Protein 7F1N (pdb70)

Radius of gyration: 32.26 Å; Cα contacts (8 Å, |Δi|>4): 2317; chains: 2; bounding box: 79×70×98 Å

Secondary structure (DSSP, 8-state):
-PPPTT-EEEEE--HHHHS---TT-TT----BHHHHHHH-HHHHHHTSS-S--GGGS--HHHHHHHHHHHHHHTT--EEEEE--HHHH-SS--TTS--EEEE-TTS-EEEEE--HHHHHHHHHHS-HHHHHHHHHHHHHHHHTT-EEEEEEESS--BTTTB-HHHHHHHTTSSS-BGGGSTHHHHHHHHHHHHHHHHHTTT--EEEEEESHHHHHHHHHT-GGG--TT----HHHHHHHHHHHHHHHHHHHHHHHHH----SSTTSSSSSEEEEEEE---EEESSSSHHHHHHHHHHIIIIIIHHHHHHTT-EE-TTSSSS--EE-GGGTT--SEEEEE----EEE-EEE--EEE---TTSTTSS-TTSB-TTS-BB-TTS-B--THHHHHHHHHHHTT---EEEEE-----TT-SSHHHHHHHHHHHHHHHHHHH--EEEEEES-SB---BGGGBTTS---SEEEETTTTEEEE-HHHHHHHHHHHHTS--HHHHHHS---/---TT-EEEEE--HHHHS---SS-TT----BHHHHHHT-HHHHHTTSS-S--GGGS--HHHHHHHHHHHHHHTT--EEEEE--HHHH-SS--TTS--EEEE-TTS-EEEEE--HHHHHHHHHHS-HHHHHHHHHHHHHHHHTT-EEEEEEESS--BTTTB-HHHHHHHTTSSS-BGGGSTHHHHHHHHHHHHHHHHHTTT--EEEEEESHHHHHHHHHT-GGG--TT----HHHHHHHHHHHHHHHHHHHHHHHHH----SSTTSSSS-EEEEEEE---EEESSSSHHHHHHHHHHIIIIIIHHHHHHTEEEE-TTSSS---EEEEEEET--SEEEEE----EEEEEE---EEEEPTTSTT-S-TTSB-TTS-BB-TTSPBP-THHHHHHHHHHHTT---EEEEE-----TT-SSHHHHHHHHHHHHHHHHHHH--EEEEEES-SB----GGGGGGS---SEEEETTTTEEEE-HHHHHHHHHHHHTS--HHHHHHS-----

Foldseek 3Di:
DFFDPQFFEAAEEECQWAAAADPVLPPDQCFKLLQCLLPDPVCCVVLLFVNFHSNLWLNCLPCVLVLLVLGVVLQGQAYEYEQALCQFAVDDPLPLDWDWDADPVGFTLETHCDPVSLVVSVVRTDPVSLVSVVVSLVSNVVSRHAYEYEHEELIDGQVQFNQQVCLVVVHPDTSHHLLDLVNLNRLLSSLLNSLLSCLLRHAHYAHYAAQLCNLCCAACNLSNSGGSSHDDLLSSLSSLSNSLSSLLRSLVSSVVNRQHCNDPPRPGSHQYAHEAEQAQEAQPDPDPQSVLQSVQVNCQRPNQSLCCQAVQWHDSNSRPPDTDHDPSRHRSHAAYAYEYEFHWYFGWDVPVTHTDTDALGAQHADDQDARPVRAGAANSRGGLDLLVLVVRVVSVCVSPHAYEHREYWGQHQQCLQGLVSVLSNVQNVRVVCVPVVRYRYHHYHRQWQTQPRSHGRNGTTHCWYADSVVSDTHGDPSSNSSSVCSVVSHRDVVSCVVRDRD/DFDPQFFEAAEDECQWAAAQPVVNPRDQCFKLLQCLLVPVVCCVVLLFVNDHSNLWLRCLPVVLVLLVLGVVLQGQAYEYEQALCQFAVDDLPVLDWDWDADPVGFTLETHCDPSSLVSSVVRTDVVSLVSVVVSLVSNVVSNYAYEYEHEELIDGQVQFNLQQCLVVVNPDTSHHLLDLVNLNRLLSSLLNSLQSCLLRHAHYAHYAAQLCNLCCAACNLSNSGGSSHHDVLSSLSSLSSVLSSLLNSLVSSVVNRQHCNDPPDPGSHQYAYEHEFAAEAFPDPDPLSVLQSVLVNQLRPNQSCCCQAVVWHDSNSRPPDTDHDVSRHHSHAAYAYEYEFHWYWGADPCRHTHTDAQAAQHADDQDARPVGAGAANSRGGLDLLVLLVRVVSVPVRPHAYEHREYFGQHPPPQCGLVSVLSNVQSVVVCCVVVVRYRYHHYPRQEQTQPRSHGSNRTGHCWYADSVVSDTHGDPSSNQSSCCSVVVHRPVVSCVVRPGDSD

B-factor: mean 25.97, std 8.49, range [9.15, 79.55]

InterPro domains:
  IPR001360 Glycoside hydrolase family 1 [PF00232] (2-91)
  IPR001360 Glycoside hydrolase family 1 [PF00232] (126-496)
  IPR001360 Glycoside hydrolase family 1 [PR00131] (332-346)
  IPR001360 Glycoside hydrolase family 1 [PR00131] (410-418)
  IPR001360 Glycoside hydrolase family 1 [PR00131] (422-433)
  IPR001360 Glycoside hydrolase family 1 [PR00131] (443-460)
  IPR001360 Glycoside hydrolase family 1 [PR00131] (467-479)
  IPR001360 Glycoside hydrolase family 1 [PTHR10353] (3-497)
  IPR017853 Glycoside hydrolase superfamily [SSF51445] (1-501)
  IPR018120 Glycoside hydrolase family 1, active site [PS00572] (410-418)
  IPR033132 Glycosyl hydrolases family 1, N-terminal conserved site [PS00653] (7-21)
  IPR053427 Beta-galactosidase [NF041004] (2-503)

Organism: Thermofilum sp. (strain ex4484_79) (NCBI:txid2012527)

Nearest PDB structures (foldseek):
  7f1n-assembly1_B  TM=1.002E+00  e=0.000E+00  Thermofilum sp. ex4484_79
  7f1n-assembly1_A  TM=1.001E+00  e=1.827E-98  Thermofilum sp. ex4484_79
  5i3d-assembly1_A-2  TM=9.558E-01  e=1.094E-57  Saccharolobus solfataricus P2
  5i3d-assembly1_C-2  TM=9.658E-01  e=4.796E-57  Saccharolobus solfataricus P2
  1uwr-assembly1_B-2  TM=9.643E-01  e=1.600E-56  Saccharolobus solfataricus

Solvent-accessible surface area: 37309 Å² total; per-residue (Å²): 166,84,6,72,99,145,5,19,3,0,0,0,1,2,2,5,3,3,3,6,3,13,124,134,28,176,11,69,9,60,53,0,3,4,25,77,2,0,60,21,121,41,3,69,45,128,38,45,4,41,28,31,41,2,27,95,2,0,9,6,24,68,56,12,147,71,3,0,103,27,0,37,64,6,25,8,51,0,2,0,3,3,1,5,4,2,21,0,0,47,145,62,1,89,123,8,168,27,38,77,68,101,21,126,119,25,20,3,13,130,6,67,1,76,110,135,3,9,103,33,0,34,153,69,11,58,111,142,5,18,50,61,1,62,82,0,0,67,10,0,55,121,87,55,3,29,2,0,0,0,0,3,5,10,5,4,0,46,38,8,6,23,0,23,23,0,48,84,62,147,17,80,49,27,58,60,0,3,30,57,98,54,2,0,40,4,0,0,5,1,0,0,2,0,1,122,21,0,4,76,11,0,2,18,0,0,0,1,1,18,1,0,29,17,0,37,7,0,6,59,68,47,119,67,1,22,10,0,20,22,129,52,96,73,6,18,53,47,0,0,15,3,1,0,4,0,0,1,4,0,18,51,10,0,73,117,32,3,85,75,131,28,38,143,87,7,72,30,12,4,34,0,0,1,0,0,19,2,11,9,26,99,32,108,45,144,142,156,46,10,69,93,0,8,102,39,43,33,43,34,19,0,57,3,1,0,29,0,0,8,96,0,63,2,7,115,25,4,58,49,184,81,144,64,87,6,106,115,0,97,82,40,1,22,2,1,0,0,1,0,30,0,9,24,4,0,66,3,74,175,132,105,6,76,31,69,58,18,146,14,40,0,56,58,16,23,50,36,9,124,7,95,76,28,26,5,1,2,49,52,2,45,2,2,44,14,88,0,0,19,47,0,0,75,33,0,35,108,6,65,39,46,0,5,0,0,8,0,2,4,0,4,42,57,16,39,15,0,7,28,3,0,4,17,0,0,89,28,0,18,97,18,11,94,151,53,65,34,4,108,0,0,0,0,8,0,1,2,3,4,2,22,15,6,50,0,6,92,14,38,4,0,0,0,44,1,56,19,133,95,36,108,43,120,46,20,90,0,1,102,1,1,65,67,0,6,60,109,33,44,9,34,105,122,7,46,128,127,27,84,84,68,126,6,70,151,132,4,16,3,0,0,0,2,2,3,4,4,4,4,6,3,21,112,139,22,99,8,52,9,36,56,0,3,3,4,65,4,0,19,13,60,33,3,55,163,169,60,50,4,41,27,53,32,3,17,105,3,1,5,8,24,69,60,8,119,72,3,0,98,25,0,33,67,5,29,10,45,0,2,0,3,4,2,4,3,2,26,0,1,47,123,21,2,56,30,7,148,33,40,72,68,97,23,134,74,24,11,4,10,124,9,63,1,74,100,128,1,7,112,47,0,39,151,70,9,58,102,146,7,18,52,56,2,66,56,1,0,72,7,0,91,127,72,54,3,44,9,0,0,0,0,4,5,12,5,5,0,45,42,7,5,10,0,12,23,0,47,87,42,142,21,142,74,26,56,62,0,3,30,53,89,55,1,0,35,3,0,0,7,1,0,0,2,0,0,119,19,0,2,72,22,1,6,20,0,0,0,2,2,17,1,0,28,19,0,41,5,0,6,69,72,49,130,65,1,16,11,0,20,12,141,51,89,72,7,10,70,48,0,0,21,2,0,0,1,0,0,1,2,0,18,51,10,0,61,93,30,2,149,75,121,20,33,126,89,8,66,30,19,2,38,0,0,0,0,1,19,2,10,11,26,100,36,117,38,147,166,82,81,2,69,126,0,8,98,35,41,34,41,33,15,0,57,2,1,0,28,1,0,16,104,0,23,2,7,115,20,3,58,52,203,73,178,67,108,8,106,120,1,92,81,42,0,22,1,0,0,0,1,1,28,1,6,25,3,0,64,6,87,206,115,60,80,37,43,57,24,156,15,36,0,60,66,14,94,90,44,12,68,7,124,74,24,26,0,0,1,48,47,1,41,2,2,54,14,93,0,0,21,60,0,0,72,33,0,38,114,12,68,38,43,0,6,0,0,9,0,2,2,0,6,33,131,13,109,18,0,4,28,4,0,3,8,0,0,93,9,0,26,103,20,8,93,152,44,142,33,4,107,0,0,0,0,7,0,0,2,9,5,2,22,14,8,51,0,20,110,21,82,4,0,0,0,46,12,44,56,150,85,25,70,47,102,81,24,93,0,2,79,3,0,63,51,0,5,70,100,33,40,17,18,114,117,4,56,123,114,34,83,82,37,165,142

Sequence (1004 aa):
MPFPEKFFWGASSSGFQFEMGDPEGKSIDPNTDWFKWVHDETNIRRGVVSGDLPEHGINYWDLFRSDHELAASIGMNAYRIGIEWSRIFPKPTLDVRVGIELDPEGYITRVEVDDKAIEELDLLANKEAVSRYREIILDLRDRGLKVFVCLNHFTLPLWIHDPIACRDTKLKRGPKGWVDKTTILEFAKYSAYMAWSLGNIVDYWVTFNEPMVVTEAGYFQPEVGFPPGLRNISAFKTACLNIANAHVVAYDLIKKYDKVRADDDSPSAAYVGIVHNIVPIKPYSERKLDLKAADLMNYIHNKWILEFIVRGKIDRSLVGREKYLIDKFKDKLDWLGVNYYTRIVLKGKWVPVIPDIVKGYGFNCTPGGRSLDGMPVSDFGWEVYPQGLSDALDIASEYGKPLIVTENGIADSEDNIRPYFLVSHLKVLEEYVEKKKNVYGYLHWALTDNYEWAQGFKMRFGLTDVDLETKERKPRESSEVFKIIASEKTVPEELVEKYPKPPFPEKFFWGASSSGFQFEMGDPEGKSIDPNTDWFKWVHDETNIRRGVVSGDLPEHGINYWDLFRSDHELAASIGMNAYRIGIEWSRIFPKPTLDVRVGIELDPEGYITRVEVDDKAIEELDLLANKEAVSRYREIILDLRDRGLKVFVCLNHFTLPLWIHDPIACRDTKLKRGPKGWVDKTTILEFAKYSAYMAWSLGNIVDYWVTFNEPMVVTEAGYFQPEVGFPPGLRNISAFKTACLNIANAHVVAYDLIKKYDKVRADDDSPSAAYVGIVHNIVPIKPYSERKLDLKAADLMNYIHNKWILEFIVRGKIDRSLVGREKYLIDKFKDKLDWLGVNYYTRIVLKGKWVVIPDIVKGYGFNCTPGGRSLDGMPVSDFGWEVYPQGLSDALDIASEYGKPLIVTENGIADSEDNIRPYFLVSHLKVLEEYVEKKKNVYGYLHWALTDNYEWAQGFKMRFGLTDVDLETKERKPRESSEVFKIIASEKTVPEELVEKYPKPIF

Structure (mmCIF, N/CA/C/O backbone):
data_7F1N
#
_entry.id   7F1N
#
_cell.length_a   76.720
_cell.length_b   62.210
_cell.length_c   112.450
_cell.angle_alpha   90.000
_cell.angle_beta   98.508
_cell.angle_gamma   90.000
#
_symmetry.space_group_name_H-M   'P 1 21 1'
#
loop_
_entity.id
_entity.type
_entity.pdbx_description
1 polymer Beta-galactosidase
2 non-polymer 'MAGNESIUM ION'
3 water water
#
loop_
_atom_site.group_PDB
_atom_site.id
_atom_site.type_symbol
_atom_site.label_atom_id
_atom_site.label_alt_id
_atom_site.label_comp_id
_atom_site.label_asym_id
_atom_site.label_entity_id
_atom_site.label_seq_id
_atom_site.pdbx_PDB_ins_code
_atom_site.Cartn_x
_atom_site.Cartn_y
_atom_site.Cartn_z
_atom_site.occupancy
_atom_site.B_iso_or_equiv
_atom_site.auth_seq_id
_atom_site.auth_comp_id
_atom_site.auth_asym_id
_atom_site.auth_atom_id
_atom_site.pdbx_PDB_model_num
ATOM 1 N N . MET A 1 1 ? 68.37201 3.29144 25.59771 1.000 43.26602 1 MET A N 1
ATOM 2 C CA . MET A 1 1 ? 69.59282 2.99740 26.34090 1.000 39.99816 1 MET A CA 1
ATOM 3 C C . MET A 1 1 ? 70.27231 1.66680 26.00327 1.000 33.60688 1 MET A C 1
ATOM 4 O O . MET A 1 1 ? 71.49130 1.64379 25.86142 1.000 37.43448 1 MET A O 1
ATOM 9 N N . PRO A 1 2 ? 69.52747 0.56843 25.85929 1.000 28.79425 2 PRO A N 1
ATOM 10 C CA . PRO A 1 2 ? 70.17419 -0.65490 25.37771 1.000 30.47623 2 PRO A CA 1
ATOM 11 C C . PRO A 1 2 ? 70.65649 -0.43415 23.95508 1.000 28.78547 2 PRO A C 1
ATOM 12 O O . PRO A 1 2 ? 70.13395 0.41683 23.23164 1.000 25.67004 2 PRO A O 1
ATOM 16 N N . PHE A 1 3 ? 71.68467 -1.17487 23.56880 1.000 24.63493 3 PHE A N 1
ATOM 17 C CA . PHE A 1 3 ? 72.15515 -1.06822 22.20099 1.000 24.24367 3 PHE A CA 1
ATOM 18 C C . PHE A 1 3 ? 71.02125 -1.44101 21.24875 1.000 25.95355 3 PHE A C 1
ATOM 19 O O . PHE A 1 3 ? 70.22262 -2.33547 21.55801 1.000 27.60929 3 PHE A O 1
ATOM 27 N N . PRO A 1 4 ? 70.90304 -0.76729 20.10383 1.000 27.65258 4 PRO A N 1
ATOM 28 C CA . PRO A 1 4 ? 69.83053 -1.10166 19.15916 1.000 24.07335 4 PRO A CA 1
ATOM 29 C C . PRO A 1 4 ? 69.87972 -2.56711 18.75498 1.000 25.11764 4 PRO A C 1
ATOM 30 O O . PRO A 1 4 ? 70.93114 -3.20953 18.79266 1.000 25.17609 4 PRO A O 1
ATOM 34 N N . GLU A 1 5 ? 68.71517 -3.09288 18.36575 1.000 20.32835 5 GLU A N 1
ATOM 35 C CA . GLU A 1 5 ? 68.59654 -4.52273 18.09294 1.000 23.14967 5 GLU A CA 1
ATOM 36 C C . GLU A 1 5 ? 69.56268 -4.97074 17.00193 1.000 24.60364 5 GLU A C 1
ATOM 37 O O . GLU A 1 5 ? 70.12013 -6.07274 17.07205 1.000 22.96511 5 GLU A O 1
ATOM 39 N N . LYS A 1 6 ? 69.78535 -4.12792 15.99712 1.000 24.62106 6 LYS A N 1
ATOM 40 C CA . LYS A 1 6 ? 70.62506 -4.46734 14.85569 1.000 30.65477 6 LYS A CA 1
ATOM 41 C C . LYS A 1 6 ? 72.10259 -4.15740 15.07483 1.000 24.44416 6 LYS A C 1
ATOM 42 O O . LYS A 1 6 ? 72.88928 -4.27327 14.12932 1.000 25.55678 6 LYS A O 1
ATOM 48 N N . PHE A 1 7 ? 72.49410 -3.76516 16.28490 1.000 21.17175 7 PHE A N 1
ATOM 49 C CA . PHE A 1 7 ? 73.88000 -3.39481 16.54846 1.000 24.04736 7 PHE A CA 1
ATOM 50 C C . PHE A 1 7 ? 74.80212 -4.58890 16.32725 1.000 23.88754 7 PHE A C 1
ATOM 51 O O . PHE A 1 7 ? 74.52221 -5.69947 16.78792 1.000 24.22313 7 PHE A O 1
ATOM 59 N N . PHE A 1 8 ? 75.90100 -4.35971 15.61047 1.000 19.71322 8 PHE A N 1
ATOM 60 C CA . PHE A 1 8 ? 76.82080 -5.43711 15.26566 1.000 23.13622 8 PHE A CA 1
ATOM 61 C C . PHE A 1 8 ? 77.70235 -5.79460 16.45647 1.000 20.03490 8 PHE A C 1
ATOM 62 O O . PHE A 1 8 ? 78.34178 -4.92218 17.05350 1.000 18.68839 8 PHE A O 1
ATOM 70 N N . TRP A 1 9 ? 77.73028 -7.08077 16.79942 1.000 20.83832 9 TRP A N 1
ATOM 71 C CA . TRP A 1 9 ? 78.62836 -7.62311 17.81222 1.000 18.22650 9 TRP A CA 1
ATOM 72 C C . TRP A 1 9 ? 79.46843 -8.71049 17.16407 1.000 18.25569 9 TRP A C 1
ATOM 73 O O . TRP A 1 9 ? 78.92217 -9.68747 16.64237 1.000 19.88086 9 TRP A O 1
ATOM 84 N N . GLY A 1 10 ? 80.78146 -8.55199 17.20018 1.000 19.66628 10 GLY A N 1
ATOM 85 C CA . GLY A 1 10 ? 81.63263 -9.54379 16.58669 1.000 22.27570 10 GLY A CA 1
ATOM 86 C C . GLY A 1 10 ? 83.08915 -9.34453 16.92150 1.000 16.46828 10 GLY A C 1
ATOM 87 O O . GLY A 1 10 ? 83.43644 -8.74324 17.93887 1.000 16.49921 10 GLY A O 1
ATOM 88 N N . ALA A 1 11 ? 83.93870 -9.87220 16.04447 1.000 19.34147 11 ALA A N 1
ATOM 89 C CA . ALA A 1 11 ? 85.38036 -9.79908 16.20997 1.000 17.58038 11 ALA A CA 1
ATOM 90 C C . ALA A 1 11 ? 86.02138 -9.56497 14.85106 1.000 19.38537 11 ALA A C 1
ATOM 91 O O . ALA A 1 11 ? 85.38561 -9.71295 13.80411 1.000 15.70468 11 ALA A O 1
ATOM 93 N N . SER A 1 12 ? 87.29696 -9.19168 14.87683 1.000 20.51708 12 SER A N 1
ATOM 94 C CA . SER A 1 12 ? 88.07266 -8.96694 13.66810 1.000 17.99024 12 SER A CA 1
ATOM 95 C C . SER A 1 12 ? 89.25863 -9.91936 13.62978 1.000 16.86530 12 SER A C 1
ATOM 96 O O . SER A 1 12 ? 89.74243 -10.37920 14.66862 1.000 18.11894 12 SER A O 1
ATOM 99 N N . SER A 1 13 ? 89.72037 -10.20763 12.41632 1.000 18.80577 13 SER A N 1
ATOM 100 C CA . SER A 1 13 ? 90.88426 -11.05293 12.20690 1.000 18.25877 13 SER A CA 1
ATOM 101 C C . SER A 1 13 ? 91.56526 -10.62426 10.91591 1.000 20.58289 13 SER A C 1
ATOM 102 O O . SER A 1 13 ? 91.03566 -9.81923 10.14597 1.000 19.66371 13 SER A O 1
ATOM 105 N N . SER A 1 14 ? 92.75815 -11.16914 10.69135 1.000 18.60253 14 SER A N 1
ATOM 106 C CA . SER A 1 14 ? 93.49704 -10.94215 9.45956 1.000 23.53443 14 SER A CA 1
ATOM 107 C C . SER A 1 14 ? 94.06524 -12.26649 8.97920 1.000 20.76534 14 SER A C 1
ATOM 108 O O . SER A 1 14 ? 94.18758 -13.22722 9.74366 1.000 22.72832 14 SER A O 1
ATOM 111 N N . GLY A 1 15 ? 94.41677 -12.30381 7.69786 1.000 20.54509 15 GLY A N 1
ATOM 112 C CA . GLY A 1 15 ? 94.98398 -13.49960 7.11125 1.000 18.80136 15 GLY A CA 1
ATOM 113 C C . GLY A 1 15 ? 96.29052 -13.92919 7.74529 1.000 20.90595 15 GLY A C 1
ATOM 114 O O . GLY A 1 15 ? 96.41251 -15.06020 8.22446 1.000 21.89680 15 GLY A O 1
ATOM 115 N N . PHE A 1 16 ? 97.26996 -13.02203 7.77555 1.000 19.15857 16 PHE A N 1
ATOM 116 C CA . PHE A 1 16 ? 98.62344 -13.39462 8.17751 1.000 18.83900 16 PHE A CA 1
ATOM 117 C C . PHE A 1 16 ? 98.70022 -13.80382 9.64303 1.000 20.00841 16 PHE A C 1
ATOM 118 O O . PHE A 1 16 ? 99.51239 -14.66495 10.00107 1.000 19.80125 16 PHE A O 1
ATOM 126 N N . GLN A 1 17 ? 97.87080 -13.21263 10.50074 1.000 20.78823 17 GLN A N 1
ATOM 127 C CA . GLN A 1 17 ? 97.95452 -13.47965 11.92964 1.000 16.56766 17 GLN A CA 1
ATOM 128 C C . GLN A 1 17 ? 97.16992 -14.71121 12.36250 1.000 20.56978 17 GLN A C 1
ATOM 129 O O . GLN A 1 17 ? 97.35584 -15.17044 13.49428 1.000 21.95930 17 GLN A O 1
ATOM 135 N N . PHE A 1 18 ? 96.31087 -15.25337 11.50516 1.000 21.26234 18 PHE A N 1
ATOM 136 C CA . PHE A 1 18 ? 95.38562 -16.31646 11.88541 1.000 23.23660 18 PHE A CA 1
ATOM 137 C C . PHE A 1 18 ? 95.52217 -17.58223 11.05530 1.000 21.80297 18 PHE A C 1
ATOM 138 O O . PHE A 1 18 ? 95.39201 -18.68404 11.59647 1.000 18.41297 18 PHE A O 1
ATOM 146 N N . GLU A 1 19 ? 95.78575 -17.45612 9.75347 1.000 17.96414 19 GLU A N 1
ATOM 147 C CA . GLU A 1 19 ? 95.51746 -18.55495 8.82905 1.000 21.67479 19 GLU A CA 1
ATOM 148 C C . GLU A 1 19 ? 96.49232 -19.71243 9.01217 1.000 19.61062 19 GLU A C 1
ATOM 149 O O . GLU A 1 19 ? 96.07820 -20.87398 9.09468 1.000 18.70823 19 GLU A O 1
ATOM 155 N N . MET A 1 20 ? 97.78721 -19.42310 9.06767 1.000 20.42557 20 MET A N 1
ATOM 156 C CA . MET A 1 20 ? 98.77670 -20.48611 8.98986 1.000 22.46053 20 MET A CA 1
ATOM 157 C C . MET A 1 20 ? 98.87665 -21.25414 10.30606 1.000 24.19381 20 MET A C 1
ATOM 158 O O . MET A 1 20 ? 98.47176 -20.78074 11.37042 1.000 26.18814 20 MET A O 1
ATOM 163 N N . GLY A 1 21 ? 99.42078 -22.46320 10.21983 1.000 23.79674 21 GLY A N 1
ATOM 164 C CA . GLY A 1 21 ? 99.68133 -23.23776 11.41657 1.000 30.68614 21 GLY A CA 1
ATOM 165 C C . GLY A 1 21 ? 99.32138 -24.70565 11.28271 1.000 32.25156 21 GLY A C 1
ATOM 166 O O . GLY A 1 21 ? 99.34488 -25.44112 12.27060 1.000 33.78448 21 GLY A O 1
ATOM 167 N N . ASP A 1 22 ? 99.00023 -25.15697 10.07202 1.000 28.51586 22 ASP A N 1
ATOM 168 C CA . ASP A 1 22 ? 98.49752 -26.51862 9.92682 1.000 34.47031 22 ASP A CA 1
ATOM 169 C C . ASP A 1 22 ? 99.63435 -27.51909 10.17501 1.000 39.95038 22 ASP A C 1
ATOM 170 O O . ASP A 1 22 ? 100.80764 -27.20359 9.97644 1.000 37.09677 22 ASP A O 1
ATOM 175 N N . PRO A 1 23 ? 99.29558 -28.72041 10.64160 1.000 41.41306 23 PRO A N 1
ATOM 176 C CA . PRO A 1 23 ? 100.34441 -29.62395 11.09956 1.000 45.94204 23 PRO A CA 1
ATOM 177 C C . PRO A 1 23 ? 101.21591 -30.12645 9.97521 1.000 43.56436 23 PRO A C 1
ATOM 178 O O . PRO A 1 23 ? 102.44574 -30.24093 10.11967 1.000 38.37203 23 PRO A O 1
ATOM 182 N N . GLU A 1 24 ? 100.61057 -30.36548 8.80906 1.000 48.55258 24 GLU A N 1
ATOM 183 C CA . GLU A 1 24 ? 101.24987 -30.92274 7.63200 1.000 52.10481 24 GLU A CA 1
ATOM 184 C C . GLU A 1 24 ? 101.95264 -29.85702 6.80609 1.000 49.60847 24 GLU A C 1
ATOM 185 O O . GLU A 1 24 ? 102.71356 -30.19742 5.88433 1.000 51.53583 24 GLU A O 1
ATOM 191 N N . GLY A 1 25 ? 101.73445 -28.58495 7.12399 1.000 44.13001 25 GLY A N 1
ATOM 192 C CA . GLY A 1 25 ? 102.42506 -27.48146 6.49992 1.000 39.48488 25 GLY A CA 1
ATOM 193 C C . GLY A 1 25 ? 101.92991 -27.10231 5.12609 1.000 35.25016 25 GLY A C 1
ATOM 194 O O . GLY A 1 25 ? 102.57218 -26.28037 4.46586 1.000 33.85268 25 GLY A O 1
ATOM 195 N N . LYS A 1 26 ? 100.80337 -27.65795 4.67595 1.000 32.62089 26 LYS A N 1
ATOM 196 C CA . LYS A 1 26 ? 100.38015 -27.45190 3.29617 1.000 34.50866 26 LYS A CA 1
ATOM 197 C C . LYS A 1 26 ? 99.82735 -26.05307 3.04645 1.000 36.45670 26 LYS A C 1
ATOM 198 O O . LYS A 1 26 ? 99.77338 -25.62372 1.88976 1.000 32.46109 26 LYS A O 1
ATOM 204 N N . SER A 1 27 ? 99.42897 -25.33024 4.09170 1.000 31.03840 27 SER A N 1
ATOM 205 C CA . SER A 1 27 ? 98.77627 -24.03671 3.93849 1.000 34.14986 27 SER A CA 1
ATOM 206 C C . SER A 1 27 ? 99.73346 -22.85961 4.08289 1.000 31.65707 27 SER A C 1
ATOM 207 O O . SER A 1 27 ? 99.27954 -21.71156 4.12875 1.000 33.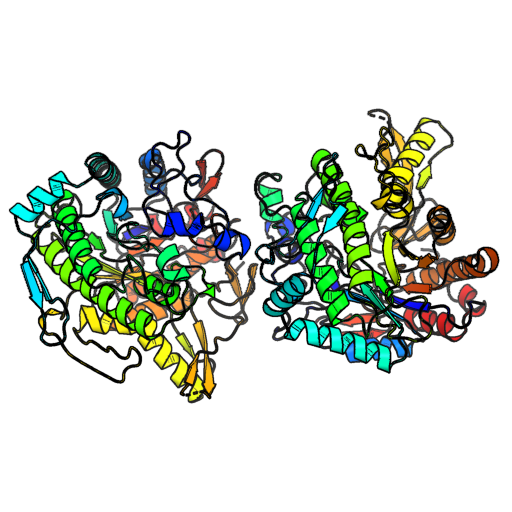85952 27 SER A O 1
ATOM 210 N N . ILE A 1 28 ? 101.04179 -23.11329 4.15505 1.000 28.22161 28 ILE A N 1
ATOM 211 C CA . ILE A 1 28 ? 101.99974 -22.03271 4.36067 1.000 31.01770 28 ILE A CA 1
ATOM 212 C C . ILE A 1 28 ? 101.97784 -21.09271 3.16515 1.000 27.65007 28 ILE A C 1
ATOM 213 O O . ILE A 1 28 ? 101.99860 -21.53043 2.00769 1.000 22.98828 28 ILE A O 1
ATOM 218 N N . ASP A 1 29 ? 101.92198 -19.78742 3.44141 1.000 27.08597 29 ASP A N 1
ATOM 219 C CA . ASP A 1 29 ? 102.04540 -18.75335 2.41702 1.000 26.20692 29 ASP A CA 1
ATOM 220 C C . ASP A 1 29 ? 103.38498 -18.05157 2.59582 1.000 26.40970 29 ASP A C 1
ATOM 221 O O . ASP A 1 29 ? 103.48899 -17.08263 3.36294 1.000 23.67669 29 ASP A O 1
ATOM 226 N N . PRO A 1 30 ? 104.43916 -18.49227 1.90599 1.000 27.95088 30 PRO A N 1
ATOM 227 C CA . PRO A 1 30 ? 105.75281 -17.86194 2.06373 1.000 27.73069 30 PRO A CA 1
ATOM 228 C C . PRO A 1 30 ? 105.95108 -16.60692 1.23036 1.000 21.62702 30 PRO A C 1
ATOM 229 O O . PRO A 1 30 ? 107.04191 -16.02699 1.27614 1.000 24.75727 30 PRO A O 1
ATOM 233 N N . ASN A 1 31 ? 104.93928 -16.16402 0.48603 1.000 23.85252 31 ASN A N 1
ATOM 234 C CA . ASN A 1 31 ? 105.10165 -15.12048 -0.52522 1.000 23.97863 31 ASN A CA 1
ATOM 235 C C . ASN A 1 31 ? 104.59415 -13.75907 -0.06343 1.000 20.41454 31 ASN A C 1
ATOM 236 O O . ASN A 1 31 ? 103.96544 -13.03809 -0.84314 1.000 22.00171 31 ASN A O 1
ATOM 241 N N . THR A 1 32 ? 104.84513 -13.36775 1.18200 1.000 21.30447 32 THR A N 1
ATOM 242 C CA . THR A 1 32 ? 104.54015 -12.01863 1.63343 1.000 19.86481 32 THR A CA 1
ATOM 243 C C . THR A 1 32 ? 105.81027 -11.33401 2.11116 1.000 23.61534 32 THR A C 1
ATOM 244 O O . THR A 1 32 ? 106.80097 -11.98254 2.45982 1.000 22.78494 32 THR A O 1
ATOM 248 N N . ASP A 1 33 ? 105.76722 -10.00108 2.12340 1.000 20.28690 33 ASP A N 1
ATOM 249 C CA . ASP A 1 33 ? 106.87215 -9.24908 2.70232 1.000 22.15747 33 ASP A CA 1
ATOM 250 C C . ASP A 1 33 ? 107.01075 -9.54832 4.19053 1.000 20.54189 33 ASP A C 1
ATOM 251 O O . ASP A 1 33 ? 108.12805 -9.65456 4.70797 1.000 19.26363 33 ASP A O 1
ATOM 256 N N . TRP A 1 34 ? 105.88565 -9.72423 4.88845 1.000 19.18526 34 TRP A N 1
ATOM 257 C CA . TRP A 1 34 ? 105.94400 -9.99964 6.32057 1.000 21.60563 34 TRP A CA 1
ATOM 258 C C . TRP A 1 34 ? 106.48303 -11.39484 6.61440 1.000 22.07385 34 TRP A C 1
ATOM 259 O O . TRP A 1 34 ? 107.17303 -11.58607 7.62236 1.000 23.52635 34 TRP A O 1
ATOM 270 N N . PHE A 1 35 ? 106.18281 -12.37701 5.76109 1.000 16.05597 35 PHE A N 1
ATOM 271 C CA . PHE A 1 35 ? 106.73801 -13.71383 5.95362 1.000 21.84121 35 PHE A CA 1
ATOM 272 C C . PHE A 1 35 ? 108.25883 -13.68394 5.87592 1.000 22.06180 35 PHE A C 1
ATOM 273 O O . PHE A 1 35 ? 108.95002 -14.21926 6.75053 1.000 18.90869 35 PHE A O 1
ATOM 281 N N . LYS A 1 36 ? 108.79806 -13.05878 4.82719 1.000 18.64682 36 LYS A N 1
ATOM 282 C CA . LYS A 1 36 ? 110.24450 -12.91424 4.71544 1.000 22.53712 36 LYS A CA 1
ATOM 283 C C . LYS A 1 36 ? 110.80044 -12.02094 5.81630 1.000 21.66657 36 LYS A C 1
ATOM 284 O O . LYS A 1 36 ? 111.94426 -12.20331 6.24854 1.000 20.78746 36 LYS A O 1
ATOM 290 N N . TRP A 1 37 ? 110.00148 -11.06182 6.28861 1.000 22.71564 37 TRP A N 1
ATOM 291 C CA . TRP A 1 37 ? 110.46806 -10.12634 7.30664 1.000 19.18851 37 TRP A CA 1
ATOM 292 C C . TRP A 1 37 ? 110.72070 -10.82835 8.63593 1.000 18.45714 37 TRP A C 1
ATOM 293 O O . TRP A 1 37 ? 111.74567 -10.58796 9.28550 1.000 18.73226 37 TRP A O 1
ATOM 304 N N . VAL A 1 38 ? 109.80285 -11.70604 9.05462 1.000 18.32759 38 VAL A N 1
ATOM 305 C CA . VAL A 1 38 ? 109.93121 -12.36895 10.35233 1.000 22.14367 38 VAL A CA 1
ATOM 306 C C . VAL A 1 38 ? 110.85323 -13.57504 10.31594 1.000 21.88845 38 VAL A C 1
ATOM 307 O O . VAL A 1 38 ? 111.21577 -14.09502 11.37862 1.000 22.89232 38 VAL A O 1
ATOM 311 N N . HIS A 1 39 ? 111.23424 -14.04294 9.12944 1.000 23.72689 39 HIS A N 1
ATOM 312 C CA . HIS A 1 39 ? 112.23359 -15.09371 9.00267 1.000 23.97783 39 HIS A CA 1
ATOM 313 C C . HIS A 1 39 ? 113.63782 -14.54953 8.79885 1.000 23.80430 39 HIS A C 1
ATOM 314 O O . HIS A 1 39 ? 114.59130 -15.33535 8.77427 1.000 26.91031 39 HIS A O 1
ATOM 321 N N . ASP A 1 40 ? 113.78735 -13.23531 8.65592 1.000 20.35957 40 ASP A N 1
ATOM 322 C CA . ASP A 1 40 ? 115.09903 -12.65873 8.40336 1.000 22.58601 40 ASP A CA 1
ATOM 323 C C . ASP A 1 40 ? 116.02158 -12.88724 9.59435 1.000 26.30461 40 ASP A C 1
ATOM 324 O O . ASP A 1 40 ? 115.68197 -12.55836 10.73493 1.000 26.32138 40 ASP A O 1
ATOM 329 N N . GLU A 1 41 ? 117.18835 -13.47141 9.31241 1.000 25.93548 41 GLU A N 1
ATOM 330 C CA . GLU A 1 41 ? 118.19159 -13.74099 10.33803 1.000 27.41355 41 GLU A CA 1
ATOM 331 C C . GLU A 1 41 ? 118.52840 -12.48900 11.13403 1.000 25.51280 41 GLU A C 1
ATOM 332 O O . GLU A 1 41 ? 118.50143 -12.49398 12.37081 1.000 20.12298 41 GLU A O 1
ATOM 338 N N . THR A 1 42 ? 118.87014 -11.40724 10.43134 1.000 18.89384 42 THR A N 1
ATOM 339 C CA . THR A 1 42 ? 119.29392 -10.18470 11.10307 1.000 25.47120 42 THR A CA 1
ATOM 340 C C . THR A 1 42 ? 118.19022 -9.64090 12.00160 1.000 25.09055 42 THR A C 1
ATOM 341 O O . THR A 1 42 ? 118.43705 -9.30388 13.16294 1.000 24.45535 42 THR A O 1
ATOM 345 N N . ASN A 1 43 ? 116.95750 -9.57105 11.48738 1.000 25.47492 43 ASN A N 1
ATOM 346 C CA . ASN A 1 43 ? 115.83775 -9.11660 12.30938 1.000 18.22011 43 ASN A CA 1
ATOM 347 C C . ASN A 1 43 ? 115.71375 -9.94177 13.58478 1.000 20.33792 43 ASN A C 1
ATOM 348 O O . ASN A 1 43 ? 115.45342 -9.39647 14.66385 1.000 17.39930 43 ASN A O 1
ATOM 353 N N . ILE A 1 44 ? 115.90970 -11.25689 13.48289 1.000 20.31596 44 ILE A N 1
ATOM 354 C CA . ILE A 1 44 ? 115.74154 -12.12717 14.64333 1.000 25.24913 44 ILE A CA 1
ATOM 355 C C . ILE A 1 44 ? 116.83714 -11.86973 15.67292 1.000 25.78234 44 ILE A C 1
ATOM 356 O O . ILE A 1 44 ? 116.56551 -11.75009 16.87356 1.000 21.46443 44 ILE A O 1
ATOM 361 N N . ARG A 1 45 ? 118.09019 -11.77370 15.22115 1.000 21.67328 45 ARG A N 1
ATOM 362 C CA . ARG A 1 45 ? 119.18795 -11.53723 16.15489 1.000 24.52343 45 ARG A CA 1
ATOM 363 C C . ARG A 1 45 ? 119.06529 -10.17214 16.82466 1.000 25.67439 45 ARG A C 1
ATOM 364 O O . ARG A 1 45 ? 119.29977 -10.04554 18.03193 1.000 23.24615 45 ARG A O 1
ATOM 372 N N . ARG A 1 46 ? 118.68851 -9.14428 16.05802 1.000 21.24885 46 ARG A N 1
ATOM 373 C CA . ARG A 1 46 ? 118.55965 -7.78418 16.57115 1.000 24.80385 46 ARG A CA 1
ATOM 374 C C . ARG A 1 46 ? 117.39345 -7.60861 17.52993 1.000 22.55418 46 ARG A C 1
ATOM 375 O O . ARG A 1 46 ? 117.33868 -6.59148 18.22898 1.000 25.37928 46 ARG A O 1
ATOM 383 N N . GLY A 1 47 ? 116.46225 -8.55453 17.57569 1.000 19.18238 47 GLY A N 1
ATOM 384 C CA . GLY A 1 47 ? 115.23691 -8.30646 18.30058 1.000 22.11586 47 GLY A CA 1
ATOM 385 C C . GLY A 1 47 ? 114.27072 -7.40529 17.57002 1.000 23.35979 47 GLY A C 1
ATOM 386 O O . GLY A 1 47 ? 113.35950 -6.85661 18.19280 1.000 18.52347 47 GLY A O 1
ATOM 387 N N . VAL A 1 48 ? 114.45993 -7.21566 16.26118 1.000 19.76303 48 VAL A N 1
ATOM 388 C CA . VAL A 1 48 ? 113.48051 -6.47896 15.46934 1.000 20.91212 48 VAL A CA 1
ATOM 389 C C . VAL A 1 48 ? 112.16771 -7.24743 15.41663 1.000 19.31769 48 VAL A C 1
ATOM 390 O O . VAL A 1 48 ? 111.08158 -6.66263 15.50867 1.000 22.46378 48 VAL A O 1
ATOM 394 N N . VAL A 1 49 ? 112.24862 -8.56830 15.27681 1.000 19.58489 49 VAL A N 1
ATOM 395 C CA . VAL A 1 49 ? 111.09367 -9.45151 15.31259 1.000 18.71213 49 VAL A CA 1
ATOM 396 C C . VAL A 1 49 ? 111.32391 -10.48487 16.40980 1.000 17.97918 49 VAL A C 1
ATOM 397 O O . VAL A 1 49 ? 112.44122 -10.67071 16.89735 1.000 22.81997 49 VAL A O 1
ATOM 401 N N . SER A 1 50 ? 110.24455 -11.16647 16.79484 1.000 17.34246 50 SER A N 1
ATOM 402 C CA . SER A 1 50 ? 110.27150 -12.01794 17.97938 1.000 21.57405 50 SER A CA 1
ATOM 403 C C . SER A 1 50 ? 110.99107 -13.34363 17.76534 1.000 22.44136 50 SER A C 1
ATOM 404 O O . SER A 1 50 ? 111.37075 -13.98957 18.74867 1.000 18.47791 50 SER A O 1
ATOM 407 N N . GLY A 1 51 ? 111.18406 -13.76941 16.51935 1.000 22.33731 51 GLY A N 1
ATOM 408 C CA . GLY A 1 51 ? 111.65792 -15.10290 16.23522 1.000 20.29236 51 GLY A CA 1
ATOM 409 C C . GLY A 1 51 ? 110.56292 -16.14031 16.10569 1.000 22.89836 51 GLY A C 1
ATOM 410 O O . GLY A 1 51 ? 110.81009 -17.21706 15.54945 1.000 25.48907 51 GLY A O 1
ATOM 411 N N . ASP A 1 52 ? 109.36430 -15.85065 16.60983 1.000 19.50265 52 ASP A N 1
ATOM 412 C CA . ASP A 1 52 ? 108.21991 -16.71404 16.36120 1.000 21.34721 52 ASP A CA 1
ATOM 413 C C . ASP A 1 52 ? 107.88059 -16.70852 14.87677 1.000 23.02973 52 ASP A C 1
ATOM 414 O O . ASP A 1 52 ? 108.10337 -15.72244 14.17021 1.000 21.65632 52 ASP A O 1
ATOM 419 N N . LEU A 1 53 ? 107.33370 -17.82386 14.40240 1.000 23.64541 53 LEU A N 1
ATOM 420 C CA . LEU A 1 53 ? 107.04246 -17.92802 12.98644 1.000 28.90000 53 LEU A CA 1
ATOM 421 C C . LEU A 1 53 ? 105.55185 -18.14243 12.75578 1.000 25.08755 53 LEU A C 1
ATOM 422 O O . LEU A 1 53 ? 104.91964 -18.92729 13.47124 1.000 22.43234 53 LEU A O 1
ATOM 427 N N . PRO A 1 54 ? 104.96675 -17.46644 11.76304 1.000 26.90479 54 PRO A N 1
ATOM 428 C CA . PRO A 1 54 ? 103.51278 -17.57685 11.56008 1.000 26.12098 54 PRO A CA 1
ATOM 429 C C . PRO A 1 54 ? 103.05651 -18.97051 11.17328 1.000 26.37674 54 PRO A C 1
ATOM 430 O O . PRO A 1 54 ? 101.90072 -19.32583 11.43662 1.000 27.31340 54 PRO A O 1
ATOM 434 N N . GLU A 1 55 ? 103.92806 -19.77521 10.55897 1.000 22.39604 55 GLU A N 1
ATOM 435 C CA . GLU A 1 55 ? 103.55754 -21.12688 10.15444 1.000 25.25900 55 GLU A CA 1
ATOM 436 C C . GLU A 1 55 ? 103.28083 -22.04591 11.33663 1.000 26.70826 55 GLU A C 1
ATOM 437 O O . GLU A 1 55 ? 102.79897 -23.16408 11.12786 1.000 27.77042 55 GLU A O 1
ATOM 443 N N . HIS A 1 56 ? 103.58073 -21.61497 12.56103 1.000 22.91040 56 HIS A N 1
ATOM 444 C CA . HIS A 1 56 ? 103.21776 -22.35146 13.76299 1.000 30.87778 56 HIS A CA 1
ATOM 445 C C . HIS A 1 56 ? 101.98580 -21.76287 14.44287 1.000 25.25325 56 HIS A C 1
ATOM 446 O O . HIS A 1 56 ? 101.79261 -21.96120 15.64663 1.000 25.67745 56 HIS A O 1
ATOM 453 N N . GLY A 1 57 ? 101.14612 -21.05434 13.69052 1.000 22.93769 57 GLY A N 1
ATOM 454 C CA . GLY A 1 57 ? 100.03237 -20.31754 14.24940 1.000 23.97791 57 GLY A CA 1
ATOM 455 C C . GLY A 1 57 ? 98.81895 -21.17504 14.54819 1.000 25.41891 57 GLY A C 1
ATOM 456 O O . GLY A 1 57 ? 98.88227 -22.40515 14.61030 1.000 26.95430 57 GLY A O 1
ATOM 457 N N . ILE A 1 58 ? 97.67863 -20.49448 14.71308 1.000 23.99360 58 ILE A N 1
ATOM 458 C CA . ILE A 1 58 ? 96.47815 -21.12273 15.26389 1.000 23.18150 58 ILE A CA 1
ATOM 459 C C . ILE A 1 58 ? 95.64339 -21.85789 14.22883 1.000 24.56852 58 ILE A C 1
ATOM 460 O O . ILE A 1 58 ? 94.59576 -22.41424 14.58514 1.000 24.47832 58 ILE A O 1
ATOM 465 N N . ASN A 1 59 ? 96.05763 -21.86083 12.95966 1.000 25.00793 59 ASN A N 1
ATOM 466 C CA . ASN A 1 59 ? 95.45746 -22.71267 11.92744 1.000 21.76889 59 ASN A CA 1
ATOM 467 C C . ASN A 1 59 ? 93.99518 -22.34853 11.65673 1.000 23.24149 59 ASN A C 1
ATOM 468 O O . ASN A 1 59 ? 93.13416 -23.21934 11.52273 1.000 22.39032 59 ASN A O 1
ATOM 473 N N . TYR A 1 60 ? 93.70962 -21.04738 11.55742 1.000 21.70960 60 TYR A N 1
ATOM 474 C CA . TYR A 1 60 ? 92.37000 -20.61006 11.17198 1.000 22.61028 60 TYR A CA 1
ATOM 475 C C . TYR A 1 60 ? 92.00961 -21.04331 9.75458 1.000 23.79404 60 TYR A C 1
ATOM 476 O O . TYR A 1 60 ? 90.82127 -21.17604 9.44161 1.000 18.52800 60 TYR A O 1
ATOM 485 N N . TRP A 1 61 ? 93.01146 -21.27934 8.90059 1.000 22.07815 61 TRP A N 1
ATOM 486 C CA . TRP A 1 61 ? 92.75773 -21.65555 7.51202 1.000 21.68064 61 TRP A CA 1
ATOM 487 C C . TRP A 1 61 ? 91.93398 -22.93642 7.41890 1.000 23.85093 61 TRP A C 1
ATOM 488 O O . TRP A 1 61 ? 91.06324 -23.06096 6.54947 1.000 27.27574 61 TRP A O 1
ATOM 499 N N . ASP A 1 62 ? 92.18717 -23.89781 8.31017 1.000 24.55375 62 ASP A N 1
ATOM 500 C CA . ASP A 1 62 ? 91.45259 -25.15539 8.31884 1.000 26.44818 62 ASP A CA 1
ATOM 501 C C . ASP A 1 62 ? 90.47025 -25.29006 9.47310 1.000 23.72655 62 ASP A C 1
ATOM 502 O O . ASP A 1 62 ? 89.52811 -26.08046 9.36684 1.000 23.27603 62 ASP A O 1
ATOM 507 N N . LEU A 1 63 ? 90.66271 -24.54966 10.56470 1.000 22.38685 63 LEU A N 1
ATOM 508 C CA . LEU A 1 63 ? 89.81735 -24.65399 11.74669 1.000 26.49362 63 LEU A CA 1
ATOM 509 C C . LEU A 1 63 ? 88.74414 -23.57278 11.80125 1.000 26.74040 63 LEU A C 1
ATOM 510 O O . LEU A 1 63 ? 88.16315 -23.34415 12.86761 1.000 26.45807 63 LEU A O 1
ATOM 515 N N . PHE A 1 64 ? 88.46245 -22.91008 10.67545 1.000 24.14041 64 PHE A N 1
ATOM 516 C CA . PHE A 1 64 ? 87.57769 -21.74855 10.70792 1.000 23.39902 64 PHE A CA 1
ATOM 517 C C . PHE A 1 64 ? 86.16242 -22.11346 11.14128 1.000 28.15868 64 PHE A C 1
ATOM 518 O O . PHE A 1 64 ? 85.49635 -21.30952 11.80324 1.000 29.80969 64 PHE A O 1
ATOM 526 N N . ARG A 1 65 ? 85.68710 -23.31364 10.79640 1.000 23.35862 65 ARG A N 1
ATOM 527 C CA . ARG A 1 65 ? 84.32937 -23.69188 11.18024 1.000 28.06258 65 ARG A CA 1
ATOM 528 C C . ARG A 1 65 ? 84.17522 -23.77776 12.69468 1.000 25.42428 65 ARG A C 1
ATOM 529 O O . ARG A 1 65 ? 83.10578 -23.45770 13.22711 1.000 26.65967 65 ARG A O 1
ATOM 537 N N . SER A 1 66 ? 85.22999 -24.18325 13.40665 1.000 28.53493 66 SER A N 1
ATOM 538 C CA . SER A 1 66 ? 85.14590 -24.26073 14.86284 1.000 26.94487 66 SER A CA 1
ATOM 539 C C . SER A 1 66 ? 85.17606 -22.87529 15.49583 1.000 23.08139 66 SER A C 1
ATOM 540 O O . SER A 1 66 ? 84.43348 -22.60674 16.44713 1.000 21.82403 66 SER A O 1
ATOM 543 N N . ASP A 1 67 ? 86.03352 -21.98509 14.98950 1.000 26.17970 67 ASP A N 1
ATOM 544 C CA . ASP A 1 67 ? 86.08952 -20.62953 15.52838 1.000 23.48513 67 ASP A CA 1
ATOM 545 C C . ASP A 1 67 ? 84.79133 -19.87499 15.26766 1.000 21.66563 67 ASP A C 1
ATOM 546 O O . ASP A 1 67 ? 84.34747 -19.08470 16.10890 1.000 19.22824 67 ASP A O 1
ATOM 551 N N . HIS A 1 68 ? 84.16756 -20.10461 14.10878 1.000 21.54305 68 HIS A N 1
ATOM 552 C CA . HIS A 1 68 ? 82.91170 -19.42713 13.79953 1.000 22.02533 68 HIS A CA 1
ATOM 553 C C . HIS A 1 68 ? 81.79594 -19.88766 14.72740 1.000 22.62142 68 HIS A C 1
ATOM 554 O O . HIS A 1 68 ? 80.97405 -19.07606 15.16962 1.000 20.85286 68 HIS A O 1
ATOM 561 N N . GLU A 1 69 ? 81.74793 -21.18653 15.03190 1.000 25.82152 69 GLU A N 1
ATOM 562 C CA . GLU A 1 69 ? 80.74932 -21.67835 15.97478 1.000 26.75671 69 GLU A CA 1
ATOM 563 C C . GLU A 1 69 ? 81.01184 -21.13938 17.37439 1.000 25.26778 69 GLU A C 1
ATOM 564 O O . GLU A 1 69 ? 80.07065 -20.82998 18.11367 1.000 24.59133 69 GLU A O 1
ATOM 570 N N . LEU A 1 70 ? 82.28621 -21.02871 17.75495 1.000 20.32471 70 LEU A N 1
ATOM 571 C CA . LEU A 1 70 ? 82.63552 -20.37673 19.01187 1.000 18.39441 70 LEU A CA 1
ATOM 572 C C . LEU A 1 70 ? 82.12596 -18.94014 19.03995 1.000 21.79778 70 LEU A C 1
ATOM 573 O O . LEU A 1 70 ? 81.54036 -18.49406 20.03377 1.000 17.92144 70 LEU A O 1
ATOM 578 N N . ALA A 1 71 ? 82.32910 -18.20422 17.94323 1.000 19.28480 71 ALA A N 1
ATOM 579 C CA . ALA A 1 71 ? 81.88377 -16.81492 17.88733 1.000 20.34044 71 ALA A CA 1
ATOM 580 C C . ALA A 1 71 ? 80.36897 -16.71217 18.01143 1.000 17.33685 71 ALA A C 1
ATOM 581 O O . ALA A 1 71 ? 79.85445 -15.84029 18.72179 1.000 15.71078 71 ALA A O 1
ATOM 583 N N . ALA A 1 72 ? 79.63661 -17.59626 17.33061 1.000 17.89276 72 ALA A N 1
ATOM 584 C CA . ALA A 1 72 ? 78.18048 -17.57398 17.42764 1.000 21.76066 72 ALA A CA 1
ATOM 585 C C . ALA A 1 72 ? 77.71285 -17.93291 18.83260 1.000 19.45509 72 ALA A C 1
ATOM 586 O O . ALA A 1 72 ? 76.76911 -17.32588 19.35236 1.000 23.46804 72 ALA A O 1
ATOM 588 N N . SER A 1 73 ? 78.37180 -18.90481 19.46869 1.000 23.11960 73 SER A N 1
ATOM 589 C CA . SER A 1 73 ? 77.95923 -19.35140 20.79535 1.000 21.65059 73 SER A CA 1
ATOM 590 C C . SER A 1 73 ? 78.05521 -18.24928 21.84130 1.000 23.53721 73 SER A C 1
ATOM 591 O O . SER A 1 73 ? 77.38366 -18.33566 22.87389 1.000 25.16585 73 SER A O 1
ATOM 594 N N . ILE A 1 74 ? 78.87850 -17.23001 21.61350 1.000 22.12907 74 ILE A N 1
ATOM 595 C CA . ILE A 1 74 ? 78.98213 -16.10719 22.53391 1.000 20.68944 74 ILE A CA 1
ATOM 596 C C . ILE A 1 74 ? 78.24367 -14.87608 22.00252 1.000 17.64029 74 ILE A C 1
ATOM 597 O O . ILE A 1 74 ? 78.55172 -13.75160 22.39542 1.000 21.62616 74 ILE A O 1
ATOM 602 N N . GLY A 1 75 ? 77.26867 -15.07371 21.11863 1.000 19.54709 75 GLY A N 1
ATOM 603 C CA . GLY A 1 75 ? 76.36715 -14.00319 20.74303 1.000 23.57755 75 GLY A CA 1
ATOM 604 C C . GLY A 1 75 ? 76.87362 -13.04259 19.69440 1.000 24.01126 75 GLY A C 1
ATOM 605 O O . GLY A 1 75 ? 76.36009 -11.92369 19.60203 1.000 26.26049 75 GLY A O 1
ATOM 606 N N . MET A 1 76 ? 77.85857 -13.43659 18.89413 1.000 24.48624 76 MET A N 1
ATOM 607 C CA . MET A 1 76 ? 78.34367 -12.57153 17.82904 1.000 25.41772 76 MET A CA 1
ATOM 608 C C . MET A 1 76 ? 77.46004 -12.69779 16.59461 1.000 27.66862 76 MET A C 1
ATOM 609 O O . MET A 1 76 ? 77.06950 -13.80125 16.20205 1.000 24.80120 76 MET A O 1
ATOM 614 N N . ASN A 1 77 ? 77.14047 -11.55372 15.98570 1.000 20.55119 77 ASN A N 1
ATOM 615 C CA . ASN A 1 77 ? 76.36811 -11.51986 14.74963 1.000 22.94970 77 ASN A CA 1
ATOM 616 C C . ASN A 1 77 ? 77.13013 -10.86821 13.60129 1.000 25.41693 77 ASN A C 1
ATOM 617 O O . ASN A 1 77 ? 76.51690 -10.50602 12.58983 1.000 20.38845 77 ASN A O 1
ATOM 622 N N . ALA A 1 78 ? 78.44281 -10.69455 13.73684 1.000 18.01522 78 ALA A N 1
ATOM 623 C CA . ALA A 1 78 ? 79.24891 -10.04988 12.71173 1.000 21.63183 78 ALA A CA 1
ATOM 624 C C . ALA A 1 78 ? 80.68026 -10.54167 12.84512 1.000 22.80897 78 ALA A C 1
ATOM 625 O O . ALA A 1 78 ? 81.07752 -11.06842 13.88702 1.000 19.31164 78 ALA A O 1
ATOM 627 N N . TYR A 1 79 ? 81.45568 -10.36504 11.77672 1.000 19.14616 79 TYR A N 1
ATOM 628 C CA . TYR A 1 79 ? 82.83536 -10.82949 11.79058 1.000 19.35857 79 TYR A CA 1
ATOM 629 C C . TYR A 1 79 ? 83.58270 -10.22929 10.61105 1.000 25.20845 79 TYR A C 1
ATOM 630 O O . TYR A 1 79 ? 83.05643 -10.18849 9.49549 1.000 17.74378 79 TYR A O 1
ATOM 639 N N . ARG A 1 80 ? 84.80826 -9.77564 10.86246 1.000 19.30654 80 ARG A N 1
ATOM 640 C CA . ARG A 1 80 ? 85.68680 -9.26790 9.81831 1.000 17.79388 80 ARG A CA 1
ATOM 641 C C . ARG A 1 80 ? 86.85554 -10.21995 9.61282 1.000 21.59277 80 ARG A C 1
ATOM 642 O O . ARG A 1 80 ? 87.53851 -10.59046 10.57419 1.000 18.99800 80 ARG A O 1
ATOM 650 N N . ILE A 1 81 ? 87.08537 -10.60421 8.35882 1.000 18.89040 81 ILE A N 1
ATOM 651 C CA . ILE A 1 81 ? 88.25946 -11.37232 7.97577 1.000 17.59991 81 ILE A CA 1
ATOM 652 C C . ILE A 1 81 ? 89.03802 -10.56765 6.94529 1.000 20.26253 81 ILE A C 1
ATOM 653 O O . ILE A 1 81 ? 88.51554 -9.64922 6.30846 1.000 19.29269 81 ILE A O 1
ATOM 658 N N . GLY A 1 82 ? 90.30424 -10.92646 6.78441 1.000 19.22750 82 GLY A N 1
ATOM 659 C CA . GLY A 1 82 ? 91.16399 -10.33365 5.77269 1.000 21.95471 82 GLY A CA 1
ATOM 660 C C . GLY A 1 82 ? 91.46202 -11.34815 4.68322 1.000 21.27969 82 GLY A C 1
ATOM 661 O O . GLY A 1 82 ? 91.61082 -12.54121 4.96016 1.000 21.36504 82 GLY A O 1
ATOM 662 N N . ILE A 1 83 ? 91.52661 -10.86776 3.44447 1.000 21.61410 83 ILE A N 1
ATOM 663 C CA . ILE A 1 83 ? 91.96053 -11.66660 2.30419 1.000 17.05152 83 ILE A CA 1
ATOM 664 C C . ILE A 1 83 ? 93.43330 -11.37387 2.06523 1.000 21.56368 83 ILE A C 1
ATOM 665 O O . ILE A 1 83 ? 93.83253 -10.20554 1.97611 1.000 20.55168 83 ILE A O 1
ATOM 670 N N . GLU A 1 84 ? 94.24512 -12.42324 1.96554 1.000 19.21522 84 GLU A N 1
ATOM 671 C CA . GLU A 1 84 ? 95.66142 -12.24785 1.66097 1.000 16.70208 84 GLU A CA 1
ATOM 672 C C . GLU A 1 84 ? 95.82577 -12.10698 0.15189 1.000 19.28801 84 GLU A C 1
ATOM 673 O O . GLU A 1 84 ? 95.63272 -13.06969 -0.59886 1.000 20.47807 84 GLU A O 1
ATOM 679 N N . TRP A 1 85 ? 96.15263 -10.88779 -0.28377 1.000 18.26864 85 TRP A N 1
ATOM 680 C CA . TRP A 1 85 ? 96.48223 -10.61855 -1.68049 1.000 16.26589 85 TRP A CA 1
ATOM 681 C C . TRP A 1 85 ? 97.46062 -11.65127 -2.22836 1.000 19.30317 85 TRP A C 1
ATOM 682 O O . TRP A 1 85 ? 97.29725 -12.14879 -3.34891 1.000 17.70971 85 TRP A O 1
ATOM 693 N N . SER A 1 86 ? 98.46500 -12.01218 -1.42890 1.000 18.13905 86 SER A N 1
ATOM 694 C CA . SER A 1 86 ? 99.48376 -12.95994 -1.86776 1.000 15.95485 86 SER A CA 1
ATOM 695 C C . SER A 1 86 ? 98.91488 -14.35412 -2.09642 1.000 20.12750 86 SER A C 1
ATOM 696 O O . SER A 1 86 ? 99.49206 -15.13900 -2.85644 1.000 19.80487 86 SER A O 1
ATOM 699 N N . ARG A 1 87 ? 97.80591 -14.69336 -1.43748 1.000 18.01381 87 ARG A N 1
ATOM 700 C CA . ARG A 1 87 ? 97.19777 -15.99851 -1.67235 1.000 19.40778 87 ARG A CA 1
ATOM 701 C C . ARG A 1 87 ? 96.42837 -16.02485 -2.98516 1.000 21.79054 87 ARG A C 1
ATOM 702 O O . ARG A 1 87 ? 96.48053 -17.01962 -3.71760 1.000 16.31408 87 ARG A O 1
ATOM 710 N N . ILE A 1 88 ? 95.70238 -14.94670 -3.29030 1.000 18.52122 88 ILE A N 1
ATOM 711 C CA . ILE A 1 88 ? 94.92084 -14.90020 -4.52139 1.000 17.66517 88 ILE A CA 1
ATOM 712 C C . ILE A 1 88 ? 95.84255 -14.87856 -5.73266 1.000 23.59104 88 ILE A C 1
ATOM 713 O O . ILE A 1 88 ? 95.63657 -15.61524 -6.70359 1.000 24.17401 88 ILE A O 1
ATOM 718 N N . PHE A 1 89 ? 96.88024 -14.04087 -5.68980 1.000 19.97443 89 PHE A N 1
ATOM 719 C CA . PHE A 1 89 ? 97.81932 -13.88037 -6.79571 1.000 20.55192 89 PHE A CA 1
ATOM 720 C C . PHE A 1 89 ? 99.23538 -14.14036 -6.29277 1.000 21.06508 89 PHE A C 1
ATOM 721 O O . PHE A 1 89 ? 99.98057 -13.19755 -5.98410 1.000 24.47862 89 PHE A O 1
ATOM 729 N N . PRO A 1 90 ? 99.64179 -15.40849 -6.19684 1.000 24.05244 90 PRO A N 1
ATOM 730 C CA . PRO A 1 90 ? 101.03207 -15.70543 -5.81582 1.000 22.87669 90 PRO A CA 1
ATOM 731 C C . PRO A 1 90 ? 102.05559 -15.20694 -6.82150 1.000 25.08675 90 PRO A C 1
ATOM 732 O O . PRO A 1 90 ? 103.22700 -15.03981 -6.45991 1.000 22.44617 90 PRO A O 1
ATOM 736 N N . LYS A 1 91 ? 101.65807 -14.96715 -8.06791 1.000 24.41696 91 LYS A N 1
ATOM 737 C CA . LYS A 1 91 ? 102.58048 -14.50095 -9.08619 1.000 27.60008 91 LYS A CA 1
ATOM 738 C C . LYS A 1 91 ? 102.09622 -13.18139 -9.67711 1.000 25.06376 91 LYS A C 1
ATOM 739 O O . LYS A 1 91 ? 100.89178 -12.90839 -9.68830 1.000 22.48751 91 LYS A O 1
ATOM 745 N N . PRO A 1 92 ? 103.01374 -12.34193 -10.16105 1.000 23.76213 92 PRO A N 1
ATOM 746 C CA . PRO A 1 92 ? 102.64815 -10.96512 -10.52186 1.000 22.30440 92 PRO A CA 1
ATOM 747 C C . PRO A 1 92 ? 101.53362 -10.87638 -11.55565 1.000 25.42877 92 PRO A C 1
ATOM 748 O O . PRO A 1 92 ? 101.44954 -11.67692 -12.48955 1.000 24.41829 92 PRO A O 1
ATOM 752 N N . THR A 1 93 ? 100.66908 -9.87819 -11.36441 1.000 26.04839 93 THR A N 1
ATOM 753 C CA . THR A 1 93 ? 99.63738 -9.49792 -12.31890 1.000 19.25720 93 THR A CA 1
ATOM 754 C C . THR A 1 93 ? 100.06977 -8.32186 -13.18549 1.000 20.41722 93 THR A C 1
ATOM 755 O O . THR A 1 93 ? 99.22404 -7.66146 -13.79920 1.000 20.34330 93 THR A O 1
ATOM 759 N N . LEU A 1 94 ? 101.37391 -8.04838 -13.24326 1.000 21.96557 94 LEU A N 1
ATOM 760 C CA . LEU A 1 94 ? 101.86850 -6.85727 -13.92052 1.000 23.80832 94 LEU A CA 1
ATOM 761 C C . LEU A 1 94 ? 101.61568 -6.88735 -15.42131 1.000 28.22191 94 LEU A C 1
ATOM 762 O O . LEU A 1 94 ? 101.64547 -5.83026 -16.06105 1.000 28.19015 94 LEU A O 1
ATOM 767 N N . ASP A 1 95 ? 101.34299 -8.06044 -15.99426 1.000 26.79276 95 ASP A N 1
ATOM 768 C CA . ASP A 1 95 ? 101.18926 -8.18149 -17.43863 1.000 26.26616 95 ASP A CA 1
ATOM 769 C C . ASP A 1 95 ? 99.75399 -8.02485 -17.92614 1.000 28.31150 95 ASP A C 1
ATOM 770 O O . ASP A 1 95 ? 99.54867 -7.91626 -19.13977 1.000 26.36005 95 ASP A O 1
ATOM 775 N N . VAL A 1 96 ? 98.75640 -8.00827 -17.04490 1.000 25.15658 96 VAL A N 1
ATOM 776 C CA . VAL A 1 96 ? 97.42701 -7.60728 -17.49332 1.000 24.70189 96 VAL A CA 1
ATOM 777 C C . VAL A 1 96 ? 97.48357 -6.11348 -17.78955 1.000 24.82065 96 VAL A C 1
ATOM 778 O O . VAL A 1 96 ? 97.66221 -5.30122 -16.87924 1.000 24.14784 96 VAL A O 1
ATOM 782 N N . ARG A 1 97 ? 97.34787 -5.74785 -19.05778 1.000 23.36709 97 ARG A N 1
ATOM 783 C CA . ARG A 1 97 ? 97.32475 -4.33723 -19.39754 1.000 27.51890 97 ARG A CA 1
ATOM 784 C C . ARG A 1 97 ? 95.96282 -3.74653 -19.07569 1.000 26.56618 97 ARG A C 1
ATOM 785 O O . ARG A 1 97 ? 94.92599 -4.40925 -19.17998 1.000 23.09298 97 ARG A O 1
ATOM 793 N N . VAL A 1 98 ? 95.98149 -2.48919 -18.65784 1.000 28.72328 98 VAL A N 1
ATOM 794 C CA . VAL A 1 98 ? 94.81684 -1.85127 -18.06369 1.000 28.39400 98 VAL A CA 1
ATOM 795 C C . VAL A 1 98 ? 94.89968 -0.36438 -18.38249 1.000 23.47776 98 VAL A C 1
ATOM 796 O O . VAL A 1 98 ? 95.97543 0.23700 -18.30212 1.000 20.99809 98 VAL A O 1
ATOM 800 N N . GLY A 1 99 ? 93.78506 0.21233 -18.82165 1.000 23.87050 99 GLY A N 1
ATOM 801 C CA . GLY A 1 99 ? 93.76217 1.63511 -19.09340 1.000 27.51104 99 GLY A CA 1
ATOM 802 C C . GLY A 1 99 ? 93.81636 2.43990 -17.81051 1.000 22.83697 99 GLY A C 1
ATOM 803 O O . GLY A 1 99 ? 93.28612 2.04010 -16.77499 1.000 22.81699 99 GLY A O 1
ATOM 804 N N . ILE A 1 100 ? 94.49995 3.58440 -17.86638 1.000 21.80405 100 ILE A N 1
ATOM 805 C CA . ILE A 1 100 ? 94.64848 4.43400 -16.69155 1.000 23.16957 100 ILE A CA 1
ATOM 806 C C . ILE A 1 100 ? 94.40601 5.88939 -17.07116 1.000 30.32380 100 ILE A C 1
ATOM 807 O O . ILE A 1 100 ? 94.54019 6.29172 -18.22995 1.000 24.84995 100 ILE A O 1
ATOM 812 N N . GLU A 1 101 ? 94.03842 6.67664 -16.06171 1.000 22.63947 101 GLU A N 1
ATOM 813 C CA . GLU A 1 101 ? 93.82356 8.10991 -16.18586 1.000 21.95958 101 GLU A CA 1
ATOM 814 C C . GLU A 1 101 ? 94.58578 8.81374 -15.07302 1.000 22.42602 101 GLU A C 1
ATOM 815 O O . GLU A 1 101 ? 94.55352 8.37665 -13.91819 1.000 19.95011 101 GLU A O 1
ATOM 821 N N . LEU A 1 102 ? 95.27087 9.90118 -15.41870 1.000 18.02189 102 LEU A N 1
ATOM 822 C CA . LEU A 1 102 ? 96.14798 10.60052 -14.48859 1.000 23.91389 102 LEU A CA 1
ATOM 823 C C . LEU A 1 102 ? 95.68994 12.03954 -14.29673 1.000 21.80340 102 LEU A C 1
ATOM 824 O O . LEU A 1 102 ? 95.41394 12.74575 -15.27198 1.000 19.86924 102 LEU A O 1
ATOM 829 N N . ASP A 1 103 ? 95.60905 12.45769 -13.03490 1.000 24.43196 103 ASP A N 1
ATOM 830 C CA . ASP A 1 103 ? 95.43879 13.85829 -12.67958 1.000 25.51585 103 ASP A CA 1
ATOM 831 C C . ASP A 1 103 ? 96.67396 14.65118 -13.12020 1.000 22.16464 103 ASP A C 1
ATOM 832 O O . ASP A 1 103 ? 97.75540 14.07799 -13.27340 1.000 20.62815 103 ASP A O 1
ATOM 837 N N . PRO A 1 104 ? 96.53340 15.96672 -13.36657 1.000 23.51512 104 PRO A N 1
ATOM 838 C CA . PRO A 1 104 ? 97.71622 16.76612 -13.74223 1.000 28.14882 104 PRO A CA 1
ATOM 839 C C . PRO A 1 104 ? 98.91934 16.56982 -12.83480 1.000 29.17495 104 PRO A C 1
ATOM 840 O O . PRO A 1 104 ? 100.05730 16.54605 -13.32062 1.000 25.07315 104 PRO A O 1
ATOM 844 N N . GLU A 1 105 ? 98.70259 16.41224 -11.53269 1.000 23.64891 105 GLU A N 1
ATOM 845 C CA . GLU A 1 105 ? 99.80211 16.33818 -10.58200 1.000 26.51991 105 GLU A CA 1
ATOM 846 C C . GLU A 1 105 ? 100.37300 14.93566 -10.42150 1.000 29.40654 105 GLU A C 1
ATOM 847 O O . GLU A 1 105 ? 101.35230 14.76454 -9.68881 1.000 28.35451 105 GLU A O 1
ATOM 853 N N . GLY A 1 106 ? 99.80043 13.93503 -11.08580 1.000 26.76430 106 GLY A N 1
ATOM 854 C CA . GLY A 1 106 ? 100.37456 12.60444 -11.11985 1.000 22.20174 106 GLY A CA 1
ATOM 855 C C . GLY A 1 106 ? 99.56686 11.53855 -10.41691 1.000 27.25392 106 GLY A C 1
ATOM 856 O O . GLY A 1 106 ? 99.92225 10.35669 -10.51452 1.000 22.71250 106 GLY A O 1
ATOM 857 N N . TYR A 1 107 ? 98.50157 11.90548 -9.71249 1.000 18.13376 107 TYR A N 1
ATOM 858 C CA . TYR A 1 107 ? 97.68022 10.91144 -9.04191 1.000 24.22273 107 TYR A CA 1
ATOM 859 C C . TYR A 1 107 ? 96.88271 10.10639 -10.05939 1.000 22.68128 107 TYR A C 1
ATOM 860 O O . TYR A 1 107 ? 96.50490 10.60416 -11.12292 1.000 24.84634 107 TYR A O 1
ATOM 869 N N . ILE A 1 108 ? 96.64375 8.84159 -9.72973 1.000 23.17654 108 ILE A N 1
ATOM 870 C CA . ILE A 1 108 ? 95.85469 7.95196 -10.57370 1.000 22.75082 108 ILE A CA 1
ATOM 871 C C . ILE A 1 108 ? 94.39453 8.11375 -10.17047 1.000 23.56453 108 ILE A C 1
ATOM 872 O O . ILE A 1 108 ? 93.98865 7.68256 -9.08866 1.000 23.55655 108 ILE A O 1
ATOM 877 N N . THR A 1 109 ? 93.60639 8.74746 -11.03212 1.000 19.88021 109 THR A N 1
ATOM 878 C CA . THR A 1 109 ? 92.18826 8.93848 -10.77055 1.000 21.79025 109 THR A CA 1
ATOM 879 C C . THR A 1 109 ? 91.33402 7.81542 -11.33516 1.000 20.99282 109 THR A C 1
ATOM 880 O O . THR A 1 109 ? 90.12506 7.79102 -11.08317 1.000 23.61864 109 THR A O 1
ATOM 884 N N . ARG A 1 110 ? 91.93121 6.88631 -12.08096 1.000 20.83010 110 ARG A N 1
ATOM 885 C CA . ARG A 1 110 ? 91.16111 5.83745 -12.72858 1.000 24.50880 110 ARG A CA 1
ATOM 886 C C . ARG A 1 110 ? 92.03970 4.67828 -13.18711 1.000 24.98973 110 ARG A C 1
ATOM 887 O O . ARG A 1 110 ? 93.06815 4.87963 -13.84107 1.000 22.66640 110 ARG A O 1
ATOM 895 N N . VAL A 1 111 ? 91.63597 3.45984 -12.84486 1.000 21.52509 111 VAL A N 1
ATOM 896 C CA . VAL A 1 111 ? 92.25727 2.24125 -13.34849 1.000 25.12697 111 VAL A CA 1
ATOM 897 C C . VAL A 1 111 ? 91.16451 1.47723 -14.08397 1.000 26.16410 111 VAL A C 1
ATOM 898 O O . VAL A 1 111 ? 90.20512 1.00276 -13.46202 1.000 28.07369 111 VAL A O 1
ATOM 902 N N . GLU A 1 112 ? 91.29758 1.37110 -15.40867 1.000 21.60876 112 GLU A N 1
ATOM 903 C CA . GLU A 1 112 ? 90.23111 0.84850 -16.26766 1.000 26.59466 112 GLU A CA 1
ATOM 904 C C . GLU A 1 112 ? 90.34305 -0.66972 -16.36428 1.000 27.16870 112 GLU A C 1
ATOM 905 O O . GLU A 1 112 ? 90.91633 -1.22409 -17.30360 1.000 30.38532 112 GLU A O 1
ATOM 911 N N . VAL A 1 113 ? 89.76174 -1.35215 -15.38272 1.000 27.45030 113 VAL A N 1
ATOM 912 C CA . VAL A 1 113 ? 89.69447 -2.81042 -15.38680 1.000 30.86764 113 VAL A CA 1
ATOM 913 C C . VAL A 1 113 ? 88.39400 -3.21325 -16.07476 1.000 29.53108 113 VAL A C 1
ATOM 914 O O . VAL A 1 113 ? 87.30307 -2.94443 -15.56521 1.000 27.89445 113 VAL A O 1
ATOM 918 N N . ASP A 1 114 ? 88.50737 -3.85593 -17.23574 1.000 27.15826 114 ASP A N 1
ATOM 919 C CA . ASP A 1 114 ? 87.35829 -4.24039 -18.04010 1.000 29.35430 114 ASP A CA 1
ATOM 920 C C . ASP A 1 114 ? 87.18302 -5.75952 -1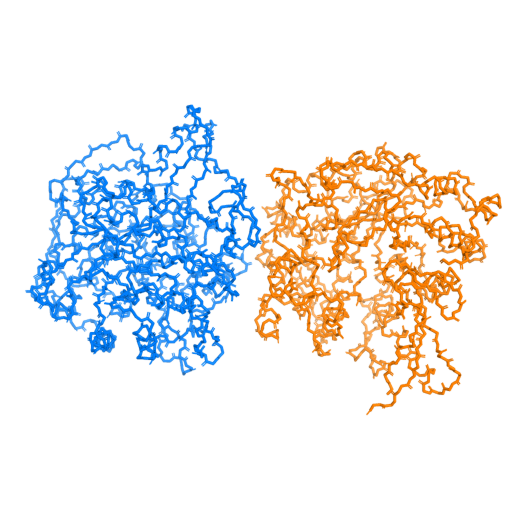8.02910 1.000 29.17896 114 ASP A C 1
ATOM 921 O O . ASP A 1 114 ? 87.84571 -6.47841 -17.27151 1.000 31.23132 114 ASP A O 1
ATOM 926 N N . ASP A 1 115 ? 86.27653 -6.24496 -18.88412 1.000 32.13045 115 ASP A N 1
ATOM 927 C CA . ASP A 1 115 ? 85.99439 -7.67690 -18.95450 1.000 34.06970 115 ASP A CA 1
ATOM 928 C C . ASP A 1 115 ? 87.25035 -8.47529 -19.27976 1.000 33.17923 115 ASP A C 1
ATOM 929 O O . ASP A 1 115 ? 87.54789 -9.47958 -18.62231 1.000 33.13272 115 ASP A O 1
ATOM 934 N N . LYS A 1 116 ? 88.00008 -8.04509 -20.29901 1.000 33.33070 116 LYS A N 1
ATOM 935 C CA . LYS A 1 116 ? 89.17632 -8.80339 -20.71536 1.000 34.25517 116 LYS A CA 1
ATOM 936 C C . LYS A 1 116 ? 90.24325 -8.81264 -19.62773 1.000 30.95971 116 LYS A C 1
ATOM 937 O O . LYS A 1 116 ? 90.95713 -9.80829 -19.45999 1.000 27.66231 116 LYS A O 1
ATOM 943 N N . ALA A 1 117 ? 90.36996 -7.71405 -18.88003 1.000 30.85761 117 ALA A N 1
ATOM 944 C CA . ALA A 1 117 ? 91.29352 -7.70293 -17.75096 1.000 26.36207 117 ALA A CA 1
ATOM 945 C C . ALA A 1 117 ? 90.84571 -8.68084 -16.67147 1.000 24.97080 117 ALA A C 1
ATOM 946 O O . ALA A 1 117 ? 91.67189 -9.38734 -16.08148 1.000 22.87201 117 ALA A O 1
ATOM 948 N N . ILE A 1 118 ? 89.53796 -8.74200 -16.40540 1.000 21.68397 118 ILE A N 1
ATOM 949 C CA . ILE A 1 118 ? 89.01888 -9.70849 -15.43974 1.000 25.55877 118 ILE A CA 1
ATOM 950 C C . ILE A 1 118 ? 89.32533 -11.13062 -15.89349 1.000 25.75874 118 ILE A C 1
ATOM 951 O O . ILE A 1 118 ? 89.74223 -11.97745 -15.09258 1.000 23.01757 118 ILE A O 1
ATOM 956 N N . GLU A 1 119 ? 89.13289 -11.41081 -17.18654 1.000 26.38639 119 GLU A N 1
ATOM 957 C CA . GLU A 1 119 ? 89.41228 -12.74185 -17.72026 1.000 27.98404 119 GLU A CA 1
ATOM 958 C C . GLU A 1 119 ? 90.86621 -13.13399 -17.49205 1.000 26.97404 119 GLU A C 1
ATOM 959 O O . GLU A 1 119 ? 91.15842 -14.24769 -17.04169 1.000 30.26557 119 GLU A O 1
ATOM 965 N N . GLU A 1 120 ? 91.79506 -12.22818 -17.80501 1.000 23.57022 120 GLU A N 1
ATOM 966 C CA . GLU A 1 120 ? 93.20995 -12.52650 -17.61280 1.000 29.30238 120 GLU A CA 1
ATOM 967 C C . GLU A 1 120 ? 93.53707 -12.71654 -16.13775 1.000 26.20113 120 GLU A C 1
ATOM 968 O O . GLU A 1 120 ? 94.34093 -13.58445 -15.77874 1.000 25.30598 120 GLU A O 1
ATOM 970 N N . LEU A 1 121 ? 92.92241 -11.91298 -15.26741 1.000 25.52290 121 LEU A N 1
ATOM 971 C CA . LEU A 1 121 ? 93.14393 -12.06512 -13.83282 1.000 26.90734 121 LEU A CA 1
ATOM 972 C C . LEU A 1 121 ? 92.56885 -13.37869 -13.31975 1.000 27.73539 121 LEU A C 1
ATOM 973 O O . LEU A 1 121 ? 93.15375 -14.01445 -12.43438 1.000 25.76440 121 LEU A O 1
ATOM 978 N N . ASP A 1 122 ? 91.42437 -13.80244 -13.86325 1.000 25.17930 122 ASP A N 1
ATOM 979 C CA . ASP A 1 122 ? 90.86258 -15.09066 -13.47319 1.000 27.71350 122 ASP A CA 1
ATOM 980 C C . ASP A 1 122 ? 91.80338 -16.23268 -13.83008 1.000 30.76066 122 ASP A C 1
ATOM 981 O O . ASP A 1 122 ? 91.80812 -17.27039 -13.15710 1.000 29.16430 122 ASP A O 1
ATOM 986 N N . LEU A 1 123 ? 92.61606 -16.05402 -14.87100 1.000 23.41875 123 LEU A N 1
ATOM 987 C CA . LEU A 1 123 ? 93.58201 -17.07078 -15.26050 1.000 33.91033 123 LEU A CA 1
ATOM 988 C C . LEU A 1 123 ? 94.84746 -17.03795 -14.41416 1.000 27.19311 123 LEU A C 1
ATOM 989 O O . LEU A 1 123 ? 95.59502 -18.02110 -14.40609 1.000 26.58464 123 LEU A O 1
ATOM 994 N N . LEU A 1 124 ? 95.10333 -15.93971 -13.70168 1.000 25.45072 124 LEU A N 1
ATOM 995 C CA . LEU A 1 124 ? 96.27716 -15.84037 -12.84390 1.000 27.85943 124 LEU A CA 1
ATOM 996 C C . LEU A 1 124 ? 95.98381 -16.14151 -11.38059 1.000 28.52773 124 LEU A C 1
ATOM 997 O O . LEU A 1 124 ? 96.91052 -16.48382 -10.63811 1.000 28.05466 124 LEU A O 1
ATOM 1002 N N . ALA A 1 125 ? 94.72865 -16.03751 -10.95610 1.000 27.94769 125 ALA A N 1
ATOM 1003 C CA . ALA A 1 125 ? 94.39915 -16.17596 -9.54586 1.000 26.85667 125 ALA A CA 1
ATOM 1004 C C . ALA A 1 125 ? 94.46433 -17.63237 -9.10027 1.000 30.20884 125 ALA A C 1
ATOM 1005 O O . ALA A 1 125 ? 94.25988 -18.56016 -9.88752 1.000 29.42369 125 ALA A O 1
ATOM 1007 N N . ASN A 1 126 ? 94.75430 -17.82378 -7.81566 1.000 25.81353 126 ASN A N 1
ATOM 1008 C CA . ASN A 1 126 ? 94.74263 -19.15083 -7.20627 1.000 28.51618 126 ASN A CA 1
ATOM 1009 C C . ASN A 1 126 ? 93.29297 -19.51136 -6.90885 1.000 27.51013 126 ASN A C 1
ATOM 1010 O O . ASN A 1 126 ? 92.72369 -19.06849 -5.90805 1.000 24.53773 126 ASN A O 1
ATOM 1015 N N . LYS A 1 127 ? 92.69130 -20.31716 -7.79157 1.000 27.82269 127 LYS A N 1
ATOM 1016 C CA . LYS A 1 127 ? 91.30831 -20.74686 -7.60057 1.000 32.61354 127 LYS A CA 1
ATOM 1017 C C . LYS A 1 127 ? 91.11446 -21.45001 -6.26524 1.000 28.18288 127 LYS A C 1
ATOM 1018 O O . LYS A 1 127 ? 90.03810 -21.35472 -5.66354 1.000 29.07044 127 LYS A O 1
ATOM 1024 N N . GLU A 1 128 ? 92.13756 -22.16437 -5.79395 1.000 29.58156 128 GLU A N 1
ATOM 1025 C CA . GLU A 1 128 ? 92.04442 -22.85655 -4.51330 1.000 30.26053 128 GLU A CA 1
ATOM 1026 C C . GLU A 1 128 ? 91.85744 -21.86852 -3.37022 1.000 29.42298 128 GLU A C 1
ATOM 1027 O O . GLU A 1 128 ? 90.99759 -22.05845 -2.50207 1.000 22.01804 128 GLU A O 1
ATOM 1033 N N . ALA A 1 129 ? 92.66169 -20.80293 -3.35450 1.000 23.78598 129 ALA A N 1
ATOM 1034 C CA . ALA A 1 129 ? 92.55627 -19.81095 -2.29047 1.000 25.12780 129 ALA A CA 1
ATOM 1035 C C . ALA A 1 129 ? 91.22658 -19.07082 -2.35260 1.000 23.89008 129 ALA A C 1
ATOM 1036 O O . ALA A 1 129 ? 90.62917 -18.77048 -1.31256 1.000 23.61359 129 ALA A O 1
ATOM 1038 N N . VAL A 1 130 ? 90.74516 -18.77414 -3.56184 1.000 22.58133 130 VAL A N 1
ATOM 1039 C CA . VAL A 1 130 ? 89.46885 -18.07684 -3.70582 1.000 23.14368 130 VAL A CA 1
ATOM 1040 C C . VAL A 1 130 ? 88.33425 -18.92612 -3.14555 1.000 24.79005 130 VAL A C 1
ATOM 1041 O O . VAL A 1 130 ? 87.49126 -18.44305 -2.37941 1.000 26.07141 130 VAL A O 1
ATOM 1045 N N . SER A 1 131 ? 88.30298 -20.21044 -3.51025 1.000 20.70064 131 SER A N 1
ATOM 1046 C CA . SER A 1 131 ? 87.22106 -21.07626 -3.05314 1.000 26.01615 131 SER A CA 1
ATOM 1047 C C . SER A 1 131 ? 87.26317 -21.29297 -1.54430 1.000 23.96321 131 SER A C 1
ATOM 1048 O O . SER A 1 131 ? 86.20877 -21.43530 -0.91532 1.000 29.86574 131 SER A O 1
ATOM 1051 N N . ARG A 1 132 ? 88.45624 -21.31507 -0.94231 1.000 22.26618 132 ARG A N 1
ATOM 1052 C CA . ARG A 1 132 ? 88.52834 -21.43646 0.51148 1.000 26.74303 132 ARG A CA 1
ATOM 1053 C C . ARG A 1 132 ? 87.98007 -20.19030 1.19739 1.000 22.77364 132 ARG A C 1
ATOM 1054 O O . ARG A 1 132 ? 87.22091 -20.29703 2.16756 1.000 28.12512 132 ARG A O 1
ATOM 1062 N N . TYR A 1 133 ? 88.35242 -19.00041 0.71242 1.000 22.32161 133 TYR A N 1
ATOM 1063 C CA . TYR A 1 133 ? 87.78119 -17.77322 1.26232 1.000 22.40185 133 TYR A CA 1
ATOM 1064 C C . TYR A 1 133 ? 86.26916 -17.74207 1.07554 1.000 23.11347 133 TYR A C 1
ATOM 1065 O O . TYR A 1 133 ? 85.53867 -17.24790 1.94283 1.000 22.44513 133 TYR A O 1
ATOM 1074 N N . ARG A 1 134 ? 85.77946 -18.27081 -0.04866 1.000 19.35304 134 ARG A N 1
ATOM 1075 C CA . ARG A 1 134 ? 84.33707 -18.38412 -0.23824 1.000 23.20134 134 ARG A CA 1
ATOM 1076 C C . ARG A 1 134 ? 83.72197 -19.34778 0.77080 1.000 24.13730 134 ARG A C 1
ATOM 1077 O O . ARG A 1 134 ? 82.66061 -19.06461 1.33784 1.000 23.40889 134 ARG A O 1
ATOM 1085 N N . GLU A 1 135 ? 84.37669 -20.48710 1.01521 1.000 27.26079 135 GLU A N 1
ATOM 1086 C CA . GLU A 1 135 ? 83.88522 -21.41844 2.02750 1.000 29.47431 135 GLU A CA 1
ATOM 1087 C C . GLU A 1 135 ? 83.93209 -20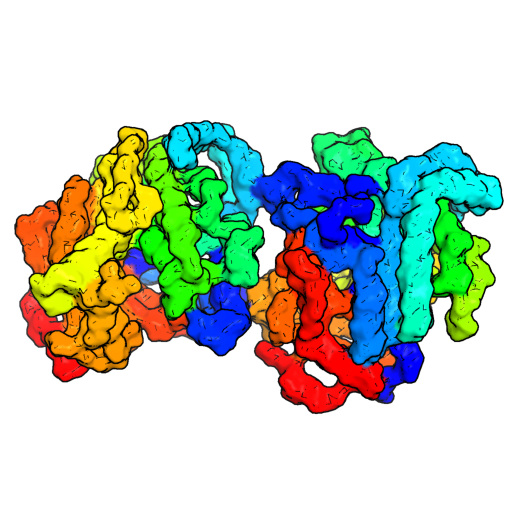.79609 3.41717 1.000 26.93407 135 GLU A C 1
ATOM 1088 O O . GLU A 1 135 ? 83.03490 -21.02258 4.23819 1.000 18.41589 135 GLU A O 1
ATOM 1094 N N . ILE A 1 136 ? 84.97365 -20.01233 3.70218 1.000 24.10346 136 ILE A N 1
ATOM 1095 C CA . ILE A 1 136 ? 85.03464 -19.29280 4.97224 1.000 21.79820 136 ILE A CA 1
ATOM 1096 C C . ILE A 1 136 ? 83.84742 -18.34539 5.09319 1.000 25.16386 136 ILE A C 1
ATOM 1097 O O . ILE A 1 136 ? 83.05322 -18.43258 6.03630 1.000 23.36657 136 ILE A O 1
ATOM 1102 N N . ILE A 1 137 ? 83.69384 -17.44991 4.11306 1.000 24.07776 137 ILE A N 1
ATOM 1103 C CA . ILE A 1 137 ? 82.62772 -16.44994 4.15151 1.000 22.05061 137 ILE A CA 1
ATOM 1104 C C . ILE A 1 137 ? 81.25967 -17.11427 4.25252 1.000 24.35564 137 ILE A C 1
ATOM 1105 O O . ILE A 1 137 ? 80.40654 -16.69086 5.04245 1.000 24.43849 137 ILE A O 1
ATOM 1110 N N . LEU A 1 138 ? 81.02856 -18.16690 3.46252 1.000 20.87106 138 LEU A N 1
ATOM 1111 C CA . LEU A 1 138 ? 79.73105 -18.83605 3.48937 1.000 23.25511 138 LEU A CA 1
ATOM 1112 C C . LEU A 1 138 ? 79.44507 -19.46635 4.84660 1.000 24.26872 138 LEU A C 1
ATOM 1113 O O . LEU A 1 138 ? 78.28385 -19.52901 5.26621 1.000 24.67828 138 LEU A O 1
ATOM 1118 N N . ASP A 1 139 ? 80.48131 -19.93199 5.54929 1.000 23.59111 139 ASP A N 1
ATOM 1119 C CA . ASP A 1 139 ? 80.26703 -20.50826 6.87331 1.000 26.93961 139 ASP A CA 1
ATOM 1120 C C . ASP A 1 139 ? 79.84243 -19.44252 7.87747 1.000 25.32597 139 ASP A C 1
ATOM 1121 O O . ASP A 1 139 ? 79.00923 -19.70782 8.75152 1.000 24.73787 139 ASP A O 1
ATOM 1126 N N . LEU A 1 140 ? 80.41420 -18.23702 7.77713 1.000 22.50571 140 LEU A N 1
ATOM 1127 C CA . LEU A 1 140 ? 79.92767 -17.11081 8.57307 1.000 25.36271 140 LEU A CA 1
ATOM 1128 C C . LEU A 1 140 ? 78.44298 -16.87643 8.33333 1.000 25.13460 140 LEU A C 1
ATOM 1129 O O . LEU A 1 140 ? 77.64795 -16.81731 9.27952 1.000 24.40155 140 LEU A O 1
ATOM 1134 N N . ARG A 1 141 ? 78.05374 -16.73876 7.06328 1.000 24.32578 141 ARG A N 1
ATOM 1135 C CA . ARG A 1 141 ? 76.66956 -16.42071 6.73125 1.000 25.93860 141 ARG A CA 1
ATOM 1136 C C . ARG A 1 141 ? 75.72353 -17.53215 7.16818 1.000 29.14528 141 ARG A C 1
ATOM 1137 O O . ARG A 1 141 ? 74.60989 -17.26154 7.63406 1.000 27.67554 141 ARG A O 1
ATOM 1145 N N . ASP A 1 142 ? 76.15052 -18.79089 7.02331 1.000 26.51626 142 ASP A N 1
ATOM 1146 C CA . ASP A 1 142 ? 75.32324 -19.91191 7.45877 1.000 27.06321 142 ASP A CA 1
ATOM 1147 C C . ASP A 1 142 ? 75.01512 -19.83834 8.94708 1.000 27.14100 142 ASP A C 1
ATOM 1148 O O . ASP A 1 142 ? 73.94462 -20.27715 9.38266 1.000 31.06513 142 ASP A O 1
ATOM 1153 N N . ARG A 1 143 ? 75.93172 -19.29271 9.73945 1.000 28.69278 143 ARG A N 1
ATOM 1154 C CA . ARG A 1 143 ? 75.74134 -19.17693 11.17666 1.000 27.14042 143 ARG A CA 1
ATOM 1155 C C . ARG A 1 143 ? 75.14578 -17.83573 11.58177 1.000 26.08147 143 ARG A C 1
ATOM 1156 O O . ARG A 1 143 ? 75.06959 -17.54038 12.77873 1.000 28.60200 143 ARG A O 1
ATOM 1164 N N . GLY A 1 144 ? 74.72217 -17.02388 10.61605 1.000 24.17532 144 GLY A N 1
ATOM 1165 C CA . GLY A 1 144 ? 74.04771 -15.78002 10.92780 1.000 31.58939 144 GLY A CA 1
ATOM 1166 C C . GLY A 1 144 ? 74.95106 -14.63765 11.32739 1.000 30.97148 144 GLY A C 1
ATOM 1167 O O . GLY A 1 144 ? 74.52561 -13.75981 12.08533 1.000 26.88898 144 GLY A O 1
ATOM 1168 N N . LEU A 1 145 ? 76.18887 -14.61864 10.84228 1.000 26.88689 145 LEU A N 1
ATOM 1169 C CA . LEU A 1 145 ? 77.12551 -13.53941 11.12070 1.000 23.29141 145 LEU A CA 1
ATOM 1170 C C . LEU A 1 145 ? 77.33092 -12.71204 9.85998 1.000 22.36097 145 LEU A C 1
ATOM 1171 O O . LEU A 1 145 ? 77.66684 -13.25524 8.80218 1.000 19.35739 145 LEU A O 1
ATOM 1176 N N . LYS A 1 146 ? 77.12078 -11.40382 9.97601 1.000 22.23082 146 LYS A N 1
ATOM 1177 C CA . LYS A 1 146 ? 77.34513 -10.50328 8.85429 1.000 24.61973 146 LYS A CA 1
ATOM 1178 C C . LYS A 1 146 ? 78.83878 -10.37169 8.58304 1.000 21.74966 146 LYS A C 1
ATOM 1179 O O . LYS A 1 146 ? 79.63085 -10.14883 9.50346 1.000 20.21740 146 LYS A O 1
ATOM 1185 N N . VAL A 1 147 ? 79.22332 -10.50164 7.31642 1.000 16.06400 147 VAL A N 1
ATOM 1186 C CA . VAL A 1 147 ? 80.62410 -10.61717 6.92796 1.000 20.71340 147 VAL A CA 1
ATOM 1187 C C . VAL A 1 147 ? 81.15808 -9.25391 6.50853 1.000 22.36320 147 VAL A C 1
ATOM 1188 O O . VAL A 1 147 ? 80.54294 -8.55610 5.69195 1.000 23.52786 147 VAL A O 1
ATOM 1192 N N . PHE A 1 148 ? 82.29936 -8.87607 7.07818 1.000 16.84436 148 PHE A N 1
ATOM 1193 C CA . PHE A 1 148 ? 83.09388 -7.73687 6.63918 1.000 16.32750 148 PHE A CA 1
ATOM 1194 C C . PHE A 1 148 ? 84.38144 -8.28132 6.03910 1.000 15.53352 148 PHE A C 1
ATOM 1195 O O . PHE A 1 148 ? 85.05712 -9.10263 6.66683 1.000 15.36603 148 PHE A O 1
ATOM 1203 N N . VAL A 1 149 ? 84.72188 -7.83764 4.83334 1.000 16.89163 149 VAL A N 1
ATOM 1204 C CA . VAL A 1 149 ? 85.89073 -8.34849 4.12619 1.000 17.54202 149 VAL A CA 1
ATOM 1205 C C . VAL A 1 149 ? 86.88091 -7.21168 3.92467 1.000 18.99051 149 VAL A C 1
ATOM 1206 O O . VAL A 1 149 ? 86.56733 -6.21225 3.26489 1.000 16.83237 149 VAL A O 1
ATOM 1210 N N . CYS A 1 150 ? 88.07378 -7.37282 4.48930 1.000 13.54155 150 CYS A N 1
ATOM 1211 C CA . CYS A 1 150 ? 89.16929 -6.42652 4.33975 1.000 16.76698 150 CYS A CA 1
ATOM 1212 C C . CYS A 1 150 ? 90.11846 -6.93711 3.26316 1.000 16.73441 150 CYS A C 1
ATOM 1213 O O . CYS A 1 150 ? 90.55180 -8.09328 3.30955 1.000 18.78650 150 CYS A O 1
ATOM 1216 N N . LEU A 1 151 ? 90.43452 -6.07803 2.29193 1.000 20.05360 151 LEU A N 1
ATOM 1217 C CA . LEU A 1 151 ? 91.23251 -6.51924 1.15279 1.000 16.56123 151 LEU A CA 1
ATOM 1218 C C . LEU A 1 151 ? 92.72462 -6.54500 1.45714 1.000 18.18729 151 LEU A C 1
ATOM 1219 O O . LEU A 1 151 ? 93.45055 -7.36751 0.88779 1.000 17.67903 151 LEU A O 1
ATOM 1224 N N . ASN A 1 152 ? 93.20507 -5.66824 2.33536 1.000 17.62498 152 ASN A N 1
ATOM 1225 C CA . ASN A 1 152 ? 94.62494 -5.62928 2.65891 1.000 18.64200 152 ASN A CA 1
ATOM 1226 C C . ASN A 1 152 ? 94.81015 -5.31321 4.13280 1.000 20.17576 152 ASN A C 1
ATOM 1227 O O . ASN A 1 152 ? 94.25599 -4.33129 4.63687 1.000 17.29777 152 ASN A O 1
ATOM 1232 N N . HIS A 1 153 ? 95.60420 -6.14424 4.81337 1.000 16.45756 153 HIS A N 1
ATOM 1233 C CA . HIS A 1 153 ? 95.89109 -5.99811 6.24065 1.000 17.57873 153 HIS A CA 1
ATOM 1234 C C . HIS A 1 153 ? 97.40608 -6.12376 6.42108 1.000 19.32419 153 HIS A C 1
ATOM 1235 O O . HIS A 1 153 ? 97.90723 -7.17863 6.81855 1.000 21.97172 153 HIS A O 1
ATOM 1242 N N . PHE A 1 154 ? 98.11609 -5.03607 6.10135 1.000 17.27787 154 PHE A N 1
ATOM 1243 C CA . PHE A 1 154 ? 99.56512 -4.87655 6.23497 1.000 16.62177 154 PHE A CA 1
ATOM 1244 C C . PHE A 1 154 ? 100.34386 -5.63895 5.16501 1.000 19.68726 154 PHE A C 1
ATOM 1245 O O . PHE A 1 154 ? 101.07559 -5.02637 4.38066 1.000 21.16291 154 PHE A O 1
ATOM 1253 N N . THR A 1 155 ? 100.20167 -6.96160 5.11721 1.000 19.19870 155 THR A N 1
ATOM 1254 C CA . THR A 1 155 ? 101.07509 -7.77171 4.27581 1.000 20.34227 155 THR A CA 1
ATOM 1255 C C . THR A 1 155 ? 100.83345 -7.50811 2.79190 1.000 22.45171 155 THR A C 1
ATOM 1256 O O . THR A 1 155 ? 99.72182 -7.18710 2.36172 1.000 19.12967 155 THR A O 1
ATOM 1260 N N . LEU A 1 156 ? 101.89974 -7.65586 2.01065 1.000 18.89096 156 LEU A N 1
ATOM 1261 C CA . LEU A 1 156 ? 101.91212 -7.47167 0.56915 1.000 16.51747 156 LEU A CA 1
ATOM 1262 C C . LEU A 1 156 ? 102.60045 -8.65551 -0.09283 1.000 17.72979 156 LEU A C 1
ATOM 1263 O O . LEU A 1 156 ? 103.50281 -9.25918 0.49611 1.000 18.18528 156 LEU A O 1
ATOM 1268 N N . PRO A 1 157 ? 102.19506 -9.01336 -1.31265 1.000 19.66552 157 PRO A N 1
ATOM 1269 C CA . PRO A 1 157 ? 102.92329 -10.05208 -2.05081 1.000 17.98652 157 PRO A CA 1
ATOM 1270 C C . PRO A 1 157 ? 104.39228 -9.68750 -2.20193 1.000 21.02089 157 PRO A C 1
ATOM 1271 O O . PRO A 1 157 ? 104.75317 -8.51579 -2.33485 1.000 19.95299 157 PRO A O 1
ATOM 1275 N N . LEU A 1 158 ? 105.24837 -10.71336 -2.16646 1.000 22.21774 158 LEU A N 1
ATOM 1276 C CA . LEU A 1 158 ? 106.68472 -10.47094 -2.26624 1.000 19.21178 158 LEU A CA 1
ATOM 1277 C C . LEU A 1 158 ? 107.05977 -9.84027 -3.60168 1.000 18.40315 158 LEU A C 1
ATOM 1278 O O . LEU A 1 158 ? 108.02810 -9.07528 -3.67231 1.000 19.78792 158 LEU A O 1
ATOM 1283 N N . TRP A 1 159 ? 106.30803 -10.13467 -4.66563 1.000 18.87055 159 TRP A N 1
ATOM 1284 C CA . TRP A 1 159 ? 106.55260 -9.46508 -5.93647 1.000 20.76117 159 TRP A CA 1
ATOM 1285 C C . TRP A 1 159 ? 106.04308 -8.03066 -5.94782 1.000 21.16277 159 TRP A C 1
ATOM 1286 O O . TRP A 1 159 ? 106.31402 -7.30014 -6.90791 1.000 22.24403 159 TRP A O 1
ATOM 1297 N N . ILE A 1 160 ? 105.32395 -7.61291 -4.91229 1.000 19.31365 160 ILE A N 1
ATOM 1298 C CA . ILE A 1 160 ? 104.93541 -6.22304 -4.72979 1.000 20.32555 160 ILE A CA 1
ATOM 1299 C C . ILE A 1 160 ? 105.90818 -5.48974 -3.81756 1.000 21.06909 160 ILE A C 1
ATOM 1300 O O . ILE A 1 160 ? 106.20015 -4.31208 -4.02615 1.000 19.10529 160 ILE A O 1
ATOM 1305 N N . HIS A 1 161 ? 106.43805 -6.18635 -2.81070 1.000 17.19649 161 HIS A N 1
ATOM 1306 C CA . HIS A 1 161 ? 107.31656 -5.55735 -1.82952 1.000 20.04868 161 HIS A CA 1
ATOM 1307 C C . HIS A 1 161 ? 108.29729 -6.60402 -1.31923 1.000 20.61091 161 HIS A C 1
ATOM 1308 O O . HIS A 1 161 ? 107.88106 -7.57045 -0.67480 1.000 21.06109 161 HIS A O 1
ATOM 1315 N N . ASP A 1 162 ? 109.58988 -6.42248 -1.60726 1.000 24.67032 162 ASP A N 1
ATOM 1316 C CA . ASP A 1 162 ? 110.61316 -7.21413 -0.94268 1.000 24.48670 162 ASP A CA 1
ATOM 1317 C C . ASP A 1 162 ? 111.24823 -6.33087 0.11775 1.000 25.11478 162 ASP A C 1
ATOM 1318 O O . ASP A 1 162 ? 112.10465 -5.49396 -0.20986 1.000 24.54089 162 ASP A O 1
ATOM 1323 N N . PRO A 1 163 ? 110.89655 -6.49512 1.39332 1.000 21.17121 163 PRO A N 1
ATOM 1324 C CA . PRO A 1 163 ? 111.37322 -5.54334 2.40467 1.000 25.53542 163 PRO A CA 1
ATOM 1325 C C . PRO A 1 163 ? 112.84543 -5.69951 2.72987 1.000 24.59603 163 PRO A C 1
ATOM 1326 O O . PRO A 1 163 ? 113.48228 -4.72100 3.13860 1.000 20.76984 163 PRO A O 1
ATOM 1330 N N . ILE A 1 164 ? 113.40228 -6.90110 2.57205 1.000 25.53681 164 ILE A N 1
ATOM 1331 C CA . ILE A 1 164 ? 114.82393 -7.09865 2.83135 1.000 24.47909 164 ILE A CA 1
ATOM 1332 C C . ILE A 1 164 ? 115.65878 -6.36234 1.79350 1.000 23.11419 164 ILE A C 1
ATOM 1333 O O . ILE A 1 164 ? 116.68346 -5.75166 2.12016 1.000 26.36579 164 ILE A O 1
ATOM 1338 N N . ALA A 1 165 ? 115.23169 -6.39956 0.52910 1.000 23.13732 165 ALA A N 1
ATOM 1339 C CA . ALA A 1 165 ? 115.91933 -5.63196 -0.50265 1.000 24.76386 165 ALA A CA 1
ATOM 1340 C C . ALA A 1 165 ? 115.78790 -4.13516 -0.25375 1.000 24.69919 165 ALA A C 1
ATOM 1341 O O . ALA A 1 165 ? 116.76369 -3.38917 -0.39658 1.000 22.97262 165 ALA A O 1
ATOM 1343 N N . CYS A 1 166 ? 114.59077 -3.67925 0.12577 1.000 22.71902 166 CYS A N 1
ATOM 1344 C CA . CYS A 1 166 ? 114.38913 -2.25780 0.38798 1.000 25.18566 166 CYS A CA 1
ATOM 1345 C C . CYS A 1 166 ? 115.22243 -1.78929 1.57304 1.000 25.62808 166 CYS A C 1
ATOM 1346 O O . CYS A 1 166 ? 115.83247 -0.71545 1.52528 1.000 23.18675 166 CYS A O 1
ATOM 1349 N N . ARG A 1 167 ? 115.25935 -2.58233 2.64562 1.000 20.81425 167 ARG A N 1
ATOM 1350 C CA . ARG A 1 167 ? 116.04058 -2.21310 3.82220 1.000 26.65552 167 ARG A CA 1
ATOM 1351 C C . ARG A 1 167 ? 117.52950 -2.15262 3.50136 1.000 25.68069 167 ARG A C 1
ATOM 1352 O O . ARG A 1 167 ? 118.20067 -1.15686 3.79685 1.000 32.27448 167 ARG A O 1
ATOM 1360 N N . ASP A 1 168 ? 118.06099 -3.21232 2.88453 1.000 25.02039 168 ASP A N 1
ATOM 1361 C CA . ASP A 1 168 ? 119.50631 -3.33748 2.71452 1.000 29.96515 168 ASP A CA 1
ATOM 1362 C C . ASP A 1 168 ? 120.08187 -2.26365 1.79903 1.000 32.09935 168 ASP A C 1
ATOM 1363 O O . ASP A 1 168 ? 121.22752 -1.83962 1.99165 1.000 30.93225 168 ASP A O 1
ATOM 1368 N N . THR A 1 169 ? 119.32003 -1.81620 0.80269 1.000 27.26008 169 THR A N 1
ATOM 1369 C CA . THR A 1 169 ? 119.79972 -0.83252 -0.15937 1.000 28.99154 169 THR A CA 1
ATOM 1370 C C . THR A 1 169 ? 119.15507 0.53414 0.03116 1.000 29.88782 169 THR A C 1
ATOM 1371 O O . THR A 1 169 ? 119.38279 1.43538 -0.78507 1.000 29.51918 169 THR A O 1
ATOM 1375 N N . LYS A 1 170 ? 118.36912 0.71000 1.09191 1.000 29.61155 170 LYS A N 1
ATOM 1376 C CA . LYS A 1 170 ? 117.60115 1.92954 1.33253 1.000 28.52781 170 LYS A CA 1
ATOM 1377 C C . LYS A 1 170 ? 116.83263 2.35012 0.07720 1.000 33.86898 170 LYS A C 1
ATOM 1378 O O . LYS A 1 170 ? 116.98794 3.45421 -0.44733 1.000 30.04858 170 LYS A O 1
ATOM 1384 N N . LEU A 1 171 ? 116.01088 1.41694 -0.40626 1.000 28.90279 171 LEU A N 1
ATOM 1385 C CA . LEU A 1 171 ? 115.01624 1.64538 -1.45095 1.000 32.22134 171 LEU A CA 1
ATOM 1386 C C . LEU A 1 171 ? 115.61793 1.90780 -2.82667 1.000 29.76082 171 LEU A C 1
ATOM 1387 O O . LEU A 1 171 ? 114.93357 2.44128 -3.70638 1.000 35.21465 171 LEU A O 1
ATOM 1392 N N . LYS A 1 172 ? 116.88014 1.54449 -3.05206 1.000 33.16326 172 LYS A N 1
ATOM 1393 C CA . LYS A 1 172 ? 117.41097 1.60677 -4.40951 1.000 30.84144 172 LYS A CA 1
ATOM 1394 C C . LYS A 1 172 ? 116.87835 0.45829 -5.25850 1.000 33.15442 172 LYS A C 1
ATOM 1395 O O . LYS A 1 172 ? 116.51580 0.65851 -6.42351 1.000 31.46595 172 LYS A O 1
ATOM 1397 N N . ARG A 1 173 ? 116.81738 -0.74239 -4.68841 1.000 27.76498 173 ARG A N 1
ATOM 1398 C CA . ARG A 1 173 ? 116.25886 -1.91415 -5.34308 1.000 25.57885 173 ARG A CA 1
ATOM 1399 C C . ARG A 1 173 ? 114.97991 -2.34257 -4.63462 1.000 36.08984 173 ARG A C 1
ATOM 1400 O O . ARG A 1 173 ? 114.83689 -2.17664 -3.41941 1.000 33.33062 173 ARG A O 1
ATOM 1402 N N . GLY A 1 174 ? 114.04992 -2.89563 -5.40700 1.000 33.07404 174 GLY A N 1
ATOM 1403 C CA . GLY A 1 174 ? 112.75915 -3.29330 -4.87683 1.000 28.28370 174 GLY A CA 1
ATOM 1404 C C . GLY A 1 174 ? 112.44414 -4.77262 -5.01022 1.000 29.25836 174 GLY A C 1
ATOM 1405 O O . GLY A 1 174 ? 113.34549 -5.60422 -4.90925 1.000 33.73550 174 GLY A O 1
ATOM 1406 N N . PRO A 1 175 ? 111.16122 -5.12029 -5.22917 1.000 28.67194 175 PRO A N 1
ATOM 1407 C CA . PRO A 1 175 ? 109.96840 -4.26366 -5.33050 1.000 22.54881 175 PRO A CA 1
ATOM 1408 C C . PRO A 1 175 ? 109.71294 -3.43692 -4.06654 1.000 19.32324 175 PRO A C 1
ATOM 1409 O O . PRO A 1 175 ? 109.93198 -3.92477 -2.95828 1.000 19.60346 175 PRO A O 1
ATOM 1413 N N . LYS A 1 176 ? 109.25847 -2.19723 -4.24034 1.000 20.31474 176 LYS A N 1
ATOM 1414 C CA . LYS A 1 176 ? 109.30459 -1.19526 -3.18438 1.000 23.23776 176 LYS A CA 1
ATOM 1415 C C . LYS A 1 176 ? 107.97340 -0.99968 -2.46808 1.000 22.20883 176 LYS A C 1
ATOM 1416 O O . LYS A 1 176 ? 107.85019 -0.06997 -1.66431 1.000 20.14280 176 LYS A O 1
ATOM 1422 N N . GLY A 1 177 ? 106.98380 -1.84638 -2.73022 1.000 20.48160 177 GLY A N 1
ATOM 1423 C CA . GLY A 1 177 ? 105.73019 -1.74376 -1.99737 1.000 19.91931 177 GLY A CA 1
ATOM 1424 C C . GLY A 1 177 ? 105.00533 -0.44675 -2.30378 1.000 22.93452 177 GLY A C 1
ATOM 1425 O O . GLY A 1 177 ? 104.87331 -0.04209 -3.46457 1.000 16.77063 177 GLY A O 1
ATOM 1426 N N . TRP A 1 178 ? 104.54015 0.22749 -1.24984 1.000 17.70370 178 TRP A N 1
ATOM 1427 C CA . TRP A 1 178 ? 103.72212 1.42280 -1.41163 1.000 17.86248 178 TRP A CA 1
ATOM 1428 C C . TRP A 1 178 ? 104.52013 2.64748 -1.83724 1.000 18.26057 178 TRP A C 1
ATOM 1429 O O . TRP A 1 178 ? 103.91729 3.67726 -2.15637 1.000 18.36195 178 TRP A O 1
ATOM 1440 N N . VAL A 1 179 ? 105.85140 2.56111 -1.86177 1.000 19.82209 179 VAL A N 1
ATOM 1441 C CA . VAL A 1 179 ? 106.66121 3.63106 -2.42881 1.000 20.72824 179 VAL A CA 1
ATOM 1442 C C . VAL A 1 179 ? 106.49706 3.70417 -3.94486 1.000 23.47540 179 VAL A C 1
ATOM 1443 O O . VAL A 1 179 ? 106.71455 4.76505 -4.54384 1.000 22.46310 179 VAL A O 1
ATOM 1447 N N . ASP A 1 180 ? 106.07480 2.61206 -4.57624 1.000 18.90178 180 ASP A N 1
ATOM 1448 C CA . ASP A 1 180 ? 105.98193 2.51326 -6.02756 1.000 22.00967 180 ASP A CA 1
ATOM 1449 C C . ASP A 1 180 ? 104.52556 2.63110 -6.46496 1.000 23.10638 180 ASP A C 1
ATOM 1450 O O . ASP A 1 180 ? 103.66390 1.89741 -5.96829 1.000 20.66768 180 ASP A O 1
ATOM 1455 N N . LYS A 1 181 ? 104.25644 3.54799 -7.40166 1.000 19.16262 181 LYS A N 1
ATOM 1456 C CA . LYS A 1 181 ? 102.89489 3.73449 -7.89678 1.000 20.83738 181 LYS A CA 1
ATOM 1457 C C . LYS A 1 181 ? 102.35258 2.49295 -8.58891 1.000 21.92986 181 LYS A C 1
ATOM 1458 O O . LYS A 1 181 ? 101.13113 2.34665 -8.70484 1.000 18.42970 181 LYS A O 1
ATOM 1464 N N . THR A 1 182 ? 103.23069 1.60775 -9.06736 1.000 21.18553 182 THR A N 1
ATOM 1465 C CA . THR A 1 182 ? 102.77502 0.36455 -9.68133 1.000 20.09528 182 THR A CA 1
ATOM 1466 C C . THR A 1 182 ? 101.89103 -0.42869 -8.72731 1.000 22.34694 182 THR A C 1
ATOM 1467 O O . THR A 1 182 ? 100.93862 -1.09227 -9.15506 1.000 22.26195 182 THR A O 1
ATOM 1471 N N . THR A 1 183 ? 102.18941 -0.36540 -7.42706 1.000 21.90481 183 THR A N 1
ATOM 1472 C CA . THR A 1 183 ? 101.38771 -1.08205 -6.44151 1.000 20.25819 183 THR A CA 1
ATOM 1473 C C . THR A 1 183 ? 99.93545 -0.62317 -6.46208 1.000 19.39273 183 THR A C 1
ATOM 1474 O O . THR A 1 183 ? 99.02773 -1.42664 -6.21731 1.000 19.92157 183 THR A O 1
ATOM 1478 N N . ILE A 1 184 ? 99.69621 0.65534 -6.76407 1.000 17.64001 184 ILE A N 1
ATOM 1479 C CA . ILE A 1 184 ? 98.32747 1.14803 -6.89791 1.000 16.11499 184 ILE A CA 1
ATOM 1480 C C . ILE A 1 184 ? 97.60659 0.40039 -8.01211 1.000 19.69446 184 ILE A C 1
ATOM 1481 O O . ILE A 1 184 ? 96.46895 -0.05524 -7.84528 1.000 17.44619 184 ILE A O 1
ATOM 1486 N N . LEU A 1 185 ? 98.27003 0.25072 -9.16181 1.000 20.28118 185 LEU A N 1
ATOM 1487 C CA . LEU A 1 185 ? 97.64894 -0.40346 -10.31066 1.000 22.74206 185 LEU A CA 1
ATOM 1488 C C . LEU A 1 185 ? 97.31286 -1.85969 -10.00730 1.000 21.10346 185 LEU A C 1
ATOM 1489 O O . LEU A 1 185 ? 96.21664 -2.33482 -10.32670 1.000 20.37871 185 LEU A O 1
ATOM 1494 N N . GLU A 1 186 ? 98.24959 -2.58915 -9.39419 1.000 19.90832 186 GLU A N 1
ATOM 1495 C CA . GLU A 1 186 ? 98.00971 -4.00056 -9.10365 1.000 21.93555 186 GLU A CA 1
ATOM 1496 C C . GLU A 1 186 ? 96.95872 -4.17287 -8.01433 1.000 17.70470 186 GLU A C 1
ATOM 1497 O O . GLU A 1 186 ? 96.10310 -5.06222 -8.10580 1.000 20.86904 186 GLU A O 1
ATOM 1503 N N . PHE A 1 187 ? 97.00778 -3.33873 -6.97153 1.000 17.84878 187 PHE A N 1
ATOM 1504 C CA . PHE A 1 187 ? 95.97576 -3.40467 -5.94541 1.000 17.59448 187 PHE A CA 1
ATOM 1505 C C . PHE A 1 187 ? 94.60570 -3.10985 -6.53245 1.000 15.37078 187 PHE A C 1
ATOM 1506 O O . PHE A 1 187 ? 93.60283 -3.67944 -6.08655 1.000 15.73860 187 PHE A O 1
ATOM 1514 N N . ALA A 1 188 ? 94.54549 -2.23658 -7.53936 1.000 19.47950 188 ALA A N 1
ATOM 1515 C CA . ALA A 1 188 ? 93.27880 -1.96047 -8.20525 1.000 19.18932 188 ALA A CA 1
ATOM 1516 C C . ALA A 1 188 ? 92.76736 -3.18842 -8.94975 1.000 16.13971 188 ALA A C 1
ATOM 1517 O O . ALA A 1 188 ? 91.57364 -3.50619 -8.88612 1.000 17.58004 188 ALA A O 1
ATOM 1519 N N . LYS A 1 189 ? 93.65263 -3.88503 -9.66701 1.000 18.79246 189 LYS A N 1
ATOM 1520 C CA . LYS A 1 189 ? 93.26308 -5.12928 -10.32400 1.000 22.51461 189 LYS A CA 1
ATOM 1521 C C . LYS A 1 189 ? 92.79370 -6.15415 -9.30101 1.000 19.55931 189 LYS A C 1
ATOM 1522 O O . LYS A 1 189 ? 91.75296 -6.79829 -9.47677 1.000 19.12747 189 LYS A O 1
ATOM 1528 N N . TYR A 1 190 ? 93.56276 -6.31595 -8.22197 1.000 15.91614 190 TYR A N 1
ATOM 1529 C CA . TYR A 1 190 ? 93.21077 -7.26502 -7.17144 1.000 19.32730 190 TYR A CA 1
ATOM 1530 C C . TYR A 1 190 ? 91.86233 -6.92804 -6.54858 1.000 19.87590 190 TYR A C 1
ATOM 1531 O O . TYR A 1 190 ? 91.03947 -7.82083 -6.31400 1.000 20.66612 190 TYR A O 1
ATOM 1540 N N . SER A 1 191 ? 91.60909 -5.64169 -6.29486 1.000 17.31155 191 SER A N 1
ATOM 1541 C CA . SER A 1 191 ? 90.33650 -5.23801 -5.70522 1.000 18.43390 191 SER A CA 1
ATOM 1542 C C . SER A 1 191 ? 89.17370 -5.50625 -6.65240 1.000 20.87816 191 SER A C 1
ATOM 1543 O O . SER A 1 191 ? 88.12159 -5.99957 -6.22818 1.000 18.03097 191 SER A O 1
ATOM 1546 N N . ALA A 1 192 ? 89.34042 -5.17938 -7.93690 1.000 23.44010 192 ALA A N 1
ATOM 1547 C CA . ALA A 1 192 ? 88.28056 -5.43416 -8.90644 1.000 17.98226 192 ALA A CA 1
ATOM 1548 C C . ALA A 1 192 ? 87.98282 -6.92363 -9.01724 1.000 18.53400 192 ALA A C 1
ATOM 1549 O O . ALA A 1 192 ? 86.81555 -7.32985 -9.06332 1.000 17.67829 192 ALA A O 1
ATOM 1551 N N . TYR A 1 193 ? 89.02661 -7.75474 -9.04730 1.000 19.81485 193 TYR A N 1
ATOM 1552 C CA . TYR A 1 193 ? 88.81657 -9.19090 -9.19012 1.000 21.94126 193 TYR A CA 1
ATOM 1553 C C . TYR A 1 193 ? 88.11085 -9.77727 -7.97303 1.000 18.18076 193 TYR A C 1
ATOM 1554 O O . TYR A 1 193 ? 87.27581 -10.67785 -8.11111 1.000 21.36319 193 TYR A O 1
ATOM 1563 N N . MET A 1 194 ? 88.43011 -9.28537 -6.77293 1.000 21.78536 194 MET A N 1
ATOM 1564 C CA . MET A 1 194 ? 87.77727 -9.80864 -5.57634 1.000 19.04884 194 MET A CA 1
ATOM 1565 C C . MET A 1 194 ? 86.31341 -9.38944 -5.51515 1.000 20.96733 194 MET A C 1
ATOM 1566 O O . MET A 1 194 ? 85.45162 -10.18634 -5.12466 1.000 20.54687 194 MET A O 1
ATOM 1571 N N . ALA A 1 195 ? 86.01105 -8.14403 -5.89291 1.000 17.76400 195 ALA A N 1
ATOM 1572 C CA . ALA A 1 195 ? 84.62016 -7.70131 -5.91259 1.000 19.85945 195 ALA A CA 1
ATOM 1573 C C . ALA A 1 195 ? 83.81372 -8.48577 -6.93883 1.000 20.98071 195 ALA A C 1
ATOM 1574 O O . ALA A 1 195 ? 82.64211 -8.80699 -6.70804 1.000 24.91675 195 ALA A O 1
ATOM 1576 N N . TRP A 1 196 ? 84.42891 -8.80486 -8.07935 1.000 21.50329 196 TRP A N 1
ATOM 1577 C CA . TRP A 1 196 ? 83.77908 -9.65974 -9.06644 1.000 22.25151 196 TRP A CA 1
ATOM 1578 C C . TRP A 1 196 ? 83.59451 -11.07538 -8.53248 1.000 22.68836 196 TRP A C 1
ATOM 1579 O O . TRP A 1 196 ? 82.57680 -11.72097 -8.80743 1.000 22.42075 196 TRP A O 1
ATOM 1590 N N . SER A 1 197 ? 84.56058 -11.56596 -7.75278 1.000 21.09318 197 SER A N 1
ATOM 1591 C CA . SER A 1 197 ? 84.51383 -12.94012 -7.26522 1.000 25.00894 197 SER A CA 1
ATOM 1592 C C . SER A 1 197 ? 83.52394 -13.11412 -6.11886 1.000 22.96391 197 SER A C 1
ATOM 1593 O O . SER A 1 197 ? 82.75748 -14.08404 -6.10221 1.000 26.14237 197 SER A O 1
ATOM 1596 N N . LEU A 1 198 ? 83.52961 -12.19608 -5.15142 1.000 21.29642 198 LEU A N 1
ATOM 1597 C CA . LEU A 1 198 ? 82.81951 -12.38144 -3.89301 1.000 24.77004 198 LEU A CA 1
ATOM 1598 C C . LEU A 1 198 ? 81.64006 -11.43822 -3.70588 1.000 21.31962 198 LEU A C 1
ATOM 1599 O O . LEU A 1 198 ? 80.98013 -11.50176 -2.66252 1.000 20.70327 198 LEU A O 1
ATOM 1604 N N . GLY A 1 199 ? 81.35787 -10.56841 -4.67831 1.000 20.18497 199 GLY A N 1
ATOM 1605 C CA . GLY A 1 199 ? 80.31733 -9.56400 -4.52206 1.000 17.08049 199 GLY A CA 1
ATOM 1606 C C . GLY A 1 199 ? 78.94639 -10.11694 -4.18611 1.000 23.73669 199 GLY A C 1
ATOM 1607 O O . GLY A 1 199 ? 78.13774 -9.41235 -3.57105 1.000 22.34062 199 GLY A O 1
ATOM 1608 N N . ASN A 1 200 ? 78.66468 -11.36315 -4.56956 1.000 23.51441 200 ASN A N 1
ATOM 1609 C CA . ASN A 1 200 ? 77.36699 -11.96777 -4.29919 1.000 24.81251 200 ASN A CA 1
ATOM 1610 C C . ASN A 1 200 ? 77.23589 -12.49716 -2.87624 1.000 27.11902 200 ASN A C 1
ATOM 1611 O O . ASN A 1 200 ? 76.12926 -12.87284 -2.47247 1.000 26.99133 200 ASN A O 1
ATOM 1616 N N . ILE A 1 201 ? 78.32888 -12.54369 -2.11176 1.000 22.78811 201 ILE A N 1
ATOM 1617 C CA . ILE A 1 201 ? 78.29263 -12.99707 -0.72764 1.000 24.37438 201 ILE A CA 1
ATOM 1618 C C . ILE A 1 201 ? 78.89252 -11.98573 0.23524 1.000 25.79066 201 ILE A C 1
ATOM 1619 O O . ILE A 1 201 ? 78.99520 -12.27177 1.42970 1.000 22.93430 201 ILE A O 1
ATOM 1624 N N . VAL A 1 202 ? 79.29069 -10.80829 -0.24390 1.000 19.64114 202 VAL A N 1
ATOM 1625 C CA . VAL A 1 202 ? 79.89620 -9.76990 0.58320 1.000 18.43454 202 VAL A CA 1
ATOM 1626 C C . VAL A 1 202 ? 79.28621 -8.42972 0.19912 1.000 18.98929 202 VAL A C 1
ATOM 1627 O O . VAL A 1 202 ? 79.26581 -8.06898 -0.98246 1.000 19.67946 202 VAL A O 1
ATOM 1631 N N . ASP A 1 203 ? 78.78983 -7.69197 1.19252 1.000 18.83863 203 ASP A N 1
ATOM 1632 C CA . ASP A 1 203 ? 78.31633 -6.32899 0.98437 1.000 19.69596 203 ASP A CA 1
ATOM 1633 C C . ASP A 1 203 ? 79.14922 -5.27963 1.70182 1.000 20.03631 203 ASP A C 1
ATOM 1634 O O . ASP A 1 203 ? 79.26144 -4.15649 1.20753 1.000 21.86919 203 ASP A O 1
ATOM 1639 N N . TYR A 1 204 ? 79.73720 -5.61549 2.84595 1.000 17.90051 204 TYR A N 1
ATOM 1640 C CA . TYR A 1 204 ? 80.54988 -4.68443 3.62120 1.000 20.84414 204 TYR A CA 1
ATOM 1641 C C . TYR A 1 204 ? 82.01935 -4.93100 3.29596 1.000 22.30971 204 TYR A C 1
ATOM 1642 O O . TYR A 1 204 ? 82.58565 -5.95570 3.69180 1.000 21.64385 204 TYR A O 1
ATOM 1651 N N . TRP A 1 205 ? 82.63462 -3.98947 2.58396 1.000 18.62575 205 TRP A N 1
ATOM 1652 C CA . TRP A 1 205 ? 84.02692 -4.09020 2.17325 1.000 20.98688 205 TRP A CA 1
ATOM 1653 C C . TRP A 1 205 ? 84.89656 -3.11754 2.96117 1.000 15.75008 205 TRP A C 1
ATOM 1654 O O . TRP A 1 205 ? 84.45052 -2.04015 3.36672 1.000 15.67382 205 TRP A O 1
ATOM 1665 N N . VAL A 1 206 ? 86.14925 -3.51521 3.16710 1.000 15.04782 206 VAL A N 1
ATOM 1666 C CA . VAL A 1 206 ? 87.19497 -2.65083 3.69991 1.000 15.11916 206 VAL A CA 1
ATOM 1667 C C . VAL A 1 206 ? 88.38065 -2.72909 2.75157 1.000 15.08537 206 VAL A C 1
ATOM 1668 O O . VAL A 1 206 ? 88.84372 -3.82703 2.42447 1.000 15.86883 206 VAL A O 1
ATOM 1672 N N . THR A 1 207 ? 88.86614 -1.57241 2.30072 1.000 16.32178 207 THR A N 1
ATOM 1673 C CA . THR A 1 207 ? 90.03587 -1.56645 1.42859 1.000 13.30235 207 THR A CA 1
ATOM 1674 C C . THR A 1 207 ? 91.30166 -1.87284 2.21771 1.000 17.44426 207 THR A C 1
ATOM 1675 O O . THR A 1 207 ? 92.01886 -2.83516 1.92043 1.000 17.65310 207 THR A O 1
ATOM 1679 N N . PHE A 1 208 ? 91.58631 -1.06712 3.23710 1.000 17.05970 208 PHE A N 1
ATOM 1680 C CA . PHE A 1 208 ? 92.81506 -1.18202 4.00378 1.000 16.53703 208 PHE A CA 1
ATOM 1681 C C . PHE A 1 208 ? 92.51093 -1.22586 5.49235 1.000 16.95445 208 PHE A C 1
ATOM 1682 O O . PHE A 1 208 ? 91.56795 -0.59102 5.97274 1.000 19.30329 208 PHE A O 1
ATOM 1690 N N . ASN A 1 209 ? 93.32611 -1.98462 6.21677 1.000 15.74196 209 ASN A N 1
ATOM 1691 C CA . ASN A 1 209 ? 93.34154 -1.95361 7.67178 1.000 17.80161 209 ASN A CA 1
ATOM 1692 C C . ASN A 1 209 ? 94.52268 -1.10474 8.11633 1.000 17.24451 209 ASN A C 1
ATOM 1693 O O . ASN A 1 209 ? 95.67264 -1.42223 7.79275 1.000 16.39475 209 ASN A O 1
ATOM 1698 N N . GLU A 1 210 ? 94.23285 -0.03573 8.85214 1.000 16.86297 210 GLU A N 1
ATOM 1699 C CA . GLU A 1 210 ? 95.24713 0.84820 9.41458 1.000 18.55116 210 GLU A CA 1
ATOM 1700 C C . GLU A 1 210 ? 96.31317 1.23132 8.38768 1.000 16.70767 210 GLU A C 1
ATOM 1701 O O . GLU A 1 210 ? 97.49650 0.91614 8.56072 1.000 15.29419 210 GLU A O 1
ATOM 1707 N N . PRO A 1 211 ? 95.93083 1.90690 7.29711 1.000 16.75463 211 PRO A N 1
ATOM 1708 C CA . PRO A 1 211 ? 96.92597 2.26920 6.27911 1.000 16.46387 211 PRO A CA 1
ATOM 1709 C C . PRO A 1 211 ? 97.99381 3.20557 6.80093 1.000 20.03899 211 PRO A C 1
ATOM 1710 O O . PRO A 1 211 ? 99.13353 3.16819 6.31903 1.000 17.60785 211 PRO A O 1
ATOM 1714 N N . MET A 1 212 ? 97.65737 4.04801 7.77886 1.000 14.90916 212 MET A N 1
ATOM 1715 C CA . MET A 1 212 ? 98.64747 4.94941 8.34804 1.000 22.43266 212 MET A CA 1
ATOM 1716 C C . MET A 1 212 ? 99.63707 4.21671 9.24360 1.000 21.48136 212 MET A C 1
ATOM 1717 O O . MET A 1 212 ? 100.73116 4.73133 9.48272 1.000 23.66338 212 MET A O 1
ATOM 1722 N N . VAL A 1 213 ? 99.28841 3.02568 9.73361 1.000 21.59713 213 VAL A N 1
ATOM 1723 C CA . VAL A 1 213 ? 100.26324 2.22663 10.46858 1.000 18.25193 213 VAL A CA 1
ATOM 1724 C C . VAL A 1 213 ? 101.30111 1.64788 9.51594 1.000 18.00073 213 VAL A C 1
ATOM 1725 O O . VAL A 1 213 ? 102.50210 1.65669 9.80932 1.000 19.73681 213 VAL A O 1
ATOM 1729 N N . VAL A 1 214 ? 100.85859 1.14761 8.35675 1.000 17.05976 214 VAL A N 1
ATOM 1730 C CA . VAL A 1 214 ? 101.78446 0.59215 7.36959 1.000 17.59907 214 VAL A CA 1
ATOM 1731 C C . VAL A 1 214 ? 102.85689 1.60940 7.00380 1.000 17.31626 214 VAL A C 1
ATOM 1732 O O . VAL A 1 214 ? 104.04079 1.27249 6.88275 1.000 22.93054 214 VAL A O 1
ATOM 1736 N N . THR A 1 215 ? 102.46343 2.87244 6.83716 1.000 15.92066 215 THR A N 1
ATOM 1737 C CA . THR A 1 215 ? 103.39641 3.88032 6.34494 1.000 20.62091 215 THR A CA 1
ATOM 1738 C C . THR A 1 215 ? 104.26724 4.44171 7.46462 1.000 19.62593 215 THR A C 1
ATOM 1739 O O . THR A 1 215 ? 105.48440 4.57561 7.30017 1.000 18.84602 215 THR A O 1
ATOM 1743 N N . GLU A 1 216 ? 103.66276 4.78699 8.60649 1.000 20.14628 216 GLU A N 1
ATOM 1744 C CA . GLU A 1 216 ? 104.44464 5.27549 9.74146 1.000 21.97697 216 GLU A CA 1
ATOM 1745 C C . GLU A 1 216 ? 105.43361 4.21825 10.21645 1.000 19.75099 216 GLU A C 1
ATOM 1746 O O . GLU A 1 216 ? 106.63367 4.48333 10.35365 1.000 21.94148 216 GLU A O 1
ATOM 1752 N N . ALA A 1 217 ? 104.93720 3.00899 10.48047 1.000 18.13855 217 ALA A N 1
ATOM 1753 C CA . ALA A 1 217 ? 105.79710 1.93975 10.97309 1.000 19.48062 217 ALA A CA 1
ATOM 1754 C C . ALA A 1 217 ? 106.81638 1.50658 9.92862 1.000 19.98199 217 ALA A C 1
ATOM 1755 O O . ALA A 1 217 ? 107.93823 1.12234 10.27871 1.000 23.19747 217 ALA A O 1
ATOM 1757 N N . GLY A 1 218 ? 106.45713 1.57050 8.64710 1.000 18.84246 218 GLY A N 1
ATOM 1758 C CA . GLY A 1 218 ? 107.37068 1.12010 7.61520 1.000 21.47152 218 GLY A CA 1
ATOM 1759 C C . GLY A 1 218 ? 108.48764 2.09177 7.30723 1.000 22.46798 218 GLY A C 1
ATOM 1760 O O . GLY A 1 218 ? 109.58505 1.67069 6.92979 1.000 22.96763 218 GLY A O 1
ATOM 1761 N N . TYR A 1 219 ? 108.24551 3.39403 7.47458 1.000 21.84602 219 TYR A N 1
ATOM 1762 C CA . TYR A 1 219 ? 109.15874 4.39318 6.94216 1.000 24.80063 219 TYR A CA 1
ATOM 1763 C C . TYR A 1 219 ? 109.54357 5.50492 7.90860 1.000 25.88565 219 TYR A C 1
ATOM 1764 O O . TYR A 1 219 ? 110.31328 6.38906 7.51833 1.000 26.47591 219 TYR A O 1
ATOM 1773 N N . PHE A 1 220 ? 109.05550 5.49151 9.14964 1.000 26.20248 220 PHE A N 1
ATOM 1774 C CA . PHE A 1 220 ? 109.41149 6.55266 10.08122 1.000 33.48707 220 PHE A CA 1
ATOM 1775 C C . PHE A 1 220 ? 109.55743 6.09986 11.52893 1.000 27.95133 220 PHE A C 1
ATOM 1776 O O . PHE A 1 220 ? 109.94837 6.91727 12.36727 1.000 34.89186 220 PHE A O 1
ATOM 1784 N N . GLN A 1 221 ? 109.27132 4.84052 11.85502 1.000 28.50471 221 GLN A N 1
ATOM 1785 C CA . GLN A 1 221 ? 109.38789 4.33691 13.22600 1.000 27.69749 221 GLN A CA 1
ATOM 1786 C C . GLN A 1 221 ? 109.98991 2.94043 13.20643 1.000 24.61509 221 GLN A C 1
ATOM 1787 O O . GLN A 1 221 ? 109.28455 1.93836 13.37171 1.000 27.12297 221 GLN A O 1
ATOM 1793 N N . PRO A 1 222 ? 111.30752 2.83368 13.01731 1.000 27.32335 222 PRO A N 1
ATOM 1794 C CA . PRO A 1 222 ? 111.93202 1.50025 12.97513 1.000 28.49337 222 PRO A CA 1
ATOM 1795 C C . PRO A 1 222 ? 111.83950 0.73814 14.28594 1.000 31.73156 222 PRO A C 1
ATOM 1796 O O . PRO A 1 222 ? 111.96737 -0.49290 14.27534 1.000 30.16107 222 PRO A O 1
ATOM 1800 N N . GLU A 1 223 ? 111.61614 1.42457 15.41060 1.000 27.04288 223 GLU A N 1
ATOM 1801 C CA . GLU A 1 223 ? 111.56146 0.74203 16.69982 1.000 31.10279 223 GLU A CA 1
ATOM 1802 C C . GLU A 1 223 ? 110.40553 -0.24636 16.76946 1.000 26.82612 223 GLU A C 1
ATOM 1803 O O . GLU A 1 223 ? 110.48999 -1.24777 17.48888 1.000 35.86712 223 GLU A O 1
ATOM 1809 N N . VAL A 1 224 ? 109.32057 0.01093 16.03332 1.000 28.81531 224 VAL A N 1
ATOM 1810 C CA . VAL A 1 224 ? 108.13461 -0.83864 16.12984 1.000 29.22199 224 VAL A CA 1
ATOM 1811 C C . VAL A 1 224 ? 108.28534 -2.16189 15.39666 1.000 28.24255 224 VAL A C 1
ATOM 1812 O O . VAL A 1 224 ? 107.45312 -3.05774 15.58593 1.000 23.61074 224 VAL A O 1
ATOM 1816 N N . GLY A 1 225 ? 109.31085 -2.31140 14.56072 1.000 25.15425 225 GLY A N 1
ATOM 1817 C CA . GLY A 1 225 ? 109.62041 -3.60461 13.98133 1.000 21.90295 225 GLY A CA 1
ATOM 1818 C C . GLY A 1 225 ? 108.83363 -3.98801 12.74783 1.000 25.69355 225 GLY A C 1
ATOM 1819 O O . GLY A 1 225 ? 108.62981 -5.18142 12.50220 1.000 20.74528 225 GLY A O 1
ATOM 1820 N N . PHE A 1 226 ? 108.38855 -3.00432 11.94728 1.000 20.27576 226 PHE A N 1
ATOM 1821 C CA . PHE A 1 226 ? 107.64448 -3.23507 10.71808 1.000 18.00181 226 PHE A CA 1
ATOM 1822 C C . PHE A 1 226 ? 108.54763 -3.08344 9.49798 1.000 20.49273 226 PHE A C 1
ATOM 1823 O O . PHE A 1 226 ? 109.52783 -2.33468 9.53290 1.000 20.13276 226 PHE A O 1
ATOM 1831 N N . PRO A 1 227 ? 108.24233 -3.78246 8.39174 1.000 21.44317 227 PRO A N 1
ATOM 1832 C CA . PRO A 1 227 ? 109.00635 -3.67331 7.14380 1.000 19.79652 227 PRO A CA 1
ATOM 1833 C C . PRO A 1 227 ? 108.68255 -2.39907 6.36803 1.000 22.98048 227 PRO A C 1
ATOM 1834 O O . PRO A 1 227 ? 107.53556 -1.95620 6.40282 1.000 22.96542 227 PRO A O 1
ATOM 1838 N N . PRO A 1 228 ? 109.67395 -1.81772 5.66965 1.000 19.66216 228 PRO A N 1
ATOM 1839 C CA . PRO A 1 228 ? 111.06757 -2.26493 5.59086 1.000 21.90465 228 PRO A CA 1
ATOM 1840 C C . PRO A 1 228 ? 111.93802 -1.70871 6.71542 1.000 25.76846 228 PRO A C 1
ATOM 1841 O O . PRO A 1 228 ? 113.16172 -1.83652 6.66539 1.000 20.92318 228 PRO A O 1
ATOM 1845 N N . GLY A 1 229 ? 111.30716 -1.08768 7.70703 1.000 23.09161 229 GLY A N 1
ATOM 1846 C CA . GLY A 1 229 ? 112.03098 -0.62241 8.88182 1.000 24.53478 229 GLY A CA 1
ATOM 1847 C C . GLY A 1 229 ? 113.03493 0.47574 8.61291 1.000 23.45531 229 GLY A C 1
ATOM 1848 O O . GLY A 1 229 ? 114.14607 0.44356 9.15691 1.000 26.39967 229 GLY A O 1
ATOM 1849 N N . LEU A 1 230 ? 112.66917 1.45217 7.79221 1.000 19.63624 230 LEU A N 1
ATOM 1850 C CA . LEU A 1 230 ? 113.54015 2.56674 7.45225 1.000 23.84362 230 LEU A CA 1
ATOM 1851 C C . LEU A 1 230 ? 113.03938 3.84471 8.11151 1.000 22.27049 230 LEU A C 1
ATOM 1852 O O . LEU A 1 230 ? 111.93675 3.90127 8.66087 1.000 26.52606 230 LEU A O 1
ATOM 1857 N N . ARG A 1 231 ? 113.87773 4.87933 8.06110 1.000 21.66729 231 ARG A N 1
ATOM 1858 C CA . ARG A 1 231 ? 113.48382 6.23750 8.43844 1.000 28.18026 231 ARG A CA 1
ATOM 1859 C C . ARG A 1 231 ? 113.84855 7.14519 7.26771 1.000 29.74196 231 ARG A C 1
ATOM 1860 O O . ARG A 1 231 ? 114.95746 7.68319 7.20477 1.000 28.30196 231 ARG A O 1
ATOM 1868 N N . ASN A 1 232 ? 112.90409 7.30341 6.34176 1.000 29.75154 232 ASN A N 1
ATOM 1869 C CA . ASN A 1 232 ? 113.07351 8.11700 5.14144 1.000 26.91025 232 ASN A CA 1
ATOM 1870 C C . ASN A 1 232 ? 111.82408 8.97558 4.99762 1.000 27.21495 232 ASN A C 1
ATOM 1871 O O . ASN A 1 232 ? 110.74077 8.45607 4.70859 1.000 28.59877 232 ASN A O 1
ATOM 1876 N N . ILE A 1 233 ? 111.98449 10.28875 5.17596 1.000 24.13831 233 ILE A N 1
ATOM 1877 C CA . ILE A 1 233 ? 110.83721 11.19050 5.22805 1.000 25.81732 233 ILE A CA 1
ATOM 1878 C C . ILE A 1 233 ? 110.11689 11.23302 3.88566 1.000 27.89468 233 ILE A C 1
ATOM 1879 O O . ILE A 1 233 ? 108.88212 11.17551 3.82839 1.000 23.84750 233 ILE A O 1
ATOM 1884 N N . SER A 1 234 ? 110.86771 11.33257 2.78567 1.000 24.17887 234 SER A N 1
ATOM 1885 C CA . SER A 1 234 ? 110.23106 11.41035 1.47488 1.000 28.18214 234 SER A CA 1
ATOM 1886 C C . SER A 1 234 ? 109.56115 10.09575 1.09689 1.000 23.96983 234 SER A C 1
ATOM 1887 O O . SER A 1 234 ? 108.54680 10.10031 0.39085 1.000 20.77234 234 SER A O 1
ATOM 1890 N N . ALA A 1 235 ? 110.10583 8.96671 1.55502 1.000 22.34206 235 ALA A N 1
ATOM 1891 C CA . ALA A 1 235 ? 109.44907 7.68709 1.31680 1.000 23.57580 235 ALA A CA 1
ATOM 1892 C C . ALA A 1 235 ? 108.17818 7.55093 2.14299 1.000 25.74999 235 ALA A C 1
ATOM 1893 O O . ALA A 1 235 ? 107.21724 6.91246 1.69811 1.000 18.69093 235 ALA A O 1
ATOM 1895 N N . PHE A 1 236 ? 108.15497 8.13782 3.34262 1.000 22.93993 236 PHE A N 1
ATOM 1896 C CA . PHE A 1 236 ? 106.94956 8.09999 4.16380 1.000 22.24782 236 PHE A CA 1
ATOM 1897 C C . PHE A 1 236 ? 105.81546 8.86798 3.50015 1.000 19.96456 236 PHE A C 1
ATOM 1898 O O . PHE A 1 236 ? 104.68196 8.38104 3.41899 1.000 20.04470 236 PHE A O 1
ATOM 1906 N N . LYS A 1 237 ? 106.10721 10.07580 3.01534 1.000 19.05874 237 LYS A N 1
ATOM 1907 C CA . LYS A 1 237 ? 105.07815 10.88971 2.37887 1.000 18.49318 237 LYS A CA 1
ATOM 1908 C C . LYS A 1 237 ? 104.60690 10.26177 1.07317 1.000 18.86901 237 LYS A C 1
ATOM 1909 O O . LYS A 1 237 ? 103.41484 10.31307 0.74916 1.000 17.46727 237 LYS A O 1
ATOM 1915 N N . THR A 1 238 ? 105.52601 9.65472 0.31847 1.000 16.40741 238 THR A N 1
ATOM 1916 C CA . THR A 1 238 ? 105.15065 9.00214 -0.93192 1.000 16.86681 238 THR A CA 1
ATOM 1917 C C . THR A 1 238 ? 104.23303 7.80949 -0.68367 1.000 18.71962 238 THR A C 1
ATOM 1918 O O . THR A 1 238 ? 103.22693 7.63877 -1.38179 1.000 19.53531 238 THR A O 1
ATOM 1922 N N . ALA A 1 239 ? 104.55938 6.97761 0.31007 1.000 18.83046 239 ALA A N 1
ATOM 1923 C CA . ALA A 1 239 ? 103.72934 5.81360 0.60578 1.000 18.58367 239 ALA A CA 1
ATOM 1924 C C . ALA A 1 239 ? 102.34356 6.22557 1.08940 1.000 15.16141 239 ALA A C 1
ATOM 1925 O O . ALA A 1 239 ? 101.34099 5.60121 0.72177 1.000 16.50771 239 ALA A O 1
ATOM 1927 N N . CYS A 1 240 ? 102.26759 7.27140 1.91775 1.000 16.04936 240 CYS A N 1
ATOM 1928 C CA . CYS A 1 240 ? 100.97210 7.78196 2.36136 1.000 16.08895 240 CYS A CA 1
ATOM 1929 C C . CYS A 1 240 ? 100.10925 8.19687 1.17689 1.000 16.37732 240 CYS A C 1
ATOM 1930 O O . CYS A 1 240 ? 98.93807 7.81202 1.08098 1.000 15.46941 240 CYS A O 1
ATOM 1933 N N . LEU A 1 241 ? 100.67229 8.99610 0.26762 1.000 15.96431 241 LEU A N 1
ATOM 1934 C CA . LEU A 1 241 ? 99.92597 9.41467 -0.91433 1.000 17.05341 241 LEU A CA 1
ATOM 1935 C C . LEU A 1 241 ? 99.50227 8.21580 -1.75224 1.000 14.64266 241 LEU A C 1
ATOM 1936 O O . LEU A 1 241 ? 98.36342 8.15488 -2.22818 1.000 13.76944 241 LEU A O 1
ATOM 1941 N N . ASN A 1 242 ? 100.40297 7.24398 -1.92827 1.000 15.05402 242 ASN A N 1
ATOM 1942 C CA . ASN A 1 242 ? 100.11224 6.10041 -2.78805 1.000 14.63684 242 ASN A CA 1
ATOM 1943 C C . ASN A 1 242 ? 99.03820 5.20065 -2.18856 1.000 16.99837 242 ASN A C 1
ATOM 1944 O O . ASN A 1 242 ? 98.13356 4.75089 -2.90134 1.000 15.40645 242 ASN A O 1
ATOM 1949 N N . ILE A 1 243 ? 99.11946 4.91446 -0.88683 1.000 16.63084 243 ILE A N 1
ATOM 1950 C CA . ILE A 1 243 ? 98.13118 4.01550 -0.30086 1.000 16.15020 243 ILE A CA 1
ATOM 1951 C C . ILE A 1 243 ? 96.77206 4.70092 -0.21909 1.000 14.40264 243 ILE A C 1
ATOM 1952 O O . ILE A 1 243 ? 95.73209 4.05320 -0.39118 1.000 16.22631 243 ILE A O 1
ATOM 1957 N N . ALA A 1 244 ? 96.75162 6.01688 0.00902 1.000 16.70926 244 ALA A N 1
ATOM 1958 C CA . ALA A 1 244 ? 95.49611 6.75741 -0.05067 1.000 17.02941 244 ALA A CA 1
ATOM 1959 C C . ALA A 1 244 ? 94.94953 6.78509 -1.46990 1.000 18.75209 244 ALA A C 1
ATOM 1960 O O . ALA A 1 244 ? 93.74258 6.61613 -1.68178 1.000 14.62799 244 ALA A O 1
ATOM 1962 N N . ASN A 1 245 ? 95.82840 7.01686 -2.44947 1.000 14.10368 245 ASN A N 1
ATOM 1963 C CA . ASN A 1 245 ? 95.44141 6.93007 -3.85322 1.000 16.69553 245 ASN A CA 1
ATOM 1964 C C . ASN A 1 245 ? 94.85741 5.56038 -4.17086 1.000 19.15928 245 ASN A C 1
ATOM 1965 O O . ASN A 1 245 ? 93.84945 5.45455 -4.88128 1.000 14.55082 245 ASN A O 1
ATOM 1970 N N . ALA A 1 246 ? 95.47749 4.50015 -3.64479 1.000 17.95518 246 ALA A N 1
ATOM 1971 C CA . ALA A 1 246 ? 95.01751 3.14628 -3.93335 1.000 15.40255 246 ALA A CA 1
ATOM 1972 C C . ALA A 1 246 ? 93.60960 2.91160 -3.40326 1.000 18.91315 246 ALA A C 1
ATOM 1973 O O . ALA A 1 246 ? 92.79653 2.24956 -4.05960 1.000 17.81427 246 ALA A O 1
ATOM 1975 N N . HIS A 1 247 ? 93.30105 3.44177 -2.21551 1.000 14.95776 247 HIS A N 1
ATOM 1976 C CA . HIS A 1 247 ? 91.95510 3.28002 -1.67426 1.000 17.09743 247 HIS A CA 1
ATOM 1977 C C . HIS A 1 247 ? 90.90601 3.85274 -2.61718 1.000 16.45725 247 HIS A C 1
ATOM 1978 O O . HIS A 1 247 ? 89.86651 3.22674 -2.85404 1.000 13.47392 247 HIS A O 1
ATOM 1985 N N . VAL A 1 248 ? 91.16107 5.04357 -3.16272 1.000 13.02107 248 VAL A N 1
ATOM 1986 C CA . VAL A 1 248 ? 90.16184 5.71468 -3.99023 1.000 15.85087 248 VAL A CA 1
ATOM 1987 C C . VAL A 1 248 ? 89.84464 4.88314 -5.22763 1.000 20.28013 248 VAL A C 1
ATOM 1988 O O . VAL A 1 248 ? 88.67517 4.63961 -5.54937 1.000 19.11847 248 VAL A O 1
ATOM 1992 N N . VAL A 1 249 ? 90.88155 4.42680 -5.93594 1.000 15.89208 249 VAL A N 1
ATOM 1993 C CA . VAL A 1 249 ? 90.65088 3.69174 -7.17608 1.000 17.27845 249 VAL A CA 1
ATOM 1994 C C . VAL A 1 249 ? 90.04730 2.32151 -6.89365 1.000 20.79092 249 VAL A C 1
ATOM 1995 O O . VAL A 1 249 ? 89.25607 1.80913 -7.69488 1.000 20.73454 249 VAL A O 1
ATOM 1999 N N . ALA A 1 250 ? 90.39585 1.70574 -5.76121 1.000 21.62208 250 ALA A N 1
ATOM 2000 C CA . ALA A 1 250 ? 89.76490 0.44258 -5.39989 1.000 17.06249 250 ALA A CA 1
ATOM 2001 C C . ALA A 1 250 ? 88.31379 0.64971 -4.99254 1.000 20.34258 250 ALA A C 1
ATOM 2002 O O . ALA A 1 250 ? 87.46507 -0.20289 -5.27557 1.000 22.74315 250 ALA A O 1
ATOM 2004 N N . TYR A 1 251 ? 88.01428 1.77344 -4.33596 1.000 18.21711 251 TYR A N 1
ATOM 2005 C CA . TYR A 1 251 ? 86.63480 2.10565 -3.99417 1.000 20.22621 251 TYR A CA 1
ATOM 2006 C C . TYR A 1 251 ? 85.74638 2.09335 -5.23265 1.000 22.72600 251 TYR A C 1
ATOM 2007 O O . TYR A 1 251 ? 84.67736 1.47431 -5.23972 1.000 19.77276 251 TYR A O 1
ATOM 2016 N N . ASP A 1 252 ? 86.18542 2.76527 -6.29948 1.000 21.23146 252 ASP A N 1
ATOM 2017 C CA . ASP A 1 252 ? 85.38150 2.83025 -7.51613 1.000 20.90841 252 ASP A CA 1
ATOM 2018 C C . ASP A 1 252 ? 85.31430 1.47666 -8.21405 1.000 18.58343 252 ASP A C 1
ATOM 2019 O O . ASP A 1 252 ? 84.27445 1.11366 -8.77626 1.000 19.47183 252 ASP A O 1
ATOM 2024 N N . LEU A 1 253 ? 86.40923 0.71398 -8.18783 1.000 16.81970 253 LEU A N 1
ATOM 2025 C CA . LEU A 1 253 ? 86.41140 -0.58584 -8.85116 1.000 19.28722 253 LEU A CA 1
ATOM 2026 C C . LEU A 1 253 ? 85.54739 -1.59519 -8.10462 1.000 19.08880 253 LEU A C 1
ATOM 2027 O O . LEU A 1 253 ? 84.89846 -2.44263 -8.72919 1.000 19.87700 253 LEU A O 1
ATOM 2032 N N . ILE A 1 254 ? 85.52616 -1.52561 -6.77096 1.000 20.88009 254 ILE A N 1
ATOM 2033 C CA . ILE A 1 254 ? 84.63062 -2.38799 -6.00344 1.000 17.42140 254 ILE A CA 1
ATOM 2034 C C . ILE A 1 254 ? 83.17910 -2.04100 -6.30698 1.000 20.85294 254 ILE A C 1
ATOM 2035 O O . ILE A 1 254 ? 82.33261 -2.92849 -6.47068 1.000 19.61844 254 ILE A O 1
ATOM 2040 N N . LYS A 1 255 ? 82.87091 -0.74371 -6.39728 1.000 23.13537 255 LYS A N 1
ATOM 2041 C CA . LYS A 1 255 ? 81.51594 -0.32200 -6.73727 1.000 25.27979 255 LYS A CA 1
ATOM 2042 C C . LYS A 1 255 ? 81.11244 -0.79230 -8.12816 1.000 20.20726 255 LYS A C 1
ATOM 2043 O O . LYS A 1 255 ? 79.92391 -1.01253 -8.38846 1.000 24.28028 255 LYS A O 1
ATOM 2049 N N . LYS A 1 256 ? 82.08019 -0.95059 -9.03254 1.000 21.65035 256 LYS A N 1
ATOM 2050 C CA . LYS A 1 256 ? 81.75885 -1.35858 -10.39485 1.000 24.38283 256 LYS A CA 1
ATOM 2051 C C . LYS A 1 256 ? 81.49253 -2.85563 -10.49322 1.000 23.92186 256 LYS A C 1
ATOM 2052 O O . LYS A 1 256 ? 80.58365 -3.27985 -11.21613 1.000 22.64395 256 LYS A O 1
ATOM 2058 N N . TYR A 1 257 ? 82.26485 -3.66954 -9.77830 1.000 19.37795 257 TYR A N 1
ATOM 2059 C CA . TYR A 1 257 ? 82.20951 -5.11540 -9.94074 1.000 21.26791 257 TYR A CA 1
ATOM 2060 C C . TYR A 1 257 ? 81.46795 -5.82834 -8.81848 1.000 23.13856 257 TYR A C 1
ATOM 2061 O O . TYR A 1 257 ? 81.33622 -7.05497 -8.86748 1.000 25.51042 257 TYR A O 1
ATOM 2070 N N . ASP A 1 258 ? 80.97698 -5.10063 -7.81859 1.000 21.22283 258 ASP A N 1
ATOM 2071 C CA . ASP A 1 258 ? 80.07074 -5.65190 -6.81316 1.000 26.05809 258 ASP A CA 1
ATOM 2072 C C . ASP A 1 258 ? 78.75139 -4.90064 -6.95025 1.000 22.54818 258 ASP A C 1
ATOM 2073 O O . ASP A 1 258 ? 78.58024 -3.82093 -6.37663 1.000 20.34520 258 ASP A O 1
ATOM 2078 N N . LYS A 1 259 ? 77.82180 -5.47472 -7.71221 1.000 25.57179 259 LYS A N 1
ATOM 2079 C CA . LYS A 1 259 ? 76.49023 -4.91077 -7.88164 1.000 29.74040 259 LYS A CA 1
ATOM 2080 C C . LYS A 1 259 ? 75.40453 -5.80175 -7.29127 1.000 27.26171 259 LYS A C 1
ATOM 2081 O O . LYS A 1 259 ? 74.21862 -5.57695 -7.55384 1.000 26.70075 259 LYS A O 1
ATOM 2083 N N . VAL A 1 260 ? 75.77819 -6.79670 -6.49080 1.000 29.17889 260 VAL A N 1
ATOM 2084 C CA . VAL A 1 260 ? 74.83949 -7.74968 -5.91071 1.000 25.26156 260 VAL A CA 1
ATOM 2085 C C . VAL A 1 260 ? 74.70181 -7.46250 -4.42270 1.000 21.56479 260 VAL A C 1
ATOM 2086 O O . VAL A 1 260 ? 75.70398 -7.39644 -3.70028 1.000 19.79302 260 VAL A O 1
ATOM 2090 N N . ARG A 1 261 ? 73.46195 -7.29519 -3.96699 1.000 22.09119 261 ARG A N 1
ATOM 2091 C CA . ARG A 1 261 ? 73.16791 -7.18104 -2.54194 1.000 25.42587 261 ARG A CA 1
ATOM 2092 C C . ARG A 1 261 ? 73.09794 -8.58114 -1.94636 1.000 25.14025 261 ARG A C 1
ATOM 2093 O O . ARG A 1 261 ? 72.12015 -9.30495 -2.15972 1.000 29.05095 261 ARG A O 1
ATOM 2101 N N . ALA A 1 262 ? 74.13468 -8.96955 -1.20233 1.000 25.97033 262 ALA A N 1
ATOM 2102 C CA . ALA A 1 262 ? 74.12847 -10.28431 -0.56963 1.000 28.38125 262 ALA A CA 1
ATOM 2103 C C . ALA A 1 262 ? 73.07674 -10.36028 0.52974 1.000 32.16056 262 ALA A C 1
ATOM 2104 O O . ALA A 1 262 ? 72.43326 -11.40039 0.71241 1.000 27.31983 262 ALA A O 1
ATOM 2106 N N . ASP A 1 263 ? 72.88826 -9.27169 1.26958 1.000 29.13126 263 ASP A N 1
ATOM 2107 C CA . ASP A 1 263 ? 71.86345 -9.18113 2.29878 1.000 32.58044 263 ASP A CA 1
ATOM 2108 C C . ASP A 1 263 ? 70.89928 -8.06593 1.92648 1.000 35.22311 263 ASP A C 1
ATOM 2109 O O . ASP A 1 263 ? 71.32888 -6.95428 1.60054 1.000 29.28983 263 ASP A O 1
ATOM 2114 N N . ASP A 1 264 ? 69.59917 -8.36589 1.97753 1.000 33.81871 264 ASP A N 1
ATOM 2115 C CA . ASP A 1 264 ? 68.59366 -7.37916 1.59733 1.000 41.29132 264 ASP A CA 1
ATOM 2116 C C . ASP A 1 264 ? 68.68589 -6.11820 2.44845 1.000 41.21056 264 ASP A C 1
ATOM 2117 O O . ASP A 1 264 ? 68.36623 -5.02411 1.97030 1.000 41.56889 264 ASP A O 1
ATOM 2122 N N . ASP A 1 265 ? 69.13448 -6.24510 3.69942 1.000 38.20209 265 ASP A N 1
ATOM 2123 C CA . ASP A 1 265 ? 69.21410 -5.09926 4.59641 1.000 40.30284 265 ASP A CA 1
ATOM 2124 C C . ASP A 1 265 ? 70.38349 -4.17336 4.28396 1.000 37.70808 265 ASP A C 1
ATOM 2125 O O . ASP A 1 265 ? 70.40695 -3.04409 4.78635 1.000 37.87355 265 ASP A O 1
ATOM 2130 N N . SER A 1 266 ? 71.34596 -4.62312 3.48331 1.000 31.41178 266 SER A N 1
ATOM 2131 C CA . SER A 1 266 ? 72.56716 -3.85641 3.28289 1.000 30.69905 266 SER A CA 1
ATOM 2132 C C . SER A 1 266 ? 72.24772 -2.48908 2.68502 1.000 31.89341 266 SER A C 1
ATOM 2133 O O . SER A 1 266 ? 71.37675 -2.37865 1.81337 1.000 26.62023 266 SER A O 1
ATOM 2136 N N . PRO A 1 267 ? 72.92250 -1.42847 3.13485 1.000 32.56858 267 PRO A N 1
ATOM 2137 C CA . PRO A 1 267 ? 72.63038 -0.09400 2.58783 1.000 28.91198 267 PRO A CA 1
ATOM 2138 C C . PRO A 1 267 ? 72.91805 0.01980 1.10195 1.000 26.88471 267 PRO A C 1
ATOM 2139 O O . PRO A 1 267 ? 72.28997 0.84037 0.42212 1.000 25.65354 267 PRO A O 1
ATOM 2143 N N . SER A 1 268 ? 73.84260 -0.77904 0.57556 1.000 24.82409 268 SER A N 1
ATOM 2144 C CA . SER A 1 268 ? 74.04204 -0.87871 -0.86384 1.000 26.50297 268 SER A CA 1
ATOM 2145 C C . SER A 1 268 ? 74.78469 -2.17503 -1.15367 1.000 25.88108 268 SER A C 1
ATOM 2146 O O . SER A 1 268 ? 75.26148 -2.85949 -0.24506 1.000 20.18971 268 SER A O 1
ATOM 2149 N N . ALA A 1 269 ? 74.86940 -2.50682 -2.44373 1.000 22.12909 269 ALA A N 1
ATOM 2150 C CA . ALA A 1 269 ? 75.50253 -3.75688 -2.84926 1.000 20.25935 269 ALA A CA 1
ATOM 2151 C C . ALA A 1 269 ? 76.99335 -3.76382 -2.53800 1.000 24.76146 269 ALA A C 1
ATOM 2152 O O . ALA A 1 269 ? 77.55672 -4.82158 -2.23270 1.000 20.54897 269 ALA A O 1
ATOM 2154 N N . ALA A 1 270 ? 77.64465 -2.60522 -2.61360 1.000 16.81439 270 ALA A N 1
ATOM 2155 C CA . ALA A 1 270 ? 79.06372 -2.46416 -2.29499 1.000 17.82531 270 ALA A CA 1
ATOM 2156 C C . ALA A 1 270 ? 79.19746 -1.29705 -1.32265 1.000 22.16821 270 ALA A C 1
ATOM 2157 O O . ALA A 1 270 ? 79.24716 -0.13536 -1.73702 1.000 22.48230 270 ALA A O 1
ATOM 2159 N N . TYR A 1 271 ? 79.24297 -1.61072 -0.03202 1.000 19.22582 271 TYR A N 1
ATOM 2160 C CA . TYR A 1 271 ? 79.33559 -0.61426 1.03135 1.000 19.23894 271 TYR A CA 1
ATOM 2161 C C . TYR A 1 271 ? 80.78838 -0.59415 1.49252 1.000 18.26868 271 TYR A C 1
ATOM 2162 O O . TYR A 1 271 ? 81.20239 -1.41550 2.31440 1.000 20.39505 271 TYR A O 1
ATOM 2171 N N . VAL A 1 272 ? 81.56196 0.34644 0.95883 1.000 15.04615 272 VAL A N 1
ATOM 2172 C CA . VAL A 1 272 ? 83.01834 0.30168 1.02364 1.000 15.53697 272 VAL A CA 1
ATOM 2173 C C . VAL A 1 272 ? 83.50640 1.26940 2.09086 1.000 16.65578 272 VAL A C 1
ATOM 2174 O O . VAL A 1 272 ? 83.23010 2.47411 2.02897 1.000 16.24966 272 VAL A O 1
ATOM 2178 N N . GLY A 1 273 ? 84.25463 0.74482 3.05351 1.000 15.45079 273 GLY A N 1
ATOM 2179 C CA . GLY A 1 273 ? 84.84529 1.57209 4.08095 1.000 17.93710 273 GLY A CA 1
ATOM 2180 C C . GLY A 1 273 ? 86.33794 1.36650 4.21870 1.000 19.71948 273 GLY A C 1
ATOM 2181 O O . GLY A 1 273 ? 86.97052 0.71227 3.38345 1.000 15.58284 273 GLY A O 1
ATOM 2182 N N . ILE A 1 274 ? 86.91048 1.93158 5.27433 1.000 21.32145 274 ILE A N 1
ATOM 2183 C CA . ILE A 1 274 ? 88.32527 1.77863 5.58302 1.000 20.34468 274 ILE A CA 1
ATOM 2184 C C . ILE A 1 274 ? 88.44810 1.63944 7.09305 1.000 19.17895 274 ILE A C 1
ATOM 2185 O O . ILE A 1 274 ? 87.68026 2.24724 7.84635 1.000 17.90790 274 ILE A O 1
ATOM 2190 N N . VAL A 1 275 ? 89.37982 0.80431 7.53721 1.000 17.90393 275 VAL A N 1
ATOM 2191 C CA . VAL A 1 275 ? 89.64651 0.62470 8.95862 1.000 16.15705 275 VAL A CA 1
ATOM 2192 C C . VAL A 1 275 ? 90.81446 1.52683 9.32837 1.000 20.09592 275 VAL A C 1
ATOM 2193 O O . VAL A 1 275 ? 91.90757 1.41093 8.76053 1.000 18.79402 275 VAL A O 1
ATOM 2197 N N . HIS A 1 276 ? 90.57969 2.42879 10.27666 1.000 19.09634 276 HIS A N 1
ATOM 2198 C CA . HIS A 1 276 ? 91.51695 3.48947 10.61463 1.000 19.81515 276 HIS A CA 1
ATOM 2199 C C . HIS A 1 276 ? 91.70040 3.51877 12.12420 1.000 19.11374 276 HIS A C 1
ATOM 2200 O O . HIS A 1 276 ? 90.71710 3.59426 12.86820 1.000 17.26544 276 HIS A O 1
ATOM 2207 N N . ASN A 1 277 ? 92.94826 3.44309 12.57964 1.000 17.41929 277 ASN A N 1
ATOM 2208 C CA . ASN A 1 277 ? 93.22756 3.44571 14.00905 1.000 22.20472 277 ASN A CA 1
ATOM 2209 C C . ASN A 1 277 ? 93.35484 4.89281 14.47379 1.000 23.71778 277 ASN A C 1
ATOM 2210 O O . ASN A 1 277 ? 94.23872 5.63151 14.02471 1.000 27.61864 277 ASN A O 1
ATOM 2215 N N . ILE A 1 278 ? 92.43291 5.30810 15.33212 1.000 21.19461 278 ILE A N 1
ATOM 2216 C CA . ILE A 1 278 ? 92.34179 6.68722 15.78668 1.000 24.32902 278 ILE A CA 1
ATOM 2217 C C . ILE A 1 278 ? 92.92475 6.76653 17.18600 1.000 21.55888 278 ILE A C 1
ATOM 2218 O O . ILE A 1 278 ? 92.55715 5.97999 18.06793 1.000 21.78064 278 ILE A O 1
ATOM 2223 N N . VAL A 1 279 ? 93.84891 7.69824 17.38408 1.000 17.94172 279 VAL A N 1
ATOM 2224 C CA . VAL A 1 279 ? 94.49440 7.86935 18.67966 1.000 17.28878 279 VAL A CA 1
ATOM 2225 C C . VAL A 1 279 ? 94.16982 9.25998 19.20856 1.000 22.77535 279 VAL A C 1
ATOM 2226 O O . VAL A 1 279 ? 94.66636 10.25987 18.66828 1.000 17.59794 279 VAL A O 1
ATOM 2230 N N . PRO A 1 280 ? 93.33703 9.37466 20.24131 1.000 20.13596 280 PRO A N 1
ATOM 2231 C CA . PRO A 1 280 ? 93.13207 10.68183 20.87919 1.000 20.00327 280 PRO A CA 1
ATOM 2232 C C . PRO A 1 280 ? 94.44978 11.19881 21.43049 1.000 17.50230 280 PRO A C 1
ATOM 2233 O O . PRO A 1 280 ? 95.12716 10.52105 22.20644 1.000 21.19720 280 PRO A O 1
ATOM 2237 N N . ILE A 1 281 ? 94.82628 12.39717 21.00313 1.000 18.20603 281 ILE A N 1
ATOM 2238 C CA . ILE A 1 281 ? 96.06494 13.02462 21.44055 1.000 21.71581 281 ILE A CA 1
ATOM 2239 C C . ILE A 1 281 ? 95.73254 14.03709 22.52357 1.000 22.93430 281 ILE A C 1
ATOM 2240 O O . ILE A 1 281 ? 94.89679 14.92746 22.32192 1.000 25.39248 281 ILE A O 1
ATOM 2245 N N . LYS A 1 282 ? 96.38085 13.89390 23.67286 1.000 19.84664 282 LYS A N 1
ATOM 2246 C CA . LYS A 1 282 ? 96.13173 14.73592 24.83533 1.000 25.27050 282 LYS A CA 1
ATOM 2247 C C . LYS A 1 282 ? 97.36992 15.57110 25.12002 1.000 20.94996 282 LYS A C 1
ATOM 2248 O O . LYS A 1 282 ? 98.41742 15.01001 25.47950 1.000 26.08651 282 LYS A O 1
ATOM 2254 N N . PRO A 1 283 ? 97.31861 16.89091 24.95394 1.000 17.44039 283 PRO A N 1
ATOM 2255 C CA . PRO A 1 283 ? 98.48303 17.71377 25.29647 1.000 24.45067 283 PRO A CA 1
ATOM 2256 C C . PRO A 1 283 ? 98.74708 17.67676 26.79303 1.000 27.14787 283 PRO A C 1
ATOM 2257 O O . PRO A 1 283 ? 97.82595 17.77167 27.60769 1.000 24.41813 283 PRO A O 1
ATOM 2261 N N . TYR A 1 284 ? 100.02477 17.52151 27.14864 1.000 23.11244 284 TYR A N 1
ATOM 2262 C CA . TYR A 1 284 ? 100.39168 17.40344 28.55643 1.000 25.68384 284 TYR A CA 1
ATOM 2263 C C . TYR A 1 284 ? 100.01898 18.65281 29.34462 1.000 30.16409 284 TYR A C 1
ATOM 2264 O O . TYR A 1 284 ? 99.68675 18.56146 30.53207 1.000 32.31088 284 TYR A O 1
ATOM 2273 N N . SER A 1 285 ? 100.07157 19.81947 28.70717 1.000 31.23694 285 SER A N 1
ATOM 2274 C CA . SER A 1 285 ? 99.64550 21.08024 29.30410 1.000 32.04402 285 SER A CA 1
ATOM 2275 C C . SER A 1 285 ? 99.01512 21.92050 28.20077 1.000 34.08907 285 SER A C 1
ATOM 2276 O O . SER A 1 285 ? 98.82908 21.45654 27.07131 1.000 33.32324 285 SER A O 1
ATOM 2279 N N . GLU A 1 286 ? 98.66748 23.16415 28.52728 1.000 38.06953 286 GLU A N 1
ATOM 2280 C CA . GLU A 1 286 ? 98.12360 24.10271 27.54765 1.000 39.44808 286 GLU A CA 1
ATOM 2281 C C . GLU A 1 286 ? 99.18171 25.05531 27.02207 1.000 39.00313 286 GLU A C 1
ATOM 2282 O O . GLU A 1 286 ? 98.84532 26.06002 26.38794 1.000 44.11741 286 GLU A O 1
ATOM 2288 N N . ARG A 1 287 ? 100.45001 24.76077 27.28041 1.000 34.16106 287 ARG A N 1
ATOM 2289 C CA . ARG A 1 287 ? 101.54701 25.48193 26.65930 1.000 40.86238 287 ARG A CA 1
ATOM 2290 C C . ARG A 1 287 ? 101.50838 25.30969 25.14438 1.000 38.54104 287 ARG A C 1
ATOM 2291 O O . ARG A 1 287 ? 101.13505 24.24623 24.62689 1.000 33.31215 287 ARG A O 1
ATOM 2299 N N . LYS A 1 288 ? 101.82702 26.39950 24.43689 1.000 36.90506 288 LYS A N 1
ATOM 2300 C CA . LYS A 1 288 ? 102.13588 26.44079 23.01043 1.000 41.29552 288 LYS A CA 1
ATOM 2301 C C . LYS A 1 288 ? 102.76610 25.15085 22.50013 1.000 34.61067 288 LYS A C 1
ATOM 2302 O O . LYS A 1 288 ? 102.15070 24.44440 21.69775 1.000 35.76235 288 LYS A O 1
ATOM 2308 N N . LEU A 1 289 ? 103.99363 24.85036 22.94761 1.000 34.42055 289 LEU A N 1
ATOM 2309 C CA . LEU A 1 289 ? 104.72558 23.69852 22.42591 1.000 37.14738 289 LEU A CA 1
ATOM 2310 C C . LEU A 1 289 ? 103.89853 22.42239 22.51411 1.000 35.98661 289 LEU A C 1
ATOM 2311 O O . LEU A 1 289 ? 103.79657 21.66361 21.54258 1.000 28.71711 289 LEU A O 1
ATOM 2316 N N . ASP A 1 290 ? 103.30032 22.17074 23.67899 1.000 33.81429 290 ASP A N 1
ATOM 2317 C CA . ASP A 1 290 ? 102.52388 20.94977 23.86136 1.000 31.67350 290 ASP A CA 1
ATOM 2318 C C . ASP A 1 290 ? 101.25775 20.96632 23.01284 1.000 30.20425 290 ASP A C 1
ATOM 2319 O O . ASP A 1 290 ? 100.89073 19.94574 22.41806 1.000 24.27411 290 ASP A O 1
ATOM 2324 N N . LEU A 1 291 ? 100.58229 22.11540 22.93397 1.000 26.52247 291 LEU A N 1
ATOM 2325 C CA . LEU A 1 291 ? 99.39690 22.21251 22.08710 1.000 32.62623 291 LEU A CA 1
ATOM 2326 C C . LEU A 1 291 ? 99.75613 22.06247 20.61265 1.000 27.78504 291 LEU A C 1
ATOM 2327 O O . LEU A 1 291 ? 99.01874 21.42637 19.85073 1.000 27.55243 291 LEU A O 1
ATOM 2332 N N . LYS A 1 292 ? 100.88931 22.63631 20.19569 1.000 26.39759 292 LYS A N 1
ATOM 2333 C CA . LYS A 1 292 ? 101.30434 22.55610 18.79733 1.000 31.06724 292 LYS A CA 1
ATOM 2334 C C . LYS A 1 292 ? 101.68357 21.13043 18.41213 1.000 31.76318 292 LYS A C 1
ATOM 2335 O O . LYS A 1 292 ? 101.37954 20.67990 17.30061 1.000 31.73822 292 LYS A O 1
ATOM 2341 N N . ALA A 1 293 ? 102.35695 20.40807 19.31210 1.000 28.17779 293 ALA A N 1
ATOM 2342 C CA . ALA A 1 293 ? 102.70961 19.01899 19.03074 1.000 27.58365 293 ALA A CA 1
ATOM 2343 C C . ALA A 1 293 ? 101.46908 18.13808 18.95143 1.000 24.85621 293 ALA A C 1
ATOM 2344 O O . ALA A 1 293 ? 101.37593 17.26518 18.08030 1.000 22.93964 293 ALA A O 1
ATOM 2346 N N . ALA A 1 294 ? 100.50904 18.34901 19.85496 1.000 21.26685 294 ALA A N 1
ATOM 2347 C CA . ALA A 1 294 ? 99.28368 17.55635 19.83968 1.000 26.28334 294 ALA A CA 1
ATOM 2348 C C . ALA A 1 294 ? 98.49768 17.78763 18.55561 1.000 25.10891 294 ALA A C 1
ATOM 2349 O O . ALA A 1 294 ? 98.04384 16.83536 17.91029 1.000 22.80427 294 ALA A O 1
ATOM 2351 N N . ASP A 1 295 ? 98.32560 19.05512 18.17251 1.000 26.98480 295 ASP A N 1
ATOM 2352 C CA . ASP A 1 295 ? 97.59174 19.37542 16.95301 1.000 25.71218 295 ASP A CA 1
ATOM 2353 C C . ASP A 1 295 ? 98.23374 18.72184 15.73636 1.000 27.12870 295 ASP A C 1
ATOM 2354 O O . ASP A 1 295 ? 97.53828 18.14550 14.89135 1.000 23.11605 295 ASP A O 1
ATOM 2359 N N . LEU A 1 296 ? 99.56338 18.78311 15.64240 1.000 22.74019 296 LEU A N 1
ATOM 2360 C CA . LEU A 1 296 ? 100.25197 18.22987 14.48150 1.000 26.03211 296 LEU A CA 1
ATOM 2361 C C . LEU A 1 296 ? 100.10745 16.71450 14.42234 1.000 21.56122 296 LEU A C 1
ATOM 2362 O O . LEU A 1 296 ? 99.78475 16.15371 13.36892 1.000 20.21627 296 LEU A O 1
ATOM 2367 N N . MET A 1 297 ? 100.34725 16.03106 15.54473 1.000 21.44882 297 MET A N 1
ATOM 2368 C CA . MET A 1 297 ? 100.24561 14.57432 15.54811 1.000 23.42539 297 MET A CA 1
ATOM 2369 C C . MET A 1 297 ? 98.81394 14.12412 15.29078 1.000 20.29552 297 MET A C 1
ATOM 2370 O O . MET A 1 297 ? 98.58473 13.11624 14.61111 1.000 20.24814 297 MET A O 1
ATOM 2375 N N . ASN A 1 298 ? 97.83532 14.86349 15.81828 1.000 19.22034 298 ASN A N 1
ATOM 2376 C CA . ASN A 1 298 ? 96.44091 14.55211 15.52235 1.000 18.49671 298 ASN A CA 1
ATOM 2377 C C . ASN A 1 298 ? 96.14703 14.72308 14.03882 1.000 20.45318 298 ASN A C 1
ATOM 2378 O O . ASN A 1 298 ? 95.40373 13.93094 13.44859 1.000 19.71255 298 ASN A O 1
ATOM 2383 N N . TYR A 1 299 ? 96.73002 15.74838 13.41656 1.000 18.64219 299 TYR A N 1
ATOM 2384 C CA . TYR A 1 299 ? 96.49265 15.98033 11.99697 1.000 20.34061 299 TYR A CA 1
ATOM 2385 C C . TYR A 1 299 ? 97.06705 14.85183 11.14949 1.000 18.61665 299 TYR A C 1
ATOM 2386 O O . TYR A 1 299 ? 96.39891 14.33926 10.24379 1.000 20.79177 299 TYR A O 1
ATOM 2395 N N . ILE A 1 300 ? 98.30776 14.45165 11.42969 1.000 16.63286 300 ILE A N 1
ATOM 2396 C CA . ILE A 1 300 ? 98.99703 13.50368 10.55973 1.000 19.23936 300 ILE A CA 1
ATOM 2397 C C . ILE A 1 300 ? 98.39059 12.11185 10.68890 1.000 19.84094 300 ILE A C 1
ATOM 2398 O O . ILE A 1 300 ? 98.08384 11.45654 9.68664 1.000 20.00576 300 ILE A O 1
ATOM 2403 N N . HIS A 1 301 ? 98.20809 11.63503 11.91999 1.000 19.21221 301 HIS A N 1
ATOM 2404 C CA . HIS A 1 301 ? 97.74800 10.26124 12.08235 1.000 17.74691 301 HIS A CA 1
ATOM 2405 C C . HIS A 1 301 ? 96.23376 10.14214 11.95970 1.000 14.72336 301 HIS A C 1
ATOM 2406 O O . HIS A 1 301 ? 95.73678 9.23122 11.28947 1.000 19.27336 301 HIS A O 1
ATOM 2413 N N . ASN A 1 302 ? 95.48311 11.03896 12.59555 1.000 16.20251 302 ASN A N 1
ATOM 2414 C CA . ASN A 1 302 ? 94.03502 10.87842 12.64329 1.000 19.77803 302 ASN A CA 1
ATOM 2415 C C . ASN A 1 302 ? 93.32536 11.48181 11.43715 1.000 19.00690 302 ASN A C 1
ATOM 2416 O O . ASN A 1 302 ? 92.42672 10.84911 10.87261 1.000 21.94154 302 ASN A O 1
ATOM 2421 N N . LYS A 1 303 ? 93.70747 12.68770 11.02249 1.000 19.06621 303 LYS A N 1
ATOM 2422 C CA . LYS A 1 303 ? 92.89810 13.45146 10.08127 1.000 24.13893 303 LYS A CA 1
ATOM 2423 C C . LYS A 1 303 ? 93.40029 13.41208 8.64518 1.000 18.90695 303 LYS A C 1
ATOM 2424 O O . LYS A 1 303 ? 92.59127 13.56339 7.72440 1.000 21.95841 303 LYS A O 1
ATOM 2430 N N . TRP A 1 304 ? 94.70285 13.21150 8.42679 1.000 19.20811 304 TRP A N 1
ATOM 2431 C CA . TRP A 1 304 ? 95.27082 13.40270 7.09348 1.000 19.40527 304 TRP A CA 1
ATOM 2432 C C . TRP A 1 304 ? 94.62438 12.47681 6.06693 1.000 19.94973 304 TRP A C 1
ATOM 2433 O O . TRP A 1 304 ? 94.20255 12.92280 4.99379 1.000 20.43150 304 TRP A O 1
ATOM 2444 N N . ILE A 1 305 ? 94.53351 11.18177 6.38091 1.000 18.22573 305 ILE A N 1
ATOM 2445 C CA . ILE A 1 305 ? 94.00191 10.22193 5.41705 1.000 19.86453 305 ILE A CA 1
ATOM 2446 C C . ILE A 1 305 ? 92.53223 10.49761 5.11774 1.000 16.86976 305 ILE A C 1
ATOM 2447 O O . ILE A 1 305 ? 92.07392 10.29319 3.98675 1.000 18.70546 305 ILE A O 1
ATOM 2452 N N . LEU A 1 306 ? 91.77342 10.97352 6.10701 1.000 17.96247 306 LEU A N 1
ATOM 2453 C CA . LEU A 1 306 ? 90.35280 11.21957 5.89706 1.000 19.83140 306 LEU A CA 1
ATOM 2454 C C . LEU A 1 306 ? 90.10526 12.48021 5.07723 1.000 19.82964 306 LEU A C 1
ATOM 2455 O O . LEU A 1 306 ? 89.15195 12.52328 4.29279 1.000 18.92248 306 LEU A O 1
ATOM 2460 N N . GLU A 1 307 ? 90.94122 13.50924 5.23889 1.000 22.73033 307 GLU A N 1
ATOM 2461 C CA . GLU A 1 307 ? 90.87530 14.65511 4.33747 1.000 23.80815 307 GLU A CA 1
ATOM 2462 C C . GLU A 1 307 ? 91.11771 14.22411 2.89588 1.000 20.45203 307 GLU A C 1
ATOM 2463 O O . GLU A 1 307 ? 90.51091 14.76556 1.96431 1.000 21.32298 307 GLU A O 1
ATOM 2469 N N . PHE A 1 308 ? 91.99720 13.24013 2.69953 1.000 18.02288 308 PHE A N 1
ATOM 2470 C CA . PHE A 1 308 ? 92.28348 12.71982 1.36613 1.000 20.85687 308 PHE A CA 1
ATOM 2471 C C . PHE A 1 308 ? 91.06147 12.02459 0.77420 1.000 22.48243 308 PHE A C 1
ATOM 2472 O O . PHE A 1 308 ? 90.56820 12.40772 -0.29243 1.000 18.98323 308 PHE A O 1
ATOM 2480 N N . ILE A 1 309 ? 90.55734 10.99380 1.45468 1.000 17.48949 309 ILE A N 1
ATOM 2481 C CA . ILE A 1 309 ? 89.56810 10.11167 0.84186 1.000 19.39243 309 ILE A CA 1
ATOM 2482 C C . ILE A 1 309 ? 88.12513 10.57903 1.01796 1.000 22.08438 309 ILE A C 1
ATOM 2483 O O . ILE A 1 309 ? 87.25811 10.17300 0.23122 1.000 19.60980 309 ILE A O 1
ATOM 2488 N N . VAL A 1 310 ? 87.83666 11.40683 2.01700 1.000 19.21636 310 VAL A N 1
ATOM 2489 C CA . VAL A 1 310 ? 86.48411 11.91967 2.23515 1.000 20.01358 310 VAL A CA 1
ATOM 2490 C C . VAL A 1 310 ? 86.30423 13.30094 1.61948 1.000 22.95954 310 VAL A C 1
ATOM 2491 O O . VAL A 1 310 ? 85.31594 13.55837 0.93227 1.000 18.99703 310 VAL A O 1
ATOM 2495 N N . ARG A 1 311 ? 87.25118 14.20642 1.85533 1.000 21.04953 311 ARG A N 1
ATOM 2496 C CA . ARG A 1 311 ? 87.15472 15.56039 1.32926 1.000 23.64378 311 ARG A CA 1
ATOM 2497 C C . ARG A 1 311 ? 87.83308 15.72877 -0.02398 1.000 25.09390 311 ARG A C 1
ATOM 2498 O O . ARG A 1 311 ? 87.60330 16.74348 -0.69087 1.000 23.91623 311 ARG A O 1
ATOM 2506 N N . GLY A 1 312 ? 88.65645 14.77187 -0.44616 1.000 21.19506 312 GLY A N 1
ATOM 2507 C CA . GLY A 1 312 ? 89.43643 14.95688 -1.65227 1.000 25.72567 312 GLY A CA 1
ATOM 2508 C C . GLY A 1 312 ? 90.55823 15.96158 -1.53063 1.000 23.80784 312 GLY A C 1
ATOM 2509 O O . GLY A 1 312 ? 91.08822 16.40325 -2.55484 1.000 22.54885 312 GLY A O 1
ATOM 2510 N N . LYS A 1 313 ? 90.93658 16.33644 -0.31063 1.000 20.97114 313 LYS A N 1
ATOM 2511 C CA . LYS A 1 313 ? 91.97054 17.33503 -0.07110 1.000 23.81337 313 LYS A CA 1
ATOM 2512 C C . LYS A 1 313 ? 93.29190 16.62847 0.20308 1.000 21.12766 313 LYS A C 1
ATOM 2513 O O . LYS A 1 313 ? 93.39750 15.84846 1.15570 1.000 20.14213 313 LYS A O 1
ATOM 2519 N N . ILE A 1 314 ? 94.29398 16.90605 -0.62718 1.000 21.61686 314 ILE A N 1
ATOM 2520 C CA . ILE A 1 314 ? 95.59078 16.24185 -0.56342 1.000 21.40741 314 ILE A CA 1
ATOM 2521 C C . ILE A 1 314 ? 96.61835 17.22518 -0.02256 1.000 25.06757 314 ILE A C 1
ATOM 2522 O O . ILE A 1 314 ? 96.71018 18.36454 -0.49671 1.000 24.34207 314 ILE A O 1
ATOM 2527 N N . ASP A 1 315 ? 97.39224 16.78059 0.96721 1.000 20.86481 315 ASP A N 1
ATOM 2528 C CA . ASP A 1 315 ? 98.45510 17.57479 1.58375 1.000 24.23775 315 ASP A CA 1
ATOM 2529 C C . ASP A 1 315 ? 99.74213 16.76363 1.47903 1.000 22.68919 315 ASP A C 1
ATOM 2530 O O . ASP A 1 315 ? 100.06139 15.96043 2.36043 1.000 23.86673 315 ASP A O 1
ATOM 2535 N N . ARG A 1 316 ? 100.48080 16.98627 0.39156 1.000 23.06946 316 ARG A N 1
ATOM 2536 C CA . ARG A 1 316 ? 101.69826 16.23015 0.12752 1.000 24.83747 316 ARG A CA 1
ATOM 2537 C C . ARG A 1 316 ? 102.79118 16.49532 1.15548 1.000 23.05935 316 ARG A C 1
ATOM 2538 O O . ARG A 1 316 ? 103.74096 15.71114 1.24960 1.000 24.36901 316 ARG A O 1
ATOM 2546 N N . SER A 1 317 ? 102.68600 17.58259 1.91982 1.000 27.05611 317 SER A N 1
ATOM 2547 C CA . SER A 1 317 ? 103.68470 17.88219 2.93689 1.000 30.11263 317 SER A CA 1
ATOM 2548 C C . SER A 1 317 ? 103.45465 17.10895 4.22634 1.000 25.16372 317 SER A C 1
ATOM 2549 O O . SER A 1 317 ? 104.36708 17.03495 5.05672 1.000 24.78714 317 SER A O 1
ATOM 2552 N N . LEU A 1 318 ? 102.25350 16.55783 4.41550 1.000 26.98258 318 LEU A N 1
ATOM 2553 C CA . LEU A 1 318 ? 101.88646 15.77732 5.59446 1.000 27.89003 318 LEU A CA 1
ATOM 2554 C C . LEU A 1 318 ? 101.88938 16.60271 6.87865 1.000 27.15652 318 LEU A C 1
ATOM 2555 O O . LEU A 1 318 ? 101.60507 16.06602 7.95260 1.000 29.01992 318 LEU A O 1
ATOM 2560 N N . VAL A 1 319 ? 102.18997 17.90064 6.79460 1.000 25.84850 319 VAL A N 1
ATOM 2561 C CA . VAL A 1 319 ? 102.22716 18.76103 7.96998 1.000 25.99836 319 VAL A CA 1
ATOM 2562 C C . VAL A 1 319 ? 101.28007 19.94923 7.84569 1.000 31.25438 319 VAL A C 1
ATOM 2563 O O . VAL A 1 319 ? 101.35725 20.88350 8.64394 1.000 35.01296 319 VAL A O 1
ATOM 2567 N N . GLY A 1 320 ? 100.38736 19.93573 6.85864 1.000 28.05870 320 GLY A N 1
ATOM 2568 C CA . GLY A 1 320 ? 99.37955 20.97085 6.75079 1.000 30.63702 320 GLY A CA 1
ATOM 2569 C C . GLY A 1 320 ? 99.81478 22.24492 6.06599 1.000 31.36658 320 GLY A C 1
ATOM 2570 O O . GLY A 1 320 ? 99.15490 23.27468 6.23088 1.000 41.84330 320 GLY A O 1
ATOM 2571 N N . ARG A 1 321 ? 100.90053 22.21563 5.29540 1.000 32.68129 321 ARG A N 1
ATOM 2572 C CA . ARG A 1 321 ? 101.37193 23.40739 4.60451 1.000 32.70363 321 ARG A CA 1
ATOM 2573 C C . ARG A 1 321 ? 100.87523 23.51171 3.16882 1.000 36.18400 321 ARG A C 1
ATOM 2574 O O . ARG A 1 321 ? 101.07273 24.55617 2.53856 1.000 33.01674 321 ARG A O 1
ATOM 2582 N N . GLU A 1 322 ? 100.23483 22.47276 2.63971 1.000 32.77673 322 GLU A N 1
ATOM 2583 C CA . GLU A 1 322 ? 99.76189 22.48153 1.26455 1.000 36.32404 322 GLU A CA 1
ATOM 2584 C C . GLU A 1 322 ? 98.36499 21.88359 1.20714 1.000 32.96083 322 GLU A C 1
ATOM 2585 O O . GLU A 1 322 ? 98.01731 21.00573 2.00109 1.000 31.10520 322 GLU A O 1
ATOM 2591 N N . LYS A 1 323 ? 97.56053 22.37742 0.26678 1.000 28.94796 323 LYS A N 1
ATOM 2592 C CA . LYS A 1 323 ? 96.25495 21.79195 -0.01551 1.000 33.62691 323 LYS A CA 1
ATOM 2593 C C . LYS A 1 323 ? 96.03365 21.77072 -1.51890 1.000 35.78300 323 LYS A C 1
ATOM 2594 O O . LYS A 1 323 ? 96.10709 22.81310 -2.17711 1.000 38.14104 323 LYS A O 1
ATOM 2600 N N . TYR A 1 324 ? 95.75322 20.58453 -2.05018 1.000 29.17107 324 TYR A N 1
ATOM 2601 C CA . TYR A 1 324 ? 95.42505 20.38574 -3.45394 1.000 25.36268 324 TYR A CA 1
ATOM 2602 C C . TYR A 1 324 ? 94.19493 19.49549 -3.51940 1.000 25.30775 324 TYR A C 1
ATOM 2603 O O . TYR A 1 324 ? 94.17999 18.41466 -2.92350 1.000 29.16143 324 TYR A O 1
ATOM 2612 N N . LEU A 1 325 ? 93.16009 19.95231 -4.21726 1.000 18.55233 325 LEU A N 1
ATOM 2613 C CA . LEU A 1 325 ? 91.88541 19.24702 -4.26080 1.000 25.47463 325 LEU A CA 1
ATOM 2614 C C . LEU A 1 325 ? 91.73838 18.50087 -5.58038 1.000 25.88132 325 LEU A C 1
ATOM 2615 O O . LEU A 1 325 ? 91.98451 19.06329 -6.65293 1.000 28.06047 325 LEU A O 1
ATOM 2620 N N . ILE A 1 326 ? 91.34645 17.23481 -5.49073 1.000 23.23502 326 ILE A N 1
ATOM 2621 C CA . ILE A 1 326 ? 90.93925 16.43769 -6.63974 1.000 25.85735 326 ILE A CA 1
ATOM 2622 C C . ILE A 1 326 ? 89.46137 16.11916 -6.45908 1.000 28.41656 326 ILE A C 1
ATOM 2623 O O . ILE A 1 326 ? 89.08644 15.36692 -5.54998 1.000 24.59812 326 ILE A O 1
ATOM 2628 N N . ASP A 1 327 ? 88.61686 16.70024 -7.31720 1.000 23.98190 327 ASP A N 1
ATOM 2629 C CA . ASP A 1 327 ? 87.17888 16.46981 -7.21098 1.000 28.46852 327 ASP A CA 1
ATOM 2630 C C . ASP A 1 327 ? 86.83090 14.99496 -7.35196 1.000 26.66244 327 ASP A C 1
ATOM 2631 O O . ASP A 1 327 ? 85.87092 14.52276 -6.73304 1.000 24.04824 327 ASP A O 1
ATOM 2636 N N . LYS A 1 328 ? 87.59568 14.25288 -8.15368 1.000 21.49525 328 LYS A N 1
ATOM 2637 C CA . LYS A 1 328 ? 87.34234 12.82947 -8.33370 1.000 24.14177 328 LYS A CA 1
ATOM 2638 C C . LYS A 1 328 ? 87.64667 12.00760 -7.08863 1.000 24.86433 328 LYS A C 1
ATOM 2639 O O . LYS A 1 328 ? 87.22949 10.84810 -7.02267 1.000 25.51885 328 LYS A O 1
ATOM 2645 N N . PHE A 1 329 ? 88.35910 12.56436 -6.11239 1.000 22.36540 329 PHE A N 1
ATOM 2646 C CA . PHE A 1 329 ? 88.64521 11.86189 -4.86802 1.000 25.50434 329 PHE A CA 1
ATOM 2647 C C . PHE A 1 329 ? 87.63886 12.17737 -3.76775 1.000 22.93464 329 PHE A C 1
ATOM 2648 O O . PHE A 1 329 ? 87.73118 11.60032 -2.67861 1.000 22.01248 329 PHE A O 1
ATOM 2656 N N . LYS A 1 330 ? 86.68409 13.06770 -4.02578 1.000 23.68321 330 LYS A N 1
ATOM 2657 C CA . LYS A 1 330 ? 85.75146 13.49619 -2.99258 1.000 26.77139 330 LYS A CA 1
ATOM 2658 C C . LYS A 1 330 ? 84.76366 12.38956 -2.64686 1.000 23.78146 330 LYS A C 1
ATOM 2659 O O . LYS A 1 330 ? 84.29440 11.65704 -3.52213 1.000 23.35685 330 LYS A O 1
ATOM 2665 N N . ASP A 1 331 ? 84.45688 12.27168 -1.35237 1.000 25.57957 331 ASP A N 1
ATOM 2666 C CA . ASP A 1 331 ? 83.36899 11.42006 -0.86661 1.000 21.69026 331 ASP A CA 1
ATOM 2667 C C . ASP A 1 331 ? 83.58788 9.95416 -1.24094 1.000 18.84238 331 ASP A C 1
ATOM 2668 O O . ASP A 1 331 ? 82.64490 9.22825 -1.56168 1.000 22.08370 331 ASP A O 1
ATOM 2673 N N . LYS A 1 332 ? 84.83996 9.51056 -1.19682 1.000 18.58899 332 LYS A N 1
ATOM 2674 C CA . LYS A 1 332 ? 85.18677 8.13751 -1.56803 1.000 20.81627 332 LYS A CA 1
ATOM 2675 C C . LYS A 1 332 ? 85.25853 7.24436 -0.33008 1.000 19.84845 332 LYS A C 1
ATOM 2676 O O . LYS A 1 332 ? 86.25719 6.57441 -0.06454 1.000 19.97313 332 LYS A O 1
ATOM 2682 N N . LEU A 1 333 ? 84.16198 7.23587 0.42790 1.000 23.61474 333 LEU A N 1
ATOM 2683 C CA . LEU A 1 333 ? 84.07385 6.43423 1.64255 1.000 18.51691 333 LEU A CA 1
ATOM 2684 C C . LEU A 1 333 ? 82.61181 6.32762 2.04937 1.000 18.49143 333 LEU A C 1
ATOM 2685 O O . LEU A 1 333 ? 81.91869 7.34476 2.12990 1.000 20.26275 333 LEU A O 1
ATOM 2690 N N . ASP A 1 334 ? 82.14665 5.10295 2.30194 1.000 15.88090 334 ASP A N 1
ATOM 2691 C CA . ASP A 1 334 ? 80.76306 4.88667 2.71309 1.000 15.69102 334 ASP A CA 1
ATOM 2692 C C . ASP A 1 334 ? 80.60968 4.82362 4.22843 1.000 16.82639 334 ASP A C 1
ATOM 2693 O O . ASP A 1 334 ? 79.62002 5.32470 4.77370 1.000 18.77094 334 ASP A O 1
ATOM 2698 N N . TRP A 1 335 ? 81.56798 4.20598 4.91398 1.000 15.97654 335 TRP A N 1
ATOM 2699 C CA . TRP A 1 335 ? 81.55302 4.09524 6.36398 1.000 17.38830 335 TRP A CA 1
ATOM 2700 C C . TRP A 1 335 ? 82.99370 4.03167 6.84578 1.000 17.04455 335 TRP A C 1
ATOM 2701 O O . TRP A 1 335 ? 83.91360 3.77299 6.06685 1.000 16.07064 335 TRP A O 1
ATOM 2712 N N . LEU A 1 336 ? 83.18626 4.26982 8.14021 1.000 16.93001 336 LEU A N 1
ATOM 2713 C CA . LEU A 1 336 ? 84.51703 4.33467 8.72850 1.000 16.92510 336 LEU A CA 1
ATOM 2714 C C . LEU A 1 336 ? 84.62778 3.33876 9.87429 1.000 19.31270 336 LEU A C 1
ATOM 2715 O O . LEU A 1 336 ? 83.78667 3.33099 10.77943 1.000 17.37847 336 LEU A O 1
ATOM 2720 N N . GLY A 1 337 ? 85.66235 2.50197 9.82891 1.000 14.59631 337 GLY A N 1
ATOM 2721 C CA . GLY A 1 337 ? 85.95330 1.57377 10.89711 1.000 15.66313 337 GLY A CA 1
ATOM 2722 C C . GLY A 1 337 ? 87.00323 2.14877 11.82492 1.000 16.40092 337 GLY A C 1
ATOM 2723 O O . GLY A 1 337 ? 88.11156 2.47758 11.39660 1.000 18.35129 337 GLY A O 1
ATOM 2724 N N . VAL A 1 338 ? 86.64811 2.27025 13.09896 1.000 13.26156 338 VAL A N 1
ATOM 2725 C CA . VAL A 1 338 ? 87.48906 2.92765 14.09181 1.000 16.23136 338 VAL A CA 1
ATOM 2726 C C . VAL A 1 338 ? 88.15477 1.85865 14.94761 1.000 17.43253 338 VAL A C 1
ATOM 2727 O O . VAL A 1 338 ? 87.48398 1.12958 15.68643 1.000 19.33509 338 VAL A O 1
ATOM 2731 N N . ASN A 1 339 ? 89.47725 1.76320 14.84635 1.000 15.34994 339 ASN A N 1
ATOM 2732 C CA . ASN A 1 339 ? 90.27409 0.99002 15.78734 1.000 16.21470 339 ASN A CA 1
ATOM 2733 C C . ASN A 1 339 ? 90.71069 1.90410 16.92243 1.000 18.79041 339 ASN A C 1
ATOM 2734 O O . ASN A 1 339 ? 91.28684 2.96975 16.68033 1.000 15.82705 339 ASN A O 1
ATOM 2739 N N . TYR A 1 340 ? 90.42269 1.49804 18.15530 1.000 17.93881 340 TYR A N 1
ATOM 2740 C CA . TYR A 1 340 ? 90.85736 2.24407 19.32614 1.000 16.03986 340 TYR A CA 1
ATOM 2741 C C . TYR A 1 340 ? 91.46322 1.29256 20.34238 1.000 20.65425 340 TYR A C 1
ATOM 2742 O O . TYR A 1 340 ? 90.83622 0.29682 20.71916 1.000 15.79285 340 TYR A O 1
ATOM 2751 N N . TYR A 1 341 ? 92.67437 1.60948 20.79102 1.000 15.52610 341 TYR A N 1
ATOM 2752 C CA . TYR A 1 341 ? 93.32329 0.86708 21.86276 1.000 22.29860 341 TYR A CA 1
ATOM 2753 C C . TYR A 1 341 ? 93.64112 1.74293 23.06287 1.000 16.87026 341 TYR A C 1
ATOM 2754 O O . TYR A 1 341 ? 93.30224 1.37369 24.19299 1.000 19.08980 341 TYR A O 1
ATOM 2763 N N . THR A 1 342 ? 94.26398 2.90170 22.85498 1.000 21.34480 342 THR A N 1
ATOM 2764 C CA . THR A 1 342 ? 94.52713 3.83215 23.94613 1.000 18.65917 342 THR A CA 1
ATOM 2765 C C . THR A 1 342 ? 94.88926 5.19358 23.36138 1.000 18.02499 342 THR A C 1
ATOM 2766 O O . THR A 1 342 ? 94.89930 5.39170 22.14327 1.000 19.37955 342 THR A O 1
ATOM 2770 N N . ARG A 1 343 ? 95.18225 6.13574 24.25356 1.000 17.87883 343 ARG A N 1
ATOM 2771 C CA . ARG A 1 343 ? 95.46973 7.51871 23.91241 1.000 17.78181 343 ARG A CA 1
ATOM 2772 C C . ARG A 1 343 ? 96.97679 7.75639 23.88258 1.000 18.66811 343 ARG A C 1
ATOM 2773 O O . ARG A 1 343 ? 97.78380 6.86027 24.13634 1.000 18.98791 343 ARG A O 1
ATOM 2781 N N . ILE A 1 344 ? 97.35791 8.99248 23.57559 1.000 18.85278 344 ILE A N 1
ATOM 2782 C CA . ILE A 1 344 ? 98.74029 9.43759 23.68114 1.000 20.13434 344 ILE A CA 1
ATOM 2783 C C . ILE A 1 344 ? 98.76176 10.76736 24.42127 1.000 20.68710 344 ILE A C 1
ATOM 2784 O O . ILE A 1 344 ? 97.99298 11.67787 24.09491 1.000 23.64489 344 ILE A O 1
ATOM 2789 N N . VAL A 1 345 ? 99.63313 10.87505 25.42180 1.000 19.51509 345 VAL A N 1
ATOM 2790 C CA . VAL A 1 345 ? 99.92024 12.13620 26.09459 1.000 18.60474 345 VAL A CA 1
ATOM 2791 C C . VAL A 1 345 ? 101.29204 12.60357 25.63440 1.000 21.19252 345 VAL A C 1
ATOM 2792 O O . VAL A 1 345 ? 102.27264 11.86026 25.72461 1.000 20.10360 345 VAL A O 1
ATOM 2796 N N . LEU A 1 346 ? 101.34852 13.83291 25.12999 1.000 20.99350 346 LEU A N 1
ATOM 2797 C CA . LEU A 1 346 ? 102.52575 14.35072 24.43338 1.000 26.68647 346 LEU A CA 1
ATOM 2798 C C . LEU A 1 346 ? 102.96937 15.65717 25.05336 1.000 23.21196 346 LEU A C 1
ATOM 2799 O O . LEU A 1 346 ? 102.15938 16.40191 25.62408 1.000 25.42893 346 LEU A O 1
ATOM 2804 N N . LYS A 1 347 ? 104.25719 15.94938 24.92045 1.000 27.81312 347 LYS A N 1
ATOM 2805 C CA . LYS A 1 347 ? 104.78476 17.29619 25.04631 1.000 31.51998 347 LYS A CA 1
ATOM 2806 C C . LYS A 1 347 ? 105.35202 17.76015 23.70891 1.000 31.14027 347 LYS A C 1
ATOM 2807 O O . LYS A 1 347 ? 105.67317 16.95299 22.83605 1.000 28.61689 347 LYS A O 1
ATOM 2813 N N . GLY A 1 348 ? 105.50156 19.07556 23.57079 1.000 32.25217 348 GLY A N 1
ATOM 2814 C CA . GLY A 1 348 ? 106.15231 19.66667 22.41541 1.000 36.28226 348 GLY A CA 1
ATOM 2815 C C . GLY A 1 348 ? 107.59290 20.02706 22.73522 1.000 38.78731 348 GLY A C 1
ATOM 2816 O O . GLY A 1 348 ? 107.89687 20.49298 23.83298 1.000 40.52432 348 GLY A O 1
ATOM 2817 N N . LYS A 1 349 ? 108.47808 19.80640 21.76213 1.000 35.80166 349 LYS A N 1
ATOM 2818 C CA . LYS A 1 349 ? 109.90832 20.02360 21.93623 1.000 43.35635 349 LYS A CA 1
ATOM 2819 C C . LYS A 1 349 ? 110.43347 21.01706 20.90912 1.000 50.27789 349 LYS A C 1
ATOM 2820 O O . LYS A 1 349 ? 110.06844 20.96474 19.73239 1.000 49.28414 349 LYS A O 1
ATOM 2826 N N . TRP A 1 350 ? 111.31824 21.89995 21.35797 1.000 54.25783 350 TRP A N 1
ATOM 2827 C CA . TRP A 1 350 ? 111.89930 22.92719 20.50216 1.000 55.01320 350 TRP A CA 1
ATOM 2828 C C . TRP A 1 350 ? 112.95949 22.31197 19.59479 1.000 51.56816 350 TRP A C 1
ATOM 2829 O O . TRP A 1 350 ? 113.96947 21.78861 20.07785 1.000 49.36509 350 TRP A O 1
ATOM 2840 N N . VAL A 1 351 ? 112.73438 22.37881 18.28505 1.000 50.25080 351 VAL A N 1
ATOM 2841 C CA . VAL A 1 351 ? 113.66644 21.81310 17.31252 1.000 56.79754 351 VAL A CA 1
ATOM 2842 C C . VAL A 1 351 ? 113.77917 22.70099 16.07557 1.000 57.47617 351 VAL A C 1
ATOM 2843 O O . VAL A 1 351 ? 113.21003 23.79105 16.02200 1.000 55.94893 351 VAL A O 1
ATOM 2847 N N . PRO A 1 359 ? 110.05224 22.19451 13.40346 1.000 46.61324 359 PRO A N 1
ATOM 2848 C CA . PRO A 1 359 ? 110.07014 23.26716 14.40716 1.000 55.97758 359 PRO A CA 1
ATOM 2849 C C . PRO A 1 359 ? 109.73556 22.76241 15.81550 1.000 55.74575 359 PRO A C 1
ATOM 2850 O O . PRO A 1 359 ? 110.57662 22.89516 16.70954 1.000 51.91315 359 PRO A O 1
ATOM 2854 N N . VAL A 1 360 ? 108.53811 22.20830 16.01812 1.000 57.26472 360 VAL A N 1
ATOM 2855 C CA . VAL A 1 360 ? 108.23569 21.44716 17.22458 1.000 51.06537 360 VAL A CA 1
ATOM 2856 C C . VAL A 1 360 ? 108.01197 20.00040 16.80959 1.000 47.71020 360 VAL A C 1
ATOM 2857 O O . VAL A 1 360 ? 107.59208 19.70743 15.68421 1.000 53.94167 360 VAL A O 1
ATOM 2861 N N . ILE A 1 361 ? 108.28611 19.09287 17.73845 1.000 49.57293 361 ILE A N 1
ATOM 2862 C CA . ILE A 1 361 ? 108.24027 17.66100 17.46387 1.000 47.45582 361 ILE A CA 1
ATOM 2863 C C . ILE A 1 361 ? 107.60945 16.97946 18.67318 1.000 44.19086 361 ILE A C 1
ATOM 2864 O O . ILE A 1 361 ? 107.83141 17.41930 19.81139 1.000 44.19281 361 ILE A O 1
ATOM 2869 N N . PRO A 1 362 ? 106.78178 15.95316 18.47993 1.000 46.61385 362 PRO A N 1
ATOM 2870 C CA . PRO A 1 362 ? 106.25812 15.20666 19.62896 1.000 38.48941 362 PRO A CA 1
ATOM 2871 C C . PRO A 1 362 ? 107.37225 14.65042 20.50317 1.000 38.08548 362 PRO A C 1
ATOM 2872 O O . PRO A 1 362 ? 108.39283 14.16173 20.01207 1.000 36.80330 362 PRO A O 1
ATOM 2876 N N . ASP A 1 363 ? 107.16291 14.73801 21.81708 1.000 39.50674 363 ASP A N 1
ATOM 2877 C CA . ASP A 1 363 ? 108.05278 14.14121 22.80594 1.000 37.16829 363 ASP A CA 1
ATOM 2878 C C . ASP A 1 363 ? 107.53964 12.79510 23.31290 1.000 43.42866 363 ASP A C 1
ATOM 2879 O O . ASP A 1 363 ? 108.30017 11.82400 23.33514 1.000 52.75281 363 ASP A O 1
ATOM 2884 N N . ILE A 1 364 ? 106.25810 12.72603 23.69494 1.000 31.93693 364 ILE A N 1
ATOM 2885 C CA . ILE A 1 364 ? 105.55445 11.54647 24.21255 1.000 32.70397 364 ILE A CA 1
ATOM 2886 C C . ILE A 1 364 ? 105.87262 11.35669 25.69190 1.000 30.55313 364 ILE A C 1
ATOM 2887 O O . ILE A 1 364 ? 107.00590 11.03129 26.06600 1.000 31.39248 364 ILE A O 1
ATOM 2892 N N . VAL A 1 365 ? 104.87132 11.57631 26.54408 1.000 25.02343 365 VAL A N 1
ATOM 2893 C CA . VAL A 1 365 ? 105.03388 11.47190 27.99105 1.000 27.98755 365 VAL A CA 1
ATOM 2894 C C . VAL A 1 365 ? 104.74458 10.04307 28.42592 1.000 25.37539 365 VAL A C 1
ATOM 2895 O O . VAL A 1 365 ? 103.73035 9.45423 28.03399 1.000 24.88725 365 VAL A O 1
ATOM 2899 N N . LYS A 1 366 ? 105.62082 9.49187 29.25384 1.000 25.48459 366 LYS A N 1
ATOM 2900 C CA . LYS A 1 366 ? 105.46596 8.12512 29.71838 1.000 24.56918 366 LYS A CA 1
ATOM 2901 C C . LYS A 1 366 ? 104.65084 8.07455 31.00442 1.000 25.61058 366 LYS A C 1
ATOM 2902 O O . LYS A 1 366 ? 104.57763 9.04405 31.76451 1.000 26.97522 366 LYS A O 1
ATOM 2908 N N . GLY A 1 367 ? 104.03207 6.92212 31.23386 1.000 28.85555 367 GLY A N 1
ATOM 2909 C CA . GLY A 1 367 ? 103.03812 6.77403 32.27115 1.000 26.01064 367 GLY A CA 1
ATOM 2910 C C . GLY A 1 367 ? 101.61697 6.92535 31.78492 1.000 24.45695 367 GLY A C 1
ATOM 2911 O O . GLY A 1 367 ? 100.69093 6.80992 32.59372 1.000 23.70142 367 GLY A O 1
ATOM 2912 N N . TYR A 1 368 ? 101.41764 7.18454 30.49193 1.000 24.51967 368 TYR A N 1
ATOM 2913 C CA . TYR A 1 368 ? 100.09320 7.30873 29.90302 1.000 22.26468 368 TYR A CA 1
ATOM 2914 C C . TYR A 1 368 ? 100.08758 6.62722 28.54194 1.000 22.80854 368 TYR A C 1
ATOM 2915 O O . TYR A 1 368 ? 101.12081 6.53643 27.87367 1.000 21.10700 368 TYR A O 1
ATOM 2924 N N . GLY A 1 369 ? 98.91635 6.14109 28.14369 1.000 19.60377 369 GLY A N 1
ATOM 2925 C CA . GLY A 1 369 ? 98.73277 5.70072 26.76688 1.000 20.57167 369 GLY A CA 1
ATOM 2926 C C . GLY A 1 369 ? 99.56483 4.48199 26.41852 1.000 20.36440 369 GLY A C 1
ATOM 2927 O O . GLY A 1 369 ? 99.59105 3.48825 27.15255 1.000 16.34945 369 GLY A O 1
ATOM 2928 N N . PHE A 1 370 ? 100.24969 4.55198 25.27454 1.000 16.81989 370 PHE A N 1
ATOM 2929 C CA . PHE A 1 370 ? 101.02716 3.43175 24.75445 1.000 18.90430 370 PHE A CA 1
ATOM 2930 C C . PHE A 1 370 ? 102.34861 3.22200 25.48277 1.000 20.03515 370 PHE A C 1
ATOM 2931 O O . PHE A 1 370 ? 103.04507 2.24499 25.18944 1.000 21.77044 370 PHE A O 1
ATOM 2939 N N . ASN A 1 371 ? 102.71663 4.09964 26.41357 1.000 18.26231 371 ASN A N 1
ATOM 2940 C CA . ASN A 1 371 ? 104.03868 4.01882 27.02110 1.000 23.14527 371 ASN A CA 1
ATOM 2941 C C . ASN A 1 371 ? 103.96542 3.89274 28.53798 1.000 20.97853 371 ASN A C 1
ATOM 2942 O O . ASN A 1 371 ? 104.46021 4.76071 29.26391 1.000 21.52878 371 ASN A O 1
ATOM 2947 N N . CYS A 1 372 ? 103.36625 2.80962 29.02227 1.000 23.77785 372 CYS A N 1
ATOM 2948 C CA . CYS A 1 372 ? 103.24357 2.53558 30.44579 1.000 25.10568 372 CYS A CA 1
ATOM 2949 C C . CYS A 1 372 ? 104.00217 1.26272 30.80201 1.000 25.82348 372 CYS A C 1
ATOM 2950 O O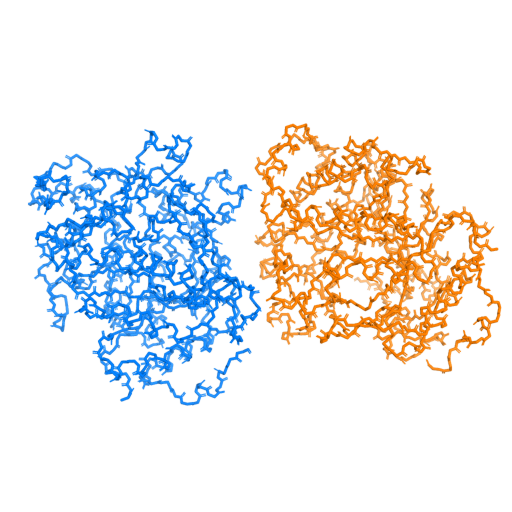 . CYS A 1 372 ? 104.49733 0.53795 29.93463 1.000 20.17999 372 CYS A O 1
ATOM 2953 N N . THR A 1 373 ? 104.08310 0.99796 32.09952 1.000 25.95171 373 THR A N 1
ATOM 2954 C CA . THR A 1 373 ? 104.75865 -0.19635 32.59750 1.000 21.82114 373 THR A CA 1
ATOM 2955 C C . THR A 1 373 ? 103.88000 -1.42106 32.38654 1.000 22.15152 373 THR A C 1
ATOM 2956 O O . THR A 1 373 ? 102.77709 -1.48054 32.94623 1.000 24.43856 373 THR A O 1
ATOM 2960 N N . PRO A 1 374 ? 104.31736 -2.41031 31.60729 1.000 20.38273 374 PRO A N 1
ATOM 2961 C CA . PRO A 1 374 ? 103.50091 -3.61552 31.41124 1.000 23.69616 374 PRO A CA 1
ATOM 2962 C C . PRO A 1 374 ? 103.18830 -4.28029 32.74307 1.000 24.04216 374 PRO A C 1
ATOM 2963 O O . PRO A 1 374 ? 104.07192 -4.48555 33.57753 1.000 25.39106 374 PRO A O 1
ATOM 2967 N N . GLY A 1 375 ? 101.91243 -4.59726 32.94572 1.000 25.95375 375 GLY A N 1
ATOM 2968 C CA . GLY A 1 375 ? 101.46762 -5.15786 34.20215 1.000 20.39028 375 GLY A CA 1
ATOM 2969 C C . GLY A 1 375 ? 101.41786 -4.18749 35.35985 1.000 28.59417 375 GLY A C 1
ATOM 2970 O O . GLY A 1 375 ? 101.04401 -4.59234 36.46671 1.000 27.11027 375 GLY A O 1
ATOM 2971 N N . GLY A 1 376 ? 101.77336 -2.92846 35.14820 1.000 26.37828 376 GLY A N 1
ATOM 2972 C CA . GLY A 1 376 ? 101.78987 -1.92315 36.18735 1.000 23.05412 376 GLY A CA 1
ATOM 2973 C C . GLY A 1 376 ? 100.55562 -1.04724 36.17292 1.000 25.27254 376 GLY A C 1
ATOM 2974 O O . GLY A 1 376 ? 99.47573 -1.45669 35.73084 1.000 22.67897 376 GLY A O 1
ATOM 2975 N N . ARG A 1 377 ? 100.71744 0.17677 36.66670 1.000 25.15917 377 ARG A N 1
ATOM 2976 C CA . ARG A 1 377 ? 99.63958 1.14750 36.77282 1.000 24.05475 377 ARG A CA 1
ATOM 2977 C C . ARG A 1 377 ? 100.05795 2.43123 36.07588 1.000 22.22020 377 ARG A C 1
ATOM 2978 O O . ARG A 1 377 ? 101.19338 2.88898 36.23455 1.000 24.66427 377 ARG A O 1
ATOM 2986 N N . SER A 1 378 ? 99.14493 3.00762 35.30067 1.000 19.79197 378 SER A N 1
ATOM 2987 C CA . SER A 1 378 ? 99.44004 4.28322 34.67326 1.000 22.29402 378 SER A CA 1
ATOM 2988 C C . SER A 1 378 ? 99.36386 5.40268 35.70742 1.000 25.00349 378 SER A C 1
ATOM 2989 O O . SER A 1 378 ? 98.83800 5.23581 36.81152 1.000 22.57108 378 SER A O 1
ATOM 2992 N N . LEU A 1 379 ? 99.90160 6.56399 35.33500 1.000 20.62653 379 LEU A N 1
ATOM 2993 C CA . LEU A 1 379 ? 99.86678 7.71983 36.22028 1.000 23.07495 379 LEU A CA 1
ATOM 2994 C C . LEU A 1 379 ? 98.46137 8.27202 36.41513 1.000 22.12638 379 LEU A C 1
ATOM 2995 O O . LEU A 1 379 ? 98.27445 9.15393 37.25952 1.000 23.53091 379 LEU A O 1
ATOM 3000 N N . ASP A 1 380 ? 97.47663 7.78273 35.66216 1.000 22.91355 380 ASP A N 1
ATOM 3001 C CA . ASP A 1 380 ? 96.07698 8.11078 35.89159 1.000 26.60374 380 ASP A CA 1
ATOM 3002 C C . ASP A 1 380 ? 95.34432 7.00688 36.64562 1.000 21.58833 380 ASP A C 1
ATOM 3003 O O . ASP A 1 380 ? 94.10964 7.00068 36.68213 1.000 25.61939 380 ASP A O 1
ATOM 3008 N N . GLY A 1 381 ? 96.08160 6.07895 37.25139 1.000 21.84974 381 GLY A N 1
ATOM 3009 C CA . GLY A 1 381 ? 95.47226 5.03403 38.04702 1.000 25.31545 381 GLY A CA 1
ATOM 3010 C C . GLY A 1 381 ? 94.80584 3.93457 37.25831 1.000 26.18535 381 GLY A C 1
ATOM 3011 O O . GLY A 1 381 ? 93.97660 3.20720 37.81229 1.000 25.60108 381 GLY A O 1
ATOM 3012 N N . MET A 1 382 ? 95.14546 3.78291 35.98676 1.000 20.13437 382 MET A N 1
ATOM 3013 C CA . MET A 1 382 ? 94.50520 2.78079 35.15464 1.000 20.59936 382 MET A CA 1
ATOM 3014 C C . MET A 1 382 ? 95.39171 1.54876 35.00971 1.000 21.69343 382 MET A C 1
ATOM 3015 O O . MET A 1 382 ? 96.62215 1.65097 35.05389 1.000 20.23029 382 MET A O 1
ATOM 3020 N N . PRO A 1 383 ? 94.79556 0.37056 34.84139 1.000 18.51195 383 PRO A N 1
ATOM 3021 C CA . PRO A 1 383 ? 95.59604 -0.82885 34.57857 1.000 20.59000 383 PRO A CA 1
ATOM 3022 C C . PRO A 1 383 ? 96.30976 -0.73297 33.23936 1.000 21.16384 383 PRO A C 1
ATOM 3023 O O . PRO A 1 383 ? 95.94013 0.04439 32.35635 1.000 17.72182 383 PRO A O 1
ATOM 3027 N N . VAL A 1 384 ? 97.35332 -1.54754 33.09905 1.000 22.26660 384 VAL A N 1
ATOM 3028 C CA . VAL A 1 384 ? 98.20619 -1.53936 31.91791 1.000 22.55057 384 VAL A CA 1
ATOM 3029 C C . VAL A 1 384 ? 98.31979 -2.95672 31.37166 1.000 22.22513 384 VAL A C 1
ATOM 3030 O O . VAL A 1 384 ? 98.52117 -3.91247 32.12946 1.000 24.80087 384 VAL A O 1
ATOM 3034 N N . SER A 1 385 ? 98.19989 -3.08628 30.05205 1.000 20.84856 385 SER A N 1
ATOM 3035 C CA . SER A 1 385 ? 98.21908 -4.38426 29.39179 1.000 20.13597 385 SER A CA 1
ATOM 3036 C C . SER A 1 385 ? 99.62180 -4.99294 29.42612 1.000 20.14317 385 SER A C 1
ATOM 3037 O O . SER A 1 385 ? 100.59032 -4.38227 29.88940 1.000 20.51678 385 SER A O 1
ATOM 3040 N N . ASP A 1 386 ? 99.72580 -6.22339 28.91080 1.000 22.85521 386 ASP A N 1
ATOM 3041 C CA . ASP A 1 386 ? 101.02894 -6.84815 28.70873 1.000 23.54377 386 ASP A CA 1
ATOM 3042 C C . ASP A 1 386 ? 101.85404 -6.11820 27.66017 1.000 23.80311 386 ASP A C 1
ATOM 3043 O O . ASP A 1 386 ? 103.07799 -6.28184 27.62348 1.000 23.55708 386 ASP A O 1
ATOM 3048 N N . PHE A 1 387 ? 101.20885 -5.33340 26.80049 1.000 22.41513 387 PHE A N 1
ATOM 3049 C CA . PHE A 1 387 ? 101.90177 -4.53125 25.80434 1.000 20.92057 387 PHE A CA 1
ATOM 3050 C C . PHE A 1 387 ? 102.43365 -3.22300 26.37432 1.000 22.36944 387 PHE A C 1
ATOM 3051 O O . PHE A 1 387 ? 103.15497 -2.50616 25.67279 1.000 18.96959 387 PHE A O 1
ATOM 3059 N N . GLY A 1 388 ? 102.10848 -2.90124 27.62403 1.000 18.88226 388 GLY A N 1
ATOM 3060 C CA . GLY A 1 388 ? 102.43754 -1.59909 28.16251 1.000 18.29449 388 GLY A CA 1
ATOM 3061 C C . GLY A 1 388 ? 101.44496 -0.51658 27.81182 1.000 22.80089 388 GLY A C 1
ATOM 3062 O O . GLY A 1 388 ? 101.79230 0.66750 27.86095 1.000 25.05984 388 GLY A O 1
ATOM 3063 N N . TRP A 1 389 ? 100.21213 -0.88483 27.47090 1.000 19.68079 389 TRP A N 1
ATOM 3064 C CA . TRP A 1 389 ? 99.20912 0.05793 26.99340 1.000 18.99790 389 TRP A CA 1
ATOM 3065 C C . TRP A 1 389 ? 98.20872 0.36164 28.10109 1.000 18.23110 389 TRP A C 1
ATOM 3066 O O . TRP A 1 389 ? 97.71826 -0.55250 28.77293 1.000 22.41902 389 TRP A O 1
ATOM 3077 N N . GLU A 1 390 ? 97.90246 1.64357 28.27719 1.000 18.29869 390 GLU A N 1
ATOM 3078 C CA . GLU A 1 390 ? 96.99007 2.06796 29.33021 1.000 19.57498 390 GLU A CA 1
ATOM 3079 C C . GLU A 1 390 ? 95.54850 1.74125 28.95772 1.000 20.54917 390 GLU A C 1
ATOM 3080 O O . GLU A 1 390 ? 95.11065 2.00415 27.83394 1.000 14.85697 390 GLU A O 1
ATOM 3086 N N . VAL A 1 391 ? 94.80896 1.16608 29.90203 1.000 19.21160 391 VAL A N 1
ATOM 3087 C CA . VAL A 1 391 ? 93.37426 0.96287 29.72930 1.000 20.95318 391 VAL A CA 1
ATOM 3088 C C . VAL A 1 391 ? 92.69130 2.30492 29.96990 1.000 18.79119 391 VAL A C 1
ATOM 3089 O O . VAL A 1 391 ? 92.59678 2.76791 31.10823 1.000 19.28709 391 VAL A O 1
ATOM 3093 N N . TYR A 1 392 ? 92.22230 2.93869 28.89795 1.000 14.56018 392 TYR A N 1
ATOM 3094 C CA . TYR A 1 392 ? 91.64149 4.27921 28.96337 1.000 17.31740 392 TYR A CA 1
ATOM 3095 C C . TYR A 1 392 ? 90.29826 4.25768 28.24631 1.000 20.33637 392 TYR A C 1
ATOM 3096 O O . TYR A 1 392 ? 90.19690 4.63092 27.06922 1.000 16.34444 392 TYR A O 1
ATOM 3105 N N . PRO A 1 393 ? 89.23667 3.83410 28.93783 1.000 20.77414 393 PRO A N 1
ATOM 3106 C CA . PRO A 1 393 ? 87.94670 3.63965 28.25546 1.000 17.78466 393 PRO A CA 1
ATOM 3107 C C . PRO A 1 393 ? 87.31673 4.93015 27.76600 1.000 20.99188 393 PRO A C 1
ATOM 3108 O O . PRO A 1 393 ? 86.58873 4.90662 26.76574 1.000 19.65833 393 PRO A O 1
ATOM 3112 N N . GLN A 1 394 ? 87.56372 6.05386 28.44260 1.000 18.67692 394 GLN A N 1
ATOM 3113 C CA . GLN A 1 394 ? 87.01064 7.32374 27.98468 1.000 27.28368 394 GLN A CA 1
ATOM 3114 C C . GLN A 1 394 ? 87.55333 7.70866 26.61474 1.000 27.10773 394 GLN A C 1
ATOM 3115 O O . GLN A 1 394 ? 86.83651 8.31778 25.81141 1.000 25.38045 394 GLN A O 1
ATOM 3121 N N . GLY A 1 395 ? 88.80577 7.35133 26.32370 1.000 24.24799 395 GLY A N 1
ATOM 3122 C CA . GLY A 1 395 ? 89.38520 7.65235 25.02683 1.000 20.98378 395 GLY A CA 1
ATOM 3123 C C . GLY A 1 395 ? 88.61124 7.07384 23.86263 1.000 22.78701 395 GLY A C 1
ATOM 3124 O O . GLY A 1 395 ? 88.72040 7.58464 22.74203 1.000 22.44099 395 GLY A O 1
ATOM 3125 N N . LEU A 1 396 ? 87.83273 6.01523 24.09962 1.000 18.04449 396 LEU A N 1
ATOM 3126 C CA . LEU A 1 396 ? 86.95242 5.49692 23.05849 1.000 20.18540 396 LEU A CA 1
ATOM 3127 C C . LEU A 1 396 ? 85.97948 6.57076 22.59046 1.000 20.75656 396 LEU A C 1
ATOM 3128 O O . LEU A 1 396 ? 85.76773 6.75281 21.38619 1.000 17.72501 396 LEU A O 1
ATOM 3133 N N . SER A 1 397 ? 85.38579 7.30320 23.53551 1.000 19.92789 397 SER A N 1
ATOM 3134 C CA . SER A 1 397 ? 84.49536 8.39988 23.17149 1.000 22.22922 397 SER A CA 1
ATOM 3135 C C . SER A 1 397 ? 85.25367 9.51675 22.46357 1.000 22.93370 397 SER A C 1
ATOM 3136 O O . SER A 1 397 ? 84.73950 10.11734 21.51212 1.000 19.54409 397 SER A O 1
ATOM 3139 N N . ASP A 1 398 ? 86.47467 9.81248 22.91665 1.000 20.72174 398 ASP A N 1
ATOM 3140 C CA . ASP A 1 398 ? 87.29284 10.81462 22.24067 1.000 23.14547 398 ASP A CA 1
ATOM 3141 C C . ASP A 1 398 ? 87.61708 10.38765 20.81419 1.000 23.19891 398 ASP A C 1
ATOM 3142 O O . ASP A 1 398 ? 87.57309 11.20517 19.88640 1.000 17.16201 398 ASP A O 1
ATOM 3147 N N . ALA A 1 399 ? 87.94106 9.10642 20.62080 1.000 20.44223 399 ALA A N 1
ATOM 3148 C CA . ALA A 1 399 ? 88.28988 8.61904 19.29020 1.000 20.59404 399 ALA A CA 1
ATOM 3149 C C . ALA A 1 399 ? 87.10406 8.70675 18.33912 1.000 20.63749 399 ALA A C 1
ATOM 3150 O O . ALA A 1 399 ? 87.26799 9.03405 17.15810 1.000 21.78189 399 ALA A O 1
ATOM 3152 N N . LEU A 1 400 ? 85.89995 8.41742 18.83457 1.000 17.31361 400 LEU A N 1
ATOM 3153 C CA . LEU A 1 400 ? 84.72149 8.47991 17.97854 1.000 19.89706 400 LEU A CA 1
ATOM 3154 C C . LEU A 1 400 ? 84.33404 9.91908 17.65752 1.000 22.11073 400 LEU A C 1
ATOM 3155 O O . LEU A 1 400 ? 83.80354 10.18660 16.57332 1.000 20.24589 400 LEU A O 1
ATOM 3160 N N . ASP A 1 401 ? 84.59251 10.85589 18.57534 1.000 19.68944 401 ASP A N 1
ATOM 3161 C CA . ASP A 1 401 ? 84.33846 12.26386 18.28194 1.000 19.83053 401 ASP A CA 1
ATOM 3162 C C . ASP A 1 401 ? 85.22881 12.75790 17.14811 1.000 21.56561 401 ASP A C 1
ATOM 3163 O O . ASP A 1 401 ? 84.76519 13.47110 16.25042 1.000 25.01620 401 ASP A O 1
ATOM 3168 N N . ILE A 1 402 ? 86.51353 12.39464 17.17665 1.000 20.76010 402 ILE A N 1
ATOM 3169 C CA . ILE A 1 402 ? 87.40894 12.73433 16.07366 1.000 22.62599 402 ILE A CA 1
ATOM 3170 C C . ILE A 1 402 ? 86.90961 12.11325 14.77648 1.000 23.10788 402 ILE A C 1
ATOM 3171 O O . ILE A 1 402 ? 86.87582 12.76888 13.72727 1.000 25.21703 402 ILE A O 1
ATOM 3176 N N . ALA A 1 403 ? 86.51170 10.83851 14.82825 1.000 17.79517 403 ALA A N 1
ATOM 3177 C CA . ALA A 1 403 ? 86.00202 10.16613 13.63862 1.000 21.48978 403 ALA A CA 1
ATOM 3178 C C . ALA A 1 403 ? 84.71252 10.79896 13.13516 1.000 23.49008 403 ALA A C 1
ATOM 3179 O O . ALA A 1 403 ? 84.47521 10.84186 11.92226 1.000 21.86330 403 ALA A O 1
ATOM 3181 N N . SER A 1 404 ? 83.86837 11.28982 14.04732 1.000 18.91163 404 SER A N 1
ATOM 3182 C CA . SER A 1 404 ? 82.55594 11.80246 13.66903 1.000 21.25219 404 SER A CA 1
ATOM 3183 C C . SER A 1 404 ? 82.63255 13.07043 12.82778 1.000 20.67495 404 SER A C 1
ATOM 3184 O O . SER A 1 404 ? 81.63877 13.42972 12.18788 1.000 21.71284 404 SER A O 1
ATOM 3187 N N . GLU A 1 405 ? 83.78020 13.75424 12.81041 1.000 22.52695 405 GLU A N 1
ATOM 3188 C CA . GLU A 1 405 ? 83.88597 14.99336 12.04589 1.000 21.78171 405 GLU A CA 1
ATOM 3189 C C . GLU A 1 405 ? 83.67404 14.76350 10.55562 1.000 24.63570 405 GLU A C 1
ATOM 3190 O O . GLU A 1 405 ? 83.25652 15.68175 9.84070 1.000 26.42632 405 GLU A O 1
ATOM 3196 N N . TYR A 1 406 ? 83.94530 13.55616 10.06915 1.000 22.66907 406 TYR A N 1
ATOM 3197 C CA . TYR A 1 406 ? 83.92108 13.28457 8.64030 1.000 21.94090 406 TYR A CA 1
ATOM 3198 C C . TYR A 1 406 ? 82.58441 12.73291 8.16000 1.000 21.55366 406 TYR A C 1
ATOM 3199 O O . TYR A 1 406 ? 82.45983 12.38021 6.98261 1.000 24.35623 406 TYR A O 1
ATOM 3208 N N . GLY A 1 407 ? 81.58423 12.67149 9.03721 1.000 27.02919 407 GLY A N 1
ATOM 3209 C CA . GLY A 1 407 ? 80.20594 12.48867 8.62577 1.000 25.44251 407 GLY A CA 1
ATOM 3210 C C . GLY A 1 407 ? 79.84314 11.13232 8.07195 1.000 26.86381 407 GLY A C 1
ATOM 3211 O O . GLY A 1 407 ? 78.78270 11.00070 7.45360 1.000 22.55821 407 GLY A O 1
ATOM 3212 N N . LYS A 1 408 ? 80.67727 10.12042 8.27021 1.000 21.30052 408 LYS A N 1
ATOM 3213 C CA . LYS A 1 408 ? 80.34128 8.79182 7.79277 1.000 18.02274 408 LYS A CA 1
ATOM 3214 C C . LYS A 1 408 ? 79.91697 7.90071 8.95517 1.000 21.44890 408 LYS A C 1
ATOM 3215 O O . LYS A 1 408 ? 80.38387 8.08538 10.08390 1.000 17.45556 408 LYS A O 1
ATOM 3221 N N . PRO A 1 409 ? 79.01896 6.94245 8.72027 1.000 17.89900 409 PRO A N 1
ATOM 3222 C CA . PRO A 1 409 ? 78.63664 6.02006 9.79530 1.000 18.59435 409 PRO A CA 1
ATOM 3223 C C . PRO A 1 409 ? 79.85328 5.27706 10.32301 1.000 23.51673 409 PRO A C 1
ATOM 3224 O O . PRO A 1 409 ? 80.75415 4.90494 9.56800 1.000 20.37901 409 PRO A O 1
ATOM 3228 N N . LEU A 1 410 ? 79.87765 5.07508 11.63450 1.000 19.29648 410 LEU A N 1
ATOM 3229 C CA . LEU A 1 410 ? 81.02071 4.48892 12.31048 1.000 19.18538 410 LEU A CA 1
ATOM 3230 C C . LEU A 1 410 ? 80.70839 3.07525 12.77527 1.000 20.46227 410 LEU A C 1
ATOM 3231 O O . LEU A 1 410 ? 79.56935 2.74723 13.11899 1.000 17.44792 410 LEU A O 1
ATOM 3236 N N . ILE A 1 411 ? 81.74245 2.24197 12.77147 1.000 15.48216 411 ILE A N 1
ATOM 3237 C CA . ILE A 1 411 ? 81.72913 0.94315 13.43095 1.000 15.61534 411 ILE A CA 1
ATOM 3238 C C . ILE A 1 411 ? 83.06058 0.80467 14.15191 1.000 18.31141 411 ILE A C 1
ATOM 3239 O O . ILE A 1 411 ? 84.11041 1.12486 13.58465 1.000 16.68675 411 ILE A O 1
ATOM 3244 N N . VAL A 1 412 ? 83.02186 0.37014 15.40776 1.000 13.28606 412 VAL A N 1
ATOM 3245 C CA . VAL A 1 412 ? 84.24694 0.05105 16.13370 1.000 14.87814 412 VAL A CA 1
ATOM 3246 C C . VAL A 1 412 ? 84.73629 -1.29807 15.61845 1.000 17.20573 412 VAL A C 1
ATOM 3247 O O . VAL A 1 412 ? 84.14361 -2.33791 15.91555 1.000 17.55598 412 VAL A O 1
ATOM 3251 N N . THR A 1 413 ? 85.81552 -1.28125 14.83350 1.000 14.96399 413 THR A N 1
ATOM 3252 C CA . THR A 1 413 ? 86.28378 -2.47888 14.14849 1.000 14.57771 413 THR A CA 1
ATOM 3253 C C . THR A 1 413 ? 87.41889 -3.19448 14.86949 1.000 17.27004 413 THR A C 1
ATOM 3254 O O . THR A 1 413 ? 87.66593 -4.36967 14.57866 1.000 18.80854 413 THR A O 1
ATOM 3258 N N . GLU A 1 414 ? 88.11297 -2.52771 15.78981 1.000 17.27050 414 GLU A N 1
ATOM 3259 C CA . GLU A 1 414 ? 89.06727 -3.20074 16.66044 1.000 19.40486 414 GLU A CA 1
ATOM 3260 C C . GLU A 1 414 ? 89.06007 -2.53031 18.02156 1.000 18.39572 414 GLU A C 1
ATOM 3261 O O . GLU A 1 414 ? 89.04846 -1.30047 18.12027 1.000 17.60257 414 GLU A O 1
ATOM 3267 N N . ASN A 1 415 ? 89.08113 -3.35783 19.06187 1.000 16.36964 415 ASN A N 1
ATOM 3268 C CA . ASN A 1 415 ? 89.15419 -2.90802 20.44334 1.000 15.95621 415 ASN A CA 1
ATOM 3269 C C . ASN A 1 415 ? 89.46770 -4.12091 21.30758 1.000 16.36050 415 ASN A C 1
ATOM 3270 O O . ASN A 1 415 ? 88.68535 -5.07559 21.35045 1.000 16.23857 415 ASN A O 1
ATOM 3275 N N . GLY A 1 416 ? 90.61940 -4.10997 21.96691 1.000 13.39193 416 GLY A N 1
ATOM 3276 C CA . GLY A 1 416 ? 91.05487 -5.27694 22.71038 1.000 14.38881 416 GLY A CA 1
ATOM 3277 C C . GLY A 1 416 ? 92.31102 -4.96416 23.48944 1.000 19.10708 416 GLY A C 1
ATOM 3278 O O . GLY A 1 416 ? 92.81736 -3.83855 23.47423 1.000 17.66604 416 GLY A O 1
ATOM 3279 N N . ILE A 1 417 ? 92.82097 -5.98889 24.16606 1.000 16.45427 417 ILE A N 1
ATOM 3280 C CA . ILE A 1 417 ? 93.90970 -5.80362 25.11698 1.000 13.95787 417 ILE A CA 1
ATOM 3281 C C . ILE A 1 417 ? 94.79941 -7.03854 25.10328 1.000 16.22478 417 ILE A C 1
ATOM 3282 O O . ILE A 1 417 ? 94.31780 -8.16939 24.98861 1.000 17.15865 417 ILE A O 1
ATOM 3287 N N . ALA A 1 418 ? 96.10777 -6.81313 25.20718 1.000 17.39133 418 ALA A N 1
ATOM 3288 C CA . ALA A 1 418 ? 97.06396 -7.89605 25.41082 1.000 20.21766 418 ALA A CA 1
ATOM 3289 C C . ALA A 1 418 ? 97.03644 -8.28716 26.88392 1.000 21.73768 418 ALA A C 1
ATOM 3290 O O . ALA A 1 418 ? 97.51107 -7.53607 27.74229 1.000 16.90917 418 ALA A O 1
ATOM 3292 N N . ASP A 1 419 ? 96.47482 -9.46043 27.17952 1.000 24.26171 419 ASP A N 1
ATOM 3293 C CA . ASP A 1 419 ? 96.30539 -9.90154 28.56735 1.000 23.47298 419 ASP A CA 1
ATOM 3294 C C . ASP A 1 419 ? 96.23041 -11.43285 28.53924 1.000 21.99281 419 ASP A C 1
ATOM 3295 O O . ASP A 1 419 ? 95.15359 -12.00481 28.37088 1.000 18.98442 419 ASP A O 1
ATOM 3300 N N . SER A 1 420 ? 97.38870 -12.07646 28.70882 1.000 20.17505 420 SER A N 1
ATOM 3301 C CA . SER A 1 420 ? 97.46549 -13.52521 28.55536 1.000 26.37492 420 SER A CA 1
ATOM 3302 C C . SER A 1 420 ? 96.77333 -14.27451 29.68532 1.000 21.97265 420 SER A C 1
ATOM 3303 O O . SER A 1 420 ? 96.46115 -15.45828 29.52287 1.000 23.02141 420 SER A O 1
ATOM 3306 N N . GLU A 1 421 ? 96.52739 -13.62405 30.82023 1.000 23.67876 421 GLU A N 1
ATOM 3307 C CA . GLU A 1 421 ? 95.88457 -14.27330 31.95290 1.000 29.01213 421 GLU A CA 1
ATOM 3308 C C . GLU A 1 421 ? 94.45787 -13.79864 32.18500 1.000 28.42837 421 GLU A C 1
ATOM 3309 O O . GLU A 1 421 ? 93.79112 -14.31319 33.08880 1.000 22.53227 421 GLU A O 1
ATOM 3315 N N . ASP A 1 422 ? 93.97833 -12.83280 31.39682 1.000 26.52379 422 ASP A N 1
ATOM 3316 C CA . ASP A 1 422 ? 92.56934 -12.44149 31.35429 1.000 25.04376 422 ASP A CA 1
ATOM 3317 C C . ASP A 1 422 ? 92.09660 -11.79307 32.65356 1.000 29.64952 422 ASP A C 1
ATOM 3318 O O . ASP A 1 422 ? 90.91164 -11.85492 32.98836 1.000 29.33662 422 ASP A O 1
ATOM 3323 N N . ASN A 1 423 ? 92.99269 -11.15581 33.39970 1.000 28.20228 423 ASN A N 1
ATOM 3324 C CA . ASN A 1 423 ? 92.58292 -10.50753 34.63807 1.000 33.45353 423 ASN A CA 1
ATOM 3325 C C . ASN A 1 423 ? 92.28021 -9.02377 34.46184 1.000 29.82289 423 ASN A C 1
ATOM 3326 O O . ASN A 1 423 ? 91.91612 -8.36392 35.43960 1.000 25.91831 423 ASN A O 1
ATOM 3331 N N . ILE A 1 424 ? 92.40257 -8.48773 33.24535 1.000 22.92014 424 ILE A N 1
ATOM 3332 C CA . ILE A 1 424 ? 92.06493 -7.09143 32.97898 1.000 25.16893 424 ILE A CA 1
ATOM 3333 C C . ILE A 1 424 ? 90.98983 -7.02071 31.90043 1.000 19.96171 424 ILE A C 1
ATOM 3334 O O . ILE A 1 424 ? 90.18792 -6.07975 31.86553 1.000 21.00335 424 ILE A O 1
ATOM 3339 N N . ARG A 1 425 ? 90.96277 -8.02068 31.02010 1.000 22.02981 425 ARG A N 1
ATOM 3340 C CA . ARG A 1 425 ? 90.04669 -7.98221 29.88267 1.000 19.19862 425 ARG A CA 1
ATOM 3341 C C . ARG A 1 425 ? 88.57166 -7.90613 30.27299 1.000 18.90118 425 ARG A C 1
ATOM 3342 O O . ARG A 1 425 ? 87.82499 -7.18635 29.58659 1.000 19.47290 425 ARG A O 1
ATOM 3350 N N . PRO A 1 426 ? 88.08054 -8.60011 31.31012 1.000 21.71343 426 PRO A N 1
ATOM 3351 C CA . PRO A 1 426 ? 86.67018 -8.39456 31.69685 1.000 23.00697 426 PRO A CA 1
ATOM 3352 C C . PRO A 1 426 ? 86.34302 -6.94964 32.03709 1.000 21.49281 426 PRO A C 1
ATOM 3353 O O . PRO A 1 426 ? 85.34122 -6.41176 31.54663 1.000 19.49605 426 PRO A O 1
ATOM 3357 N N . TYR A 1 427 ? 87.16188 -6.30168 32.86938 1.000 17.64775 427 TYR A N 1
ATOM 3358 C CA . TYR A 1 427 ? 86.95738 -4.88239 33.13938 1.000 18.42199 427 TYR A CA 1
ATOM 3359 C C . TYR A 1 427 ? 87.13150 -4.05278 31.87460 1.000 18.75182 427 TYR A C 1
ATOM 3360 O O . TYR A 1 427 ? 86.41984 -3.06221 31.67002 1.000 20.68498 427 TYR A O 1
ATOM 3369 N N . PHE A 1 428 ? 88.09224 -4.43218 31.02687 1.000 20.41274 428 PHE A N 1
ATOM 3370 C CA . PHE A 1 428 ? 88.28402 -3.75156 29.74930 1.000 19.39379 428 PHE A CA 1
ATOM 3371 C C . PHE A 1 428 ? 87.00472 -3.77487 28.92188 1.000 17.84687 428 PHE A C 1
ATOM 3372 O O . PHE A 1 428 ? 86.62074 -2.76107 28.32745 1.000 17.35322 428 PHE A O 1
ATOM 3380 N N . LEU A 1 429 ? 86.32697 -4.92439 28.88057 1.000 19.96703 429 LEU A N 1
ATOM 3381 C CA . LEU A 1 429 ? 85.06902 -5.02294 28.14717 1.000 21.44791 429 LEU A CA 1
ATOM 3382 C C . LEU A 1 429 ? 83.96754 -4.21180 28.81766 1.000 20.66528 429 LEU A C 1
ATOM 3383 O O . LEU A 1 429 ? 83.22121 -3.49310 28.14329 1.000 17.99430 429 LEU A O 1
ATOM 3388 N N . VAL A 1 430 ? 83.84704 -4.31825 30.14154 1.000 17.74470 430 VAL A N 1
ATOM 3389 C CA . VAL A 1 430 ? 82.76194 -3.64477 30.84905 1.000 19.67162 430 VAL A CA 1
ATOM 3390 C C . VAL A 1 430 ? 82.91850 -2.13237 30.75535 1.000 19.18428 430 VAL A C 1
ATOM 3391 O O . VAL A 1 430 ? 81.96354 -1.41137 30.44352 1.000 19.03297 430 VAL A O 1
ATOM 3395 N N . SER A 1 431 ? 84.12669 -1.62881 31.01130 1.000 16.79339 431 SER A N 1
ATOM 3396 C CA . SER A 1 431 ? 84.32981 -0.18425 31.01430 1.000 17.70897 431 SER A CA 1
ATOM 3397 C C . SER A 1 431 ? 84.18947 0.40320 29.61441 1.000 17.34949 431 SER A C 1
ATOM 3398 O O . SER A 1 431 ? 83.56102 1.45347 29.43778 1.000 16.92484 431 SER A O 1
ATOM 3401 N N . HIS A 1 432 ? 84.76159 -0.25705 28.60523 1.000 16.70719 432 HIS A N 1
ATOM 3402 C CA . HIS A 1 432 ? 84.69281 0.28445 27.25103 1.000 14.97761 432 HIS A CA 1
ATOM 3403 C C . HIS A 1 432 ? 83.27242 0.23261 26.69924 1.000 16.84058 432 HIS A C 1
ATOM 3404 O O . HIS A 1 432 ? 82.83065 1.16874 26.02217 1.000 20.50546 432 HIS A O 1
ATOM 3411 N N . LEU A 1 433 ? 82.53703 -0.84513 26.98156 1.000 17.45158 433 LEU A N 1
ATOM 3412 C CA . LEU A 1 433 ? 81.18431 -0.96398 26.44495 1.000 21.36414 433 LEU A CA 1
ATOM 3413 C C . LEU A 1 433 ? 80.20078 -0.05506 27.17457 1.000 20.55776 433 LEU A C 1
ATOM 3414 O O . LEU A 1 433 ? 79.18328 0.33972 26.59391 1.000 23.14544 433 LEU A O 1
ATOM 3419 N N . LYS A 1 434 ? 80.47453 0.28150 28.43839 1.000 18.42065 434 LYS A N 1
ATOM 3420 C CA . LYS A 1 434 ? 79.68706 1.31187 29.11177 1.000 25.51552 434 LYS A CA 1
ATOM 3421 C C . LYS A 1 434 ? 79.81441 2.64458 28.38766 1.000 21.46382 434 LYS A C 1
ATOM 3422 O O . LYS A 1 434 ? 78.81481 3.32651 28.13208 1.000 21.74963 434 LYS A O 1
ATOM 3428 N N . VAL A 1 435 ? 81.04854 3.03280 28.05553 1.000 22.13206 435 VAL A N 1
ATOM 3429 C CA . VAL A 1 435 ? 81.27585 4.25857 27.29555 1.000 17.70175 435 VAL A CA 1
ATOM 3430 C C . VAL A 1 435 ? 80.58732 4.17803 25.94121 1.000 17.62622 435 VAL A C 1
ATOM 3431 O O . VAL A 1 435 ? 79.97210 5.14738 25.47985 1.000 19.24447 435 VAL A O 1
ATOM 3435 N N . LEU A 1 436 ? 80.67427 3.01970 25.28520 1.000 20.20053 436 LEU A N 1
ATOM 3436 C CA . LEU A 1 436 ? 80.06295 2.87416 23.97021 1.000 16.72630 436 LEU A CA 1
ATOM 3437 C C . LEU A 1 436 ? 78.54386 2.95317 24.05371 1.000 20.35423 436 LEU A C 1
ATOM 3438 O O . LEU A 1 436 ? 77.90399 3.58000 23.20027 1.000 17.78640 436 LEU A O 1
ATOM 3443 N N . GLU A 1 437 ? 77.95089 2.33462 25.07949 1.000 19.78589 437 GLU A N 1
ATOM 3444 C CA . GLU A 1 437 ? 76.49512 2.32081 25.19574 1.000 22.42946 437 GLU A CA 1
ATOM 3445 C C . GLU A 1 437 ? 75.94186 3.73184 25.33255 1.000 23.79870 437 GLU A C 1
ATOM 3446 O O . GLU A 1 437 ? 74.95916 4.09304 24.67439 1.000 23.58135 437 GLU A O 1
ATOM 3452 N N . GLU A 1 438 ? 76.56294 4.54846 26.18446 1.000 23.77876 438 GLU A N 1
ATOM 3453 C CA . GLU A 1 438 ? 76.12762 5.93411 26.30200 1.000 29.96187 438 GLU A CA 1
ATOM 3454 C C . GLU A 1 438 ? 76.40712 6.70573 25.01935 1.000 26.95657 438 GLU A C 1
ATOM 3455 O O . GLU A 1 438 ? 75.61184 7.56436 24.62031 1.000 26.95725 438 GLU A O 1
ATOM 3461 N N . TYR A 1 439 ? 77.52775 6.40924 24.35536 1.000 22.88128 439 TYR A N 1
ATOM 3462 C CA . TYR A 1 439 ? 77.84728 7.10304 23.11258 1.000 22.86892 439 TYR A CA 1
ATOM 3463 C C . TYR A 1 439 ? 76.81719 6.79973 22.03105 1.000 24.88769 439 TYR A C 1
ATOM 3464 O O . TYR A 1 439 ? 76.40552 7.69864 21.28839 1.000 22.47973 439 TYR A O 1
ATOM 3473 N N . VAL A 1 440 ? 76.38834 5.53920 21.92558 1.000 25.34556 440 VAL A N 1
ATOM 3474 C CA . VAL A 1 440 ? 75.42477 5.17058 20.89041 1.000 22.62721 440 VAL A CA 1
ATOM 3475 C C . VAL A 1 440 ? 74.09311 5.87050 21.12604 1.000 26.80091 440 VAL A C 1
ATOM 3476 O O . VAL A 1 440 ? 73.44957 6.34974 20.18626 1.000 26.85428 440 VAL A O 1
ATOM 3480 N N . GLU A 1 441 ? 73.66265 5.95478 22.37993 1.000 24.10035 441 GLU A N 1
ATOM 3481 C CA . GLU A 1 441 ? 72.40945 6.64003 22.66375 1.000 27.83429 441 GLU A CA 1
ATOM 3482 C C . GLU A 1 441 ? 72.53110 8.14149 22.41944 1.000 29.88355 441 GLU A C 1
ATOM 3483 O O . GLU A 1 441 ? 71.57533 8.78159 21.96497 1.000 27.25564 441 GLU A O 1
ATOM 3489 N N . LYS A 1 442 ? 73.70271 8.71900 22.69252 1.000 26.80375 442 LYS A N 1
ATOM 3490 C CA . LYS A 1 442 ? 73.85392 10.16972 22.61236 1.000 28.45724 442 LYS A CA 1
ATOM 3491 C C . LYS A 1 442 ? 74.01358 10.64304 21.16915 1.000 30.19526 442 LYS A C 1
ATOM 3492 O O . LYS A 1 442 ? 73.24094 11.47912 20.68816 1.000 30.03812 442 LYS A O 1
ATOM 3498 N N . LYS A 1 443 ? 75.01485 10.11827 20.46390 1.000 26.79329 443 LYS A N 1
ATOM 3499 C CA . LYS A 1 443 ? 75.33654 10.57071 19.11569 1.000 28.14808 443 LYS A CA 1
ATOM 3500 C C . LYS A 1 443 ? 74.70499 9.72247 18.02105 1.000 25.06604 443 LYS A C 1
ATOM 3501 O O . LYS A 1 443 ? 74.46193 10.23612 16.92451 1.000 29.02581 443 LYS A O 1
ATOM 3503 N N . LYS A 1 444 ? 74.46219 8.43613 18.28371 1.000 21.13541 444 LYS A N 1
ATOM 3504 C CA . LYS A 1 444 ? 73.69839 7.55837 17.39265 1.000 22.48286 444 LYS A CA 1
ATOM 3505 C C . LYS A 1 444 ? 74.32531 7.42452 16.00547 1.000 27.42014 444 LYS A C 1
ATOM 3506 O O . LYS A 1 444 ? 73.61363 7.28923 15.00730 1.000 29.22650 444 LYS A O 1
ATOM 3508 N N . ASN A 1 445 ? 75.65616 7.43771 15.91850 1.000 18.87351 445 ASN A N 1
ATOM 3509 C CA . ASN A 1 445 ? 76.33746 7.26964 14.63887 1.000 22.24911 445 ASN A CA 1
ATOM 3510 C C . ASN A 1 445 ? 77.33514 6.11585 14.64356 1.000 22.33143 445 ASN A C 1
ATOM 3511 O O . ASN A 1 445 ? 78.14444 6.00805 13.71425 1.000 19.41804 445 ASN A O 1
ATOM 3516 N N . VAL A 1 446 ? 77.29974 5.25199 15.65558 1.000 16.60062 446 VAL A N 1
ATOM 3517 C CA . VAL A 1 446 ? 78.13694 4.05867 15.71883 1.000 18.47980 446 VAL A CA 1
ATOM 3518 C C . VAL A 1 446 ? 77.22174 2.84299 15.67043 1.000 19.05460 446 VAL A C 1
ATOM 3519 O O . VAL A 1 446 ? 76.22023 2.78583 16.39377 1.000 19.23319 446 VAL A O 1
ATOM 3523 N N . TYR A 1 447 ? 77.56661 1.87007 14.82608 1.000 15.22387 447 TYR A N 1
ATOM 3524 C CA . TYR A 1 447 ? 76.64157 0.79537 14.48724 1.000 21.29376 447 TYR A CA 1
ATOM 3525 C C . TYR A 1 447 ? 77.17417 -0.60054 14.78762 1.000 18.22934 447 TYR A C 1
ATOM 3526 O O . TYR A 1 447 ? 76.50294 -1.58640 14.45601 1.000 17.14109 447 TYR A O 1
ATOM 3535 N N . GLY A 1 448 ? 78.34062 -0.72308 15.40998 1.000 19.05154 448 GLY A N 1
ATOM 3536 C CA . GLY A 1 448 ? 78.87395 -2.04128 15.69868 1.000 19.69948 448 GLY A CA 1
ATOM 3537 C C . GLY A 1 448 ? 80.10376 -1.97570 16.57377 1.000 18.20029 448 GLY A C 1
ATOM 3538 O O . GLY A 1 448 ? 80.74028 -0.92535 16.71363 1.000 15.81324 448 GLY A O 1
ATOM 3539 N N . TYR A 1 449 ? 80.42860 -3.12556 17.16376 1.000 18.58528 449 TYR A N 1
ATOM 3540 C CA . TYR A 1 449 ? 81.61558 -3.28449 17.99523 1.000 14.69204 449 TYR A CA 1
ATOM 3541 C C . TYR A 1 449 ? 82.27592 -4.60552 17.63651 1.000 17.61542 449 TYR A C 1
ATOM 3542 O O . TYR A 1 449 ? 81.68301 -5.67107 17.83298 1.000 16.06629 449 TYR A O 1
ATOM 3551 N N . LEU A 1 450 ? 83.49404 -4.53638 17.10480 1.000 15.93871 450 LEU A N 1
ATOM 3552 C CA . LEU A 1 450 ? 84.27189 -5.71788 16.74402 1.000 16.29744 450 LEU A CA 1
ATOM 3553 C C . LEU A 1 450 ? 85.48596 -5.78684 17.66423 1.000 20.31242 450 LEU A C 1
ATOM 3554 O O . LEU A 1 450 ? 86.35890 -4.91343 17.61793 1.000 16.98796 450 LEU A O 1
ATOM 3559 N N . HIS A 1 451 ? 85.53524 -6.82191 18.49726 1.000 17.14962 451 HIS A N 1
ATOM 3560 C CA . HIS A 1 451 ? 86.61190 -6.98177 19.46112 1.000 17.11670 451 HIS A CA 1
ATOM 3561 C C . HIS A 1 451 ? 87.83993 -7.59901 18.80284 1.000 16.66338 451 HIS A C 1
ATOM 3562 O O . HIS A 1 451 ? 87.73594 -8.42200 17.88942 1.000 17.48139 451 HIS A O 1
ATOM 3569 N N . TRP A 1 452 ? 89.01361 -7.18812 19.26963 1.000 16.69824 452 TRP A N 1
ATOM 3570 C CA . TRP A 1 452 ? 90.24592 -7.84246 18.84867 1.000 15.79028 452 TRP A CA 1
ATOM 3571 C C . TRP A 1 452 ? 90.88809 -8.56850 20.02622 1.000 14.34354 452 TRP A C 1
ATOM 3572 O O . TRP A 1 452 ? 91.44764 -7.93113 20.91733 1.000 17.78431 452 TRP A O 1
ATOM 3583 N N . ALA A 1 453 ? 90.81371 -9.89740 20.03362 1.000 16.17091 453 ALA A N 1
ATOM 3584 C CA . ALA A 1 453 ? 90.15134 -10.66513 18.98407 1.000 14.58866 453 ALA A CA 1
ATOM 3585 C C . ALA A 1 453 ? 89.37619 -11.82591 19.59516 1.000 18.68903 453 ALA A C 1
ATOM 3586 O O . ALA A 1 453 ? 89.31038 -11.96219 20.81789 1.000 20.78222 453 ALA A O 1
ATOM 3588 N N . LEU A 1 454 ? 88.78614 -12.66383 18.73943 1.000 16.89529 454 LEU A N 1
ATOM 3589 C CA . LEU A 1 454 ? 88.12758 -13.86768 19.23438 1.000 18.53329 454 LEU A CA 1
ATOM 3590 C C . LEU A 1 454 ? 89.13198 -14.81594 19.87771 1.000 19.82532 454 LEU A C 1
ATOM 3591 O O . LEU A 1 454 ? 88.87152 -15.37441 20.94928 1.000 20.00221 454 LEU A O 1
ATOM 3596 N N . THR A 1 455 ? 90.28930 -14.99956 19.24549 1.000 18.84231 455 THR A N 1
ATOM 3597 C CA . THR A 1 455 ? 91.31267 -15.91935 19.71782 1.000 18.38796 455 THR A CA 1
ATOM 3598 C C . THR A 1 455 ? 92.66579 -15.22179 19.73109 1.000 24.63310 455 THR A C 1
ATOM 3599 O O . THR A 1 455 ? 92.85867 -14.18290 19.09345 1.000 19.71864 455 THR A O 1
ATOM 3603 N N . ASP A 1 456 ? 93.60282 -15.80397 20.47968 1.000 22.50128 456 ASP A N 1
ATOM 3604 C CA . ASP A 1 456 ? 94.99376 -15.38013 20.39540 1.000 22.77083 456 ASP A CA 1
ATOM 3605 C C . ASP A 1 456 ? 95.51133 -15.58721 18.97732 1.000 17.74143 456 ASP A C 1
ATOM 3606 O O . ASP A 1 456 ? 95.02460 -16.44488 18.23642 1.000 19.26069 456 ASP A O 1
ATOM 3611 N N . ASN A 1 457 ? 96.51292 -14.80027 18.59962 1.000 18.15097 457 ASN A N 1
ATOM 3612 C CA . ASN A 1 457 ? 97.03692 -14.86175 17.24015 1.000 21.57698 457 ASN A CA 1
ATOM 3613 C C . ASN A 1 457 ? 98.45718 -14.30257 17.22599 1.000 17.96410 457 ASN A C 1
ATOM 3614 O O . ASN A 1 457 ? 99.03152 -13.98191 18.27197 1.000 19.07428 457 ASN A O 1
ATOM 3619 N N . TYR A 1 458 ? 99.01965 -14.18685 16.02428 1.000 20.54831 458 TYR A N 1
ATOM 3620 C CA . TYR A 1 458 ? 100.41097 -13.78764 15.81072 1.000 20.37697 458 TYR A CA 1
ATOM 3621 C C . TYR A 1 458 ? 100.47435 -12.26532 15.76345 1.000 19.90367 458 TYR A C 1
ATOM 3622 O O . TYR A 1 458 ? 100.11233 -11.64919 14.75977 1.000 18.73093 458 TYR A O 1
ATOM 3631 N N . GLU A 1 459 ? 100.94755 -11.65108 16.84826 1.000 19.66489 459 GLU A N 1
ATOM 3632 C CA . GLU A 1 459 ? 100.94564 -10.19104 16.97071 1.000 19.40932 459 GLU A CA 1
ATOM 3633 C C . GLU A 1 459 ? 102.20780 -9.60778 16.32888 1.000 20.19051 459 GLU A C 1
ATOM 3634 O O . GLU A 1 459 ? 103.08913 -9.04800 16.98427 1.000 15.74610 459 GLU A O 1
ATOM 3640 N N . TRP A 1 460 ? 102.27460 -9.76396 15.00478 1.000 23.33270 460 TRP A N 1
ATOM 3641 C CA . TRP A 1 460 ? 103.26388 -9.10578 14.15458 1.000 19.53252 460 TRP A CA 1
ATOM 3642 C C . TRP A 1 460 ? 104.68676 -9.22287 14.69070 1.000 16.61636 460 TRP A C 1
ATOM 3643 O O . TRP A 1 460 ? 105.18819 -10.33368 14.88858 1.000 20.89100 460 TRP A O 1
ATOM 3654 N N . ALA A 1 461 ? 105.34604 -8.08480 14.92748 1.000 16.44507 461 ALA A N 1
ATOM 3655 C CA . ALA A 1 461 ? 106.73032 -8.11161 15.38844 1.000 19.90601 461 ALA A CA 1
ATOM 3656 C C . ALA A 1 461 ? 106.86555 -8.68947 16.79085 1.000 25.17368 461 ALA A C 1
ATOM 3657 O O . ALA A 1 461 ? 107.94509 -9.17341 17.14602 1.000 22.60251 461 ALA A O 1
ATOM 3659 N N . GLN A 1 462 ? 105.80167 -8.65162 17.59226 1.000 21.07187 462 GLN A N 1
ATOM 3660 C CA . GLN A 1 462 ? 105.83221 -9.24301 18.92240 1.000 22.76088 462 GLN A CA 1
ATOM 3661 C C . GLN A 1 462 ? 105.61040 -10.74821 18.90983 1.000 25.67848 462 GLN A C 1
ATOM 3662 O O . GLN A 1 462 ? 105.82628 -11.39589 19.93929 1.000 25.08785 462 GLN A O 1
ATOM 3668 N N . GLY A 1 463 ? 105.19036 -11.31828 17.78263 1.000 20.44395 463 GLY A N 1
ATOM 3669 C CA . GLY A 1 463 ? 104.95130 -12.74582 17.74701 1.000 20.75601 463 GLY A CA 1
ATOM 3670 C C . GLY A 1 463 ? 103.77892 -13.14465 18.62759 1.000 28.13594 463 GLY A C 1
ATOM 3671 O O . GLY A 1 463 ? 102.84336 -12.37273 18.86288 1.000 18.81283 463 GLY A O 1
ATOM 3672 N N . PHE A 1 464 ? 103.84685 -14.37229 19.14114 1.000 23.12370 464 PHE A N 1
ATOM 3673 C CA . PHE A 1 464 ? 102.74146 -14.94567 19.89520 1.000 22.63651 464 PHE A CA 1
ATOM 3674 C C . PHE A 1 464 ? 102.67508 -14.47066 21.34286 1.000 27.27062 464 PHE A C 1
ATOM 3675 O O . PHE A 1 464 ? 101.68418 -14.76360 22.02072 1.000 25.43457 464 PHE A O 1
ATOM 3683 N N . LYS A 1 465 ? 103.68385 -13.74685 21.83622 1.000 21.40585 465 LYS A N 1
ATOM 3684 C CA . LYS A 1 465 ? 103.72042 -13.41943 23.25850 1.000 24.15027 465 LYS A CA 1
ATOM 3685 C C . LYS A 1 465 ? 102.69282 -12.36930 23.66435 1.000 24.81748 465 LYS A C 1
ATOM 3686 O O . LYS A 1 465 ? 102.47293 -12.18431 24.86564 1.000 22.70862 465 LYS A O 1
ATOM 3692 N N . MET A 1 466 ? 102.06146 -11.68539 22.71423 1.000 22.72370 466 MET A N 1
ATOM 3693 C CA . MET A 1 466 ? 100.95816 -10.77829 23.00752 1.000 23.86885 466 MET A CA 1
ATOM 3694 C C . MET A 1 466 ? 99.64740 -11.49470 22.70239 1.000 21.43122 466 MET A C 1
ATOM 3695 O O . MET A 1 466 ? 99.37339 -11.82869 21.54429 1.000 21.44041 466 MET A O 1
ATOM 3700 N N . ARG A 1 467 ? 98.84312 -11.72536 23.74094 1.000 23.81199 467 ARG A N 1
ATOM 3701 C CA . ARG A 1 467 ? 97.62884 -12.53358 23.65730 1.000 24.78587 467 ARG A CA 1
ATOM 3702 C C . ARG A 1 467 ? 96.41031 -11.62103 23.75289 1.000 22.23733 467 ARG A C 1
ATOM 3703 O O . ARG A 1 467 ? 96.08859 -11.11816 24.83505 1.000 21.27521 467 ARG A O 1
ATOM 3711 N N . PHE A 1 468 ? 95.72329 -11.42728 22.62703 1.000 19.36002 468 PHE A N 1
ATOM 3712 C CA . PHE A 1 468 ? 94.57789 -10.52899 22.54237 1.000 19.53480 468 PHE A CA 1
ATOM 3713 C C . PHE A 1 468 ? 93.23670 -11.24915 22.58253 1.000 21.74967 468 PHE A C 1
ATOM 3714 O O . PHE A 1 468 ? 92.19411 -10.58924 22.52689 1.000 20.32096 468 PHE A O 1
ATOM 3722 N N . GLY A 1 469 ? 93.22999 -12.57469 22.68310 1.000 17.14557 469 GLY A N 1
ATOM 3723 C CA . GLY A 1 469 ? 92.01832 -13.32453 22.40731 1.000 18.25371 469 GLY A CA 1
ATOM 3724 C C . GLY A 1 469 ? 91.03477 -13.34251 23.56786 1.000 23.03542 469 GLY A C 1
ATOM 3725 O O . GLY A 1 469 ? 91.41264 -13.39058 24.73855 1.000 17.25219 469 GLY A O 1
ATOM 3726 N N . LEU A 1 470 ? 89.74550 -13.29194 23.21730 1.000 23.06745 470 LEU A N 1
ATOM 3727 C CA . LEU A 1 470 ? 88.70448 -13.74532 24.13035 1.000 16.90023 470 LEU A CA 1
ATOM 3728 C C . LEU A 1 470 ? 88.82450 -15.23704 24.39445 1.000 24.96628 470 LEU A C 1
ATOM 3729 O O . LEU A 1 470 ? 88.21947 -15.74548 25.34489 1.000 23.63048 470 LEU A O 1
ATOM 3734 N N . THR A 1 471 ? 89.58514 -15.94172 23.55955 1.000 20.55041 471 THR A N 1
ATOM 3735 C CA . THR A 1 471 ? 89.83694 -17.36746 23.68843 1.000 22.36659 471 THR A CA 1
ATOM 3736 C C . THR A 1 471 ? 91.33962 -17.59305 23.69895 1.000 26.36791 471 THR A C 1
ATOM 3737 O O . THR A 1 471 ? 92.05342 -17.07688 22.83221 1.000 20.59928 471 THR A O 1
ATOM 3741 N N . ASP A 1 472 ? 91.81765 -18.35171 24.67852 1.000 25.68201 472 ASP A N 1
ATOM 3742 C CA . ASP A 1 472 ? 93.20475 -18.78500 24.67644 1.000 26.76585 472 ASP A CA 1
ATOM 3743 C C . ASP A 1 472 ? 93.38110 -19.92158 23.67866 1.000 29.07711 472 ASP A C 1
ATOM 3744 O O . ASP A 1 472 ? 92.50024 -20.77232 23.52380 1.000 28.49638 472 ASP A O 1
ATOM 3749 N N . VAL A 1 473 ? 94.51526 -19.92194 22.98423 1.000 23.02015 473 VAL A N 1
ATOM 3750 C CA . VAL A 1 473 ? 94.84769 -20.96557 22.02097 1.000 24.84999 473 VAL A CA 1
ATOM 3751 C C . VAL A 1 473 ? 96.18975 -21.56302 22.41446 1.000 27.82552 473 VAL A C 1
ATOM 3752 O O . VAL A 1 473 ? 97.20153 -20.85183 22.46230 1.000 23.61472 473 VAL A O 1
ATOM 3756 N N . ASP A 1 474 ? 96.19892 -22.86318 22.69880 1.000 28.79075 474 ASP A N 1
ATOM 3757 C CA . ASP A 1 474 ? 97.44484 -23.58613 22.92917 1.000 32.68717 474 ASP A CA 1
ATOM 3758 C C . ASP A 1 474 ? 98.11663 -23.82440 21.58341 1.000 30.21240 474 ASP A C 1
ATOM 3759 O O . ASP A 1 474 ? 97.60471 -24.58086 20.75281 1.000 36.68570 474 ASP A O 1
ATOM 3764 N N . LEU A 1 475 ? 99.26616 -23.18089 21.36735 1.000 30.59301 475 LEU A N 1
ATOM 3765 C CA . LEU A 1 475 ? 99.93616 -23.25266 20.07333 1.000 33.11740 475 LEU A CA 1
ATOM 3766 C C . LEU A 1 475 ? 100.35020 -24.66964 19.69935 1.000 34.08130 475 LEU A C 1
ATOM 3767 O O . LEU A 1 475 ? 100.53243 -24.95445 18.51110 1.000 30.11137 475 LEU A O 1
ATOM 3772 N N . GLU A 1 476 ? 100.50377 -25.56288 20.67693 1.000 34.56634 476 GLU A N 1
ATOM 3773 C CA . GLU A 1 476 ? 100.93201 -26.92346 20.37163 1.000 37.40261 476 GLU A CA 1
ATOM 3774 C C . GLU A 1 476 ? 99.79119 -27.75178 19.78912 1.000 37.68743 476 GLU A C 1
ATOM 3775 O O . GLU A 1 476 ? 99.94255 -28.36959 18.72925 1.000 33.28297 476 GLU A O 1
ATOM 3781 N N . THR A 1 477 ? 98.64113 -27.77350 20.46438 1.000 35.77495 477 THR A N 1
ATOM 3782 C CA . THR A 1 477 ? 97.49518 -28.55958 20.02436 1.000 31.30013 477 THR A CA 1
ATOM 3783 C C . THR A 1 477 ? 96.49131 -27.76545 19.20333 1.000 28.94477 477 THR A C 1
ATOM 3784 O O . THR A 1 477 ? 95.55686 -28.36491 18.66053 1.000 34.03713 477 THR A O 1
ATOM 3788 N N . LYS A 1 478 ? 96.64947 -26.44380 19.11246 1.000 31.47967 478 LYS A N 1
ATOM 3789 C CA . LYS A 1 478 ? 95.67486 -25.54759 18.48826 1.000 27.63466 478 LYS A CA 1
ATOM 3790 C C . LYS A 1 478 ? 94.32484 -25.58416 19.20123 1.000 27.19063 478 LYS A C 1
ATOM 3791 O O . LYS A 1 478 ? 93.30733 -25.17382 18.63422 1.000 25.45529 478 LYS A O 1
ATOM 3797 N N . GLU A 1 479 ? 94.29943 -26.06362 20.44346 1.000 28.57362 479 GLU A N 1
ATOM 3798 C CA . GLU A 1 479 ? 93.05426 -26.14367 21.19482 1.000 28.66939 479 GLU A CA 1
ATOM 3799 C C . GLU A 1 479 ? 92.60247 -24.76025 21.64267 1.000 23.70360 479 GLU A C 1
ATOM 3800 O O . GLU A 1 479 ? 93.39947 -23.95373 22.13016 1.000 19.94080 479 GLU A O 1
ATOM 3806 N N . ARG A 1 480 ? 91.31106 -24.49250 21.48061 1.000 25.69211 480 ARG A N 1
ATOM 3807 C CA . ARG A 1 480 ? 90.71063 -23.25479 21.95416 1.000 28.30076 480 ARG A CA 1
ATOM 3808 C C . ARG A 1 480 ? 90.15136 -23.45944 23.35603 1.000 28.14535 480 ARG A C 1
ATOM 3809 O O . ARG A 1 480 ? 89.38772 -24.39949 23.59715 1.000 31.20628 480 ARG A O 1
ATOM 3817 N N . LYS A 1 481 ? 90.54090 -22.58202 24.27572 1.000 27.53705 481 LYS A N 1
ATOM 3818 C CA . LYS A 1 481 ? 90.00078 -22.56283 25.63299 1.000 30.62261 481 LYS A CA 1
ATOM 3819 C C . LYS A 1 481 ? 89.46764 -21.16068 25.88828 1.000 29.40974 481 LYS A C 1
ATOM 3820 O O . LYS A 1 481 ? 90.25747 -20.23014 26.12916 1.000 27.84711 481 LYS A O 1
ATOM 3826 N N . PRO A 1 482 ? 88.15206 -20.95909 25.81164 1.000 27.08420 482 PRO A N 1
ATOM 3827 C CA . PRO A 1 482 ? 87.60019 -19.62001 26.04846 1.000 26.48973 482 PRO A CA 1
ATOM 3828 C C . PRO A 1 482 ? 87.95960 -19.10333 27.43351 1.000 30.31532 482 PRO A C 1
ATOM 3829 O O . PRO A 1 482 ? 88.04196 -19.86200 28.40182 1.000 30.55258 482 PRO A O 1
ATOM 3833 N N . ARG A 1 483 ? 88.19215 -17.79875 27.51243 1.000 22.63828 483 ARG A N 1
ATOM 3834 C CA . ARG A 1 483 ? 88.47518 -17.14275 28.77592 1.000 24.51038 483 ARG A CA 1
ATOM 3835 C C . ARG A 1 483 ? 87.18174 -16.61373 29.39019 1.000 27.23300 483 ARG A C 1
ATOM 3836 O O . ARG A 1 483 ? 86.13218 -16.56084 28.74498 1.000 24.00137 483 ARG A O 1
ATOM 3844 N N . GLU A 1 484 ? 87.26744 -16.22741 30.66588 1.000 23.25490 484 GLU A N 1
ATOM 3845 C CA . GLU A 1 484 ? 86.10336 -15.67676 31.35448 1.000 23.43217 484 GLU A CA 1
ATOM 3846 C C . GLU A 1 484 ? 85.54901 -14.46239 30.61993 1.000 23.59289 484 GLU A C 1
ATOM 3847 O O . GLU A 1 484 ? 84.33022 -14.25611 30.57436 1.000 24.47884 484 GLU A O 1
ATOM 3853 N N . SER A 1 485 ? 86.43031 -13.65546 30.02446 1.000 22.67072 485 SER A N 1
ATOM 3854 C CA . SER A 1 485 ? 85.98674 -12.45512 29.32472 1.000 19.97219 485 SER A CA 1
ATOM 3855 C C . SER A 1 485 ? 85.07525 -12.78483 28.14823 1.000 19.14626 485 SER A C 1
ATOM 3856 O O . SER A 1 485 ? 84.23440 -11.96182 27.76967 1.000 22.61429 485 SER A O 1
ATOM 3859 N N . SER A 1 486 ? 85.22091 -13.97466 27.55737 1.000 21.80304 486 SER A N 1
ATOM 3860 C CA . SER A 1 486 ? 84.30603 -14.37695 26.49382 1.000 22.62310 486 SER A CA 1
ATOM 3861 C C . SER A 1 486 ? 82.87990 -14.50190 27.01106 1.000 20.85896 486 SER A C 1
ATOM 3862 O O . SER A 1 486 ? 81.92535 -14.21330 26.27984 1.000 18.96109 486 SER A O 1
ATOM 3865 N N . GLU A 1 487 ? 82.71597 -14.93035 28.26500 1.000 22.07156 487 GLU A N 1
ATOM 3866 C CA . GLU A 1 487 ? 81.39181 -14.94569 28.87628 1.000 22.56992 487 GLU A CA 1
ATOM 3867 C C . GLU A 1 487 ? 80.90091 -13.53083 29.15689 1.000 24.74819 487 GLU A C 1
ATOM 3868 O O . GLU A 1 487 ? 79.70832 -13.23985 29.00456 1.000 21.69060 487 GLU A O 1
ATOM 3874 N N . VAL A 1 488 ? 81.80474 -12.64107 29.57686 1.000 21.72300 488 VAL A N 1
ATOM 3875 C CA . VAL A 1 488 ? 81.44335 -11.23747 29.75983 1.000 20.13816 488 VAL A CA 1
ATOM 3876 C C . VAL A 1 488 ? 80.95239 -10.64241 28.44629 1.000 25.06979 488 VAL A C 1
ATOM 3877 O O . VAL A 1 488 ? 79.96205 -9.90119 28.41225 1.000 20.91783 488 VAL A O 1
ATOM 3881 N N . PHE A 1 489 ? 81.63645 -10.96037 27.34484 1.000 21.55072 489 PHE A N 1
ATOM 3882 C CA . PHE A 1 489 ? 81.17950 -10.52918 26.02779 1.000 18.20958 489 PHE A CA 1
ATOM 3883 C C . PHE A 1 489 ? 79.80512 -11.10830 25.71256 1.000 22.16961 489 PHE A C 1
ATOM 3884 O O . PHE A 1 489 ? 78.90476 -10.39188 25.25744 1.000 21.62958 489 PHE A O 1
ATOM 3892 N N . LYS A 1 490 ? 79.63307 -12.41360 25.94412 1.000 20.10470 490 LYS A N 1
ATOM 3893 C CA . LYS A 1 490 ? 78.36178 -13.07845 25.66905 1.000 23.24120 490 LYS A CA 1
ATOM 3894 C C . LYS A 1 490 ? 77.20543 -12.36781 26.36491 1.000 23.40047 490 LYS A C 1
ATOM 3895 O O . LYS A 1 490 ? 76.16722 -12.09867 25.75090 1.000 22.57162 490 LYS A O 1
ATOM 3901 N N . ILE A 1 491 ? 77.37758 -12.03460 27.64437 1.000 22.54758 491 ILE A N 1
ATOM 3902 C CA . ILE A 1 491 ? 76.29947 -11.39620 28.39637 1.000 22.62293 491 ILE A CA 1
ATOM 3903 C C . ILE A 1 491 ? 75.93654 -10.05315 27.77443 1.000 25.30924 491 ILE A C 1
ATOM 3904 O O . ILE A 1 491 ? 74.75682 -9.73593 27.57928 1.000 22.96865 491 ILE A O 1
ATOM 3909 N N . ILE A 1 492 ? 76.94684 -9.24735 27.44564 1.000 22.07090 492 ILE A N 1
ATOM 3910 C CA . ILE A 1 492 ? 76.68776 -7.90397 26.93730 1.000 21.36189 492 ILE A CA 1
ATOM 3911 C C . ILE A 1 492 ? 76.04997 -7.96894 25.55497 1.000 23.05220 492 ILE A C 1
ATOM 3912 O O . ILE A 1 492 ? 75.07492 -7.26315 25.26954 1.000 23.20583 492 ILE A O 1
ATOM 3917 N N . ALA A 1 493 ? 76.57995 -8.82756 24.68057 1.000 19.46446 493 ALA A N 1
ATOM 3918 C CA . ALA A 1 493 ? 76.04562 -8.92311 23.32652 1.000 24.35941 493 ALA A CA 1
ATOM 3919 C C . ALA A 1 493 ? 74.63728 -9.50602 23.32171 1.000 27.62353 493 ALA A C 1
ATOM 3920 O O . ALA A 1 493 ? 73.78382 -9.07132 22.53975 1.000 27.98078 493 ALA A O 1
ATOM 3922 N N . SER A 1 494 ? 74.37007 -10.48520 24.18793 1.000 27.03883 494 SER A N 1
ATOM 3923 C CA . SER A 1 494 ? 73.05504 -11.11779 24.18723 1.000 27.57361 494 SER A CA 1
ATOM 3924 C C . SER A 1 494 ? 71.99951 -10.22865 24.83493 1.000 25.32085 494 SER A C 1
ATOM 3925 O O . SER A 1 494 ? 70.87005 -10.14649 24.34068 1.000 28.34376 494 SER A O 1
ATOM 3928 N N . GLU A 1 495 ? 72.34054 -9.55416 25.93203 1.000 25.20116 495 GLU A N 1
ATOM 3929 C CA . GLU A 1 495 ? 71.38039 -8.70059 26.62148 1.000 25.75324 495 GLU A CA 1
ATOM 3930 C C . GLU A 1 495 ? 71.34890 -7.27391 26.08468 1.000 25.36978 495 GLU A C 1
ATOM 3931 O O . GLU A 1 495 ? 70.47845 -6.49734 26.49610 1.000 22.16767 495 GLU A O 1
ATOM 3937 N N . LYS A 1 496 ? 72.27508 -6.91224 25.19193 1.000 22.27706 496 LYS A N 1
ATOM 3938 C CA . LYS A 1 496 ? 72.27695 -5.61135 24.51747 1.000 24.50944 496 LYS A CA 1
ATOM 3939 C C . LYS A 1 496 ? 72.43357 -4.45287 25.49807 1.000 23.80053 496 LYS A C 1
ATOM 3940 O O . LYS A 1 496 ? 72.00195 -3.33043 25.22773 1.000 23.11202 496 LYS A O 1
ATOM 3946 N N . THR A 1 497 ? 73.05917 -4.71176 26.64037 1.000 28.37395 497 THR A N 1
ATOM 3947 C CA . THR A 1 497 ? 73.29149 -3.67650 27.63493 1.000 26.15698 497 THR A CA 1
ATOM 3948 C C . THR A 1 497 ? 74.42093 -4.14764 28.53399 1.000 23.83022 497 THR A C 1
ATOM 3949 O O . THR A 1 497 ? 74.74472 -5.33686 28.57623 1.000 24.97220 497 THR A O 1
ATOM 3953 N N . VAL A 1 498 ? 75.03458 -3.19903 29.23223 1.000 25.55880 498 VAL A N 1
ATOM 3954 C CA . VAL A 1 498 ? 76.03792 -3.53803 30.23629 1.000 24.90448 498 VAL A CA 1
ATOM 3955 C C . VAL A 1 498 ? 75.32807 -3.61082 31.58169 1.000 22.91130 498 VAL A C 1
ATOM 3956 O O . VAL A 1 498 ? 75.05141 -2.56702 32.19087 1.000 27.42828 498 VAL A O 1
ATOM 3960 N N . PRO A 1 499 ? 75.00367 -4.80465 32.07447 1.000 24.65601 499 PRO A N 1
ATOM 3961 C CA . PRO A 1 499 ? 74.27301 -4.89807 33.34249 1.000 23.42177 499 PRO A CA 1
ATOM 3962 C C . PRO A 1 499 ? 75.10933 -4.35232 34.48788 1.000 28.53772 499 PRO A C 1
ATOM 3963 O O . PRO A 1 499 ? 76.33082 -4.51949 34.52396 1.000 23.98201 499 PRO A O 1
ATOM 3967 N N . GLU A 1 500 ? 74.43686 -3.68206 35.42662 1.000 24.03926 500 GLU A N 1
ATOM 3968 C CA . GLU A 1 500 ? 75.13278 -3.17138 36.60040 1.000 29.43577 500 GLU A CA 1
ATOM 3969 C C . GLU A 1 500 ? 75.78908 -4.28986 37.39784 1.000 25.82820 500 GLU A C 1
ATOM 3970 O O . GLU A 1 500 ? 76.76301 -4.03462 38.11426 1.000 27.04767 500 GLU A O 1
ATOM 3976 N N . GLU A 1 501 ? 75.29059 -5.52388 37.27869 1.000 27.75691 501 GLU A N 1
ATOM 3977 C CA . GLU A 1 501 ? 75.97804 -6.65543 37.89236 1.000 30.33037 501 GLU A CA 1
ATOM 3978 C C . GLU A 1 501 ? 77.40569 -6.77046 37.37538 1.000 32.11914 501 GLU A C 1
ATOM 3979 O O . GLU A 1 501 ? 78.35102 -6.92427 38.15736 1.000 25.08073 501 GLU A O 1
ATOM 3985 N N . LEU A 1 502 ? 77.58120 -6.69885 36.05243 1.000 20.90593 502 LEU A N 1
ATOM 3986 C CA . LEU A 1 502 ? 78.92164 -6.79437 35.48320 1.000 27.97300 502 LEU A CA 1
ATOM 3987 C C . LEU A 1 502 ? 79.78498 -5.61762 35.91672 1.000 24.08904 502 LEU A C 1
ATOM 3988 O O . LEU A 1 502 ? 80.99465 -5.76945 36.12445 1.000 25.58655 502 LEU A O 1
ATOM 3993 N N . VAL A 1 503 ? 79.18024 -4.43653 36.06509 1.000 26.36585 503 VAL A N 1
ATOM 3994 C CA . VAL A 1 503 ? 79.93077 -3.27606 36.53424 1.000 27.35880 503 VAL A CA 1
ATOM 3995 C C . VAL A 1 503 ? 80.40268 -3.49206 37.96648 1.000 29.99290 503 VAL A C 1
ATOM 3996 O O . VAL A 1 503 ? 81.51545 -3.09665 38.33514 1.000 25.59091 503 VAL A O 1
ATOM 4000 N N . GLU A 1 504 ? 79.57210 -4.13397 38.79248 1.000 27.77154 504 GLU A N 1
ATOM 4001 C CA . GLU A 1 504 ? 79.96580 -4.40958 40.17027 1.000 28.85698 504 GLU A CA 1
ATOM 4002 C C . GLU A 1 504 ? 80.97676 -5.54761 40.24228 1.000 28.84666 504 GLU A C 1
ATOM 4003 O O . GLU A 1 504 ? 81.92477 -5.49128 41.03359 1.000 24.08209 504 GLU A O 1
ATOM 4009 N N . LYS A 1 505 ? 80.79643 -6.58743 39.42155 1.000 29.92100 505 LYS A N 1
ATOM 4010 C CA . LYS A 1 505 ? 81.64539 -7.76966 39.53649 1.000 25.43899 505 LYS A CA 1
ATOM 4011 C C . LYS A 1 505 ? 83.04831 -7.52498 38.99576 1.000 29.55456 505 LYS A C 1
ATOM 4012 O O . LYS A 1 505 ? 84.01570 -8.09954 39.50912 1.000 30.08119 505 LYS A O 1
ATOM 4018 N N . TYR A 1 506 ? 83.18887 -6.68291 37.97227 1.000 24.29554 506 TYR A N 1
ATOM 4019 C CA . TYR A 1 506 ? 84.47430 -6.44217 37.32057 1.000 28.92898 506 TYR A CA 1
ATOM 4020 C C . TYR A 1 506 ? 84.85461 -4.96863 37.42902 1.000 25.16350 506 TYR A C 1
ATOM 4021 O O . TYR A 1 506 ? 84.81744 -4.23146 36.43391 1.000 27.78054 506 TYR A O 1
ATOM 4030 N N . PRO A 1 507 ? 85.23874 -4.51010 38.61523 1.000 29.51576 507 PRO A N 1
ATOM 4031 C CA . PRO A 1 507 ? 85.77294 -3.15619 38.75468 1.000 27.93100 507 PRO A CA 1
ATOM 4032 C C . PRO A 1 507 ? 87.22698 -3.13314 38.29858 1.000 24.80635 507 PRO A C 1
ATOM 4033 O O . PRO A 1 507 ? 87.79173 -4.14650 37.88875 1.000 25.69313 507 PRO A O 1
ATOM 4037 N N . LYS A 1 508 ? 87.82728 -1.95151 38.38013 1.000 24.80044 508 LYS A N 1
ATOM 4038 C CA . LYS A 1 508 ? 89.22113 -1.76682 38.00224 1.000 31.30635 508 LYS A CA 1
ATOM 4039 C C . LYS A 1 508 ? 90.10706 -2.69549 38.82544 1.000 30.88080 508 LYS A C 1
ATOM 4040 O O . LYS A 1 508 ? 90.18107 -2.55323 40.05212 1.000 41.49479 508 LYS A O 1
ATOM 4046 N N . PRO A 1 509 ? 90.78408 -3.66888 38.19396 1.000 33.90002 509 PRO A N 1
ATOM 4047 C CA . PRO A 1 509 ? 91.60101 -4.64815 38.92026 1.000 30.05695 509 PRO A CA 1
ATOM 4048 C C . PRO A 1 509 ? 92.87423 -4.04248 39.50440 1.000 38.79111 509 PRO A C 1
ATOM 4049 O O . PRO A 1 509 ? 92.79025 -3.22222 40.41859 1.000 46.80160 509 PRO A O 1
ATOM 4053 N N . PRO B 1 2 ? 142.60784 -8.01275 67.10998 1.000 31.96100 2 PRO B N 1
ATOM 4054 C CA . PRO B 1 2 ? 141.79104 -7.07629 66.33302 1.000 35.53742 2 PRO B CA 1
ATOM 4055 C C . PRO B 1 2 ? 141.91269 -7.30208 64.82985 1.000 34.65418 2 PRO B C 1
ATOM 4056 O O . PRO B 1 2 ? 142.92530 -7.83124 64.36937 1.000 34.60353 2 PRO B O 1
ATOM 4060 N N . PHE B 1 3 ? 140.88536 -6.90641 64.08137 1.000 33.66333 3 PHE B N 1
ATOM 4061 C CA . PHE B 1 3 ? 140.91949 -7.03618 62.63471 1.000 27.49800 3 PHE B CA 1
ATOM 4062 C C . PHE B 1 3 ? 142.06209 -6.19876 62.05789 1.000 30.78633 3 PHE B C 1
ATOM 4063 O O . PHE B 1 3 ? 142.40450 -5.14419 62.60078 1.000 34.00427 3 PHE B O 1
ATOM 4071 N N . PRO B 1 4 ? 142.67266 -6.64841 60.96076 1.000 31.83505 4 PRO B N 1
ATOM 4072 C CA . PRO B 1 4 ? 143.77838 -5.89222 60.35754 1.000 28.06774 4 PRO B CA 1
ATOM 4073 C C . PRO B 1 4 ? 143.33907 -4.51022 59.89340 1.000 30.05789 4 PRO B C 1
ATOM 4074 O O . PRO B 1 4 ? 142.15220 -4.20134 59.76579 1.000 24.92021 4 PRO B O 1
ATOM 4078 N N . GLU B 1 5 ? 144.34187 -3.67149 59.61818 1.000 30.76264 5 GLU B N 1
ATOM 4079 C CA . GLU B 1 5 ? 144.09371 -2.25288 59.37131 1.000 35.86436 5 GLU B CA 1
ATOM 4080 C C . GLU B 1 5 ? 143.26641 -2.02834 58.10976 1.000 31.96728 5 GLU B C 1
ATOM 4081 O O . GLU B 1 5 ? 142.38416 -1.16243 58.08728 1.000 32.02502 5 GLU B O 1
ATOM 4087 N N . LYS B 1 6 ? 143.53878 -2.78166 57.04403 1.000 29.75498 6 LYS B N 1
ATOM 4088 C CA . LYS B 1 6 ? 142.79697 -2.62500 55.79939 1.000 34.53397 6 LYS B CA 1
ATOM 4089 C C . LYS B 1 6 ? 141.73202 -3.70433 55.62051 1.000 29.22899 6 LYS B C 1
ATOM 4090 O O . LYS B 1 6 ? 141.28962 -3.95813 54.49453 1.000 28.09911 6 LYS B O 1
ATOM 4096 N N . PHE B 1 7 ? 141.31213 -4.34368 56.71018 1.000 27.82227 7 PHE B N 1
ATOM 4097 C CA . PHE B 1 7 ? 140.14717 -5.21469 56.66023 1.000 26.00916 7 PHE B CA 1
ATOM 4098 C C . PHE B 1 7 ? 138.94955 -4.43423 56.13368 1.000 28.55462 7 PHE B C 1
ATOM 4099 O O . PHE B 1 7 ? 138.71294 -3.29017 56.52973 1.000 23.12322 7 PHE B O 1
ATOM 4107 N N . PHE B 1 8 ? 138.20955 -5.04632 55.21307 1.000 27.08940 8 PHE B N 1
ATOM 4108 C CA . PHE B 1 8 ? 137.08283 -4.37400 54.57752 1.000 25.03348 8 PHE B CA 1
ATOM 4109 C C . PHE B 1 8 ? 135.85726 -4.44923 55.48012 1.000 26.56444 8 PHE B C 1
ATOM 4110 O O . PHE B 1 8 ? 135.43013 -5.54156 55.86869 1.000 24.48411 8 PHE B O 1
ATOM 4118 N N . TRP B 1 9 ? 135.29680 -3.29109 55.81402 1.000 23.24830 9 TRP B N 1
ATOM 4119 C CA . TRP B 1 9 ? 134.00248 -3.19508 56.47324 1.000 22.80277 9 TRP B CA 1
ATOM 4120 C C . TRP B 1 9 ? 133.02884 -2.52774 55.51541 1.000 23.71581 9 TRP B C 1
ATOM 4121 O O . TRP B 1 9 ? 133.29940 -1.42981 55.01759 1.000 23.28520 9 TRP B O 1
ATOM 4132 N N . GLY B 1 10 ? 131.91271 -3.18666 55.24717 1.000 27.23964 10 GLY B N 1
ATOM 4133 C CA . GLY B 1 10 ? 131.00426 -2.65786 54.25878 1.000 27.77262 10 GLY B CA 1
ATOM 4134 C C . GLY B 1 10 ? 129.67804 -3.37444 54.21868 1.000 23.91295 10 GLY B C 1
ATOM 4135 O O . GLY B 1 10 ? 129.28579 -4.05837 55.16515 1.000 19.50205 10 GLY B O 1
ATOM 4136 N N . ALA B 1 11 ? 128.98747 -3.18433 53.09820 1.000 24.22135 11 ALA B N 1
ATOM 4137 C CA . ALA B 1 11 ? 127.70632 -3.81820 52.84508 1.000 21.40278 11 ALA B CA 1
ATOM 4138 C C . ALA B 1 11 ? 127.60536 -4.11778 51.35860 1.000 26.11444 11 ALA B C 1
ATOM 4139 O O . ALA B 1 11 ? 128.37257 -3.59434 50.54573 1.000 19.23877 11 ALA B O 1
ATOM 4141 N N . SER B 1 12 ? 126.64814 -4.97099 51.01209 1.000 21.06274 12 SER B N 1
ATOM 4142 C CA . SER B 1 12 ? 126.39533 -5.34132 49.63067 1.000 22.93946 12 SER B CA 1
ATOM 4143 C C . SER B 1 12 ? 124.99168 -4.90977 49.23077 1.000 21.62530 12 SER B C 1
ATOM 4144 O O . SER B 1 12 ? 124.13330 -4.64237 50.07654 1.000 21.69221 12 SER B O 1
ATOM 4147 N N . SER B 1 13 ? 124.77096 -4.83995 47.92244 1.000 17.46619 13 SER B N 1
ATOM 4148 C CA . SER B 1 13 ? 123.46828 -4.48333 47.38039 1.000 18.36517 13 SER B CA 1
ATOM 4149 C C . SER B 1 13 ? 123.37127 -5.04918 45.97215 1.000 21.34593 13 SER B C 1
ATOM 4150 O O . SER B 1 13 ? 124.35734 -5.51980 45.40111 1.000 19.16773 13 SER B O 1
ATOM 4153 N N . SER B 1 14 ? 122.16273 -5.00309 45.42106 1.000 16.69391 14 SER B N 1
ATOM 4154 C CA . SER B 1 14 ? 121.91535 -5.43063 44.05489 1.000 22.72622 14 SER B CA 1
ATOM 4155 C C . SER B 1 14 ? 121.07603 -4.37790 43.34953 1.000 21.22075 14 SER B C 1
ATOM 4156 O O . SER B 1 14 ? 120.35756 -3.59973 43.98164 1.000 21.90297 14 SER B O 1
ATOM 4159 N N . GLY B 1 15 ? 121.17716 -4.36320 42.02087 1.000 17.17793 15 GLY B N 1
ATOM 4160 C CA . GLY B 1 15 ? 120.42975 -3.38420 41.24953 1.000 12.12459 15 GLY B CA 1
ATOM 4161 C C . GLY B 1 15 ? 118.92922 -3.54437 41.39889 1.000 18.27231 15 GLY B C 1
ATOM 4162 O O . GLY B 1 15 ? 118.21261 -2.58060 41.67723 1.000 20.42505 15 GLY B O 1
ATOM 4163 N N . PHE B 1 16 ? 118.43405 -4.77208 41.23401 1.000 18.65704 16 PHE B N 1
ATOM 4164 C CA . PHE B 1 16 ? 116.98980 -4.98410 41.21572 1.000 18.22941 16 PHE B CA 1
ATOM 4165 C C . PHE B 1 16 ? 116.35244 -4.67208 42.56468 1.000 15.12711 16 PHE B C 1
ATOM 4166 O O . PHE B 1 16 ? 115.24318 -4.12795 42.62050 1.000 16.48192 16 PHE B O 1
ATOM 4174 N N . GLN B 1 17 ? 117.02938 -5.00812 43.66055 1.000 15.85328 17 GLN B N 1
ATOM 4175 C CA . GLN B 1 17 ? 116.43507 -4.84764 44.98225 1.000 18.47190 17 GLN B CA 1
ATOM 4176 C C . GLN B 1 17 ? 116.53635 -3.42701 45.52368 1.000 20.56741 17 GLN B C 1
ATOM 4177 O O . GLN B 1 17 ? 115.91105 -3.13217 46.54822 1.000 20.82268 17 GLN B O 1
ATOM 4183 N N . PHE B 1 18 ? 117.29237 -2.54387 44.86806 1.000 17.76886 18 PHE B N 1
ATOM 4184 C CA . PHE B 1 18 ? 117.62253 -1.24544 45.44875 1.000 20.86745 18 PHE B CA 1
ATOM 4185 C C . PHE B 1 18 ? 117.29472 -0.07193 44.52881 1.000 19.32249 18 PHE B C 1
ATOM 4186 O O . PHE B 1 18 ? 116.90769 1.00044 45.00376 1.000 18.64999 18 PHE B O 1
ATOM 4194 N N . GLU B 1 19 ? 117.44655 -0.25961 43.21480 1.000 19.16028 19 GLU B N 1
ATOM 4195 C CA . GLU B 1 19 ? 117.53228 0.88281 42.30556 1.000 18.15864 19 GLU B CA 1
ATOM 4196 C C . GLU B 1 19 ? 116.19867 1.61108 42.16723 1.000 20.77101 19 GLU B C 1
ATOM 4197 O O . GLU B 1 19 ? 116.14261 2.84205 42.26844 1.000 21.17423 19 GLU B O 1
ATOM 4203 N N . MET B 1 20 ? 115.11910 0.87732 41.91752 1.000 19.25635 20 MET B N 1
ATOM 4204 C CA . MET B 1 20 ? 113.86450 1.51825 41.55524 1.000 22.32507 20 MET B CA 1
ATOM 4205 C C . MET B 1 20 ? 113.16106 2.09830 42.78071 1.000 22.63959 20 MET B C 1
ATOM 4206 O O . MET B 1 20 ? 113.46902 1.76744 43.92968 1.000 19.43992 20 MET B O 1
ATOM 4211 N N . GLY B 1 21 ? 112.20168 2.98254 42.51347 1.000 22.57007 21 GLY B N 1
ATOM 4212 C CA . GLY B 1 21 ? 111.44230 3.63618 43.56146 1.000 25.79232 21 GLY B CA 1
ATOM 4213 C C . GLY B 1 21 ? 111.08908 5.07154 43.22640 1.000 28.48678 21 GLY B C 1
ATOM 4214 O O . GLY B 1 21 ? 110.27176 5.69171 43.91321 1.000 23.95274 21 GLY B O 1
ATOM 4215 N N . ASP B 1 22 ? 111.70180 5.59394 42.16556 1.000 23.62843 22 ASP B N 1
ATOM 4216 C CA . ASP B 1 22 ? 111.52007 6.98010 41.75523 1.000 29.93200 22 ASP B CA 1
ATOM 4217 C C . ASP B 1 22 ? 110.03072 7.31618 41.64717 1.000 30.39644 22 ASP B C 1
ATOM 4218 O O . ASP B 1 22 ? 109.27914 6.57707 40.99768 1.000 28.38281 22 ASP B O 1
ATOM 4223 N N . PRO B 1 23 ? 109.56675 8.39471 42.28469 1.000 36.27346 23 PRO B N 1
ATOM 4224 C CA . PRO B 1 23 ? 108.13035 8.71639 42.24149 1.000 34.58771 23 PRO B CA 1
ATOM 4225 C C . PRO B 1 23 ? 107.58656 9.05525 40.86277 1.000 39.09272 23 PRO B C 1
ATOM 4226 O O . PRO B 1 23 ? 106.36910 8.96223 40.66588 1.000 37.05526 23 PRO B O 1
ATOM 4230 N N . GLU B 1 24 ? 108.41325 9.45057 39.90178 1.000 41.19222 24 GLU B N 1
ATOM 4231 C CA . GLU B 1 24 ? 107.82811 9.88809 38.63603 1.000 42.91652 24 GLU B CA 1
ATOM 4232 C C . GLU B 1 24 ? 107.25925 8.75040 37.74964 1.000 44.88449 24 GLU B C 1
ATOM 4233 O O . GLU B 1 24 ? 106.13804 8.90300 37.26710 1.000 57.19046 24 GLU B O 1
ATOM 4239 N N . GLY B 1 25 ? 107.93888 7.61900 37.53393 1.000 37.18229 25 GLY B N 1
ATOM 4240 C CA . GLY B 1 25 ? 109.28303 7.31202 37.98413 1.000 34.31369 25 GLY B CA 1
ATOM 4241 C C . GLY B 1 25 ? 110.14363 6.95849 36.78944 1.000 39.00812 25 GLY B C 1
ATOM 4242 O O . GLY B 1 25 ? 109.92814 5.94523 36.12106 1.000 33.35784 25 GLY B O 1
ATOM 4243 N N . LYS B 1 26 ? 111.12778 7.81509 36.52026 1.000 27.71453 26 LYS B N 1
ATOM 4244 C CA . LYS B 1 26 ? 111.90675 7.72531 35.29354 1.000 31.67242 26 LYS B CA 1
ATOM 4245 C C . LYS B 1 26 ? 112.88825 6.56198 35.28309 1.000 32.40762 26 LYS B C 1
ATOM 4246 O O . LYS B 1 26 ? 113.41857 6.23817 34.21636 1.000 33.57788 26 LYS B O 1
ATOM 4248 N N . SER B 1 27 ? 113.13353 5.92299 36.42367 1.000 31.84400 27 SER B N 1
ATOM 4249 C CA . SER B 1 27 ? 114.17625 4.91123 36.53453 1.000 28.69345 27 SER B CA 1
ATOM 4250 C C . SER B 1 27 ? 113.66552 3.48763 36.35459 1.000 27.53779 27 SER B C 1
ATOM 4251 O O . SER B 1 27 ? 114.44652 2.54490 36.51845 1.000 25.42142 27 SER B O 1
ATOM 4254 N N . ILE B 1 28 ? 112.38734 3.30787 36.01929 1.000 26.30269 28 ILE B N 1
ATOM 4255 C CA . ILE B 1 28 ? 111.80697 1.97004 35.97280 1.000 30.69169 28 ILE B CA 1
ATOM 4256 C C . ILE B 1 28 ? 112.50695 1.14348 34.90447 1.000 24.96070 28 ILE B C 1
ATOM 4257 O O . ILE B 1 28 ? 112.58692 1.54595 33.73691 1.000 21.23275 28 ILE B O 1
ATOM 4262 N N . ASP B 1 29 ? 113.03184 -0.01648 35.30631 1.000 24.25840 29 ASP B N 1
ATOM 4263 C CA . ASP B 1 29 ? 113.56026 -1.00186 34.37433 1.000 21.01302 29 ASP B CA 1
ATOM 4264 C C . ASP B 1 29 ? 112.56193 -2.14483 34.28116 1.000 22.64570 29 ASP B C 1
ATOM 4265 O O . ASP B 1 29 ? 112.57775 -3.04715 35.13283 1.000 19.17963 29 ASP B O 1
ATOM 4270 N N . PRO B 1 30 ? 111.67838 -2.15946 33.28490 1.000 21.20317 30 PRO B N 1
ATOM 4271 C CA . PRO B 1 30 ? 110.71301 -3.25533 33.14603 1.000 22.61897 30 PRO B CA 1
ATOM 4272 C C . PRO B 1 30 ? 111.22394 -4.46170 32.37268 1.000 20.28232 30 PRO B C 1
ATOM 4273 O O . PRO B 1 30 ? 110.47460 -5.43359 32.22069 1.000 19.75453 30 PRO B O 1
ATOM 4277 N N . ASN B 1 31 ? 112.46872 -4.43498 31.90041 1.000 22.23436 31 ASN B N 1
ATOM 4278 C CA . ASN B 1 31 ? 112.97223 -5.40785 30.93207 1.000 19.90333 31 ASN B CA 1
ATOM 4279 C C . ASN B 1 31 ? 113.80341 -6.51179 31.57456 1.000 20.64383 31 ASN B C 1
ATOM 4280 O O . ASN B 1 31 ? 114.81798 -6.93104 31.00993 1.000 17.71303 31 ASN B O 1
ATOM 4285 N N . THR B 1 32 ? 113.40737 -7.01229 32.74166 1.000 15.71455 32 THR B N 1
ATOM 4286 C CA . THR B 1 32 ? 114.06518 -8.16248 33.34166 1.000 18.86217 32 THR B CA 1
ATOM 4287 C C . THR B 1 32 ? 113.07440 -9.30566 33.49282 1.000 20.90462 32 THR B C 1
ATOM 4288 O O . THR B 1 32 ? 111.85828 -9.10078 33.54626 1.000 17.98955 32 THR B O 1
ATOM 4292 N N . ASP B 1 33 ? 113.61597 -10.52340 33.56496 1.000 15.66305 33 ASP B N 1
ATOM 4293 C CA . ASP B 1 33 ? 112.77492 -11.67473 33.86516 1.000 15.28414 33 ASP B CA 1
ATOM 4294 C C . ASP B 1 33 ? 112.10599 -11.51622 35.22394 1.000 18.07922 33 ASP B C 1
ATOM 4295 O O . ASP B 1 33 ? 110.93213 -11.86641 35.39185 1.000 16.17503 33 ASP B O 1
ATOM 4300 N N . TRP B 1 34 ? 112.82871 -10.95710 36.19790 1.000 12.58998 34 TRP B N 1
ATOM 4301 C CA . TRP B 1 34 ? 112.27608 -10.80925 37.53975 1.000 17.27181 34 TRP B CA 1
ATOM 4302 C C . TRP B 1 34 ? 111.20231 -9.73113 37.60304 1.000 17.51378 34 TRP B C 1
ATOM 4303 O O . TRP B 1 34 ? 110.27886 -9.83223 38.41861 1.000 18.49476 34 TRP B O 1
ATOM 4314 N N . PHE B 1 35 ? 111.30369 -8.69267 36.77041 1.000 19.71583 35 PHE B N 1
ATOM 4315 C CA . PHE B 1 35 ? 110.25671 -7.67559 36.74358 1.000 16.48928 35 PHE B CA 1
ATOM 4316 C C . PHE B 1 35 ? 108.93432 -8.27886 36.29036 1.000 20.69397 35 PHE B C 1
ATOM 4317 O O . PHE B 1 35 ? 107.89900 -8.10738 36.94494 1.000 21.61126 35 PHE B O 1
ATOM 4325 N N . LYS B 1 36 ? 108.95568 -8.99792 35.16645 1.000 16.62607 36 LYS B N 1
ATOM 4326 C CA . LYS B 1 36 ? 107.75671 -9.67561 34.68880 1.000 22.12767 36 LYS B CA 1
ATOM 4327 C C . LYS B 1 36 ? 107.30888 -10.76156 35.65864 1.000 18.66137 36 LYS B C 1
ATOM 4328 O O . LYS B 1 36 ? 106.11125 -11.05096 35.75934 1.000 23.54733 36 LYS B O 1
ATOM 4334 N N . TRP B 1 37 ? 108.25413 -11.35659 36.38827 1.000 17.09552 37 TRP B N 1
ATOM 4335 C CA . TRP B 1 37 ? 107.93463 -12.44918 37.30120 1.000 17.89403 37 TRP B CA 1
ATOM 4336 C C . TRP B 1 37 ? 107.08207 -11.97129 38.47339 1.000 19.99201 37 TRP B C 1
ATOM 4337 O O . TRP B 1 37 ? 106.10432 -12.63124 38.84473 1.000 16.87392 37 TRP B O 1
ATOM 4348 N N . VAL B 1 38 ? 107.43170 -10.82696 39.06633 1.000 17.54545 38 VAL B N 1
ATOM 4349 C CA . VAL B 1 38 ? 106.70633 -10.33618 40.23297 1.000 18.65048 38 VAL B CA 1
ATOM 4350 C C . VAL B 1 38 ? 105.45778 -9.53883 39.86915 1.000 22.96471 38 VAL B C 1
ATOM 4351 O O . VAL B 1 38 ? 104.60328 -9.31584 40.73979 1.000 20.28571 38 VAL B O 1
ATOM 4355 N N . HIS B 1 39 ? 105.32616 -9.10162 38.61794 1.000 20.39139 39 HIS B N 1
ATOM 4356 C CA . HIS B 1 39 ? 104.10168 -8.47254 38.13831 1.000 22.41715 39 HIS B CA 1
ATOM 4357 C C . HIS B 1 39 ? 103.09094 -9.48086 37.61246 1.000 18.44275 39 HIS B C 1
ATOM 4358 O O . HIS B 1 39 ? 102.00293 -9.08209 37.18458 1.000 23.04186 39 HIS B O 1
ATOM 4365 N N . ASP B 1 40 ? 103.42285 -10.76780 37.63204 1.000 17.77233 40 ASP B N 1
ATOM 4366 C CA . ASP B 1 40 ? 102.55444 -11.79588 37.07530 1.000 21.97532 40 ASP B CA 1
ATOM 4367 C C . ASP B 1 40 ? 101.38375 -12.04792 38.01870 1.000 18.55479 40 ASP B C 1
ATOM 4368 O O . ASP B 1 40 ? 101.58415 -12.43535 39.17481 1.000 18.13921 40 ASP B O 1
ATOM 4373 N N . GLU B 1 41 ? 100.16176 -11.83718 37.52011 1.000 24.75778 41 GLU B N 1
ATOM 4374 C CA . GLU B 1 41 ? 98.98001 -11.95795 38.36872 1.000 27.39793 41 GLU B CA 1
ATOM 4375 C C . GLU B 1 41 ? 98.79539 -13.38019 38.88146 1.000 25.62790 41 GLU B C 1
ATOM 4376 O O . GLU B 1 41 ? 98.32582 -13.57497 40.00862 1.000 26.90010 41 GLU B O 1
ATOM 4382 N N . THR B 1 42 ? 99.15551 -14.38214 38.07547 1.000 20.53538 42 THR B N 1
ATOM 4383 C CA . THR B 1 42 ? 99.07964 -15.76712 38.53202 1.000 24.15087 42 THR B CA 1
ATOM 4384 C C . THR B 1 42 ? 100.01745 -16.00623 39.70982 1.000 24.24557 42 THR B C 1
ATOM 4385 O O . THR B 1 42 ? 99.62300 -16.59831 40.72172 1.000 27.59659 42 THR B O 1
ATOM 4389 N N . ASN B 1 43 ? 101.26818 -15.54853 39.59491 1.000 22.01398 43 ASN B N 1
ATOM 4390 C CA . ASN B 1 43 ? 102.20808 -15.66308 40.70781 1.000 20.35288 43 ASN B CA 1
ATOM 4391 C C . ASN B 1 43 ? 101.68005 -14.94597 41.94294 1.000 23.54046 43 ASN B C 1
ATOM 4392 O O . ASN B 1 43 ? 101.73448 -15.47879 43.05773 1.000 23.47524 43 ASN B O 1
ATOM 4397 N N . ILE B 1 44 ? 101.16957 -13.72619 41.75947 1.000 20.20993 44 ILE B N 1
ATOM 4398 C CA . ILE B 1 44 ? 100.63872 -12.95686 42.88042 1.000 18.71867 44 ILE B CA 1
ATOM 4399 C C . ILE B 1 44 ? 99.43919 -13.66671 43.49210 1.000 23.82799 44 ILE B C 1
ATOM 4400 O O . ILE B 1 44 ? 99.29906 -13.73950 44.71893 1.000 26.44601 44 ILE B O 1
ATOM 4405 N N . ARG B 1 45 ? 98.56111 -14.20990 42.64703 1.000 26.06958 45 ARG B N 1
ATOM 4406 C CA . ARG B 1 45 ? 97.34179 -14.83752 43.14385 1.000 31.90809 45 ARG B CA 1
ATOM 4407 C C . ARG B 1 45 ? 97.64922 -16.11076 43.92234 1.000 28.51387 45 ARG B C 1
ATOM 4408 O O . ARG B 1 45 ? 97.02912 -16.37600 44.95791 1.000 31.23421 45 ARG B O 1
ATOM 4416 N N . ARG B 1 46 ? 98.60609 -16.90329 43.44812 1.000 27.65814 46 ARG B N 1
ATOM 4417 C CA . ARG B 1 46 ? 98.93675 -18.17926 44.06563 1.000 27.77360 46 ARG B CA 1
ATOM 4418 C C . ARG B 1 46 ? 99.95378 -18.05841 45.19139 1.000 22.13981 46 ARG B C 1
ATOM 4419 O O . ARG B 1 46 ? 100.37460 -19.08361 45.73567 1.000 30.43246 46 ARG B O 1
ATOM 4427 N N . GLY B 1 47 ? 100.35460 -16.84442 45.55696 1.000 22.23444 47 GLY B N 1
ATOM 4428 C CA . GLY B 1 47 ? 101.33234 -16.66425 46.60916 1.000 23.47181 47 GLY B CA 1
ATOM 4429 C C . GLY B 1 47 ? 102.75496 -17.00534 46.23171 1.000 24.34666 47 GLY B C 1
ATOM 4430 O O . GLY B 1 47 ? 103.61087 -17.08437 47.12045 1.000 25.77582 47 GLY B O 1
ATOM 4431 N N . VAL B 1 48 ? 103.03422 -17.22369 44.94422 1.000 23.98667 48 VAL B N 1
ATOM 4432 C CA . VAL B 1 48 ? 104.40869 -17.45622 44.50919 1.000 22.23404 48 VAL B CA 1
ATOM 4433 C C . VAL B 1 48 ? 105.26960 -16.23487 44.80541 1.000 21.57585 48 VAL B C 1
ATOM 4434 O O . VAL B 1 48 ? 106.41096 -16.35578 45.26697 1.000 21.73873 48 VAL B O 1
ATOM 4438 N N . VAL B 1 49 ? 104.73538 -15.04134 44.55200 1.000 18.73905 49 VAL B N 1
ATOM 4439 C CA . VAL B 1 49 ? 105.41821 -13.79275 44.85359 1.000 16.65696 49 VAL B CA 1
ATOM 4440 C C . VAL B 1 49 ? 104.52063 -12.95597 45.75667 1.000 21.38576 49 VAL B C 1
ATOM 4441 O O . VAL B 1 49 ? 103.32011 -13.20639 45.89207 1.000 19.24472 49 VAL B O 1
ATOM 4445 N N . SER B 1 50 ? 105.12604 -11.93851 46.37288 1.000 21.28682 50 SER B N 1
ATOM 4446 C CA . SER B 1 50 ? 104.48075 -11.24423 47.48442 1.000 22.02925 50 SER B CA 1
ATOM 4447 C C . SER B 1 50 ? 103.33965 -10.34538 47.02968 1.000 24.67770 50 SER B C 1
ATOM 4448 O O . SER B 1 50 ? 102.39472 -10.11511 47.79203 1.000 23.52987 50 SER B O 1
ATOM 4451 N N . GLY B 1 51 ? 103.40531 -9.82744 45.80937 1.000 23.72115 51 GLY B N 1
ATOM 4452 C CA . GLY B 1 51 ? 102.50076 -8.80060 45.35874 1.000 20.21979 51 GLY B CA 1
ATOM 4453 C C . GLY B 1 51 ? 103.08322 -7.40421 45.40911 1.000 24.28352 51 GLY B C 1
ATOM 4454 O O . GLY B 1 51 ? 102.53752 -6.49611 44.77304 1.000 26.25579 51 GLY B O 1
ATOM 4455 N N . ASP B 1 52 ? 104.16909 -7.21121 46.15385 1.000 19.88322 52 ASP B N 1
ATOM 4456 C CA . ASP B 1 52 ? 104.86617 -5.93493 46.15287 1.000 19.60597 52 ASP B CA 1
ATOM 4457 C C . ASP B 1 52 ? 105.62807 -5.74874 44.84749 1.000 19.22114 52 ASP B C 1
ATOM 4458 O O . ASP B 1 52 ? 106.02622 -6.71327 44.18962 1.000 17.96418 52 ASP B O 1
ATOM 4463 N N . LEU B 1 53 ? 105.82651 -4.48692 44.47423 1.000 18.81040 53 LEU B N 1
ATOM 4464 C CA . LEU B 1 53 ? 106.41012 -4.16828 43.18837 1.000 24.02224 53 LEU B CA 1
ATOM 4465 C C . LEU B 1 53 ? 107.71209 -3.39728 43.36460 1.000 21.35409 53 LEU B C 1
ATOM 4466 O O . LEU B 1 53 ? 107.78841 -2.49046 44.20094 1.000 18.36092 53 LEU B O 1
ATOM 4471 N N . PRO B 1 54 ? 108.75383 -3.74162 42.60183 1.000 26.06466 54 PRO B N 1
ATOM 4472 C CA . PRO B 1 54 ? 110.04295 -3.05069 42.76290 1.000 21.63184 54 PRO B CA 1
ATOM 4473 C C . PRO B 1 54 ? 110.00613 -1.57611 42.39747 1.000 17.09716 54 PRO B C 1
ATOM 4474 O O . PRO B 1 54 ? 110.86203 -0.82476 42.87933 1.000 20.83181 54 PRO B O 1
ATOM 4478 N N . GLU B 1 55 ? 109.05133 -1.13085 41.57320 1.000 21.99430 55 GLU B N 1
ATOM 4479 C CA . GLU B 1 55 ? 108.97431 0.28870 41.23412 1.000 26.86720 55 GLU B CA 1
ATOM 4480 C C . GLU B 1 55 ? 108.63986 1.15685 42.43924 1.000 27.11888 55 GLU B C 1
ATOM 4481 O O . GLU B 1 55 ? 108.80848 2.37835 42.36905 1.000 25.58632 55 GLU B O 1
ATOM 4487 N N . HIS B 1 56 ? 108.15459 0.56156 43.52983 1.000 24.69809 56 HIS B N 1
ATOM 4488 C CA . HIS B 1 56 ? 107.83368 1.28542 44.75197 1.000 21.86439 56 HIS B CA 1
ATOM 4489 C C . HIS B 1 56 ? 108.94836 1.19069 45.78862 1.000 24.36141 56 HIS B C 1
ATOM 4490 O O . HIS B 1 56 ? 108.70836 1.44258 46.97445 1.000 25.55666 56 HIS B O 1
ATOM 4497 N N . GLY B 1 57 ? 110.15947 0.84027 45.36426 1.000 24.70956 57 GLY B N 1
ATOM 4498 C CA . GLY B 1 57 ? 111.25371 0.58046 46.27528 1.000 19.60390 57 GLY B CA 1
ATOM 4499 C C . GLY B 1 57 ? 111.94988 1.83317 46.76982 1.000 18.85135 57 GLY B C 1
ATOM 4500 O O . GLY B 1 57 ? 111.42786 2.94861 46.69717 1.000 17.31983 57 GLY B O 1
ATOM 4501 N N . ILE B 1 58 ? 113.17460 1.63206 47.26742 1.000 16.62488 58 ILE B N 1
ATOM 4502 C CA . ILE B 1 58 ? 113.88718 2.67055 48.01128 1.000 19.00011 58 ILE B CA 1
ATOM 4503 C C . ILE B 1 58 ? 114.60724 3.67765 47.12833 1.000 24.04849 58 ILE B C 1
ATOM 4504 O O . ILE B 1 58 ? 115.14310 4.66414 47.65128 1.000 23.90489 58 ILE B O 1
ATOM 4509 N N . ASN B 1 59 ? 114.65161 3.45321 45.81324 1.000 23.29793 59 ASN B N 1
ATOM 4510 C CA . ASN B 1 59 ? 115.17265 4.43038 44.85164 1.000 20.85981 59 ASN B CA 1
ATOM 4511 C C . ASN B 1 59 ? 116.64112 4.77065 45.12286 1.000 23.27686 59 ASN B C 1
ATOM 4512 O O . ASN B 1 59 ? 117.02564 5.93492 45.25036 1.000 23.65770 59 ASN B O 1
ATOM 4517 N N . TYR B 1 60 ? 117.47349 3.73067 45.20265 1.000 22.30711 60 TYR B N 1
ATOM 4518 C CA . TYR B 1 60 ? 118.91661 3.93344 45.28249 1.000 21.87708 60 TYR B CA 1
ATOM 4519 C C . TYR B 1 60 ? 119.47885 4.53541 43.99956 1.000 26.05292 60 TYR B C 1
ATOM 4520 O O . TYR B 1 60 ? 120.57071 5.11353 44.02433 1.000 25.52029 60 TYR B O 1
ATOM 4529 N N . TRP B 1 61 ? 118.74549 4.42713 42.88798 1.000 23.72972 61 TRP B N 1
ATOM 4530 C CA . TRP B 1 61 ? 119.20903 4.97785 41.61701 1.000 24.58039 61 TRP B CA 1
ATOM 4531 C C . TRP B 1 61 ? 119.38440 6.49046 41.69573 1.000 27.60626 61 TRP B C 1
ATOM 4532 O O . TRP B 1 61 ? 120.33581 7.04217 41.13028 1.000 28.66497 61 TRP B O 1
ATOM 4543 N N . ASP B 1 62 ? 118.48001 7.17876 42.39485 1.000 23.81358 62 ASP B N 1
ATOM 4544 C CA . ASP B 1 62 ? 118.56633 8.62599 42.54306 1.000 29.26697 62 ASP B CA 1
ATOM 4545 C C . ASP B 1 62 ? 119.13640 9.07309 43.88301 1.000 26.80487 62 ASP B C 1
ATOM 4546 O O . ASP B 1 62 ? 119.68281 10.17899 43.96295 1.000 27.47325 62 ASP B O 1
ATOM 4551 N N . LEU B 1 63 ? 119.03081 8.25012 44.92944 1.000 22.04490 63 LEU B N 1
ATOM 4552 C CA . LEU B 1 63 ? 119.41417 8.64046 46.28209 1.000 29.60823 63 LEU B CA 1
ATOM 4553 C C . LEU B 1 63 ? 120.72077 7.99752 46.73705 1.000 25.35743 63 LEU B C 1
ATOM 4554 O O . LEU B 1 63 ? 120.96824 7.90181 47.94374 1.000 26.20095 63 LEU B O 1
ATOM 4559 N N . PHE B 1 64 ? 121.56632 7.56183 45.80046 1.000 21.77736 64 PHE B N 1
ATOM 4560 C CA . PHE B 1 64 ? 122.75216 6.79908 46.17949 1.000 23.25734 64 PHE B CA 1
ATOM 4561 C C . PHE B 1 64 ? 123.75172 7.63539 46.97244 1.000 24.68990 64 PHE B C 1
ATOM 4562 O O . PHE B 1 64 ? 124.47872 7.08954 47.81006 1.000 24.61983 64 PHE B O 1
ATOM 4570 N N . ARG B 1 65 ? 123.80425 8.94920 46.73539 1.000 20.00663 65 ARG B N 1
ATOM 4571 C CA . ARG B 1 65 ? 124.79843 9.77655 47.41557 1.000 27.12548 65 ARG B CA 1
ATOM 4572 C C . ARG B 1 65 ? 124.55386 9.83089 48.92028 1.000 25.12122 65 ARG B C 1
ATOM 4573 O O . ARG B 1 65 ? 125.50346 9.75747 49.70893 1.000 23.75344 65 ARG B O 1
ATOM 4581 N N . SER B 1 66 ? 123.29338 9.96428 49.34278 1.000 20.51891 66 SER B N 1
ATOM 4582 C CA . SER B 1 66 ? 123.01545 9.99348 50.77574 1.000 28.10204 66 SER B CA 1
ATOM 4583 C C . SER B 1 66 ? 123.15113 8.61032 51.40257 1.000 25.44556 66 SER B C 1
ATOM 4584 O O . SER B 1 66 ? 123.44763 8.50049 52.59802 1.000 26.21484 66 SER B O 1
ATOM 4587 N N . ASP B 1 67 ? 122.94453 7.54711 50.62105 1.000 26.16337 67 ASP B N 1
ATOM 4588 C CA . ASP B 1 67 ? 123.16004 6.20372 51.14808 1.000 28.37874 67 ASP B CA 1
ATOM 4589 C C . ASP B 1 67 ? 124.64178 5.90317 51.32468 1.000 21.76936 67 ASP B C 1
ATOM 4590 O O . ASP B 1 67 ? 125.02098 5.19664 52.26583 1.000 22.20092 67 ASP B O 1
ATOM 4595 N N . HIS B 1 68 ? 125.48997 6.42535 50.43579 1.000 23.02061 68 HIS B N 1
ATOM 4596 C CA . HIS B 1 68 ? 126.92776 6.22027 50.57824 1.000 25.42551 68 HIS B CA 1
ATOM 4597 C C . HIS B 1 68 ? 127.48554 7.02674 51.74282 1.000 25.08897 68 HIS B C 1
ATOM 4598 O O . HIS B 1 68 ? 128.31339 6.52430 52.51216 1.000 28.22893 68 HIS B O 1
ATOM 4605 N N . GLU B 1 69 ? 127.05035 8.28206 51.88260 1.000 26.73270 69 GLU B N 1
ATOM 4606 C CA . GLU B 1 69 ? 127.42603 9.06893 53.05250 1.000 27.62671 69 GLU B CA 1
ATOM 4607 C C . GLU B 1 69 ? 126.98044 8.38099 54.33608 1.000 27.96808 69 GLU B C 1
ATOM 4608 O O . GLU B 1 69 ? 127.70398 8.39150 55.33892 1.000 28.82645 69 GLU B O 1
ATOM 4614 N N . LEU B 1 70 ? 125.79417 7.76744 54.31861 1.000 26.31575 70 LEU B N 1
ATOM 4615 C CA . LEU B 1 70 ? 125.34612 6.97547 55.46018 1.000 29.08174 70 LEU B CA 1
ATOM 4616 C C . LEU B 1 70 ? 126.30162 5.81979 55.73440 1.000 28.82158 70 LEU B C 1
ATOM 4617 O O . LEU B 1 70 ? 126.66794 5.56003 56.88715 1.000 22.77960 70 LEU B O 1
ATOM 4622 N N . ALA B 1 71 ? 126.71571 5.11325 54.67966 1.000 21.94123 71 ALA B N 1
ATOM 4623 C CA . ALA B 1 71 ? 127.62665 3.98474 54.84502 1.000 22.51498 71 ALA B CA 1
ATOM 4624 C C . ALA B 1 71 ? 128.95328 4.43221 55.44710 1.000 23.33785 71 ALA B C 1
ATOM 4625 O O . ALA B 1 71 ? 129.45244 3.82664 56.40233 1.000 24.28781 71 ALA B O 1
ATOM 4627 N N . ALA B 1 72 ? 129.54086 5.49772 54.89922 1.000 21.30264 72 ALA B N 1
ATOM 4628 C CA . ALA B 1 72 ? 130.77327 6.02904 55.46985 1.000 25.76541 72 ALA B CA 1
ATOM 4629 C C . ALA B 1 72 ? 130.55355 6.54724 56.88418 1.000 27.81188 72 ALA B C 1
ATOM 4630 O O . ALA B 1 72 ? 131.47072 6.50086 57.71206 1.000 27.96966 72 ALA B O 1
ATOM 4632 N N . SER B 1 73 ? 129.34373 7.02671 57.18269 1.000 23.93750 73 SER B N 1
ATOM 4633 C CA . SER B 1 73 ? 129.04287 7.54647 58.51183 1.000 30.30068 73 SER B CA 1
ATOM 4634 C C . SER B 1 73 ? 129.19157 6.49530 59.60402 1.000 29.86305 73 SER B C 1
ATOM 4635 O O . SER B 1 73 ? 129.40289 6.85609 60.76683 1.000 27.40504 73 SER B O 1
ATOM 4638 N N . ILE B 1 74 ? 129.08959 5.21010 59.26720 1.000 30.70105 74 ILE B N 1
ATOM 4639 C CA . ILE B 1 74 ? 129.14764 4.16345 60.28198 1.000 26.30929 74 ILE B CA 1
ATOM 4640 C C . ILE B 1 74 ? 130.40974 3.32886 60.10939 1.000 28.86133 74 ILE B C 1
ATOM 4641 O O . ILE B 1 74 ? 130.43883 2.14398 60.46135 1.000 31.09749 74 ILE B O 1
ATOM 4646 N N . GLY B 1 75 ? 131.46276 3.94067 59.57519 1.000 24.12928 75 GLY B N 1
ATOM 4647 C CA . GLY B 1 75 ? 132.75512 3.29222 59.52327 1.000 23.94934 75 GLY B CA 1
ATOM 4648 C C . GLY B 1 75 ? 132.97448 2.34449 58.36646 1.000 29.16717 75 GLY B C 1
ATOM 4649 O O . GLY B 1 75 ? 133.95547 1.59252 58.38607 1.000 22.57423 75 GLY B O 1
ATOM 4650 N N . MET B 1 76 ? 132.10651 2.35175 57.36083 1.000 25.83265 76 MET B N 1
ATOM 4651 C CA . MET B 1 76 ? 132.32097 1.50441 56.19884 1.000 28.62080 76 MET B CA 1
ATOM 4652 C C . MET B 1 76 ? 133.47355 2.03803 55.35770 1.000 26.81818 76 MET B C 1
ATOM 4653 O O . MET B 1 76 ? 133.67183 3.24957 55.24271 1.000 24.79628 76 MET B O 1
ATOM 4658 N N . ASN B 1 77 ? 134.24448 1.11716 54.77465 1.000 22.18789 77 ASN B N 1
ATOM 4659 C CA . ASN B 1 77 ? 135.29473 1.47392 53.82851 1.000 25.66456 77 ASN B CA 1
ATOM 4660 C C . ASN B 1 77 ? 135.20197 0.66261 52.54260 1.000 26.46246 77 ASN B C 1
ATOM 4661 O O . ASN B 1 77 ? 136.16073 0.64774 51.76211 1.000 23.09948 77 ASN B O 1
ATOM 4666 N N . ALA B 1 78 ? 134.08273 -0.01793 52.30941 1.000 27.71703 78 ALA B N 1
ATOM 4667 C CA . ALA B 1 78 ? 133.91265 -0.85416 51.13120 1.000 28.18851 78 ALA B CA 1
ATOM 4668 C C . ALA B 1 78 ? 132.42501 -0.99871 50.85366 1.000 28.38597 78 ALA B C 1
ATOM 4669 O O . ALA B 1 78 ? 131.60038 -0.90330 51.76578 1.000 27.40144 78 ALA B O 1
ATOM 4671 N N . TYR B 1 79 ? 132.09013 -1.22674 49.58577 1.000 24.22053 79 TYR B N 1
ATOM 4672 C CA . TYR B 1 79 ? 130.69148 -1.34922 49.19749 1.000 23.69189 79 TYR B CA 1
ATOM 4673 C C . TYR B 1 79 ? 130.60182 -2.13899 47.90212 1.000 26.00868 79 TYR B C 1
ATOM 4674 O O . TYR B 1 79 ? 131.33961 -1.85953 46.95155 1.000 22.91736 79 TYR B O 1
ATOM 4683 N N . ARG B 1 80 ? 129.70581 -3.12103 47.87068 1.000 16.75988 80 ARG B N 1
ATOM 4684 C CA . ARG B 1 80 ? 129.45294 -3.91095 46.67423 1.000 19.10660 80 ARG B CA 1
ATOM 4685 C C . ARG B 1 80 ? 128.13534 -3.47893 46.04848 1.000 19.27108 80 ARG B C 1
ATOM 4686 O O . ARG B 1 80 ? 127.10457 -3.43069 46.72833 1.000 21.95065 80 ARG B O 1
ATOM 4694 N N . ILE B 1 81 ? 128.17658 -3.15801 44.75778 1.000 18.44861 81 ILE B N 1
ATOM 4695 C CA . ILE B 1 81 ? 126.98160 -2.84176 43.99236 1.000 15.43272 81 ILE B CA 1
ATOM 4696 C C . ILE B 1 81 ? 126.84959 -3.85805 42.86835 1.000 20.94823 81 ILE B C 1
ATOM 4697 O O . ILE B 1 81 ? 127.80302 -4.55022 42.50081 1.000 18.02757 81 ILE B O 1
ATOM 4702 N N . GLY B 1 82 ? 125.64279 -3.93911 42.32040 1.000 17.84256 82 GLY B N 1
ATOM 4703 C CA . GLY B 1 82 ? 125.36534 -4.76676 41.16383 1.000 17.73289 82 GLY B CA 1
ATOM 4704 C C . GLY B 1 82 ? 125.05360 -3.89817 39.96112 1.000 22.70847 82 GLY B C 1
ATOM 4705 O O . GLY B 1 82 ? 124.47594 -2.81670 40.09367 1.000 20.90628 82 GLY B O 1
ATOM 4706 N N . ILE B 1 83 ? 125.46506 -4.36459 38.78584 1.000 17.75112 83 ILE B N 1
ATOM 4707 C CA . ILE B 1 83 ? 125.08415 -3.75722 37.51708 1.000 18.74082 83 ILE B CA 1
ATOM 4708 C C . ILE B 1 83 ? 123.94066 -4.57420 36.94076 1.000 17.29332 83 ILE B C 1
ATOM 4709 O O . ILE B 1 83 ? 124.00005 -5.81004 36.92648 1.000 16.36180 83 ILE B O 1
ATOM 4714 N N . GLU B 1 84 ? 122.89871 -3.89537 36.47237 1.000 15.25138 84 GLU B N 1
ATOM 4715 C CA . GLU B 1 84 ? 121.80087 -4.56030 35.78110 1.000 16.00584 84 GLU B CA 1
ATOM 4716 C C . GLU B 1 84 ? 122.16057 -4.67033 34.30254 1.000 18.92498 84 GLU B C 1
ATOM 4717 O O . GLU B 1 84 ? 122.20752 -3.66348 33.58723 1.000 18.29578 84 GLU B O 1
ATOM 4723 N N . TRP B 1 85 ? 122.44366 -5.89862 33.86272 1.000 17.66779 85 TRP B N 1
ATOM 4724 C CA . TRP B 1 85 ? 122.68580 -6.18255 32.45113 1.000 20.05405 85 TRP B CA 1
ATOM 4725 C C . TRP B 1 85 ? 121.58765 -5.59667 31.56875 1.000 19.81662 85 TRP B C 1
ATOM 4726 O O . TRP B 1 85 ? 121.86933 -4.99069 30.52796 1.000 17.81949 85 TRP B O 1
ATOM 4737 N N . SER B 1 86 ? 120.32791 -5.74820 31.98708 1.000 17.92578 86 SER B N 1
ATOM 4738 C CA . SER B 1 86 ? 119.20163 -5.24643 31.20498 1.000 20.31483 86 SER B CA 1
ATOM 4739 C C . SER B 1 86 ? 119.24394 -3.73245 31.03491 1.000 19.98628 86 SER B C 1
ATOM 4740 O O . SER B 1 86 ? 118.79200 -3.21281 30.00773 1.000 22.64311 86 SER B O 1
ATOM 4743 N N . ARG B 1 87 ? 119.75453 -3.00604 32.03168 1.000 16.69956 87 ARG B N 1
ATOM 4744 C CA . ARG B 1 87 ? 119.89678 -1.56097 31.88027 1.000 21.73140 87 ARG B CA 1
ATOM 4745 C C . ARG B 1 87 ? 120.95978 -1.21721 30.84581 1.000 19.05787 87 ARG B C 1
ATOM 4746 O O . ARG B 1 87 ? 120.78679 -0.28157 30.05561 1.000 15.83457 87 ARG B O 1
ATOM 4754 N N . ILE B 1 88 ? 122.06959 -1.95728 30.84038 1.000 17.54235 88 ILE B N 1
ATOM 4755 C CA . ILE B 1 88 ? 123.15629 -1.65184 29.91705 1.000 23.15080 88 ILE B CA 1
ATOM 4756 C C . ILE B 1 88 ? 122.76020 -1.99915 28.48998 1.000 18.24456 88 ILE B C 1
ATOM 4757 O O . ILE B 1 88 ? 122.99336 -1.21879 27.55823 1.000 18.72454 88 ILE B O 1
ATOM 4762 N N . PHE B 1 89 ? 122.15382 -3.16560 28.29076 1.000 14.84185 89 PHE B N 1
ATOM 4763 C CA . PHE B 1 89 ? 121.73058 -3.62290 26.96578 1.000 18.05477 89 PHE B CA 1
ATOM 4764 C C . PHE B 1 89 ? 120.25820 -4.00461 27.01989 1.000 19.94531 89 PHE B C 1
ATOM 4765 O O . PHE B 1 89 ? 119.90936 -5.18537 27.17950 1.000 17.65870 89 PHE B O 1
ATOM 4773 N N . PRO B 1 90 ? 119.35836 -3.02490 26.88419 1.000 22.45424 90 PRO B N 1
ATOM 4774 C CA . PRO B 1 90 ? 117.92419 -3.34445 26.87007 1.000 22.12442 90 PRO B CA 1
ATOM 4775 C C . PRO B 1 90 ? 117.47748 -4.06901 25.61573 1.000 21.48345 90 PRO B C 1
ATOM 4776 O O . PRO B 1 90 ? 116.39041 -4.67427 25.62090 1.000 22.12157 90 PRO B O 1
ATOM 4780 N N . LYS B 1 91 ? 118.26444 -4.04061 24.54505 1.000 17.28496 91 LYS B N 1
ATOM 4781 C CA . LYS B 1 91 ? 117.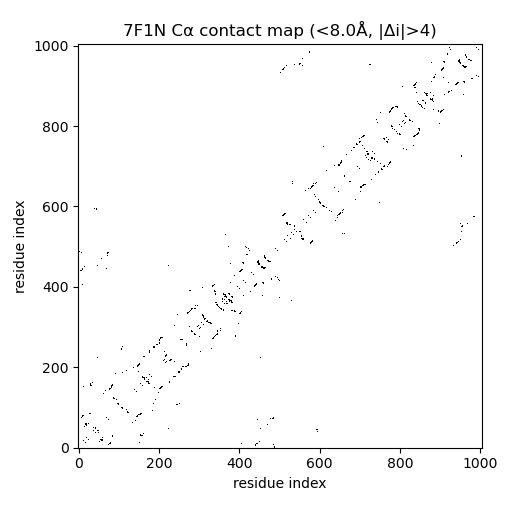95958 -4.73624 23.30969 1.000 20.91535 91 LYS B CA 1
ATOM 4782 C C . LYS B 1 91 ? 119.00014 -5.82143 23.05621 1.000 20.81434 91 LYS B C 1
ATOM 4783 O O . LYS B 1 91 ? 120.13036 -5.72244 23.54284 1.000 17.30425 91 LYS B O 1
ATOM 4789 N N . PRO B 1 92 ? 118.64466 -6.87443 22.31606 1.000 17.53437 92 PRO B N 1
ATOM 4790 C CA . PRO B 1 92 ? 119.57453 -7.99680 22.13260 1.000 22.73893 92 PRO B CA 1
ATOM 4791 C C . PRO B 1 92 ? 120.87864 -7.57587 21.46910 1.000 23.92768 92 PRO B C 1
ATOM 4792 O O . PRO B 1 92 ? 120.91915 -6.66843 20.63503 1.000 18.82746 92 PRO B O 1
ATOM 4796 N N . THR B 1 93 ? 121.95644 -8.26111 21.85531 1.000 20.20661 93 THR B N 1
ATOM 4797 C CA . THR B 1 93 ? 123.28473 -8.04454 21.29643 1.000 16.44810 93 THR B CA 1
ATOM 4798 C C . THR B 1 93 ? 123.72965 -9.20346 20.41012 1.000 19.20964 93 THR B C 1
ATOM 4799 O O . THR B 1 93 ? 124.92193 -9.33036 20.11335 1.000 17.27116 93 THR B O 1
ATOM 4803 N N . LEU B 1 94 ? 122.79010 -10.04892 19.97752 1.000 17.00844 94 LEU B N 1
ATOM 4804 C CA . LEU B 1 94 ? 123.14189 -11.25584 19.23726 1.000 24.73995 94 LEU B CA 1
ATOM 4805 C C . LEU B 1 94 ? 123.67745 -10.96268 17.84287 1.000 22.90813 94 LEU B C 1
ATOM 4806 O O . LEU B 1 94 ? 124.39100 -11.80192 17.28406 1.000 23.33949 94 LEU B O 1
ATOM 4811 N N . ASP B 1 95 ? 123.34970 -9.80872 17.26106 1.000 22.38243 95 ASP B N 1
ATOM 4812 C CA . ASP B 1 95 ? 123.86950 -9.49657 15.93625 1.000 26.90012 95 ASP B CA 1
ATOM 4813 C C . ASP B 1 95 ? 125.30118 -8.97894 15.97367 1.000 24.16038 95 ASP B C 1
ATOM 4814 O O . ASP B 1 95 ? 125.93469 -8.88062 14.91735 1.000 25.88568 95 ASP B O 1
ATOM 4819 N N . VAL B 1 96 ? 125.82396 -8.64333 17.15199 1.000 24.21337 96 VAL B N 1
ATOM 4820 C CA . VAL B 1 96 ? 127.24514 -8.35167 17.29194 1.000 22.67993 96 VAL B CA 1
ATOM 4821 C C . VAL B 1 96 ? 127.98743 -9.67517 17.17602 1.000 24.61084 96 VAL B C 1
ATOM 4822 O O . VAL B 1 96 ? 128.11251 -10.41907 18.15632 1.000 23.16785 96 VAL B O 1
ATOM 4826 N N . ARG B 1 97 ? 128.46294 -9.98434 15.97217 1.000 21.01276 97 ARG B N 1
ATOM 4827 C CA . ARG B 1 97 ? 129.03084 -11.29763 15.70351 1.000 25.21870 97 ARG B CA 1
ATOM 4828 C C . ARG B 1 97 ? 130.37479 -11.45688 16.40212 1.000 25.75642 97 ARG B C 1
ATOM 4829 O O . ARG B 1 97 ? 131.16764 -10.51466 16.49015 1.000 26.72130 97 ARG B O 1
ATOM 4837 N N . VAL B 1 98 ? 130.62988 -12.66568 16.89238 1.000 22.87116 98 VAL B N 1
ATOM 4838 C CA . VAL B 1 98 ? 131.79035 -12.95151 17.72588 1.000 22.12793 98 VAL B CA 1
ATOM 4839 C C . VAL B 1 98 ? 132.29386 -14.35190 17.40205 1.000 21.26102 98 VAL B C 1
ATOM 4840 O O . VAL B 1 98 ? 131.50187 -15.28861 17.25607 1.000 19.64789 98 VAL B O 1
ATOM 4844 N N . GLY B 1 99 ? 133.61123 -14.49261 17.27677 1.000 25.16426 99 GLY B N 1
ATOM 4845 C CA . GLY B 1 99 ? 134.19321 -15.81492 17.12778 1.000 22.53192 99 GLY B CA 1
ATOM 4846 C C . GLY B 1 99 ? 134.16011 -16.57734 18.44218 1.000 26.40457 99 GLY B C 1
ATOM 4847 O O . GLY B 1 99 ? 134.31739 -16.00647 19.52179 1.000 25.35495 99 GLY B O 1
ATOM 4848 N N . ILE B 1 100 ? 133.93355 -17.88934 18.34981 1.000 21.68109 100 ILE B N 1
ATOM 4849 C CA . ILE B 1 100 ? 133.85898 -18.74126 19.52937 1.000 24.14610 100 ILE B CA 1
ATOM 4850 C C . ILE B 1 100 ? 134.65951 -20.01305 19.28839 1.000 23.47309 100 ILE B C 1
ATOM 4851 O O . ILE B 1 100 ? 134.88753 -20.43142 18.15090 1.000 24.08737 100 ILE B O 1
ATOM 4856 N N . GLU B 1 101 ? 135.09167 -20.62225 20.38930 1.000 22.35122 101 GLU B N 1
ATOM 4857 C CA . GLU B 1 101 ? 135.78299 -21.90424 20.38217 1.000 27.22613 101 GLU B CA 1
ATOM 4858 C C . GLU B 1 101 ? 135.00706 -22.87341 21.26239 1.000 25.78328 101 GLU B C 1
ATOM 4859 O O . GLU B 1 101 ? 134.61687 -22.52208 22.38078 1.000 21.70284 101 GLU B O 1
ATOM 4865 N N . LEU B 1 102 ? 134.78280 -24.08512 20.75790 1.000 24.05469 102 LEU B N 1
ATOM 4866 C CA . LEU B 1 102 ? 133.94993 -25.07639 21.42799 1.000 26.22106 102 LEU B CA 1
ATOM 4867 C C . LEU B 1 102 ? 134.76298 -26.33383 21.71100 1.000 27.90333 102 LEU B C 1
ATOM 4868 O O . LEU B 1 102 ? 135.27436 -26.96971 20.78403 1.000 22.65426 102 LEU B O 1
ATOM 4873 N N . ASP B 1 103 ? 134.87308 -26.68360 22.98999 1.000 29.74669 103 ASP B N 1
ATOM 4874 C CA . ASP B 1 103 ? 135.42655 -27.96219 23.40141 1.000 27.61948 103 ASP B CA 1
ATOM 4875 C C . ASP B 1 103 ? 134.62890 -29.10528 22.76285 1.000 23.79354 103 ASP B C 1
ATOM 4876 O O . ASP B 1 103 ? 133.44298 -28.94625 22.46357 1.000 22.38931 103 ASP B O 1
ATOM 4881 N N . PRO B 1 104 ? 135.26333 -30.25956 22.51807 1.000 27.24873 104 PRO B N 1
ATOM 4882 C CA . PRO B 1 104 ? 134.50625 -31.41046 21.98995 1.000 25.75859 104 PRO B CA 1
ATOM 4883 C C . PRO B 1 104 ? 133.29872 -31.79555 22.83015 1.000 28.20690 104 PRO B C 1
ATOM 4884 O O . PRO B 1 104 ? 132.30585 -32.28980 22.27873 1.000 25.87136 104 PRO B O 1
ATOM 4888 N N . GLU B 1 105 ? 133.34338 -31.57999 24.14396 1.000 26.51769 105 GLU B N 1
ATOM 4889 C CA . GLU B 1 105 ? 132.19607 -31.83498 25.00678 1.000 23.94924 105 GLU B CA 1
ATOM 4890 C C . GLU B 1 105 ? 131.15162 -30.72352 24.93578 1.000 25.67549 105 GLU B C 1
ATOM 4891 O O . GLU B 1 105 ? 130.15663 -30.77507 25.66648 1.000 28.39903 105 GLU B O 1
ATOM 4897 N N . GLY B 1 106 ? 131.34736 -29.72395 24.07836 1.000 21.12236 106 GLY B N 1
ATOM 4898 C CA . GLY B 1 106 ? 130.36094 -28.68552 23.87888 1.000 20.96591 106 GLY B CA 1
ATOM 4899 C C . GLY B 1 106 ? 130.54452 -27.43880 24.71437 1.000 23.95732 106 GLY B C 1
ATOM 4900 O O . GLY B 1 106 ? 129.77343 -26.48494 24.54658 1.000 24.03445 106 GLY B O 1
ATOM 4901 N N . TYR B 1 107 ? 131.53240 -27.40748 25.60411 1.000 21.21779 107 TYR B N 1
ATOM 4902 C CA . TYR B 1 107 ? 131.74914 -26.23808 26.44235 1.000 22.31559 107 TYR B CA 1
ATOM 4903 C C . TYR B 1 107 ? 132.41912 -25.12768 25.64737 1.000 21.86815 107 TYR B C 1
ATOM 4904 O O . TYR B 1 107 ? 133.29838 -25.37617 24.81722 1.000 23.20321 107 TYR B O 1
ATOM 4913 N N . ILE B 1 108 ? 131.98688 -23.89714 25.90302 1.000 18.61595 108 ILE B N 1
ATOM 4914 C CA . ILE B 1 108 ? 132.52525 -22.72689 25.21926 1.000 19.18284 108 ILE B CA 1
ATOM 4915 C C . ILE B 1 108 ? 133.80132 -22.30856 25.94042 1.000 19.37903 108 ILE B C 1
ATOM 4916 O O . ILE B 1 108 ? 133.75649 -21.81559 27.06943 1.000 19.18440 108 ILE B O 1
ATOM 4921 N N . THR B 1 109 ? 134.94606 -22.51501 25.29125 1.000 19.84834 109 THR B N 1
ATOM 4922 C CA . THR B 1 109 ? 136.23182 -22.20328 25.89813 1.000 23.12804 109 THR B CA 1
ATOM 4923 C C . THR B 1 109 ? 136.76488 -20.83082 25.51164 1.000 22.79543 109 THR B C 1
ATOM 4924 O O . THR B 1 109 ? 137.65063 -20.31455 26.20141 1.000 27.14044 109 THR B O 1
ATOM 4928 N N . ARG B 1 110 ? 136.24884 -20.22674 24.44229 1.000 22.95182 110 ARG B N 1
ATOM 4929 C CA . ARG B 1 110 ? 136.67707 -18.89684 24.03163 1.000 24.86666 110 ARG B CA 1
ATOM 4930 C C . ARG B 1 110 ? 135.49903 -18.14170 23.43612 1.000 21.60183 110 ARG B C 1
ATOM 4931 O O . ARG B 1 110 ? 134.68017 -18.71736 22.71505 1.000 20.05098 110 ARG B O 1
ATOM 4939 N N . VAL B 1 111 ? 135.42110 -16.85257 23.75225 1.000 19.80835 111 VAL B N 1
ATOM 4940 C CA . VAL B 1 111 ? 134.47620 -15.92627 23.14017 1.000 23.46053 111 VAL B CA 1
ATOM 4941 C C . VAL B 1 111 ? 135.29865 -14.73889 22.66149 1.000 25.20138 111 VAL B C 1
ATOM 4942 O O . VAL B 1 111 ? 135.78613 -13.94773 23.47897 1.000 24.84484 111 VAL B O 1
ATOM 4946 N N . GLU B 1 112 ? 135.46350 -14.61641 21.34333 1.000 21.43103 112 GLU B N 1
ATOM 4947 C CA . GLU B 1 112 ? 136.41995 -13.67258 20.76209 1.000 25.59703 112 GLU B CA 1
ATOM 4948 C C . GLU B 1 112 ? 135.79220 -12.28385 20.66885 1.000 27.94883 112 GLU B C 1
ATOM 4949 O O . GLU B 1 112 ? 135.37450 -11.81705 19.60580 1.000 27.59532 112 GLU B O 1
ATOM 4955 N N . VAL B 1 113 ? 135.74418 -11.60477 21.81119 1.000 23.53254 113 VAL B N 1
ATOM 4956 C CA . VAL B 1 113 ? 135.33820 -10.20377 21.85563 1.000 24.79607 113 VAL B CA 1
ATOM 4957 C C . VAL B 1 113 ? 136.56899 -9.35697 21.54409 1.000 23.45495 113 VAL B C 1
ATOM 4958 O O . VAL B 1 113 ? 137.47456 -9.23416 22.37153 1.000 30.45783 113 VAL B O 1
ATOM 4962 N N . ASP B 1 114 ? 136.61135 -8.78222 20.34678 1.000 22.40691 114 ASP B N 1
ATOM 4963 C CA . ASP B 1 114 ? 137.73107 -7.96240 19.91269 1.000 25.44530 114 ASP B CA 1
ATOM 4964 C C . ASP B 1 114 ? 137.30214 -6.49711 19.84587 1.000 23.84288 114 ASP B C 1
ATOM 4965 O O . ASP B 1 114 ? 136.19265 -6.13420 20.25332 1.000 20.75480 114 ASP B O 1
ATOM 4970 N N . ASP B 1 115 ? 138.19541 -5.64919 19.32670 1.000 24.45468 115 ASP B N 1
ATOM 4971 C CA . ASP B 1 115 ? 137.93075 -4.21252 19.29916 1.000 21.58624 115 ASP B CA 1
ATOM 4972 C C . ASP B 1 115 ? 136.69140 -3.88621 18.47500 1.000 25.02750 115 ASP B C 1
ATOM 4973 O O . ASP B 1 115 ? 135.89284 -3.02349 18.85955 1.000 25.21591 115 ASP B O 1
ATOM 4978 N N . LYS B 1 116 ? 136.51605 -4.56055 17.33549 1.000 20.19608 116 LYS B N 1
ATOM 4979 C CA . LYS B 1 116 ? 135.31895 -4.34816 16.52798 1.000 25.45859 116 LYS B CA 1
ATOM 4980 C C . LYS B 1 116 ? 134.05820 -4.68913 17.31229 1.000 26.98331 116 LYS B C 1
ATOM 4981 O O . LYS B 1 116 ? 133.04825 -3.98132 17.21868 1.000 23.75209 116 LYS B O 1
ATOM 4987 N N . ALA B 1 117 ? 134.10066 -5.76658 18.09898 1.000 22.97810 117 ALA B N 1
ATOM 4988 C CA . ALA B 1 117 ? 132.93744 -6.14386 18.89393 1.000 21.92589 117 ALA B CA 1
ATOM 4989 C C . ALA B 1 117 ? 132.62512 -5.09185 19.95152 1.000 22.90742 117 ALA B C 1
ATOM 4990 O O . ALA B 1 117 ? 131.45320 -4.80357 20.21767 1.000 17.52432 117 ALA B O 1
ATOM 4992 N N . ILE B 1 118 ? 133.65859 -4.50314 20.55913 1.000 20.09581 118 ILE B N 1
ATOM 4993 C CA . ILE B 1 118 ? 133.43900 -3.46767 21.56542 1.000 17.68145 118 ILE B CA 1
ATOM 4994 C C . ILE B 1 118 ? 132.78246 -2.24243 20.94094 1.000 21.01715 118 ILE B C 1
ATOM 4995 O O . ILE B 1 118 ? 131.87323 -1.64225 21.52748 1.000 24.70188 118 ILE B O 1
ATOM 5000 N N . GLU B 1 119 ? 133.22715 -1.85358 19.74262 1.000 21.31880 119 GLU B N 1
ATOM 5001 C CA . GLU B 1 119 ? 132.64326 -0.69487 19.07399 1.000 24.65243 119 GLU B CA 1
ATOM 5002 C C . GLU B 1 119 ? 131.16285 -0.91184 18.78220 1.000 23.35801 119 GLU B C 1
ATOM 5003 O O . GLU B 1 119 ? 130.34075 -0.01537 19.00596 1.000 21.83037 119 GLU B O 1
ATOM 5009 N N . GLU B 1 120 ? 130.80291 -2.09977 18.28924 1.000 19.91345 120 GLU B N 1
ATOM 5010 C CA . GLU B 1 120 ? 129.39864 -2.39671 18.02038 1.000 23.91487 120 GLU B CA 1
ATOM 5011 C C . GLU B 1 120 ? 128.58904 -2.47014 19.30917 1.000 22.25927 120 GLU B C 1
ATOM 5012 O O . GLU B 1 120 ? 127.43239 -2.03352 19.34814 1.000 20.87963 120 GLU B O 1
ATOM 5018 N N . LEU B 1 121 ? 129.17315 -3.03191 20.37009 1.000 17.50591 121 LEU B N 1
ATOM 5019 C CA . LEU B 1 121 ? 128.48891 -3.05667 21.65865 1.000 23.26563 121 LEU B CA 1
ATOM 5020 C C . LEU B 1 121 ? 128.28321 -1.64737 22.19617 1.000 24.36891 121 LEU B C 1
ATOM 5021 O O . LEU B 1 121 ? 127.24901 -1.35147 22.80765 1.000 23.34874 121 LEU B O 1
ATOM 5026 N N . ASP B 1 122 ? 129.25609 -0.76035 21.97029 1.000 22.94759 122 ASP B N 1
ATOM 5027 C CA . ASP B 1 122 ? 129.11291 0.62024 22.41772 1.000 23.72777 122 ASP B CA 1
ATOM 5028 C C . ASP B 1 122 ? 127.98627 1.32909 21.67874 1.000 25.19573 122 ASP B C 1
ATOM 5029 O O . ASP B 1 122 ? 127.34232 2.22043 22.23912 1.000 24.73699 122 ASP B O 1
ATOM 5034 N N . LEU B 1 123 ? 127.72607 0.94618 20.42761 1.000 22.10587 123 LEU B N 1
ATOM 5035 C CA . LEU B 1 123 ? 126.59690 1.52448 19.70777 1.000 23.91676 123 LEU B CA 1
ATOM 5036 C C . LEU B 1 123 ? 125.26547 1.11330 20.32631 1.000 26.78866 123 LEU B C 1
ATOM 5037 O O . LEU B 1 123 ? 124.27706 1.84602 20.20721 1.000 27.44327 123 LEU B O 1
ATOM 5042 N N . LEU B 1 124 ? 125.21994 -0.04352 20.99061 1.000 20.64603 124 LEU B N 1
ATOM 5043 C CA . LEU B 1 124 ? 123.98648 -0.55128 21.57808 1.000 24.33043 124 LEU B CA 1
ATOM 5044 C C . LEU B 1 124 ? 123.81001 -0.17442 23.04224 1.000 23.71729 124 LEU B C 1
ATOM 5045 O O . LEU B 1 124 ? 122.67324 -0.16066 23.52788 1.000 28.83996 124 LEU B O 1
ATOM 5050 N N . ALA B 1 125 ? 124.89568 0.11843 23.75361 1.000 24.79023 125 ALA B N 1
ATOM 5051 C CA . ALA B 1 125 ? 124.81143 0.36013 25.18691 1.000 22.29776 125 ALA B CA 1
ATOM 5052 C C . ALA B 1 125 ? 123.99477 1.61104 25.48420 1.000 29.27133 125 ALA B C 1
ATOM 5053 O O . ALA B 1 125 ? 124.03769 2.59560 24.74122 1.000 21.53833 125 ALA B O 1
ATOM 5055 N N . ASN B 1 126 ? 123.23995 1.56279 26.57871 1.000 20.31077 126 ASN B N 1
ATOM 5056 C CA . ASN B 1 126 ? 122.48465 2.71908 27.05275 1.000 19.31439 126 ASN B CA 1
ATOM 5057 C C . ASN B 1 126 ? 123.45378 3.62222 27.80313 1.000 24.14012 126 ASN B C 1
ATOM 5058 O O . ASN B 1 126 ? 123.83901 3.33431 28.93835 1.000 24.90912 126 ASN B O 1
ATOM 5063 N N . LYS B 1 127 ? 123.85309 4.72411 27.16254 1.000 26.99110 127 LYS B N 1
ATOM 5064 C CA . LYS B 1 127 ? 124.87826 5.58856 27.73836 1.000 28.26945 127 LYS B CA 1
ATOM 5065 C C . LYS B 1 127 ? 124.40049 6.27207 29.00997 1.000 25.26035 127 LYS B C 1
ATOM 5066 O O . LYS B 1 127 ? 125.21536 6.57274 29.88940 1.000 24.15255 127 LYS B O 1
ATOM 5072 N N . GLU B 1 128 ? 123.09669 6.53311 29.12441 1.000 27.32690 128 GLU B N 1
ATOM 5073 C CA . GLU B 1 128 ? 122.57310 7.10581 30.35906 1.000 29.15356 128 GLU B CA 1
ATOM 5074 C C . GLU B 1 128 ? 122.77644 6.15411 31.53012 1.000 26.50405 128 GLU B C 1
ATOM 5075 O O . GLU B 1 128 ? 123.16086 6.57871 32.62583 1.000 24.34639 128 GLU B O 1
ATOM 5081 N N . ALA B 1 129 ? 122.53516 4.85936 31.31405 1.000 27.15940 129 ALA B N 1
ATOM 5082 C CA . ALA B 1 129 ? 122.74627 3.88097 32.37564 1.000 25.38069 129 ALA B CA 1
ATOM 5083 C C . ALA B 1 129 ? 124.22336 3.77150 32.73301 1.000 25.22051 129 ALA B C 1
ATOM 5084 O O . ALA B 1 129 ? 124.58648 3.77006 33.91556 1.000 21.35763 129 ALA B O 1
ATOM 5086 N N . VAL B 1 130 ? 125.08884 3.68250 31.71803 1.000 20.25987 130 VAL B N 1
ATOM 5087 C CA . VAL B 1 130 ? 126.52801 3.57336 31.95452 1.000 22.25239 130 VAL B CA 1
ATOM 5088 C C . VAL B 1 130 ? 127.02164 4.73760 32.80559 1.000 23.60661 130 VAL B C 1
ATOM 5089 O O . VAL B 1 130 ? 127.76122 4.54884 33.77931 1.000 22.00115 130 VAL B O 1
ATOM 5093 N N . SER B 1 131 ? 126.61296 5.96003 32.45662 1.000 26.10708 131 SER B N 1
ATOM 5094 C CA . SER B 1 131 ? 127.11355 7.12749 33.17444 1.000 26.01984 131 SER B CA 1
ATOM 5095 C C . SER B 1 131 ? 126.63479 7.13878 34.62123 1.000 20.38483 131 SER B C 1
ATOM 5096 O O . SER B 1 131 ? 127.39028 7.51799 35.52192 1.000 25.08544 131 SER B O 1
ATOM 5099 N N . ARG B 1 132 ? 125.39446 6.71035 34.87064 1.000 24.16038 132 ARG B N 1
ATOM 5100 C CA . ARG B 1 132 ? 124.88708 6.69376 36.24080 1.000 22.25373 132 ARG B CA 1
ATOM 5101 C C . ARG B 1 132 ? 125.67292 5.71675 37.10589 1.000 20.87071 132 ARG B C 1
ATOM 5102 O O . ARG B 1 132 ? 126.06163 6.04379 38.23317 1.000 17.94692 132 ARG B O 1
ATOM 511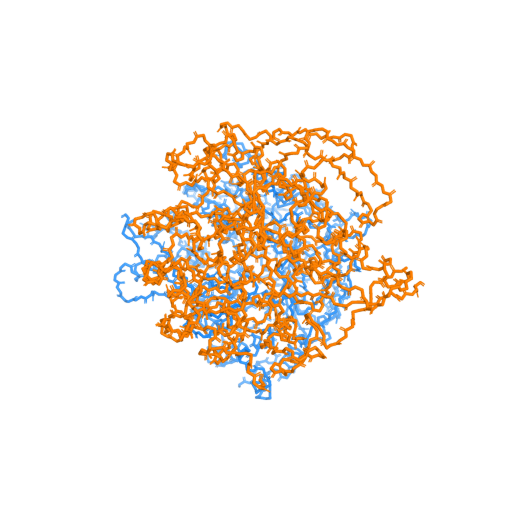0 N N . TYR B 1 133 ? 125.91241 4.50519 36.59727 1.000 20.76288 133 TYR B N 1
ATOM 5111 C CA . TYR B 1 133 ? 126.76587 3.57020 37.32324 1.000 23.18963 133 TYR B CA 1
ATOM 5112 C C . TYR B 1 133 ? 128.15377 4.15588 37.53559 1.000 24.71862 133 TYR B C 1
ATOM 5113 O O . TYR B 1 133 ? 128.74921 3.99066 38.60662 1.000 22.37560 133 TYR B O 1
ATOM 5122 N N . ARG B 1 134 ? 128.67823 4.85845 36.52928 1.000 19.11832 134 ARG B N 1
ATOM 5123 C CA . ARG B 1 134 ? 129.94895 5.55213 36.69901 1.000 21.92833 134 ARG B CA 1
ATOM 5124 C C . ARG B 1 134 ? 129.85671 6.60043 37.80362 1.000 20.72399 134 ARG B C 1
ATOM 5125 O O . ARG B 1 134 ? 130.77758 6.73376 38.61750 1.000 24.26077 134 ARG B O 1
ATOM 5133 N N . GLU B 1 135 ? 128.74221 7.33955 37.86149 1.000 22.05651 135 GLU B N 1
ATOM 5134 C CA . GLU B 1 135 ? 128.53442 8.28895 38.95429 1.000 26.53991 135 GLU B CA 1
ATOM 5135 C C . GLU B 1 135 ? 128.49118 7.58310 40.30205 1.000 24.82834 135 GLU B C 1
ATOM 5136 O O . GLU B 1 135 ? 129.07602 8.06044 41.28200 1.000 22.32214 135 GLU B O 1
ATOM 5142 N N . ILE B 1 136 ? 127.77266 6.46015 40.37632 1.000 23.01977 136 ILE B N 1
ATOM 5143 C CA . ILE B 1 136 ? 127.64034 5.73663 41.63732 1.000 21.73245 136 ILE B CA 1
ATOM 5144 C C . ILE B 1 136 ? 129.00071 5.24722 42.11526 1.000 23.48544 136 ILE B C 1
ATOM 5145 O O . ILE B 1 136 ? 129.31530 5.30829 43.31044 1.000 24.63851 136 ILE B O 1
ATOM 5150 N N . ILE B 1 137 ? 129.83576 4.77191 41.18837 1.000 22.86235 137 ILE B N 1
ATOM 5151 C CA . ILE B 1 137 ? 131.15832 4.28123 41.56182 1.000 19.02389 137 ILE B CA 1
ATOM 5152 C C . ILE B 1 137 ? 132.06605 5.43703 41.96750 1.000 20.96193 137 ILE B C 1
ATOM 5153 O O . ILE B 1 137 ? 132.79339 5.34843 42.96338 1.000 24.53925 137 ILE B O 1
ATOM 5158 N N . LEU B 1 138 ? 132.04038 6.53722 41.20775 1.000 22.73247 138 LEU B N 1
ATOM 5159 C CA . LEU B 1 138 ? 132.87094 7.69163 41.54505 1.000 25.25650 138 LEU B CA 1
ATOM 5160 C C . LEU B 1 138 ? 132.51567 8.25130 42.91671 1.000 26.54427 138 LEU B C 1
ATOM 5161 O O . LEU B 1 138 ? 133.40320 8.63633 43.68769 1.000 28.26806 138 LEU B O 1
ATOM 5166 N N . ASP B 1 139 ? 131.22105 8.30927 43.23816 1.000 24.51155 139 ASP B N 1
ATOM 5167 C CA . ASP B 1 139 ? 130.81079 8.82153 44.54073 1.000 19.53970 139 ASP B CA 1
ATOM 5168 C C . ASP B 1 139 ? 131.28831 7.92032 45.67120 1.000 25.41710 139 ASP B C 1
ATOM 5169 O O . ASP B 1 139 ? 131.57180 8.40662 46.77205 1.000 25.86940 139 ASP B O 1
ATOM 5174 N N . LEU B 1 140 ? 131.38151 6.61226 45.42052 1.000 26.54069 140 LEU B N 1
ATOM 5175 C CA . LEU B 1 140 ? 131.92935 5.70187 46.42035 1.000 27.37444 140 LEU B CA 1
ATOM 5176 C C . LEU B 1 140 ? 133.41071 5.96628 46.65406 1.000 26.53709 140 LEU B C 1
ATOM 5177 O O . LEU B 1 140 ? 133.87027 5.97970 47.80222 1.000 29.82466 140 LEU B O 1
ATOM 5182 N N . ARG B 1 141 ? 134.17512 6.17771 45.57908 1.000 30.60924 141 ARG B N 1
ATOM 5183 C CA . ARG B 1 141 ? 135.60280 6.43684 45.73582 1.000 33.48245 141 ARG B CA 1
ATOM 5184 C C . ARG B 1 141 ? 135.84277 7.74481 46.48028 1.000 25.61591 141 ARG B C 1
ATOM 5185 O O . ARG B 1 141 ? 136.76967 7.84337 47.29286 1.000 28.99971 141 ARG B O 1
ATOM 5193 N N . ASP B 1 142 ? 135.00228 8.75454 46.23216 1.000 29.96319 142 ASP B N 1
ATOM 5194 C CA . ASP B 1 142 ? 135.16166 10.04846 46.88908 1.000 33.52152 142 ASP B CA 1
ATOM 5195 C C . ASP B 1 142 ? 134.97504 9.96823 48.39858 1.000 29.68293 142 ASP B C 1
ATOM 5196 O O . ASP B 1 142 ? 135.40074 10.88310 49.11149 1.000 33.71833 142 ASP B O 1
ATOM 5201 N N . ARG B 1 143 ? 134.35128 8.90498 48.90449 1.000 34.60261 143 ARG B N 1
ATOM 5202 C CA . ARG B 1 143 ? 134.13387 8.74303 50.33568 1.000 36.51928 143 ARG B CA 1
ATOM 5203 C C . ARG B 1 143 ? 135.03071 7.67533 50.94692 1.000 32.28358 143 ARG B C 1
ATOM 5204 O O . ARG B 1 143 ? 134.78060 7.24077 52.07584 1.000 34.15962 143 ARG B O 1
ATOM 5212 N N . GLY B 1 144 ? 136.06864 7.24639 50.23524 1.000 31.07588 144 GLY B N 1
ATOM 5213 C CA . GLY B 1 144 ? 136.94916 6.21939 50.75881 1.000 33.75663 144 GLY B CA 1
ATOM 5214 C C . GLY B 1 144 ? 136.33287 4.84081 50.81545 1.000 30.25967 144 GLY B C 1
ATOM 5215 O O . GLY B 1 144 ? 136.72732 4.02648 51.65593 1.000 30.21556 144 GLY B O 1
ATOM 5216 N N . LEU B 1 145 ? 135.37044 4.55472 49.94267 1.000 27.38152 145 LEU B N 1
ATOM 5217 C CA . LEU B 1 145 ? 134.70677 3.25738 49.90189 1.000 31.05649 145 LEU B CA 1
ATOM 5218 C C . LEU B 1 145 ? 135.28072 2.45455 48.73985 1.000 26.59268 145 LEU B C 1
ATOM 5219 O O . LEU B 1 145 ? 135.07982 2.80794 47.57311 1.000 26.96341 145 LEU B O 1
ATOM 5224 N N . LYS B 1 146 ? 136.00507 1.38461 49.06275 1.000 25.66501 146 LYS B N 1
ATOM 5225 C CA . LYS B 1 146 ? 136.48474 0.46554 48.03916 1.000 26.65232 146 LYS B CA 1
ATOM 5226 C C . LYS B 1 146 ? 135.29777 -0.17864 47.33495 1.000 26.13449 146 LYS B C 1
ATOM 5227 O O . LYS B 1 146 ? 134.38084 -0.69104 47.98311 1.000 24.05669 146 LYS B O 1
ATOM 5233 N N . VAL B 1 147 ? 135.31206 -0.15221 46.00564 1.000 24.54684 147 VAL B N 1
ATOM 5234 C CA . VAL B 1 147 ? 134.16278 -0.55636 45.20422 1.000 23.78317 147 VAL B CA 1
ATOM 5235 C C . VAL B 1 147 ? 134.31262 -2.01428 44.79232 1.000 22.73555 147 VAL B C 1
ATOM 5236 O O . VAL B 1 147 ? 135.37451 -2.43078 44.31138 1.000 25.39693 147 VAL B O 1
ATOM 5240 N N . PHE B 1 148 ? 133.24901 -2.78815 44.99603 1.000 17.27616 148 PHE B N 1
ATOM 5241 C CA . PHE B 1 148 ? 133.09065 -4.12505 44.44089 1.000 18.47162 148 PHE B CA 1
ATOM 5242 C C . PHE B 1 148 ? 131.90520 -4.08184 43.48869 1.000 19.83354 148 PHE B C 1
ATOM 5243 O O . PHE B 1 148 ? 130.81396 -3.65325 43.87602 1.000 20.32033 148 PHE B O 1
ATOM 5251 N N . VAL B 1 149 ? 132.11140 -4.50789 42.24838 1.000 16.95756 149 VAL B N 1
ATOM 5252 C CA . VAL B 1 149 ? 131.06890 -4.45213 41.23062 1.000 20.38216 149 VAL B CA 1
ATOM 5253 C C . VAL B 1 149 ? 130.69162 -5.87414 40.84277 1.000 19.32420 149 VAL B C 1
ATOM 5254 O O . VAL B 1 149 ? 131.54455 -6.65745 40.40508 1.000 17.21891 149 VAL B O 1
ATOM 5258 N N . CYS B 1 150 ? 129.41336 -6.20140 41.00288 1.000 16.88241 150 CYS B N 1
ATOM 5259 C CA . CYS B 1 150 ? 128.86702 -7.49375 40.61522 1.000 18.08107 150 CYS B CA 1
ATOM 5260 C C . CYS B 1 150 ? 128.16524 -7.35725 39.26991 1.000 19.20067 150 CYS B C 1
ATOM 5261 O O . CYS B 1 150 ? 127.29442 -6.49602 39.10344 1.000 18.79730 150 CYS B O 1
ATOM 5264 N N . LEU B 1 151 ? 128.54320 -8.20809 38.31385 1.000 14.75119 151 LEU B N 1
ATOM 5265 C CA . LEU B 1 151 ? 128.01361 -8.07864 36.96046 1.000 14.56970 151 LEU B CA 1
ATOM 5266 C C . LEU B 1 151 ? 126.61458 -8.66827 36.81744 1.000 17.02804 151 LEU B C 1
ATOM 5267 O O . LEU B 1 151 ? 125.81931 -8.16400 36.01714 1.000 16.51194 151 LEU B O 1
ATOM 5272 N N . ASN B 1 152 ? 126.29034 -9.72204 37.56560 1.000 15.54021 152 ASN B N 1
ATOM 5273 C CA . ASN B 1 152 ? 124.97306 -10.33926 37.47452 1.000 15.30445 152 ASN B CA 1
ATOM 5274 C C . ASN B 1 152 ? 124.49917 -10.75938 38.85705 1.000 18.04463 152 ASN B C 1
ATOM 5275 O O . ASN B 1 152 ? 125.20558 -11.47817 39.57057 1.000 13.13679 152 ASN B O 1
ATOM 5280 N N . HIS B 1 153 ? 123.29454 -10.31544 39.22473 1.000 17.90667 153 HIS B N 1
ATOM 5281 C CA . HIS B 1 153 ? 122.69333 -10.60026 40.52965 1.000 19.00998 153 HIS B CA 1
ATOM 5282 C C . HIS B 1 153 ? 121.25674 -11.06476 40.27988 1.000 17.60592 153 HIS B C 1
ATOM 5283 O O . HIS B 1 153 ? 120.30889 -10.29236 40.44307 1.000 14.11130 153 HIS B O 1
ATOM 5290 N N . PHE B 1 154 ? 121.12290 -12.32578 39.85728 1.000 15.78618 154 PHE B N 1
ATOM 5291 C CA . PHE B 1 154 ? 119.85531 -13.01014 39.59843 1.000 18.49569 154 PHE B CA 1
ATOM 5292 C C . PHE B 1 154 ? 119.18845 -12.55396 38.30324 1.000 17.40608 154 PHE B C 1
ATOM 5293 O O . PHE B 1 154 ? 118.99847 -13.36218 37.38870 1.000 19.43664 154 PHE B O 1
ATOM 5301 N N . THR B 1 155 ? 118.82525 -11.27686 38.21011 1.000 18.56480 155 THR B N 1
ATOM 5302 C CA . THR B 1 155 ? 117.99159 -10.82087 37.10491 1.000 15.21647 155 THR B CA 1
ATOM 5303 C C . THR B 1 155 ? 118.72887 -10.90289 35.77133 1.000 19.05315 155 THR B C 1
ATOM 5304 O O . THR B 1 155 ? 119.95096 -10.74916 35.69349 1.000 16.48056 155 THR B O 1
ATOM 5308 N N . LEU B 1 156 ? 117.95825 -11.14552 34.71570 1.000 16.09837 156 LEU B N 1
ATOM 5309 C CA . LEU B 1 156 ? 118.41761 -11.25577 33.34268 1.000 16.31398 156 LEU B CA 1
ATOM 5310 C C . LEU B 1 156 ? 117.52688 -10.41369 32.44402 1.000 22.03817 156 LEU B C 1
ATOM 5311 O O . LEU B 1 156 ? 116.34404 -10.22255 32.74344 1.000 20.97551 156 LEU B O 1
ATOM 5316 N N . PRO B 1 157 ? 118.06659 -9.88950 31.34464 1.000 19.82722 157 PRO B N 1
ATOM 5317 C CA . PRO B 1 157 ? 117.21445 -9.19248 30.37441 1.000 20.48214 157 PRO B CA 1
ATOM 5318 C C . PRO B 1 157 ? 116.10295 -10.10422 29.87510 1.000 21.61536 157 PRO B C 1
ATOM 5319 O O . PRO B 1 157 ? 116.28803 -11.31487 29.72803 1.000 15.71751 157 PRO B O 1
ATOM 5323 N N . LEU B 1 158 ? 114.92961 -9.51037 29.63177 1.000 18.67499 158 LEU B N 1
ATOM 5324 C CA . LEU B 1 158 ? 113.80588 -10.29060 29.12215 1.000 20.77463 158 LEU B CA 1
ATOM 5325 C C . LEU B 1 158 ? 114.13558 -10.94242 27.78759 1.000 19.29745 158 LEU B C 1
ATOM 5326 O O . LEU B 1 158 ? 113.66620 -12.05177 27.51025 1.000 21.43688 158 LEU B O 1
ATOM 5331 N N . TRP B 1 159 ? 114.93747 -10.27920 26.94945 1.000 17.89477 159 TRP B N 1
ATOM 5332 C CA . TRP B 1 159 ? 115.36066 -10.91073 25.70604 1.000 21.90831 159 TRP B CA 1
ATOM 5333 C C . TRP B 1 159 ? 116.32061 -12.06841 25.94480 1.000 20.68013 159 TRP B C 1
ATOM 5334 O O . TRP B 1 159 ? 116.55957 -12.85394 25.02166 1.000 18.69640 159 TRP B O 1
ATOM 5345 N N . ILE B 1 160 ? 116.85915 -12.19602 27.15544 1.000 19.51726 160 ILE B N 1
ATOM 5346 C CA . ILE B 1 160 ? 117.64108 -13.36953 27.52357 1.000 15.36453 160 ILE B CA 1
ATOM 5347 C C . ILE B 1 160 ? 116.76643 -14.44857 28.16154 1.000 20.60916 160 ILE B C 1
ATOM 5348 O O . ILE B 1 160 ? 116.99810 -15.64262 27.94014 1.000 16.31546 160 ILE B O 1
ATOM 5353 N N . HIS B 1 161 ? 115.74549 -14.05777 28.92470 1.000 20.50797 161 HIS B N 1
ATOM 5354 C CA . HIS B 1 161 ? 114.92750 -15.02339 29.65467 1.000 19.67533 161 HIS B CA 1
ATOM 5355 C C . HIS B 1 161 ? 113.51803 -14.46886 29.81243 1.000 18.30960 161 HIS B C 1
ATOM 5356 O O . HIS B 1 161 ? 113.32140 -13.46729 30.50718 1.000 17.75066 161 HIS B O 1
ATOM 5363 N N . ASP B 1 162 ? 112.54064 -15.12068 29.17221 1.000 17.70461 162 ASP B N 1
ATOM 5364 C CA . ASP B 1 162 ? 111.13054 -14.86065 29.43051 1.000 20.29085 162 ASP B CA 1
ATOM 5365 C C . ASP B 1 162 ? 110.64082 -15.92617 30.40053 1.000 21.90717 162 ASP B C 1
ATOM 5366 O O . ASP B 1 162 ? 110.33261 -17.04989 29.97504 1.000 19.19611 162 ASP B O 1
ATOM 5371 N N . PRO B 1 163 ? 110.53985 -15.63171 31.69889 1.000 15.80289 163 PRO B N 1
ATOM 5372 C CA . PRO B 1 163 ? 110.21106 -16.68920 32.66644 1.000 21.25928 163 PRO B CA 1
ATOM 5373 C C . PRO B 1 163 ? 108.77479 -17.16954 32.58023 1.000 21.85943 163 PRO B C 1
ATOM 5374 O O . PRO B 1 163 ? 108.49511 -18.30397 32.98879 1.000 19.31840 163 PRO B O 1
ATOM 5378 N N . ILE B 1 164 ? 107.85708 -16.34877 32.06876 1.000 17.65281 164 ILE B N 1
ATOM 5379 C CA . ILE B 1 164 ? 106.47128 -16.78293 31.92790 1.000 20.48674 164 ILE B CA 1
ATOM 5380 C C . ILE B 1 164 ? 106.34547 -17.78388 30.78783 1.000 23.79353 164 ILE B C 1
ATOM 5381 O O . ILE B 1 164 ? 105.72137 -18.84165 30.93436 1.000 24.76483 164 ILE B O 1
ATOM 5386 N N . ALA B 1 165 ? 106.93695 -17.46303 29.63446 1.000 19.86283 165 ALA B N 1
ATOM 5387 C CA . ALA B 1 165 ? 106.94029 -18.39807 28.51454 1.000 24.54830 165 ALA B CA 1
ATOM 5388 C C . ALA B 1 165 ? 107.57430 -19.72295 28.91573 1.000 26.96730 165 ALA B C 1
ATOM 5389 O O . ALA B 1 165 ? 107.04555 -20.79735 28.60730 1.000 26.61641 165 ALA B O 1
ATOM 5391 N N . CYS B 1 166 ? 108.70555 -19.66392 29.62346 1.000 20.20485 166 CYS B N 1
ATOM 5392 C CA . CYS B 1 166 ? 109.35993 -20.88826 30.07109 1.000 26.34935 166 CYS B CA 1
ATOM 5393 C C . CYS B 1 166 ? 108.47242 -21.67368 31.02777 1.000 21.62168 166 CYS B C 1
ATOM 5394 O O . CYS B 1 166 ? 108.36686 -22.90015 30.92013 1.000 21.56170 166 CYS B O 1
ATOM 5397 N N . ARG B 1 167 ? 107.82107 -20.98538 31.96700 1.000 21.90213 167 ARG B N 1
ATOM 5398 C CA . ARG B 1 167 ? 106.95425 -21.67480 32.91741 1.000 25.50048 167 ARG B CA 1
ATOM 5399 C C . ARG B 1 167 ? 105.71767 -22.24198 32.22813 1.000 24.59213 167 ARG B C 1
ATOM 5400 O O . ARG B 1 167 ? 105.38751 -23.42142 32.39948 1.000 30.05942 167 ARG B O 1
ATOM 5408 N N . ASP B 1 168 ? 105.02257 -21.41503 31.44053 1.000 22.30219 168 ASP B N 1
ATOM 5409 C CA . ASP B 1 168 ? 103.79318 -21.86258 30.79076 1.000 29.09304 168 ASP B CA 1
ATOM 5410 C C . ASP B 1 168 ? 104.04750 -23.04791 29.86846 1.000 27.60930 168 ASP B C 1
ATOM 5411 O O . ASP B 1 168 ? 103.22272 -23.96493 29.78033 1.000 30.68507 168 ASP B O 1
ATOM 5416 N N . THR B 1 169 ? 105.18104 -23.04968 29.17469 1.000 29.44488 169 THR B N 1
ATOM 5417 C CA . THR B 1 169 ? 105.46766 -24.06146 28.17010 1.000 29.25786 169 THR B CA 1
ATOM 5418 C C . THR B 1 169 ? 106.45330 -25.11782 28.64624 1.000 30.19532 169 THR B C 1
ATOM 5419 O O . THR B 1 169 ? 106.81769 -25.99642 27.85942 1.000 27.17872 169 THR B O 1
ATOM 5423 N N . LYS B 1 170 ? 106.88705 -25.05943 29.90528 1.000 29.12746 170 LYS B N 1
ATOM 5424 C CA . LYS B 1 170 ? 107.87024 -25.99912 30.44732 1.000 28.24594 170 LYS B CA 1
ATOM 5425 C C . LYS B 1 170 ? 109.10621 -26.07453 29.55002 1.000 25.00459 170 LYS B C 1
ATOM 5426 O O . LYS B 1 170 ? 109.54525 -27.15161 29.14157 1.000 24.13232 170 LYS B O 1
ATOM 5432 N N . LEU B 1 171 ? 109.64657 -24.90006 29.21873 1.000 26.05832 171 LEU B N 1
ATOM 5433 C CA . LEU B 1 171 ? 110.89429 -24.70976 28.47985 1.000 24.69385 171 LEU B CA 1
ATOM 5434 C C . LEU B 1 171 ? 110.80201 -25.07368 27.00460 1.000 26.07721 171 LEU B C 1
ATOM 5435 O O . LEU B 1 171 ? 111.83991 -25.17976 26.33969 1.000 27.02674 171 LEU B O 1
ATOM 5440 N N . LYS B 1 172 ? 109.60062 -25.26816 26.46360 1.000 28.61707 172 LYS B N 1
ATOM 5441 C CA . LYS B 1 172 ? 109.49404 -25.49246 25.02740 1.000 27.91403 172 LYS B CA 1
ATOM 5442 C C . LYS B 1 172 ? 109.56000 -24.18396 24.25043 1.000 27.36972 172 LYS B C 1
ATOM 5443 O O . LYS B 1 172 ? 110.03398 -24.16985 23.10924 1.000 32.81728 172 LYS B O 1
ATOM 5449 N N . ARG B 1 173 ? 109.10629 -23.08444 24.84841 1.000 26.96050 173 ARG B N 1
ATOM 5450 C CA . ARG B 1 173 ? 109.27338 -21.74979 24.29178 1.000 27.22780 173 ARG B CA 1
ATOM 5451 C C . ARG B 1 173 ? 110.05541 -20.89001 25.27265 1.000 26.51108 173 ARG B C 1
ATOM 5452 O O . ARG B 1 173 ? 109.87854 -21.00308 26.48969 1.000 29.21272 173 ARG B O 1
ATOM 5460 N N . GLY B 1 174 ? 110.91709 -20.03191 24.73739 1.000 26.45213 174 GLY B N 1
ATOM 5461 C CA . GLY B 1 174 ? 111.76751 -19.19571 25.56142 1.000 18.07551 174 GLY B CA 1
ATOM 5462 C C . GLY B 1 174 ? 111.50251 -17.70638 25.44257 1.000 24.79094 174 GLY B C 1
ATOM 5463 O O . GLY B 1 174 ? 110.35016 -17.29477 25.31118 1.000 20.96334 174 GLY B O 1
ATOM 5464 N N . PRO B 1 175 ? 112.56738 -16.88289 25.49224 1.000 24.40414 175 PRO B N 1
ATOM 5465 C CA . PRO B 1 175 ? 113.97384 -17.26597 25.69512 1.000 18.63026 175 PRO B CA 1
ATOM 5466 C C . PRO B 1 175 ? 114.22571 -17.87402 27.07742 1.000 19.61461 175 PRO B C 1
ATOM 5467 O O . PRO B 1 175 ? 113.51430 -17.54674 28.02736 1.000 18.71609 175 PRO B O 1
ATOM 5471 N N . LYS B 1 176 ? 115.22770 -18.74877 27.17665 1.000 17.69086 176 LYS B N 1
ATOM 5472 C CA . LYS B 1 176 ? 115.30947 -19.72129 28.25963 1.000 17.93344 176 LYS B CA 1
ATOM 5473 C C . LYS B 1 176 ? 116.43894 -19.45552 29.24759 1.000 19.53973 176 LYS B C 1
ATOM 5474 O O . LYS B 1 176 ? 116.76477 -20.34255 30.04518 1.000 16.21125 176 LYS B O 1
ATOM 5480 N N . GLY B 1 177 ? 117.04075 -18.26981 29.22005 1.000 19.59054 177 GLY B N 1
ATOM 5481 C CA . GLY B 1 177 ? 118.02420 -17.92642 30.23791 1.000 17.76045 177 GLY B CA 1
ATOM 5482 C C . GLY B 1 177 ? 119.22168 -18.85719 30.21263 1.000 17.45520 177 GLY B C 1
ATOM 5483 O O . GLY B 1 177 ? 119.77579 -19.16848 29.15282 1.000 17.19178 177 GLY B O 1
ATOM 5484 N N . TRP B 1 178 ? 119.62099 -19.32739 31.39722 1.000 18.77766 178 TRP B N 1
ATOM 5485 C CA . TRP B 1 178 ? 120.81868 -20.15034 31.52389 1.000 20.32138 178 TRP B CA 1
ATOM 5486 C C . TRP B 1 178 ? 120.65043 -21.55280 30.95605 1.000 19.90956 178 TRP B C 1
ATOM 5487 O O . TRP B 1 178 ? 121.64343 -22.28141 30.85426 1.000 19.48712 178 TRP B O 1
ATOM 5498 N N . VAL B 1 179 ? 119.43181 -21.94689 30.58412 1.000 16.96880 179 VAL B N 1
ATOM 5499 C CA . VAL B 1 179 ? 119.24750 -23.20927 29.87685 1.000 19.71010 179 VAL B CA 1
ATOM 5500 C C . VAL B 1 179 ? 119.80753 -23.11520 28.45819 1.000 21.90622 179 VAL B C 1
ATOM 5501 O O . VAL B 1 179 ? 120.23017 -24.12482 27.87941 1.000 23.28527 179 VAL B O 1
ATOM 5505 N N . ASP B 1 180 ? 119.86333 -21.90938 27.89418 1.000 20.13628 180 ASP B N 1
ATOM 5506 C CA . ASP B 1 180 ? 120.33705 -21.68507 26.53280 1.000 19.41771 180 ASP B CA 1
ATOM 5507 C C . ASP B 1 180 ? 121.79631 -21.24447 26.55553 1.000 22.92027 180 ASP B C 1
ATOM 5508 O O . ASP B 1 180 ? 122.15026 -20.28717 27.25269 1.000 18.41947 180 ASP B O 1
ATOM 5513 N N . LYS B 1 181 ? 122.63327 -21.93033 25.76705 1.000 18.57877 181 LYS B N 1
ATOM 5514 C CA . LYS B 1 181 ? 124.06069 -21.61600 25.73723 1.000 21.86611 181 LYS B CA 1
ATOM 5515 C C . LYS B 1 181 ? 124.32853 -20.21779 25.19925 1.000 21.48741 181 LYS B C 1
ATOM 5516 O O . LYS B 1 181 ? 125.36841 -19.62768 25.51228 1.000 18.33617 181 LYS B O 1
ATOM 5522 N N . THR B 1 182 ? 123.42309 -19.67641 24.37903 1.000 18.68991 182 THR B N 1
ATOM 5523 C CA . THR B 1 182 ? 123.64244 -18.33857 23.83927 1.000 24.14098 182 THR B CA 1
ATOM 5524 C C . THR B 1 182 ? 123.71196 -17.28674 24.93627 1.000 20.49606 182 THR B C 1
ATOM 5525 O O . THR B 1 182 ? 124.30135 -16.22222 24.72057 1.000 18.92757 182 THR B O 1
ATOM 5529 N N . THR B 1 183 ? 123.12635 -17.56418 26.10543 1.000 20.74822 183 THR B N 1
ATOM 5530 C CA . THR B 1 183 ? 123.25494 -16.65666 27.24112 1.000 14.02001 183 THR B CA 1
ATOM 5531 C C . THR B 1 183 ? 124.71643 -16.46559 27.62693 1.000 17.77537 183 THR B C 1
ATOM 5532 O O . THR B 1 183 ? 125.12081 -15.37027 28.03324 1.000 18.05187 183 THR B O 1
ATOM 5536 N N . ILE B 1 184 ? 125.52312 -17.52358 27.50357 1.000 18.85746 184 ILE B N 1
ATOM 5537 C CA . ILE B 1 184 ? 126.95195 -17.42026 27.79318 1.000 16.98709 184 ILE B CA 1
ATOM 5538 C C . ILE B 1 184 ? 127.61255 -16.43144 26.84284 1.000 17.85972 184 ILE B C 1
ATOM 5539 O O . ILE B 1 184 ? 128.39596 -15.56902 27.25798 1.000 13.61686 184 ILE B O 1
ATOM 5544 N N . LEU B 1 185 ? 127.31372 -16.55516 25.54758 1.000 15.54098 185 LEU B N 1
ATOM 5545 C CA . LEU B 1 185 ? 127.88536 -15.65112 24.55482 1.000 18.65897 185 LEU B CA 1
ATOM 5546 C C . LEU B 1 185 ? 127.50940 -14.20637 24.85259 1.000 15.60206 185 LEU B C 1
ATOM 5547 O O . LEU B 1 185 ? 128.36967 -13.31885 24.87562 1.000 17.23756 185 LEU B O 1
ATOM 5552 N N . GLU B 1 186 ? 126.22134 -13.95376 25.09071 1.000 19.51564 186 GLU B N 1
ATOM 5553 C CA . GLU B 1 186 ? 125.77411 -12.58947 25.34528 1.000 16.15440 186 GLU B CA 1
ATOM 5554 C C . GLU B 1 186 ? 126.31453 -12.06698 26.66935 1.000 15.60130 186 GLU B C 1
ATOM 5555 O O . GLU B 1 186 ? 126.69408 -10.89492 26.76825 1.000 14.31038 186 GLU B O 1
ATOM 5561 N N . PHE B 1 187 ? 126.36425 -12.91643 27.69895 1.000 15.89181 187 PHE B N 1
ATOM 5562 C CA . PHE B 1 187 ? 126.95715 -12.47999 28.95858 1.000 16.75233 187 PHE B CA 1
ATOM 5563 C C . PHE B 1 187 ? 128.43370 -12.15965 28.78192 1.000 17.03745 187 PHE B C 1
ATOM 5564 O O . PHE B 1 187 ? 128.95237 -11.22183 29.39971 1.000 16.61439 187 PHE B O 1
ATOM 5572 N N . ALA B 1 188 ? 129.12549 -12.92905 27.93823 1.000 11.77170 188 ALA B N 1
ATOM 5573 C CA . ALA B 1 188 ? 130.53540 -12.66312 27.67706 1.000 16.82377 188 ALA B CA 1
ATOM 5574 C C . ALA B 1 188 ? 130.72995 -11.30256 27.01801 1.000 14.74862 188 ALA B C 1
ATOM 5575 O O . ALA B 1 188 ? 131.65165 -10.55925 27.37526 1.000 14.74736 188 ALA B O 1
ATOM 5577 N N . LYS B 1 189 ? 129.87747 -10.96249 26.04568 1.000 15.00837 189 LYS B N 1
ATOM 5578 C CA . LYS B 1 189 ? 129.95495 -9.64360 25.42180 1.000 16.95744 189 LYS B CA 1
ATOM 5579 C C . LYS B 1 189 ? 129.70947 -8.54096 26.44271 1.000 15.76247 189 LYS B C 1
ATOM 5580 O O . LYS B 1 189 ? 130.39760 -7.51287 26.43978 1.000 17.80409 189 LYS B O 1
ATOM 5586 N N . TYR B 1 190 ? 128.72599 -8.74201 27.32208 1.000 15.38255 190 TYR B N 1
ATOM 5587 C CA . TYR B 1 190 ? 128.38482 -7.74171 28.32855 1.000 16.34079 190 TYR B CA 1
ATOM 5588 C C . TYR B 1 190 ? 129.51314 -7.55742 29.33783 1.000 14.36943 190 TYR B C 1
ATOM 5589 O O . TYR B 1 190 ? 129.86690 -6.42244 29.67739 1.000 15.65995 190 TYR B O 1
ATOM 5598 N N . SER B 1 191 ? 130.10146 -8.65862 29.81312 1.000 14.50419 191 SER B N 1
ATOM 5599 C CA . SER B 1 191 ? 131.21141 -8.56397 30.75810 1.000 16.21391 191 SER B CA 1
ATOM 5600 C C . SER B 1 191 ? 132.39996 -7.83591 30.14144 1.000 18.22715 191 SER B C 1
ATOM 5601 O O . SER B 1 191 ? 133.01647 -6.97419 30.78069 1.000 16.21377 191 SER B O 1
ATOM 5604 N N . ALA B 1 192 ? 132.74148 -8.17735 28.89669 1.000 15.65312 192 ALA B N 1
ATOM 5605 C CA . ALA B 1 192 ? 133.85491 -7.51110 28.22950 1.000 20.84791 192 ALA B CA 1
ATOM 5606 C C . ALA B 1 192 ? 133.59807 -6.01677 28.08998 1.000 18.29346 192 ALA B C 1
ATOM 5607 O O . ALA B 1 192 ? 134.50511 -5.20072 28.29438 1.000 18.80291 192 ALA B O 1
ATOM 5609 N N . TYR B 1 193 ? 132.36214 -5.63699 27.75995 1.000 16.34183 193 TYR B N 1
ATOM 5610 C CA . TYR B 1 193 ? 132.05292 -4.22146 27.59660 1.000 16.07746 193 TYR B CA 1
ATOM 5611 C C . TYR B 1 193 ? 132.14375 -3.47318 28.92123 1.000 19.53432 193 TYR B C 1
ATOM 5612 O O . TYR B 1 193 ? 132.62205 -2.33356 28.96222 1.000 18.41299 193 TYR B O 1
ATOM 5621 N N . MET B 1 194 ? 131.68779 -4.09077 30.01453 1.000 14.18131 194 MET B N 1
ATOM 5622 C CA . MET B 1 194 ? 131.70969 -3.40070 31.30095 1.000 19.11027 194 MET B CA 1
ATOM 5623 C C . MET B 1 194 ? 133.13178 -3.26146 31.83222 1.000 16.87483 194 MET B C 1
ATOM 5624 O O . MET B 1 194 ? 133.46469 -2.25588 32.47022 1.000 18.48151 194 MET B O 1
ATOM 5629 N N . ALA B 1 195 ? 133.98414 -4.25836 31.58449 1.000 14.73206 195 ALA B N 1
ATOM 5630 C CA . ALA B 1 195 ? 135.38961 -4.12566 31.95377 1.000 19.91515 195 ALA B CA 1
ATOM 5631 C C . ALA B 1 195 ? 136.05680 -3.01433 31.15463 1.000 18.97347 195 ALA B C 1
ATOM 5632 O O . ALA B 1 195 ? 136.82994 -2.21913 31.70284 1.000 20.71104 195 ALA B O 1
ATOM 5634 N N . TRP B 1 196 ? 135.75412 -2.93948 29.85656 1.000 18.58627 196 TRP B N 1
ATOM 5635 C CA . TRP B 1 196 ? 136.29147 -1.87824 29.01181 1.000 21.48645 196 TRP B CA 1
ATOM 5636 C C . TRP B 1 196 ? 135.85634 -0.50280 29.50345 1.000 24.25333 196 TRP B C 1
ATOM 5637 O O . TRP B 1 196 ? 136.66173 0.43475 29.53905 1.000 22.11939 196 TRP B O 1
ATOM 5648 N N . SER B 1 197 ? 134.59361 -0.36631 29.90873 1.000 24.91549 197 SER B N 1
ATOM 5649 C CA . SER B 1 197 ? 134.04513 0.94549 30.23256 1.000 25.58751 197 SER B CA 1
ATOM 5650 C C . SER B 1 197 ? 134.31122 1.37928 31.66830 1.000 24.35079 197 SER B C 1
ATOM 5651 O O . SER B 1 197 ? 134.42490 2.58311 31.92692 1.000 28.64484 197 SER B O 1
ATOM 5654 N N . LEU B 1 198 ? 134.41287 0.44051 32.60885 1.000 24.20672 198 LEU B N 1
ATOM 5655 C CA . LEU B 1 198 ? 134.54871 0.77333 34.02179 1.000 23.47829 198 LEU B CA 1
ATOM 5656 C C . LEU B 1 198 ? 135.88569 0.36145 34.61964 1.000 21.38650 198 LEU B C 1
ATOM 5657 O O . LEU B 1 198 ? 136.09881 0.57176 35.81875 1.000 20.83241 198 LEU B O 1
ATOM 5662 N N . GLY B 1 199 ? 136.79322 -0.20439 33.82023 1.000 20.13976 199 GLY B N 1
ATOM 5663 C CA . GLY B 1 199 ? 138.00202 -0.79159 34.37532 1.000 18.77417 199 GLY B CA 1
ATOM 5664 C C . GLY B 1 199 ? 138.92488 0.19934 35.05779 1.000 21.49990 199 GLY B C 1
ATOM 5665 O O . GLY B 1 199 ? 139.66009 -0.16667 35.97953 1.000 19.31897 199 GLY B O 1
ATOM 5666 N N . ASN B 1 200 ? 138.91231 1.45590 34.62103 1.000 19.39640 200 ASN B N 1
ATOM 5667 C CA . ASN B 1 200 ? 139.77386 2.45875 35.23314 1.000 22.22101 200 ASN B CA 1
ATOM 5668 C C . ASN B 1 200 ? 139.22326 2.98943 36.55069 1.000 28.56553 200 ASN B C 1
ATOM 5669 O O . ASN B 1 200 ? 139.86197 3.84787 37.16921 1.000 25.75803 200 ASN B O 1
ATOM 5674 N N . ILE B 1 201 ? 138.06305 2.50503 36.99313 1.000 26.11480 201 ILE B N 1
ATOM 5675 C CA . ILE B 1 201 ? 137.45673 2.95518 38.24107 1.000 27.53622 201 ILE B CA 1
ATOM 5676 C C . ILE B 1 201 ? 137.11104 1.73660 39.09238 1.000 24.23493 201 ILE B C 1
ATOM 5677 O O . ILE B 1 201 ? 136.73721 1.86679 40.26361 1.000 26.76715 201 ILE B O 1
ATOM 5682 N N . VAL B 1 202 ? 137.24522 0.54202 38.51637 1.000 23.72129 202 VAL B N 1
ATOM 5683 C CA . VAL B 1 202 ? 136.87962 -0.70556 39.18075 1.000 18.82016 202 VAL B CA 1
ATOM 5684 C C . VAL B 1 202 ? 138.04394 -1.68056 39.07908 1.000 20.38323 202 VAL B C 1
ATOM 5685 O O . VAL B 1 202 ? 138.61002 -1.86575 37.99599 1.000 23.63839 202 VAL B O 1
ATOM 5689 N N . ASP B 1 203 ? 138.39030 -2.31021 40.20003 1.000 19.05519 203 ASP B N 1
ATOM 5690 C CA . ASP B 1 203 ? 139.39755 -3.36447 40.23496 1.000 17.87624 203 ASP B CA 1
ATOM 5691 C C . ASP B 1 203 ? 138.87319 -4.67450 40.80040 1.000 22.35828 203 ASP B C 1
ATOM 5692 O O . ASP B 1 203 ? 139.23340 -5.74293 40.29927 1.000 18.66732 203 ASP B O 1
ATOM 5697 N N . TYR B 1 204 ? 138.03077 -4.62530 41.83095 1.000 19.95801 204 TYR B N 1
ATOM 5698 C CA . TYR B 1 204 ? 137.41165 -5.82211 42.39243 1.000 18.29577 204 TYR B CA 1
ATOM 5699 C C . TYR B 1 204 ? 136.13762 -6.12344 41.61156 1.000 20.10025 204 TYR B C 1
ATOM 5700 O O . TYR B 1 204 ? 135.15950 -5.37188 41.69025 1.000 17.36703 204 TYR B O 1
ATOM 5709 N N . TRP B 1 205 ? 136.14994 -7.22219 40.86119 1.000 19.87792 205 TRP B N 1
ATOM 5710 C CA . TRP B 1 205 ? 135.02033 -7.64290 40.04690 1.000 18.74948 205 TRP B CA 1
ATOM 5711 C C . TRP B 1 205 ? 134.38905 -8.90744 40.61421 1.000 17.46811 205 TRP B C 1
ATOM 5712 O O . TRP B 1 205 ? 135.06980 -9.76347 41.18697 1.000 21.54077 205 TRP B O 1
ATOM 5723 N N . VAL B 1 206 ? 133.07627 -9.02006 40.43408 1.000 13.05327 206 VAL B N 1
ATOM 5724 C CA . VAL B 1 206 ? 132.32435 -10.22051 40.77512 1.000 16.70006 206 VAL B CA 1
ATOM 5725 C C . VAL B 1 206 ? 131.48135 -10.58687 39.56429 1.000 15.65361 206 VAL B C 1
ATOM 5726 O O . VAL B 1 206 ? 130.64326 -9.78990 39.12631 1.000 16.26502 206 VAL B O 1
ATOM 5730 N N . THR B 1 207 ? 131.70550 -11.78043 39.01432 1.000 16.68482 207 THR B N 1
ATOM 5731 C CA . THR B 1 207 ? 130.89919 -12.21840 37.88022 1.000 18.12344 207 THR B CA 1
ATOM 5732 C C . THR B 1 207 ? 129.44925 -12.43336 38.29651 1.000 17.18732 207 THR B C 1
ATOM 5733 O O . THR B 1 207 ? 128.54622 -11.72038 37.84282 1.000 16.78459 207 THR B O 1
ATOM 5737 N N . PHE B 1 208 ? 129.20918 -13.40488 39.17432 1.000 14.16153 208 PHE B N 1
ATOM 5738 C CA . PHE B 1 208 ? 127.86049 -13.78941 39.56074 1.000 15.84654 208 PHE B CA 1
ATOM 5739 C C . PHE B 1 208 ? 127.69703 -13.73772 41.07043 1.000 18.79522 208 PHE B C 1
ATOM 5740 O O . PHE B 1 208 ? 128.61676 -14.07955 41.82080 1.000 16.58756 208 PHE B O 1
ATOM 5748 N N . ASN B 1 209 ? 126.51310 -13.31897 41.50316 1.000 19.40388 209 ASN B N 1
ATOM 5749 C CA . ASN B 1 209 ? 126.08891 -13.43748 42.88993 1.000 16.13166 209 ASN B CA 1
ATOM 5750 C C . ASN B 1 209 ? 125.26024 -14.70763 43.02738 1.000 19.01957 209 ASN B C 1
ATOM 5751 O O . ASN B 1 209 ? 124.24192 -14.86321 42.34359 1.000 16.90245 209 ASN B O 1
ATOM 5756 N N . GLU B 1 210 ? 125.70406 -15.60930 43.90192 1.000 16.02683 210 GLU B N 1
ATOM 5757 C CA . GLU B 1 210 ? 125.02839 -16.86439 44.22453 1.000 18.32548 210 GLU B CA 1
ATOM 5758 C C . GLU B 1 210 ? 124.50980 -17.58119 42.97153 1.000 20.65271 210 GLU B C 1
ATOM 5759 O O . GLU B 1 210 ? 123.29478 -17.75439 42.80932 1.000 17.45719 210 GLU B O 1
ATOM 5765 N N . PRO B 1 211 ? 125.40136 -18.01249 42.07248 1.000 18.13645 211 PRO B N 1
ATOM 5766 C CA . PRO B 1 211 ? 124.93566 -18.69809 40.85451 1.000 17.07811 211 PRO B CA 1
ATOM 5767 C C . PRO B 1 211 ? 124.17046 -19.97822 41.13312 1.000 13.64150 211 PRO B C 1
ATOM 5768 O O . PRO B 1 211 ? 123.22062 -20.29600 40.40680 1.000 19.02197 211 PRO B O 1
ATOM 5772 N N . MET B 1 212 ? 124.55256 -20.72697 42.16948 1.000 15.06279 212 MET B N 1
ATOM 5773 C CA . MET B 1 212 ? 123.84196 -21.96522 42.46944 1.000 17.52438 212 MET B CA 1
ATOM 5774 C C . MET B 1 212 ? 122.43880 -21.69632 42.99613 1.000 20.21057 212 MET B C 1
ATOM 5775 O O . MET B 1 212 ? 121.55649 -22.54673 42.85277 1.000 20.19987 212 MET B O 1
ATOM 5780 N N . VAL B 1 213 ? 122.20699 -20.52770 43.59606 1.000 19.50936 213 VAL B N 1
ATOM 5781 C CA . VAL B 1 213 ? 120.84915 -20.17233 43.99565 1.000 24.20708 213 VAL B CA 1
ATOM 5782 C C . VAL B 1 213 ? 119.96961 -19.97942 42.76712 1.000 18.01152 213 VAL B C 1
ATOM 5783 O O . VAL B 1 213 ? 118.81646 -20.42669 42.73606 1.000 19.43649 213 VAL B O 1
ATOM 5787 N N . VAL B 1 214 ? 120.50645 -19.32809 41.73128 1.000 15.40517 214 VAL B N 1
ATOM 5788 C CA . VAL B 1 214 ? 119.74523 -19.09395 40.50517 1.000 20.20221 214 VAL B CA 1
ATOM 5789 C C . VAL B 1 214 ? 119.26293 -20.41297 39.91496 1.000 19.00253 214 VAL B C 1
ATOM 5790 O O . VAL B 1 214 ? 118.08325 -20.57059 39.57926 1.000 17.75660 214 VAL B O 1
ATOM 5794 N N . THR B 1 215 ? 120.17018 -21.38257 39.78431 1.000 13.81647 215 THR B N 1
ATOM 5795 C CA . THR B 1 215 ? 119.81669 -22.64054 39.13501 1.000 19.84963 215 THR B CA 1
ATOM 5796 C C . THR B 1 215 ? 118.95339 -23.51749 40.03716 1.000 18.86782 215 THR B C 1
ATOM 5797 O O . THR B 1 215 ? 117.96001 -24.09391 39.57920 1.000 17.43097 215 THR B O 1
ATOM 5801 N N . GLU B 1 216 ? 119.31408 -23.63440 41.31803 1.000 20.43781 216 GLU B N 1
ATOM 5802 C CA . GLU B 1 216 ? 118.53329 -24.45603 42.24040 1.000 20.15460 216 GLU B CA 1
ATOM 5803 C C . GLU B 1 216 ? 117.10555 -23.93710 42.36393 1.000 23.46154 216 GLU B C 1
ATOM 5804 O O . GLU B 1 216 ? 116.13921 -24.65953 42.09358 1.000 24.48915 216 GLU B O 1
ATOM 5810 N N . ALA B 1 217 ? 116.95370 -22.67848 42.77853 1.000 19.61426 217 ALA B N 1
ATOM 5811 C CA . ALA B 1 217 ? 115.62320 -22.09827 42.89976 1.000 25.17713 217 ALA B CA 1
ATOM 5812 C C . ALA B 1 217 ? 114.93621 -21.95069 41.55007 1.000 20.95436 217 ALA B C 1
ATOM 5813 O O . ALA B 1 217 ? 113.70333 -21.90097 41.49595 1.000 20.25957 217 ALA B O 1
ATOM 5815 N N . GLY B 1 218 ? 115.69737 -21.89301 40.46352 1.000 23.52867 218 GLY B N 1
ATOM 5816 C CA . GLY B 1 218 ? 115.09930 -21.75402 39.15372 1.000 21.02953 218 GLY B CA 1
ATOM 5817 C C . GLY B 1 218 ? 114.48550 -23.03232 38.62049 1.000 23.22161 218 GLY B C 1
ATOM 5818 O O . GLY B 1 218 ? 113.40392 -23.00150 38.02543 1.000 21.57761 218 GLY B O 1
ATOM 5819 N N . TYR B 1 219 ? 115.15348 -24.16895 38.83708 1.000 22.00264 219 TYR B N 1
ATOM 5820 C CA . TYR B 1 219 ? 114.81403 -25.39101 38.11890 1.000 23.25823 219 TYR B CA 1
ATOM 5821 C C . TYR B 1 219 ? 114.65411 -26.61271 39.01489 1.000 22.99897 219 TYR B C 1
ATOM 5822 O O . TYR B 1 219 ? 114.52926 -27.72769 38.49601 1.000 25.25374 219 TYR B O 1
ATOM 5831 N N . PHE B 1 220 ? 114.64384 -26.44670 40.33089 1.000 21.92060 220 PHE B N 1
ATOM 5832 C CA . PHE B 1 220 ? 114.48368 -27.61047 41.19331 1.000 30.70207 220 PHE B CA 1
ATOM 5833 C C . PHE B 1 220 ? 113.83962 -27.30587 42.53746 1.000 30.62031 220 PHE B C 1
ATOM 5834 O O . PHE B 1 220 ? 113.71698 -28.22417 43.35165 1.000 37.76684 220 PHE B O 1
ATOM 5842 N N . GLN B 1 221 ? 113.41179 -26.07118 42.80385 1.000 29.99737 221 GLN B N 1
ATOM 5843 C CA . GLN B 1 221 ? 112.83102 -25.71016 44.09825 1.000 31.97861 221 GLN B CA 1
ATOM 5844 C C . GLN B 1 221 ? 111.77549 -24.63284 43.88339 1.000 28.23182 221 GLN B C 1
ATOM 5845 O O . GLN B 1 221 ? 111.97593 -23.46106 44.22240 1.000 30.87953 221 GLN B O 1
ATOM 5851 N N . PRO B 1 222 ? 110.61870 -25.00465 43.32564 1.000 25.30335 222 PRO B N 1
ATOM 5852 C CA . PRO B 1 222 ? 109.61619 -23.98430 42.96937 1.000 24.91773 222 PRO B CA 1
ATOM 5853 C C . PRO B 1 222 ? 109.04254 -23.23863 44.16123 1.000 28.05941 222 PRO B C 1
ATOM 5854 O O . PRO B 1 222 ? 108.60435 -22.09149 44.00610 1.000 24.62918 222 PRO B O 1
ATOM 5858 N N . GLU B 1 223 ? 109.02818 -23.85237 45.34682 1.000 29.78183 223 GLU B N 1
ATOM 5859 C CA . GLU B 1 223 ? 108.44412 -23.20525 46.51618 1.000 31.55866 223 GLU B CA 1
ATOM 5860 C C . GLU B 1 223 ? 109.22614 -21.97400 46.95957 1.000 30.91748 223 GLU B C 1
ATOM 5861 O O . GLU B 1 223 ? 108.70055 -21.17234 47.73929 1.000 36.82623 223 GLU B O 1
ATOM 5867 N N . VAL B 1 224 ? 110.46265 -21.80275 46.48577 1.000 27.84250 224 VAL B N 1
ATOM 5868 C CA . VAL B 1 224 ? 111.21469 -20.59547 46.81227 1.000 26.25565 224 VAL B CA 1
ATOM 5869 C C . VAL B 1 224 ? 110.61732 -19.38200 46.10921 1.000 27.98572 224 VAL B C 1
ATOM 5870 O O . VAL B 1 224 ? 110.75294 -18.24853 46.58728 1.000 27.95289 224 VAL B O 1
ATOM 5874 N N . GLY B 1 225 ? 109.95307 -19.58971 44.97506 1.000 19.85813 225 GLY B N 1
ATOM 5875 C CA . GLY B 1 225 ? 109.32819 -18.50241 44.24968 1.000 23.29065 225 GLY B CA 1
ATOM 5876 C C . GLY B 1 225 ? 110.20042 -17.81088 43.22745 1.000 24.64531 225 GLY B C 1
ATOM 5877 O O . GLY B 1 225 ? 109.90224 -16.67075 42.85386 1.000 19.71577 225 GLY B O 1
ATOM 5878 N N . PHE B 1 226 ? 111.27658 -18.46445 42.75484 1.000 17.72827 226 PHE B N 1
ATOM 5879 C CA . PHE B 1 226 ? 112.18313 -17.87900 41.77865 1.000 18.69078 226 PHE B CA 1
ATOM 5880 C C . PHE B 1 226 ? 111.78837 -18.28472 40.36158 1.000 19.55592 226 PHE B C 1
ATOM 5881 O O . PHE B 1 226 ? 111.20064 -19.35007 40.15500 1.000 18.57447 226 PHE B O 1
ATOM 5889 N N . PRO B 1 227 ? 112.09573 -17.45285 39.35509 1.000 20.83159 227 PRO B N 1
ATOM 5890 C CA . PRO B 1 227 ? 111.81092 -17.81038 37.96171 1.000 17.73346 227 PRO B CA 1
ATOM 5891 C C . PRO B 1 227 ? 112.79982 -18.84178 37.42243 1.000 16.53323 227 PRO B C 1
ATOM 5892 O O . PRO B 1 227 ? 113.95189 -18.85290 37.85213 1.000 20.21467 227 PRO B O 1
ATOM 5896 N N . PRO B 1 228 ? 112.35641 -19.70519 36.49507 1.000 22.70971 228 PRO B N 1
ATOM 5897 C CA . PRO B 1 228 ? 110.98858 -19.77066 35.96994 1.000 21.17180 228 PRO B CA 1
ATOM 5898 C C . PRO B 1 228 ? 110.05344 -20.62718 36.82399 1.000 18.89278 228 PRO B C 1
ATOM 5899 O O . PRO B 1 228 ? 108.93722 -20.92349 36.39831 1.000 20.13643 228 PRO B O 1
ATOM 5903 N N . GLY B 1 229 ? 110.50814 -21.02379 38.00913 1.000 21.68432 229 GLY B N 1
ATOM 5904 C CA . GLY B 1 229 ? 109.66016 -21.78042 38.91100 1.000 19.43233 229 GLY B CA 1
ATOM 5905 C C . GLY B 1 229 ? 109.38686 -23.20056 38.47407 1.000 25.99967 229 GLY B C 1
ATOM 5906 O O . GLY B 1 229 ? 108.31687 -23.73875 38.77435 1.000 25.31203 229 GLY B O 1
ATOM 5907 N N . LEU B 1 230 ? 110.32521 -23.82498 37.77464 1.000 23.76862 230 LEU B N 1
ATOM 5908 C CA . LEU B 1 230 ? 110.16545 -25.19078 37.30723 1.000 24.81110 230 LEU B CA 1
ATOM 5909 C C . LEU B 1 230 ? 110.89050 -26.16638 38.22583 1.000 26.66991 230 LEU B C 1
ATOM 5910 O O . LEU B 1 230 ? 111.71192 -25.79001 39.06469 1.000 23.38399 230 LEU B O 1
ATOM 5915 N N . ARG B 1 231 ? 110.55570 -27.44280 38.06435 1.000 23.95637 231 ARG B N 1
ATOM 5916 C CA . ARG B 1 231 ? 111.33092 -28.54175 38.62643 1.000 31.90230 231 ARG B CA 1
ATOM 5917 C C . ARG B 1 231 ? 111.65569 -29.47432 37.47026 1.000 33.14264 231 ARG B C 1
ATOM 5918 O O . ARG B 1 231 ? 110.76284 -30.12571 36.91469 1.000 35.06882 231 ARG B O 1
ATOM 5926 N N . ASN B 1 232 ? 112.93126 -29.51597 37.09749 1.000 26.65062 232 ASN B N 1
ATOM 5927 C CA . ASN B 1 232 ? 113.34886 -30.16340 35.85602 1.000 26.16504 232 ASN B CA 1
ATOM 5928 C C . ASN B 1 232 ? 114.85306 -30.40488 36.01380 1.000 23.09599 232 ASN B C 1
ATOM 5929 O O . ASN B 1 232 ? 115.66094 -29.51773 35.73884 1.000 20.84612 232 ASN B O 1
ATOM 5934 N N . ILE B 1 233 ? 115.20494 -31.60400 36.48596 1.000 26.55962 233 ILE B N 1
ATOM 5935 C CA . ILE B 1 233 ? 116.59926 -31.87519 36.81991 1.000 32.13190 233 ILE B CA 1
ATOM 5936 C C . ILE B 1 233 ? 117.47717 -31.76842 35.58239 1.000 27.37341 233 ILE B C 1
ATOM 5937 O O . ILE B 1 233 ? 118.62826 -31.33062 35.67047 1.000 26.46950 233 ILE B O 1
ATOM 5942 N N . SER B 1 234 ? 116.94711 -32.12739 34.41036 1.000 28.46610 234 SER B N 1
ATOM 5943 C CA . SER B 1 234 ? 117.70859 -31.97012 33.17504 1.000 25.49148 234 SER B CA 1
ATOM 5944 C C . SER B 1 234 ? 118.06824 -30.50709 32.94253 1.000 22.51846 234 SER B C 1
ATOM 5945 O O . SER B 1 234 ? 119.22562 -30.17465 32.66097 1.000 20.82578 234 SER B O 1
ATOM 5948 N N . ALA B 1 235 ? 117.08432 -29.61406 33.07319 1.000 24.67254 235 ALA B N 1
ATOM 5949 C CA . ALA B 1 235 ? 117.35447 -28.18693 32.94143 1.000 26.58981 235 ALA B CA 1
ATOM 5950 C C . ALA B 1 235 ? 118.21032 -27.66742 34.08685 1.000 21.18616 235 ALA B C 1
ATOM 5951 O O . ALA B 1 235 ? 118.98122 -26.71835 33.90124 1.000 18.68045 235 ALA B O 1
ATOM 5953 N N . PHE B 1 236 ? 118.08073 -28.26238 35.27443 1.000 21.16566 236 PHE B N 1
ATOM 5954 C CA . PHE B 1 236 ? 118.91295 -27.85324 36.40013 1.000 24.65811 236 PHE B CA 1
ATOM 5955 C C . PHE B 1 236 ? 120.38299 -28.12792 36.11407 1.000 18.98871 236 PHE B C 1
ATOM 5956 O O . PHE B 1 236 ? 121.24191 -27.26681 36.33622 1.000 21.03721 236 PHE B O 1
ATOM 5964 N N . LYS B 1 237 ? 120.68735 -29.32848 35.61270 1.000 19.85491 237 LYS B N 1
ATOM 5965 C CA . LYS B 1 237 ? 122.05741 -29.66033 35.23302 1.000 24.94090 237 LYS B CA 1
ATOM 5966 C C . LYS B 1 237 ? 122.57221 -28.70931 34.16236 1.000 19.64282 237 LYS B C 1
ATOM 5967 O O . LYS B 1 237 ? 123.67330 -28.15842 34.27791 1.000 21.31718 237 LYS B O 1
ATOM 5973 N N . THR B 1 238 ? 121.78098 -28.51172 33.10547 1.000 20.97112 238 THR B N 1
ATOM 5974 C CA . THR B 1 238 ? 122.21731 -27.69184 31.98034 1.000 20.25379 238 THR B CA 1
ATOM 5975 C C . THR B 1 238 ? 122.47992 -26.25459 32.40964 1.000 18.53285 238 THR B C 1
ATOM 5976 O O . THR B 1 238 ? 123.46502 -25.64025 31.98198 1.000 18.78538 238 THR B O 1
ATOM 5980 N N . ALA B 1 239 ? 121.61218 -25.70265 33.26047 1.000 19.44922 239 ALA B N 1
ATOM 5981 C CA . ALA B 1 239 ? 121.79584 -24.32670 33.70685 1.000 17.69324 239 ALA B CA 1
ATOM 5982 C C . ALA B 1 239 ? 123.02155 -24.19563 34.60168 1.000 18.46981 239 ALA B C 1
ATOM 5983 O O . ALA B 1 239 ? 123.75831 -23.20664 34.51016 1.000 14.50594 239 ALA B O 1
ATOM 5985 N N . CYS B 1 240 ? 123.25427 -25.17977 35.47486 1.000 19.65528 240 CYS B N 1
ATOM 5986 C CA . CYS B 1 240 ? 124.46150 -25.17200 36.29630 1.000 18.84580 240 CYS B CA 1
ATOM 5987 C C . CYS B 1 240 ? 125.71044 -25.17155 35.42714 1.000 19.05958 240 CYS B C 1
ATOM 5988 O O . CYS B 1 240 ? 126.64514 -24.39553 35.65956 1.000 16.65985 240 CYS B O 1
ATOM 5991 N N . LEU B 1 241 ? 125.74014 -26.04088 34.41452 1.000 19.74780 241 LEU B N 1
ATOM 5992 C CA . LEU B 1 241 ? 126.90474 -26.12363 33.54092 1.000 17.51304 241 LEU B CA 1
ATOM 5993 C C . LEU B 1 241 ? 127.10258 -24.83238 32.75684 1.000 14.13224 241 LEU B C 1
ATOM 5994 O O . LEU B 1 241 ? 128.23586 -24.36721 32.59120 1.000 14.36260 241 LEU B O 1
ATOM 5999 N N . ASN B 1 242 ? 126.01145 -24.22928 32.27783 1.000 13.58357 242 ASN B N 1
ATOM 6000 C CA . ASN B 1 242 ? 126.14187 -23.04238 31.43666 1.000 18.30289 242 ASN B CA 1
ATOM 6001 C C . ASN B 1 242 ? 126.56683 -21.82250 32.24417 1.000 16.12299 242 ASN B C 1
ATOM 6002 O O . ASN B 1 242 ? 127.35271 -20.99891 31.76186 1.000 13.09788 242 ASN B O 1
ATOM 6007 N N . ILE B 1 243 ? 126.05843 -21.68023 33.47007 1.000 13.23578 243 ILE B N 1
ATOM 6008 C CA . ILE B 1 243 ? 126.41279 -20.50146 34.25337 1.000 13.51688 243 ILE B CA 1
ATOM 6009 C C . ILE B 1 243 ? 127.84427 -20.60919 34.76853 1.000 15.54659 243 ILE B C 1
ATOM 6010 O O . ILE B 1 243 ? 128.53882 -19.59395 34.90590 1.000 10.17621 243 ILE B O 1
ATOM 6015 N N . ALA B 1 244 ? 128.31942 -21.82827 35.04052 1.000 14.64736 244 ALA B N 1
ATOM 6016 C CA . ALA B 1 244 ? 129.72716 -22.01009 35.37837 1.000 15.28563 244 ALA B CA 1
ATOM 6017 C C . ALA B 1 244 ? 130.61017 -21.76818 34.16266 1.000 15.02464 244 ALA B C 1
ATOM 6018 O O . ALA B 1 244 ? 131.68300 -21.16241 34.27434 1.000 15.03895 244 ALA B O 1
ATOM 6020 N N . ASN B 1 245 ? 130.17236 -22.24287 32.99426 1.000 14.78531 245 ASN B N 1
ATOM 6021 C CA . ASN B 1 245 ? 130.85690 -21.91916 31.74796 1.000 15.02219 245 ASN B CA 1
ATOM 6022 C C . ASN B 1 245 ? 130.93752 -20.41171 31.54937 1.000 16.45050 245 ASN B C 1
ATOM 6023 O O . ASN B 1 245 ? 131.97545 -19.88612 31.12891 1.000 15.73499 245 ASN B O 1
ATOM 6028 N N . ALA B 1 246 ? 129.85029 -19.69827 31.85797 1.000 14.29033 246 ALA B N 1
ATOM 6029 C CA . ALA B 1 246 ? 129.82545 -18.25515 31.65167 1.000 13.11096 246 ALA B CA 1
ATOM 6030 C C . ALA B 1 246 ? 130.78469 -17.52998 32.58458 1.000 14.21246 246 ALA B C 1
ATOM 6031 O O . ALA B 1 246 ? 131.34316 -16.49508 32.20535 1.000 17.86605 246 ALA B O 1
ATOM 6033 N N . HIS B 1 247 ? 130.98942 -18.04136 33.80165 1.000 15.60754 247 HIS B N 1
ATOM 6034 C CA . HIS B 1 247 ? 131.94059 -17.39308 34.69881 1.000 15.64836 247 HIS B CA 1
ATOM 6035 C C . HIS B 1 247 ? 133.35220 -17.43763 34.13305 1.000 16.01357 247 HIS B C 1
ATOM 6036 O O . HIS B 1 247 ? 134.08995 -16.44820 34.20709 1.000 15.80440 247 HIS B O 1
ATOM 6043 N N . VAL B 1 248 ? 133.75299 -18.58500 33.58334 1.000 13.34649 248 VAL B N 1
ATOM 6044 C CA . VAL B 1 248 ? 135.13410 -18.75323 33.14244 1.000 21.37329 248 VAL B CA 1
ATOM 6045 C C . VAL B 1 248 ? 135.43762 -17.83568 31.96361 1.000 18.25021 248 VAL B C 1
ATOM 6046 O O . VAL B 1 248 ? 136.47772 -17.16744 31.93017 1.000 20.70003 248 VAL B O 1
ATOM 6050 N N . VAL B 1 249 ? 134.53496 -17.77928 30.98264 1.000 20.05477 249 VAL B N 1
ATOM 6051 C CA . VAL B 1 249 ? 134.77640 -16.91869 29.82863 1.000 15.57523 249 VAL B CA 1
ATOM 6052 C C . VAL B 1 249 ? 134.70480 -15.45044 30.23279 1.000 18.66671 249 VAL B C 1
ATOM 6053 O O . VAL B 1 249 ? 135.47639 -14.61974 29.73826 1.000 20.16177 249 VAL B O 1
ATOM 6057 N N . ALA B 1 250 ? 133.79219 -15.10681 31.14599 1.000 18.22836 250 ALA B N 1
ATOM 6058 C CA . ALA B 1 250 ? 133.73040 -13.73565 31.64049 1.000 15.47278 250 ALA B CA 1
ATOM 6059 C C . ALA B 1 250 ? 134.99596 -13.37679 32.40699 1.000 20.62953 250 ALA B C 1
ATOM 6060 O O . ALA B 1 250 ? 135.50674 -12.25750 32.28805 1.000 20.99462 250 ALA B O 1
ATOM 6062 N N . TYR B 1 251 ? 135.51871 -14.32024 33.19388 1.000 17.89576 251 TYR B N 1
ATOM 6063 C CA . TYR B 1 251 ? 136.78833 -14.10752 33.88208 1.000 21.10976 251 TYR B CA 1
ATOM 6064 C C . TYR B 1 251 ? 137.89210 -13.74227 32.89539 1.000 18.12740 251 TYR B C 1
ATOM 6065 O O . TYR B 1 251 ? 138.65174 -12.79320 33.11868 1.000 18.84811 251 TYR B O 1
ATOM 6074 N N . ASP B 1 252 ? 137.99347 -14.48752 31.79140 1.000 18.70952 252 ASP B N 1
ATOM 6075 C CA . ASP B 1 252 ? 139.04968 -14.22702 30.81818 1.000 20.01323 252 ASP B CA 1
ATOM 6076 C C . ASP B 1 252 ? 138.84819 -12.90144 30.09382 1.000 18.66107 252 ASP B C 1
ATOM 6077 O O . ASP B 1 252 ? 139.82928 -12.24056 29.73441 1.000 20.69209 252 ASP B O 1
ATOM 6082 N N . LEU B 1 253 ? 137.59768 -12.49423 29.86959 1.000 18.49456 253 LEU B N 1
ATOM 6083 C CA . LEU B 1 253 ? 137.34670 -11.26175 29.12983 1.000 20.03924 253 LEU B CA 1
ATOM 6084 C C . LEU B 1 253 ? 137.43243 -10.02461 30.01614 1.000 19.66309 253 LEU B C 1
ATOM 6085 O O . LEU B 1 253 ? 137.80764 -8.95108 29.53122 1.000 15.57506 253 LEU B O 1
ATOM 6090 N N . ILE B 1 254 ? 137.09567 -10.14659 31.30327 1.000 17.34166 254 ILE B N 1
ATOM 6091 C CA . ILE B 1 254 ? 137.29124 -9.02952 32.22473 1.000 16.88358 254 ILE B CA 1
ATOM 6092 C C . ILE B 1 254 ? 138.77344 -8.70959 32.35875 1.000 17.74486 254 ILE B C 1
ATOM 6093 O O . ILE B 1 254 ? 139.17916 -7.54130 32.33591 1.000 18.68546 254 ILE B O 1
ATOM 6098 N N . LYS B 1 255 ? 139.60614 -9.74053 32.50339 1.000 16.28667 255 LYS B N 1
ATOM 6099 C CA . LYS B 1 255 ? 141.03990 -9.51606 32.60829 1.000 20.57680 255 LYS B CA 1
ATOM 6100 C C . LYS B 1 255 ? 141.64577 -9.01637 31.30355 1.000 19.15432 255 LYS B C 1
ATOM 6101 O O . LYS B 1 255 ? 142.69667 -8.36702 31.33283 1.000 21.28114 255 LYS B O 1
ATOM 6107 N N . LYS B 1 256 ? 141.00953 -9.29620 30.16450 1.000 19.62774 256 LYS B N 1
ATOM 6108 C CA . LYS B 1 256 ? 141.50748 -8.77415 28.89783 1.000 20.17029 256 LYS B CA 1
ATOM 6109 C C . LYS B 1 256 ? 141.18048 -7.29499 28.72760 1.000 20.70906 256 LYS B C 1
ATOM 6110 O O . LYS B 1 256 ? 142.00481 -6.53070 28.21483 1.000 19.82478 256 LYS B O 1
ATOM 6116 N N . TYR B 1 257 ? 139.99198 -6.86451 29.14570 1.000 17.38578 257 TYR B N 1
ATOM 6117 C CA . TYR B 1 257 ? 139.56862 -5.49877 28.87086 1.000 18.72652 257 TYR B CA 1
ATOM 6118 C C . TYR B 1 257 ? 139.69703 -4.55815 30.05999 1.000 20.30115 257 TYR B C 1
ATOM 6119 O O . TYR B 1 257 ? 139.53173 -3.34714 29.88414 1.000 17.80378 257 TYR B O 1
ATOM 6128 N N . ASP B 1 258 ? 140.00203 -5.06555 31.24852 1.000 19.38089 258 ASP B N 1
ATOM 6129 C CA . ASP B 1 258 ? 140.34640 -4.22082 32.38902 1.000 22.13878 258 ASP B CA 1
ATOM 6130 C C . ASP B 1 258 ? 141.84055 -4.38842 32.64420 1.000 19.74771 258 ASP B C 1
ATOM 6131 O O . ASP B 1 258 ? 142.25956 -5.31800 33.33988 1.000 16.97823 258 ASP B O 1
ATOM 6136 N N . LYS B 1 259 ? 142.63901 -3.48113 32.08152 1.000 13.33774 259 LYS B N 1
ATOM 6137 C CA . LYS B 1 259 ? 144.08166 -3.46248 32.28514 1.000 19.44752 259 LYS B CA 1
ATOM 6138 C C . LYS B 1 259 ? 144.52526 -2.33642 33.21004 1.000 18.58489 259 LYS B C 1
ATOM 6139 O O . LYS B 1 259 ? 145.73146 -2.12778 33.38075 1.000 21.44102 259 LYS B O 1
ATOM 6145 N N . VAL B 1 260 ? 143.58733 -1.61161 33.81450 1.000 19.85924 260 VAL B N 1
ATOM 6146 C CA . VAL B 1 260 ? 143.88734 -0.40433 34.57756 1.000 20.62115 260 VAL B CA 1
ATOM 6147 C C . VAL B 1 260 ? 143.65958 -0.68372 36.05594 1.000 23.52229 260 VAL B C 1
ATOM 6148 O O . VAL B 1 260 ? 142.56924 -1.11173 36.45594 1.000 22.41824 260 VAL B O 1
ATOM 6152 N N . ARG B 1 261 ? 144.68504 -0.43097 36.86588 1.000 19.31814 261 ARG B N 1
ATOM 6153 C CA . ARG B 1 261 ? 144.54454 -0.42537 38.31902 1.000 24.30328 261 ARG B CA 1
ATOM 6154 C C . ARG B 1 261 ? 143.98416 0.92994 38.72630 1.000 29.11780 261 ARG B C 1
ATOM 6155 O O . ARG B 1 261 ? 144.70325 1.93180 38.74508 1.000 29.40693 261 ARG B O 1
ATOM 6163 N N . ALA B 1 262 ? 142.68550 0.97166 39.03258 1.000 24.51162 262 ALA B N 1
ATOM 6164 C CA . ALA B 1 262 ? 142.09455 2.19556 39.56395 1.000 32.05455 262 ALA B CA 1
ATOM 6165 C C . ALA B 1 262 ? 142.76456 2.59171 40.87235 1.000 28.94633 262 ALA B C 1
ATOM 6166 O O . ALA B 1 262 ? 143.12175 3.75738 41.07650 1.000 35.77674 262 ALA B O 1
ATOM 6168 N N . ASP B 1 263 ? 142.94381 1.62850 41.76937 1.000 26.98051 263 ASP B N 1
ATOM 6169 C CA . ASP B 1 263 ? 143.69081 1.82545 43.00228 1.000 30.11838 263 ASP B CA 1
ATOM 6170 C C . ASP B 1 263 ? 145.06033 1.18280 42.85032 1.000 34.04936 263 ASP B C 1
ATOM 6171 O O . ASP B 1 263 ? 145.16568 0.02715 42.42572 1.000 28.67292 263 ASP B O 1
ATOM 6176 N N . ASP B 1 264 ? 146.10502 1.93301 43.19765 1.000 32.38065 264 ASP B N 1
ATOM 6177 C CA . ASP B 1 264 ? 147.46179 1.45729 42.96919 1.000 35.14854 264 ASP B CA 1
ATOM 6178 C C . ASP B 1 264 ? 147.85012 0.32577 43.91287 1.000 34.95683 264 ASP B C 1
ATOM 6179 O O . ASP B 1 264 ? 148.79965 -0.40741 43.61818 1.000 28.86002 264 ASP B O 1
ATOM 6184 N N . ASP B 1 265 ? 147.13804 0.15547 45.02702 1.000 36.33227 265 ASP B N 1
ATOM 6185 C CA . ASP B 1 265 ? 147.40389 -0.93652 45.95384 1.000 31.40578 265 ASP B CA 1
ATOM 6186 C C . ASP B 1 265 ? 146.43888 -2.10479 45.78078 1.000 33.49910 265 ASP B C 1
ATOM 6187 O O . ASP B 1 265 ? 146.37467 -2.97652 46.65327 1.000 34.90990 265 ASP B O 1
ATOM 6192 N N . SER B 1 266 ? 145.68433 -2.13711 44.68495 1.000 28.71439 266 SER B N 1
ATOM 6193 C CA . SER B 1 266 ? 144.86203 -3.29625 44.38579 1.000 27.92419 266 SER B CA 1
ATOM 6194 C C . SER B 1 266 ? 145.75131 -4.49204 44.04885 1.000 25.15083 266 SER B C 1
ATOM 6195 O O . SER B 1 266 ? 146.89372 -4.32058 43.61545 1.000 31.49431 266 SER B O 1
ATOM 6198 N N . PRO B 1 267 ? 145.25360 -5.71694 44.24341 1.000 30.16334 267 PRO B N 1
ATOM 6199 C CA . PRO B 1 267 ? 146.07738 -6.89081 43.91332 1.000 28.23309 267 PRO B CA 1
ATOM 6200 C C . PRO B 1 267 ? 146.40596 -6.98710 42.43643 1.000 26.35762 267 PRO B C 1
ATOM 6201 O O . PRO B 1 267 ? 147.48639 -7.47250 42.07772 1.000 26.42722 267 PRO B O 1
ATOM 6205 N N . SER B 1 268 ? 145.50158 -6.54145 41.56996 1.000 24.23592 268 SER B N 1
ATOM 6206 C CA . SER B 1 268 ? 145.74686 -6.50107 40.13547 1.000 24.21446 268 SER B CA 1
ATOM 6207 C C . SER B 1 268 ? 144.73823 -5.54601 39.51525 1.000 26.77345 268 SER B C 1
ATOM 6208 O O . SER B 1 268 ? 143.83586 -5.04244 40.18895 1.000 27.44187 268 SER B O 1
ATOM 6211 N N . ALA B 1 269 ? 144.91451 -5.28933 38.21654 1.000 19.14144 269 ALA B N 1
ATOM 6212 C CA . ALA B 1 269 ? 144.01402 -4.38060 37.51403 1.000 22.29397 269 ALA B CA 1
ATOM 6213 C C . ALA B 1 269 ? 142.58530 -4.90411 37.49896 1.000 19.95031 269 ALA B C 1
ATOM 6214 O O . ALA B 1 269 ? 141.63345 -4.11556 37.54855 1.000 19.46540 269 ALA B O 1
ATOM 6216 N N . ALA B 1 270 ? 142.41565 -6.22323 37.42858 1.000 17.42254 270 ALA B N 1
ATOM 6217 C CA . ALA B 1 270 ? 141.09584 -6.85190 37.44578 1.000 22.96107 270 ALA B CA 1
ATOM 6218 C C . ALA B 1 270 ? 141.17298 -8.04434 38.39314 1.000 22.41789 270 ALA B C 1
ATOM 6219 O O . ALA B 1 270 ? 141.68306 -9.10653 38.02446 1.000 23.19204 270 ALA B O 1
ATOM 6221 N N . TYR B 1 271 ? 140.67593 -7.85916 39.61209 1.000 15.78541 271 TYR B N 1
ATOM 6222 C CA . TYR B 1 271 ? 140.64785 -8.90736 40.62854 1.000 22.85783 271 TYR B CA 1
ATOM 6223 C C . TYR B 1 271 ? 139.25485 -9.52633 40.58428 1.000 20.62235 271 TYR B C 1
ATOM 6224 O O . TYR B 1 271 ? 138.31082 -9.00295 41.18159 1.000 23.44641 271 TYR B O 1
ATOM 6233 N N . VAL B 1 272 ? 139.12873 -10.63851 39.86528 1.000 21.02362 272 VAL B N 1
ATOM 6234 C CA . VAL B 1 272 ? 137.83412 -11.20565 39.50491 1.000 21.61319 272 VAL B CA 1
ATOM 6235 C C . VAL B 1 272 ? 137.49183 -12.32376 40.47690 1.000 25.51548 272 VAL B C 1
ATOM 6236 O O . VAL B 1 272 ? 138.19759 -13.33758 40.54958 1.000 19.51861 272 VAL B O 1
ATOM 6240 N N . GLY B 1 273 ? 136.39731 -12.14822 41.20764 1.000 20.35595 273 GLY B N 1
ATOM 6241 C CA . GLY B 1 273 ? 135.92301 -13.18218 42.09899 1.000 20.31150 273 GLY B CA 1
ATOM 6242 C C . GLY B 1 273 ? 134.53614 -13.66672 41.73944 1.000 22.38110 273 GLY B C 1
ATOM 6243 O O . GLY B 1 273 ? 133.99346 -13.32053 40.68390 1.000 17.25443 273 GLY B O 1
ATOM 6244 N N . ILE B 1 274 ? 133.95996 -14.48297 42.61277 1.000 17.84710 274 ILE B N 1
ATOM 6245 C CA . ILE B 1 274 ? 132.58277 -14.93661 42.48500 1.000 16.06068 274 ILE B CA 1
ATOM 6246 C C . ILE B 1 274 ? 131.98636 -14.96066 43.88460 1.000 16.41836 274 ILE B C 1
ATOM 6247 O O . ILE B 1 274 ? 132.69080 -15.22976 44.86376 1.000 15.58914 274 ILE B O 1
ATOM 6252 N N . VAL B 1 275 ? 130.70411 -14.62923 43.99226 1.000 18.19334 275 VAL B N 1
ATOM 6253 C CA . VAL B 1 275 ? 130.00796 -14.62709 45.27308 1.000 16.10748 275 VAL B CA 1
ATOM 6254 C C . VAL B 1 275 ? 129.19433 -15.90939 45.36886 1.000 20.75656 275 VAL B C 1
ATOM 6255 O O . VAL B 1 275 ? 128.27489 -16.13891 44.57308 1.000 20.88610 275 VAL B O 1
ATOM 6259 N N . HIS B 1 276 ? 129.54077 -16.74409 46.34257 1.000 19.84963 276 HIS B N 1
ATOM 6260 C CA . HIS B 1 276 ? 128.99692 -18.08498 46.48540 1.000 17.78587 276 HIS B CA 1
ATOM 6261 C C . HIS B 1 276 ? 128.37853 -18.21253 47.86859 1.000 20.46744 276 HIS B C 1
ATOM 6262 O O . HIS B 1 276 ? 129.02736 -17.89264 48.86989 1.000 21.98386 276 HIS B O 1
ATOM 6269 N N . ASN B 1 277 ? 127.12664 -18.65906 47.93050 1.000 23.00014 277 ASN B N 1
ATOM 6270 C CA . ASN B 1 277 ? 126.49190 -18.87195 49.22400 1.000 24.60110 277 ASN B CA 1
ATOM 6271 C C . ASN B 1 277 ? 126.89139 -20.24877 49.74459 1.000 23.51084 277 ASN B C 1
ATOM 6272 O O . ASN B 1 277 ? 126.60357 -21.27419 49.11694 1.000 25.55044 277 ASN B O 1
ATOM 6277 N N . ILE B 1 278 ? 127.59121 -20.26841 50.87040 1.000 17.76022 278 ILE B N 1
ATOM 6278 C CA . ILE B 1 278 ? 128.11277 -21.50061 51.44426 1.000 23.89401 278 ILE B CA 1
ATOM 6279 C C . ILE B 1 278 ? 127.24067 -21.88175 52.62841 1.000 20.77480 278 ILE B C 1
ATOM 6280 O O . ILE B 1 278 ? 127.03987 -21.08160 53.55000 1.000 20.63760 278 ILE B O 1
ATOM 6285 N N . VAL B 1 279 ? 126.71425 -23.09938 52.59521 1.000 18.70559 279 VAL B N 1
ATOM 6286 C CA . VAL B 1 279 ? 125.82050 -23.58634 53.63794 1.000 20.70141 279 VAL B CA 1
ATOM 6287 C C . VAL B 1 279 ? 126.50065 -24.74212 54.36036 1.000 21.16487 279 VAL B C 1
ATOM 6288 O O . VAL B 1 279 ? 126.64203 -25.83148 53.78501 1.000 19.82756 279 VAL B O 1
ATOM 6292 N N . PRO B 1 280 ? 126.95761 -24.55089 55.59597 1.000 20.96889 280 PRO B N 1
ATOM 6293 C CA . PRO B 1 280 ? 127.46172 -25.68900 56.37375 1.000 20.93491 280 PRO B CA 1
ATOM 6294 C C . PRO B 1 280 ? 126.35122 -26.70424 56.59661 1.000 21.23900 280 PRO B C 1
ATOM 6295 O O . PRO B 1 280 ? 125.25166 -26.36115 57.03693 1.000 21.78858 280 PRO B O 1
ATOM 6299 N N . ILE B 1 281 ? 126.64209 -27.95973 56.27148 1.000 19.24274 281 ILE B N 1
ATOM 6300 C CA . ILE B 1 281 ? 125.65279 -29.03057 56.27339 1.000 20.66125 281 ILE B CA 1
ATOM 6301 C C . ILE B 1 281 ? 125.96333 -29.96069 57.43654 1.000 28.89881 281 ILE B C 1
ATOM 6302 O O . ILE B 1 281 ? 127.02375 -30.59773 57.46507 1.000 28.47911 281 ILE B O 1
ATOM 6307 N N . LYS B 1 282 ? 125.03813 -30.04595 58.39267 1.000 20.48445 282 LYS B N 1
ATOM 6308 C CA . LYS B 1 282 ? 125.22470 -30.90179 59.55418 1.000 22.82147 282 LYS B CA 1
ATOM 6309 C C . LYS B 1 282 ? 124.37396 -32.15125 59.41564 1.000 24.04246 282 LYS B C 1
ATOM 6310 O O . LYS B 1 282 ? 123.13788 -32.04606 59.40327 1.000 22.88198 282 LYS B O 1
ATOM 6316 N N . PRO B 1 283 ? 124.96706 -33.33628 59.30709 1.000 30.79826 283 PRO B N 1
ATOM 6317 C CA . PRO B 1 283 ? 124.16010 -34.55873 59.31416 1.000 25.77145 283 PRO B CA 1
ATOM 6318 C C . PRO B 1 283 ? 123.49633 -34.76496 60.66578 1.000 28.83057 283 PRO B C 1
ATOM 6319 O O . PRO B 1 283 ? 124.05079 -34.43548 61.71698 1.000 25.35900 283 PRO B O 1
ATOM 6323 N N . TYR B 1 284 ? 122.28181 -35.31441 60.62159 1.000 28.26736 284 TYR B N 1
ATOM 6324 C CA . TYR B 1 284 ? 121.49083 -35.47544 61.83738 1.000 29.23197 284 TYR B CA 1
ATOM 6325 C C . TYR B 1 284 ? 122.14096 -36.46383 62.79858 1.000 31.39644 284 TYR B C 1
ATOM 6326 O O . TYR B 1 284 ? 122.12867 -36.25242 64.01681 1.000 29.65784 284 TYR B O 1
ATOM 6335 N N . SER B 1 285 ? 122.71565 -37.54345 62.27208 1.000 32.23929 285 SER B N 1
ATOM 6336 C CA . SER B 1 285 ? 123.41212 -38.53361 63.07937 1.000 32.82840 285 SER B CA 1
ATOM 6337 C C . SER B 1 285 ? 124.59791 -39.06357 62.28218 1.000 37.98216 285 SER B C 1
ATOM 6338 O O . SER B 1 285 ? 124.82056 -38.67980 61.12996 1.000 34.49054 285 SER B O 1
ATOM 6341 N N . GLU B 1 286 ? 125.36666 -39.95714 62.90516 1.000 39.04116 286 GLU B N 1
ATOM 6342 C CA . GLU B 1 286 ? 126.56031 -40.52222 62.29150 1.000 40.12458 286 GLU B CA 1
ATOM 6343 C C . GLU B 1 286 ? 126.27693 -41.80326 61.51542 1.000 42.66319 286 GLU B C 1
ATOM 6344 O O . GLU B 1 286 ? 127.19381 -42.60652 61.30621 1.000 45.55170 286 GLU B O 1
ATOM 6350 N N . ARG B 1 287 ? 125.03590 -42.01111 61.08665 1.000 40.54241 287 ARG B N 1
ATOM 6351 C CA . ARG B 1 287 ? 124.70520 -43.16085 60.26236 1.000 37.96464 287 ARG B CA 1
ATOM 6352 C C . ARG B 1 287 ? 125.11440 -42.91476 58.81459 1.000 41.93408 287 ARG B C 1
ATOM 6353 O O . ARG B 1 287 ? 125.25819 -41.77372 58.36756 1.000 42.07325 287 ARG B O 1
ATOM 6361 N N . LYS B 1 288 ? 125.28846 -44.01350 58.07620 1.000 42.83205 288 LYS B N 1
ATOM 6362 C CA . LYS B 1 288 ? 125.68846 -43.91493 56.67583 1.000 40.13196 288 LYS B CA 1
ATOM 6363 C C . LYS B 1 288 ? 124.68766 -43.09334 55.87215 1.000 35.19245 288 LYS B C 1
ATOM 6364 O O . LYS B 1 288 ? 125.07466 -42.22325 55.08437 1.000 36.97611 288 LYS B O 1
ATOM 6366 N N . LEU B 1 289 ? 123.39156 -43.35027 56.06879 1.000 35.67879 289 LEU B N 1
ATOM 6367 C CA . LEU B 1 289 ? 122.36287 -42.63185 55.32048 1.000 33.91228 289 LEU B CA 1
ATOM 6368 C C . LEU B 1 289 ? 122.46964 -41.12564 55.53193 1.000 37.46424 289 LEU B C 1
ATOM 6369 O O . LEU B 1 289 ? 122.44646 -40.34935 54.56982 1.000 33.59148 289 LEU B O 1
ATOM 6374 N N . ASP B 1 290 ? 122.58883 -40.69135 56.78881 1.000 30.52922 290 ASP B N 1
ATOM 6375 C CA . ASP B 1 290 ? 122.66073 -39.25952 57.06093 1.000 34.43584 290 ASP B CA 1
ATOM 6376 C C . ASP B 1 290 ? 124.00007 -38.67065 56.63688 1.000 30.45535 290 ASP B C 1
ATOM 6377 O O . ASP B 1 290 ? 124.05689 -37.51571 56.20005 1.000 28.23886 290 ASP B O 1
ATOM 6382 N N . LEU B 1 291 ? 125.08326 -39.43892 56.75715 1.000 29.71219 291 LEU B N 1
ATOM 6383 C CA . LEU B 1 291 ? 126.38371 -38.93974 56.32545 1.000 31.52101 291 LEU B CA 1
ATOM 6384 C C . LEU B 1 291 ? 126.47055 -38.87472 54.80624 1.000 30.86345 291 LEU B C 1
ATOM 6385 O O . LEU B 1 291 ? 127.03038 -37.92207 54.25126 1.000 25.22827 291 LEU B O 1
ATOM 6390 N N . LYS B 1 292 ? 125.91313 -39.87315 54.11744 1.000 32.21925 292 LYS B N 1
ATOM 6391 C CA . LYS B 1 292 ? 125.94119 -39.87111 52.65875 1.000 32.59889 292 LYS B CA 1
ATOM 6392 C C . LYS B 1 292 ? 125.10459 -38.73020 52.09132 1.000 31.88509 292 LYS B C 1
ATOM 6393 O O . LYS B 1 292 ? 125.47770 -38.12339 51.08102 1.000 29.86273 292 LYS B O 1
ATOM 6399 N N . ALA B 1 293 ? 123.97460 -38.41642 52.73047 1.000 29.48218 293 ALA B N 1
ATOM 6400 C CA . ALA B 1 293 ? 123.14428 -37.31599 52.25122 1.000 30.72818 293 ALA B CA 1
ATOM 6401 C C . ALA B 1 293 ? 123.81256 -35.96872 52.49490 1.000 24.12815 293 ALA B C 1
ATOM 6402 O O . ALA B 1 293 ? 123.74540 -35.07457 51.64369 1.000 25.62559 293 ALA B O 1
ATOM 6404 N N . ALA B 1 294 ? 124.45355 -35.80027 53.65386 1.000 24.17869 294 ALA B N 1
ATOM 6405 C CA . ALA B 1 294 ? 125.13694 -34.54329 53.94132 1.000 25.83502 294 ALA B CA 1
ATOM 6406 C C . ALA B 1 294 ? 126.33087 -34.34447 53.01956 1.000 28.52441 294 ALA B C 1
ATOM 6407 O O . ALA B 1 294 ? 126.61433 -33.21851 52.59374 1.000 23.64936 294 ALA B O 1
ATOM 6409 N N . ASP B 1 295 ? 127.04527 -35.42791 52.70889 1.000 30.02564 295 ASP B N 1
ATOM 6410 C CA . ASP B 1 295 ? 128.15972 -35.34341 51.77257 1.000 29.37386 295 ASP B CA 1
ATOM 6411 C C . ASP B 1 295 ? 127.68186 -34.91816 50.39080 1.000 26.82478 295 ASP B C 1
ATOM 6412 O O . ASP B 1 295 ? 128.30095 -34.06399 49.74539 1.000 26.15697 295 ASP B O 1
ATOM 6417 N N . LEU B 1 296 ? 126.57322 -35.49830 49.92688 1.000 28.61317 296 LEU B N 1
ATOM 6418 C CA . LEU B 1 296 ? 126.02378 -35.13561 48.62490 1.000 26.58610 296 LEU B CA 1
ATOM 6419 C C . LEU B 1 296 ? 125.58398 -33.67728 48.60090 1.000 26.08617 296 LEU B C 1
ATOM 6420 O O . LEU B 1 296 ? 125.95389 -32.91938 47.69678 1.000 26.62832 296 LEU B O 1
ATOM 6425 N N . MET B 1 297 ? 124.78398 -33.27049 49.59063 1.000 22.22085 297 MET B N 1
ATOM 6426 C CA . MET B 1 297 ? 124.30886 -31.89139 49.65448 1.000 25.78201 297 MET B CA 1
ATOM 6427 C C . MET B 1 297 ? 125.46929 -30.90410 49.69367 1.000 25.73932 297 MET B C 1
ATOM 6428 O O . MET B 1 297 ? 125.44602 -29.87889 49.00219 1.000 25.23486 297 MET B O 1
ATOM 6433 N N . ASN B 1 298 ? 126.49467 -31.19576 50.49695 1.000 19.73735 298 ASN B N 1
ATOM 6434 C CA . ASN B 1 298 ? 127.65511 -30.31326 50.55963 1.000 22.13905 298 ASN B CA 1
ATOM 6435 C C . ASN B 1 298 ? 128.37888 -30.26308 49.22068 1.000 26.66460 298 ASN B C 1
ATOM 6436 O O . ASN B 1 298 ? 128.86987 -29.20523 48.80893 1.000 26.86039 298 ASN B O 1
ATOM 6441 N N . TYR B 1 299 ? 128.44240 -31.39555 48.51958 1.000 22.22941 299 TYR B N 1
ATOM 6442 C CA . TYR B 1 299 ? 129.14395 -31.43573 47.24138 1.000 22.58651 299 TYR B CA 1
ATOM 6443 C C . TYR B 1 299 ? 128.39857 -30.64022 46.17660 1.000 23.53313 299 TYR B C 1
ATOM 6444 O O . TYR B 1 299 ? 128.98581 -29.78386 45.50497 1.000 26.82364 299 TYR B O 1
ATOM 6453 N N . ILE B 1 300 ? 127.10022 -30.90615 46.01124 1.000 22.54978 300 ILE B N 1
ATOM 6454 C CA . ILE B 1 300 ? 126.34288 -30.27544 44.93202 1.000 20.95986 300 ILE B CA 1
ATOM 6455 C C . ILE B 1 300 ? 126.30548 -28.76392 45.11416 1.000 22.32017 300 ILE B C 1
ATOM 6456 O O . ILE B 1 300 ? 126.58705 -28.00120 44.18276 1.000 20.04361 300 ILE B O 1
ATOM 6461 N N . HIS B 1 301 ? 125.95576 -28.30548 46.31391 1.000 24.99883 301 HIS B N 1
ATOM 6462 C CA . HIS B 1 301 ? 125.73403 -26.87698 46.49487 1.000 25.45586 301 HIS B CA 1
ATOM 6463 C C . HIS B 1 301 ? 127.01745 -26.10621 46.78709 1.000 24.10547 301 HIS B C 1
ATOM 6464 O O . HIS B 1 301 ? 127.25369 -25.05104 46.19203 1.000 21.03101 301 HIS B O 1
ATOM 6471 N N . ASN B 1 302 ? 127.84542 -26.59988 47.70871 1.000 22.40922 302 ASN B N 1
ATOM 6472 C CA . ASN B 1 302 ? 129.02204 -25.83428 48.10707 1.000 23.98135 302 ASN B CA 1
ATOM 6473 C C . ASN B 1 302 ? 130.19840 -26.05580 47.16182 1.000 25.46096 302 ASN B C 1
ATOM 6474 O O . ASN B 1 302 ? 130.86769 -25.09375 46.76843 1.000 23.63571 302 ASN B O 1
ATOM 6479 N N . LYS B 1 303 ? 130.46061 -27.30363 46.77532 1.000 21.92239 303 LYS B N 1
ATOM 6480 C CA . LYS B 1 303 ? 131.72707 -27.64563 46.13900 1.000 22.87321 303 LYS B CA 1
ATOM 6481 C C . LYS B 1 303 ? 131.66942 -27.73640 44.62051 1.000 23.31476 303 LYS B C 1
ATOM 6482 O O . LYS B 1 303 ? 132.68126 -27.45734 43.96826 1.000 21.42005 303 LYS B O 1
ATOM 6488 N N . TRP B 1 304 ? 130.52481 -28.11610 44.04212 1.000 21.69841 304 TRP B N 1
ATOM 6489 C CA . TRP B 1 304 ? 130.48608 -28.47741 42.62498 1.000 22.56431 304 TRP B CA 1
ATOM 6490 C C . TRP B 1 304 ? 131.00785 -27.35125 41.73950 1.000 23.17997 304 TRP B C 1
ATOM 6491 O O . TRP B 1 304 ? 131.85025 -27.57635 40.86253 1.000 20.20264 304 TRP B O 1
ATOM 6502 N N . ILE B 1 305 ? 130.51836 -26.12776 41.95272 1.000 20.18404 305 ILE B N 1
ATOM 6503 C CA . ILE B 1 305 ? 130.89232 -25.03106 41.06950 1.000 22.44531 305 ILE B CA 1
ATOM 6504 C C . ILE B 1 305 ? 132.32477 -24.57291 41.30927 1.000 19.56016 305 ILE B C 1
ATOM 6505 O O . ILE B 1 305 ? 132.95192 -24.00879 40.40611 1.000 19.82530 305 ILE B O 1
ATOM 6510 N N . LEU B 1 306 ? 132.86931 -24.80828 42.50113 1.000 21.40832 306 LEU B N 1
ATOM 6511 C CA . LEU B 1 306 ? 134.27401 -24.50080 42.73867 1.000 23.17325 306 LEU B CA 1
ATOM 6512 C C . LEU B 1 306 ? 135.18829 -25.55349 42.12962 1.000 17.48582 306 LEU B C 1
ATOM 6513 O O . LEU B 1 306 ? 136.31310 -25.23589 41.72945 1.000 20.47958 306 LEU B O 1
ATOM 6518 N N . GLU B 1 307 ? 134.72630 -26.80198 42.04680 1.000 21.43745 307 GLU B N 1
ATOM 6519 C CA . GLU B 1 307 ? 135.44082 -27.79549 41.25430 1.000 25.61471 307 GLU B CA 1
ATOM 6520 C C . GLU B 1 307 ? 135.50502 -27.37149 39.79227 1.000 23.79783 307 GLU B C 1
ATOM 6521 O O . GLU B 1 307 ? 136.51757 -27.58724 39.11464 1.000 22.07620 307 GLU B O 1
ATOM 6527 N N . PHE B 1 308 ? 134.43387 -26.74543 39.30020 1.000 23.37677 308 PHE B N 1
ATOM 6528 C CA . PHE B 1 308 ? 134.37965 -26.28298 37.91687 1.000 22.09272 308 PHE B CA 1
ATOM 6529 C C . PHE B 1 308 ? 135.40072 -25.17763 37.66506 1.000 19.90944 308 PHE B C 1
ATOM 6530 O O . PHE B 1 308 ? 136.25974 -25.29805 36.78516 1.000 21.35029 308 PHE B O 1
ATOM 6538 N N . ILE B 1 309 ? 135.32479 -24.08482 38.43309 1.000 19.06612 309 ILE B N 1
ATOM 6539 C CA . ILE B 1 309 ? 136.04928 -22.86749 38.06895 1.000 21.20907 309 ILE B CA 1
ATOM 6540 C C . ILE B 1 309 ? 137.41569 -22.73336 38.72831 1.000 20.36875 309 ILE B C 1
ATOM 6541 O O . ILE B 1 309 ? 138.20029 -21.86282 38.31950 1.000 18.99647 309 ILE B O 1
ATOM 6546 N N . VAL B 1 310 ? 137.73502 -23.55133 39.72488 1.000 19.15815 310 VAL B N 1
ATOM 6547 C CA . VAL B 1 310 ? 139.05558 -23.52131 40.35173 1.000 20.04060 310 VAL B CA 1
ATOM 6548 C C . VAL B 1 310 ? 139.94779 -24.64027 39.83001 1.000 18.59149 310 VAL B C 1
ATOM 6549 O O . VAL B 1 310 ? 141.08617 -24.39875 39.43035 1.000 23.51190 310 VAL B O 1
ATOM 6553 N N . ARG B 1 311 ? 139.44600 -25.87338 39.81435 1.000 22.33918 311 ARG B N 1
ATOM 6554 C CA . ARG B 1 311 ? 140.22620 -27.01876 39.36390 1.000 26.33933 311 ARG B CA 1
ATOM 6555 C C . ARG B 1 311 ? 139.94429 -27.41070 37.92062 1.000 23.59251 311 ARG B C 1
ATOM 6556 O O . ARG B 1 311 ? 140.60044 -28.32030 37.40324 1.000 23.29356 311 ARG B O 1
ATOM 6564 N N . GLY B 1 312 ? 138.99194 -26.75819 37.25979 1.000 18.60299 312 GLY B N 1
ATOM 6565 C CA . GLY B 1 312 ? 138.66287 -27.13112 35.89467 1.000 21.90895 312 GLY B CA 1
ATOM 6566 C C . GLY B 1 312 ? 138.12840 -28.53803 35.75705 1.000 26.37159 312 GLY B C 1
ATOM 6567 O O . GLY B 1 312 ? 138.24768 -29.13841 34.68412 1.000 26.55091 312 GLY B O 1
ATOM 6568 N N . LYS B 1 313 ? 137.55196 -29.08843 36.82237 1.000 23.56216 313 LYS B N 1
ATOM 6569 C CA . LYS B 1 313 ? 136.95792 -30.41829 36.79941 1.000 24.28327 313 LYS B CA 1
ATOM 6570 C C . LYS B 1 313 ? 135.44746 -30.27571 36.66115 1.000 21.85846 313 LYS B C 1
ATOM 6571 O O . LYS B 1 313 ? 134.79910 -29.65332 37.50950 1.000 22.92314 313 LYS B O 1
ATOM 6573 N N . ILE B 1 314 ? 134.89207 -30.84783 35.59615 1.000 24.14685 314 ILE B N 1
ATOM 6574 C CA . ILE B 1 314 ? 133.47435 -30.71634 35.28079 1.000 24.70471 314 ILE B CA 1
ATOM 6575 C C . ILE B 1 314 ? 132.77386 -32.02040 35.63197 1.000 27.81027 314 ILE B C 1
ATOM 6576 O O . ILE B 1 314 ? 133.24930 -33.10533 35.27441 1.000 24.73291 314 ILE B O 1
ATOM 6581 N N . ASP B 1 315 ? 131.64123 -31.91753 36.32472 1.000 25.41281 315 ASP B N 1
ATOM 6582 C CA . ASP B 1 315 ? 130.82214 -33.07152 36.69377 1.000 20.68016 315 ASP B CA 1
ATOM 6583 C C . ASP B 1 315 ? 129.44956 -32.89371 36.05140 1.000 23.85617 315 ASP B C 1
ATOM 6584 O O . ASP B 1 315 ? 128.58932 -32.18632 36.58661 1.000 25.36702 315 ASP B O 1
ATOM 6589 N N . ARG B 1 316 ? 129.25385 -33.55365 34.90691 1.000 22.46879 316 ARG B N 1
ATOM 6590 C CA . ARG B 1 316 ? 128.01394 -33.41715 34.14986 1.000 28.56685 316 ARG B CA 1
ATOM 6591 C C . ARG B 1 316 ? 126.80194 -33.88607 34.95021 1.000 21.39829 316 ARG B C 1
ATOM 6592 O O . ARG B 1 316 ? 125.68329 -33.41676 34.71262 1.000 21.42726 316 ARG B O 1
ATOM 6600 N N . SER B 1 317 ? 126.99983 -34.78952 35.91021 1.000 23.43585 317 SER B N 1
ATOM 6601 C CA . SER B 1 317 ? 125.88748 -35.37364 36.64606 1.000 29.94713 317 SER B CA 1
ATOM 6602 C C . SER B 1 317 ? 125.48980 -34.58585 37.88876 1.000 28.97149 317 SER B C 1
ATOM 6603 O O . SER B 1 317 ? 124.35127 -34.73308 38.35292 1.000 32.79301 317 SER B O 1
ATOM 6606 N N . LEU B 1 318 ? 126.39920 -33.77332 38.43569 1.000 30.03935 318 LEU B N 1
ATOM 6607 C CA . LEU B 1 318 ? 126.25882 -33.02109 39.68760 1.000 31.53465 318 LEU B CA 1
ATOM 6608 C C . LEU B 1 318 ? 126.16883 -33.90165 40.92304 1.000 29.52973 318 LEU B C 1
ATOM 6609 O O . LEU B 1 318 ? 125.93649 -33.38395 42.02003 1.000 30.25571 318 LEU B O 1
ATOM 6614 N N . VAL B 1 319 ? 126.32809 -35.21251 40.78430 1.000 27.86547 319 VAL B N 1
ATOM 6615 C CA . VAL B 1 319 ? 126.22504 -36.11114 41.92279 1.000 26.56710 319 VAL B CA 1
ATOM 6616 C C . VAL B 1 319 ? 127.49906 -36.93653 42.09978 1.000 31.72851 319 VAL B C 1
ATOM 6617 O O . VAL B 1 319 ? 127.49797 -37.94232 42.80189 1.000 34.31397 319 VAL B O 1
ATOM 6621 N N . GLY B 1 320 ? 128.59232 -36.51421 41.47042 1.000 29.02195 320 GLY B N 1
ATOM 6622 C CA . GLY B 1 320 ? 129.87470 -37.15570 41.67787 1.000 31.66156 320 GLY B CA 1
ATOM 6623 C C . GLY B 1 320 ? 130.12368 -38.39196 40.85004 1.000 30.97802 320 GLY B C 1
ATOM 6624 O O . GLY B 1 320 ? 131.03523 -39.16117 41.16815 1.000 37.62785 320 GLY B O 1
ATOM 6625 N N . ARG B 1 321 ? 129.35039 -38.60661 39.78787 1.000 30.72324 321 ARG B N 1
ATOM 6626 C CA . ARG B 1 321 ? 129.48211 -39.80638 38.97338 1.000 33.49892 321 ARG B CA 1
ATOM 6627 C C . ARG B 1 321 ? 130.39959 -39.62501 37.77261 1.000 39.67712 321 ARG B C 1
ATOM 6628 O O . ARG B 1 321 ? 130.78576 -40.62367 37.15504 1.000 39.66854 321 ARG B O 1
ATOM 6636 N N . GLU B 1 322 ? 130.75683 -38.38984 37.42028 1.000 36.27553 322 GLU B N 1
ATOM 6637 C CA . GLU B 1 322 ? 131.54925 -38.14196 36.22437 1.000 38.11291 322 GLU B CA 1
ATOM 6638 C C . GLU B 1 322 ? 132.66224 -37.15242 36.52783 1.000 35.49366 322 GLU B C 1
ATOM 6639 O O . GLU B 1 322 ? 132.61488 -36.40420 37.50739 1.000 35.54679 322 GLU B O 1
ATOM 6645 N N . LYS B 1 323 ? 133.66967 -37.15829 35.65627 1.000 34.69514 323 LYS B N 1
ATOM 6646 C CA . LYS B 1 323 ? 134.88535 -36.37255 35.85002 1.000 36.27902 323 LYS B CA 1
ATOM 6647 C C . LYS B 1 323 ? 135.41630 -35.98456 34.48073 1.000 36.84006 323 LYS B C 1
ATOM 6648 O O . LYS B 1 323 ? 135.81844 -36.85955 33.70607 1.000 37.32019 323 LYS B O 1
ATOM 6654 N N . TYR B 1 324 ? 135.40719 -34.68704 34.17857 1.000 34.20275 324 TYR B N 1
ATOM 6655 C CA . TYR B 1 324 ? 135.92234 -34.17868 32.91111 1.000 32.20260 324 TYR B CA 1
ATOM 6656 C C . TYR B 1 324 ? 136.81241 -32.97758 33.18690 1.000 29.74609 324 TYR B C 1
ATOM 6657 O O . TYR B 1 324 ? 136.36855 -31.99838 33.79419 1.000 26.66352 324 TYR B O 1
ATOM 6666 N N . LEU B 1 325 ? 138.05728 -33.05129 32.72874 1.000 27.06021 325 LEU B N 1
ATOM 6667 C CA . LEU B 1 325 ? 139.04685 -32.01388 32.96856 1.000 31.07657 325 LEU B CA 1
ATOM 6668 C C . LEU B 1 325 ? 139.23175 -31.16143 31.72147 1.000 32.41283 325 LEU B C 1
ATOM 6669 O O . LEU B 1 325 ? 139.44300 -31.68943 30.62479 1.000 28.66320 325 LEU B O 1
ATOM 6674 N N . ILE B 1 326 ? 139.14477 -29.84675 31.89628 1.000 31.66488 326 ILE B N 1
ATOM 6675 C CA . ILE B 1 326 ? 139.47454 -28.87683 30.86082 1.000 26.15912 326 ILE B CA 1
ATOM 6676 C C . ILE B 1 326 ? 140.55405 -27.97448 31.44007 1.000 26.20169 326 ILE B C 1
ATOM 6677 O O . ILE B 1 326 ? 140.27955 -27.16459 32.33596 1.000 28.79339 326 ILE B O 1
ATOM 6682 N N . ASP B 1 327 ? 141.78709 -28.12641 30.94705 1.000 26.44196 327 ASP B N 1
ATOM 6683 C CA . ASP B 1 327 ? 142.88958 -27.31213 31.44872 1.000 29.27510 327 ASP B CA 1
ATOM 6684 C C . ASP B 1 327 ? 142.64623 -25.82988 31.20638 1.000 26.93227 327 ASP B C 1
ATOM 6685 O O . ASP B 1 327 ? 143.13272 -24.98773 31.96962 1.000 26.36326 327 ASP B O 1
ATOM 6690 N N . LYS B 1 328 ? 141.89337 -25.49198 30.15805 1.000 25.85259 328 LYS B N 1
ATOM 6691 C CA . LYS B 1 328 ? 141.53206 -24.10352 29.90436 1.000 33.41743 328 LYS B CA 1
ATOM 6692 C C . LYS B 1 328 ? 140.63658 -23.52183 30.99135 1.000 25.47492 328 LYS B C 1
ATOM 6693 O O . LYS B 1 328 ? 140.44194 -22.30197 31.01798 1.000 30.76986 328 LYS B O 1
ATOM 6699 N N . PHE B 1 329 ? 140.09400 -24.35215 31.88554 1.000 25.74647 329 PHE B N 1
ATOM 6700 C CA . PHE B 1 329 ? 139.16998 -23.89175 32.91314 1.000 25.74198 329 PHE B CA 1
ATOM 6701 C C . PHE B 1 329 ? 139.77136 -23.83804 34.31114 1.000 22.11413 329 PHE B C 1
ATOM 6702 O O . PHE B 1 329 ? 139.09554 -23.36876 35.23417 1.000 16.91099 329 PHE B O 1
ATOM 6710 N N . LYS B 1 330 ? 141.00648 -24.29758 34.50036 1.000 28.16329 330 LYS B N 1
ATOM 6711 C CA . LYS B 1 330 ? 141.58099 -24.34214 35.83916 1.000 25.22393 330 LYS B CA 1
ATOM 6712 C C . LYS B 1 330 ? 141.95556 -22.94675 36.32247 1.000 25.03283 330 LYS B C 1
ATOM 6713 O O . LYS B 1 330 ? 142.40336 -22.09998 35.54383 1.000 23.74362 330 LYS B O 1
ATOM 6719 N N . ASP B 1 331 ? 141.76386 -22.71639 37.62363 1.000 23.05872 331 ASP B N 1
ATOM 6720 C CA . ASP B 1 331 ? 142.25863 -21.51987 38.30697 1.000 22.22041 331 ASP B CA 1
ATOM 6721 C C . ASP B 1 331 ? 141.65349 -20.24054 37.72884 1.000 27.52642 331 ASP B C 1
ATOM 6722 O O . ASP B 1 331 ? 142.30765 -19.19802 37.65705 1.000 25.66461 331 ASP B O 1
ATOM 6727 N N . LYS B 1 332 ? 140.38987 -20.31302 37.31855 1.000 22.27242 332 LYS B N 1
ATOM 6728 C CA . LYS B 1 332 ? 139.68631 -19.13969 36.79974 1.000 21.47810 332 LYS B CA 1
ATOM 6729 C C . LYS B 1 332 ? 138.92174 -18.43983 37.92524 1.000 25.83768 332 LYS B C 1
ATOM 6730 O O . LYS B 1 332 ? 137.70150 -18.27450 37.89684 1.000 20.58995 332 LYS B O 1
ATOM 6736 N N . LEU B 1 333 ? 139.68652 -18.02543 38.93507 1.000 24.26967 333 LEU B N 1
ATOM 6737 C CA . LEU B 1 333 ? 139.14355 -17.33696 40.09829 1.000 20.70941 333 LEU B CA 1
ATOM 6738 C C . LEU B 1 333 ? 140.27590 -16.70232 40.89571 1.000 20.16263 333 LEU B C 1
ATOM 6739 O O . LEU B 1 333 ? 141.26273 -17.37122 41.21645 1.000 23.56056 333 LEU B O 1
ATOM 6744 N N . ASP B 1 334 ? 140.15317 -15.41413 41.21051 1.000 18.98637 334 ASP B N 1
ATOM 6745 C CA . ASP B 1 334 ? 141.15968 -14.71841 42.00256 1.000 21.28958 334 ASP B CA 1
ATOM 6746 C C . ASP B 1 334 ? 140.81478 -14.64999 43.48154 1.000 23.06587 334 ASP B C 1
ATOM 6747 O O . ASP B 1 334 ? 141.72278 -14.63235 44.31871 1.000 21.74969 334 ASP B O 1
ATOM 6752 N N . TRP B 1 335 ? 139.53002 -14.59839 43.81955 1.000 20.95170 335 TRP B N 1
ATOM 6753 C CA . TRP B 1 335 ? 139.10105 -14.54458 45.20883 1.000 21.91582 335 TRP B CA 1
ATOM 6754 C C . TRP B 1 335 ? 137.67804 -15.07324 45.28554 1.000 18.44088 335 TRP B C 1
ATOM 6755 O O . TRP B 1 335 ? 136.99094 -15.20355 44.27032 1.000 20.21439 335 TRP B O 1
ATOM 6766 N N . LEU B 1 336 ? 137.24644 -15.38674 46.50336 1.000 17.38179 336 LEU B N 1
ATOM 6767 C CA . LEU B 1 336 ? 135.95503 -16.02223 46.72806 1.000 14.66764 336 LEU B CA 1
ATOM 6768 C C . LEU B 1 336 ? 135.16672 -15.21301 47.74438 1.000 18.56490 336 LEU B C 1
ATOM 6769 O O . LEU B 1 336 ? 135.59395 -15.07001 48.89504 1.000 18.48056 336 LEU B O 1
ATOM 6774 N N . GLY B 1 337 ? 134.02355 -14.68026 47.31660 1.000 16.36734 337 GLY B N 1
ATOM 6775 C CA . GLY B 1 337 ? 133.10292 -14.04871 48.24389 1.000 16.10747 337 GLY B CA 1
ATOM 6776 C C . GLY B 1 337 ? 132.20302 -15.09709 48.86671 1.000 21.72373 337 GLY B C 1
ATOM 6777 O O . GLY B 1 337 ? 131.59232 -15.90722 48.16099 1.000 22.02396 337 GLY B O 1
ATOM 6778 N N . VAL B 1 338 ? 132.13015 -15.09510 50.19415 1.000 20.90550 338 VAL B N 1
ATOM 6779 C CA . VAL B 1 338 ? 131.34839 -16.07479 50.93939 1.000 19.90078 338 VAL B CA 1
ATOM 6780 C C . VAL B 1 338 ? 130.11509 -15.38088 51.49575 1.000 18.43482 338 VAL B C 1
ATOM 6781 O O . VAL B 1 338 ? 130.22561 -14.45695 52.31088 1.000 18.56787 338 VAL B O 1
ATOM 6785 N N . ASN B 1 339 ? 128.94447 -15.81644 51.04369 1.000 18.12307 339 ASN B N 1
ATOM 6786 C CA . ASN B 1 339 ? 127.68700 -15.46520 51.68394 1.000 20.73815 339 ASN B CA 1
ATOM 6787 C C . ASN B 1 339 ? 127.35334 -16.53744 52.71051 1.000 19.46464 339 ASN B C 1
ATOM 6788 O O . ASN B 1 339 ? 127.37047 -17.73102 52.39307 1.000 23.64037 339 ASN B O 1
ATOM 6793 N N . TYR B 1 340 ? 127.06748 -16.11761 53.94018 1.000 21.01756 340 TYR B N 1
ATOM 6794 C CA . TYR B 1 340 ? 126.63830 -17.05483 54.96854 1.000 19.02516 340 TYR B CA 1
ATOM 6795 C C . TYR B 1 340 ? 125.46229 -16.47753 55.73712 1.000 21.26928 340 TYR B C 1
ATOM 6796 O O . TYR B 1 340 ? 125.53732 -15.35671 56.25033 1.000 20.13987 340 TYR B O 1
ATOM 6805 N N . TYR B 1 341 ? 124.38881 -17.25594 55.83049 1.000 16.35429 341 TYR B N 1
ATOM 6806 C CA . TYR B 1 341 ? 123.22275 -16.87623 56.61474 1.000 21.64772 341 TYR B CA 1
ATOM 6807 C C . TYR B 1 341 ? 122.92693 -17.86858 57.72627 1.000 20.68354 341 TYR B C 1
ATOM 6808 O O . TYR B 1 341 ? 122.80275 -17.46486 58.88817 1.000 24.65798 341 TYR B O 1
ATOM 6817 N N . THR B 1 342 ? 122.83249 -19.15791 57.41259 1.000 18.39354 342 THR B N 1
ATOM 6818 C CA . THR B 1 342 ? 122.64025 -20.18165 58.43250 1.000 23.23934 342 THR B CA 1
ATOM 6819 C C . THR B 1 342 ? 123.08091 -21.52526 57.86105 1.000 24.22935 342 THR B C 1
ATOM 6820 O O . THR B 1 342 ? 123.52506 -21.62098 56.71318 1.000 18.64652 342 THR B O 1
ATOM 6824 N N . ARG B 1 343 ? 122.95738 -22.56506 58.68155 1.000 18.61250 343 ARG B N 1
ATOM 6825 C CA . ARG B 1 343 ? 123.36247 -23.91953 58.34603 1.000 20.09448 343 ARG B CA 1
ATOM 6826 C C . ARG B 1 343 ? 122.15709 -24.72081 57.85585 1.000 22.91963 343 ARG B C 1
ATOM 6827 O O . ARG B 1 343 ? 121.05261 -24.19514 57.69486 1.000 23.02217 343 ARG B O 1
ATOM 6835 N N . ILE B 1 344 ? 122.37109 -26.01306 57.61810 1.000 22.16304 344 ILE B N 1
ATOM 6836 C CA . ILE B 1 344 ? 121.30252 -26.95556 57.30176 1.000 24.11785 344 ILE B CA 1
ATOM 6837 C C . ILE B 1 344 ? 121.59076 -28.25908 58.03161 1.000 25.54689 344 ILE B C 1
ATOM 6838 O O . ILE B 1 344 ? 122.68844 -28.81359 57.90931 1.000 22.38677 344 ILE B O 1
ATOM 6843 N N . VAL B 1 345 ? 120.61497 -28.74098 58.79778 1.000 23.23515 345 VAL B N 1
ATOM 6844 C CA . VAL B 1 345 ? 120.67032 -30.06195 59.41540 1.000 23.14977 345 VAL B CA 1
ATOM 6845 C C . VAL B 1 345 ? 119.74661 -30.98275 58.63237 1.000 23.17231 345 VAL B C 1
ATOM 6846 O O . VAL B 1 345 ? 118.57285 -30.65561 58.41519 1.000 24.50755 345 VAL B O 1
ATOM 6850 N N . LEU B 1 346 ? 120.26563 -32.13017 58.20155 1.000 21.84574 346 LEU B N 1
ATOM 6851 C CA . LEU B 1 346 ? 119.49541 -33.00643 57.33414 1.000 23.24139 346 LEU B CA 1
ATOM 6852 C C . LEU B 1 346 ? 119.71746 -34.46676 57.69958 1.000 24.35972 346 LEU B C 1
ATOM 6853 O O . LEU B 1 346 ? 120.74074 -34.84550 58.27600 1.000 25.26816 346 LEU B O 1
ATOM 6858 N N . LYS B 1 347 ? 118.72920 -35.27972 57.34488 1.000 27.94769 347 LYS B N 1
ATOM 6859 C CA . LYS B 1 347 ? 118.80867 -36.73058 57.36788 1.000 32.39097 347 LYS B CA 1
ATOM 6860 C C . LYS B 1 347 ? 118.93382 -37.25432 55.94508 1.000 31.26131 347 LYS B C 1
ATOM 6861 O O . LYS B 1 347 ? 118.74403 -36.52749 54.96627 1.000 26.97042 347 LYS B O 1
ATOM 6867 N N . GLY B 1 348 ? 119.24173 -38.53938 55.84167 1.000 28.81400 348 GLY B N 1
ATOM 6868 C CA . GLY B 1 348 ? 119.21219 -39.25373 54.57560 1.000 32.20893 348 GLY B CA 1
ATOM 6869 C C . GLY B 1 348 ? 118.00584 -40.17468 54.54013 1.000 33.50288 348 GLY B C 1
ATOM 6870 O O . GLY B 1 348 ? 117.71279 -40.86245 55.52159 1.000 33.18260 348 GLY B O 1
ATOM 6871 N N . LYS B 1 349 ? 117.29738 -40.16582 53.41496 1.000 37.27285 349 LYS B N 1
ATOM 6872 C CA . LYS B 1 349 ? 116.19735 -41.09019 53.18982 1.000 41.96424 349 LYS B CA 1
ATOM 6873 C C . LYS B 1 349 ? 116.41782 -41.80799 51.86767 1.000 41.65682 349 LYS B C 1
ATOM 6874 O O . LYS B 1 349 ? 116.93005 -41.22181 50.90865 1.000 40.07848 349 LYS B O 1
ATOM 6880 N N . TRP B 1 350 ? 116.04300 -43.08308 51.82778 1.000 45.85122 350 TRP B N 1
ATOM 6881 C CA . TRP B 1 350 ? 116.26220 -43.91524 50.65382 1.000 49.76677 350 TRP B CA 1
ATOM 6882 C C . TRP B 1 350 ? 115.08690 -43.77513 49.69468 1.000 46.05352 350 TRP B C 1
ATOM 6883 O O . TRP B 1 350 ? 113.92816 -43.92971 50.09381 1.000 40.39797 350 TRP B O 1
ATOM 6894 N N . VAL B 1 351 ? 115.39080 -43.48865 48.43277 1.000 44.65040 351 VAL B N 1
ATOM 6895 C CA . VAL B 1 351 ? 114.36512 -43.27951 47.41739 1.000 48.65210 351 VAL B CA 1
ATOM 6896 C C . VAL B 1 351 ? 114.44436 -44.35950 46.34091 1.000 50.27008 351 VAL B C 1
ATOM 6897 O O . VAL B 1 351 ? 113.43284 -44.95860 45.96967 1.000 46.02320 351 VAL B O 1
ATOM 6901 N N . VAL B 1 360 ? 119.64464 -42.10761 47.92187 1.000 41.06974 360 VAL B N 1
ATOM 6902 C CA . VAL B 1 360 ? 119.81244 -41.26901 49.10128 1.000 43.54706 360 VAL B CA 1
ATOM 6903 C C . VAL B 1 360 ? 119.69178 -39.79088 48.72952 1.000 40.67107 360 VAL B C 1
ATOM 6904 O O . VAL B 1 360 ? 120.55617 -39.23146 48.05419 1.000 42.67128 360 VAL B O 1
ATOM 6908 N N . ILE B 1 361 ? 118.60268 -39.16656 49.15603 1.000 39.07879 361 ILE B N 1
ATOM 6909 C CA . ILE B 1 361 ? 118.40107 -37.73507 48.94768 1.000 39.87446 361 ILE B CA 1
ATOM 6910 C C . ILE B 1 361 ? 118.26631 -37.08513 50.31633 1.000 40.59141 361 ILE B C 1
ATOM 6911 O O . ILE B 1 361 ? 117.90990 -37.74928 51.30559 1.000 32.54885 361 ILE B O 1
ATOM 6916 N N . PRO B 1 362 ? 118.56247 -35.79080 50.41897 1.000 36.86201 362 PRO B N 1
ATOM 6917 C CA . PRO B 1 362 ? 118.45532 -35.11581 51.71621 1.000 35.22419 362 PRO B CA 1
ATOM 6918 C C . PRO B 1 362 ? 117.01868 -35.04024 52.20919 1.000 32.32848 362 PRO B C 1
ATOM 6919 O O . PRO B 1 362 ? 116.06785 -34.92492 51.43163 1.000 35.94865 362 PRO B O 1
ATOM 6923 N N . ASP B 1 363 ? 116.87654 -35.11369 53.53083 1.000 34.33398 363 ASP B N 1
ATOM 6924 C CA . ASP B 1 363 ? 115.59794 -34.94699 54.21962 1.000 30.69268 363 ASP B CA 1
ATOM 6925 C C . ASP B 1 363 ? 115.82771 -33.89387 55.29853 1.000 30.87049 363 ASP B C 1
ATOM 6926 O O . ASP B 1 363 ? 116.38753 -34.19612 56.35682 1.000 33.01051 363 ASP B O 1
ATOM 6931 N N . ILE B 1 364 ? 115.39993 -32.66073 55.02641 1.000 27.17414 364 ILE B N 1
ATOM 6932 C CA . ILE B 1 364 ? 115.76941 -31.53043 55.87066 1.000 28.21672 364 ILE B CA 1
ATOM 6933 C C . ILE B 1 364 ? 115.04980 -31.62184 57.20853 1.000 28.10004 364 ILE B C 1
ATOM 6934 O O . ILE B 1 364 ? 113.81789 -31.73012 57.26649 1.000 30.58468 364 ILE B O 1
ATOM 6939 N N . VAL B 1 365 ? 115.81852 -31.56214 58.29163 1.000 25.22552 365 VAL B N 1
ATOM 6940 C CA . VAL B 1 365 ? 115.26628 -31.64990 59.63909 1.000 28.10464 365 VAL B CA 1
ATOM 6941 C C . VAL B 1 365 ? 114.75253 -30.27482 60.04930 1.000 31.10352 365 VAL B C 1
ATOM 6942 O O . VAL B 1 365 ? 115.50784 -29.29684 60.06539 1.000 24.04840 365 VAL B O 1
ATOM 6946 N N . LYS B 1 366 ? 113.46685 -30.19883 60.38290 1.000 24.53078 366 LYS B N 1
ATOM 6947 C CA . LYS B 1 366 ? 112.86925 -28.93382 60.77739 1.000 29.69179 366 LYS B CA 1
ATOM 6948 C C . LYS B 1 366 ? 113.36957 -28.50786 62.15528 1.000 24.71942 366 LYS B C 1
ATOM 6949 O O . LYS B 1 366 ? 113.87587 -29.31226 62.94232 1.000 24.98857 366 LYS B O 1
ATOM 6955 N N . GLY B 1 367 ? 113.21774 -27.21763 62.44312 1.000 22.55340 367 GLY B N 1
ATOM 6956 C CA . GLY B 1 367 ? 113.68434 -26.67441 63.70032 1.000 24.94422 367 GLY B CA 1
ATOM 6957 C C . GLY B 1 367 ? 115.13916 -26.27083 63.72050 1.000 24.17809 367 GLY B C 1
ATOM 6958 O O . GLY B 1 367 ? 115.64370 -25.88855 64.78284 1.000 24.98628 367 GLY B O 1
ATOM 6959 N N . TYR B 1 368 ? 115.83154 -26.35490 62.58593 1.000 23.08865 368 TYR B N 1
ATOM 6960 C CA . TYR B 1 368 ? 117.20896 -25.90269 62.46396 1.000 20.11441 368 TYR B CA 1
ATOM 6961 C C . TYR B 1 368 ? 117.36794 -25.15716 61.14768 1.000 24.17710 368 TYR B C 1
ATOM 6962 O O . TYR B 1 368 ? 116.59809 -25.35358 60.20430 1.000 20.84810 368 TYR B O 1
ATOM 6971 N N . GLY B 1 369 ? 118.38577 -24.30147 61.09784 1.000 26.48311 369 GLY B N 1
ATOM 6972 C CA . GLY B 1 369 ? 118.77776 -23.67842 59.84309 1.000 20.28378 369 GLY B CA 1
ATOM 6973 C C . GLY B 1 369 ? 117.65587 -22.88392 59.20508 1.000 21.50410 369 GLY B C 1
ATOM 6974 O O . GLY B 1 369 ? 116.97868 -22.08103 59.85661 1.000 19.71093 369 GLY B O 1
ATOM 6975 N N . PHE B 1 370 ? 117.45014 -23.11835 57.90734 1.000 21.94531 370 PHE B N 1
ATOM 6976 C CA . PHE B 1 370 ? 116.48062 -22.36932 57.11779 1.000 21.16974 370 PHE B CA 1
ATOM 6977 C C . PHE B 1 370 ? 115.03637 -22.76998 57.38675 1.000 21.21648 370 PHE B C 1
ATOM 6978 O O . PHE B 1 370 ? 114.12792 -22.11446 56.86517 1.000 23.01494 370 PHE B O 1
ATOM 6986 N N . ASN B 1 371 ? 114.79578 -23.81581 58.17640 1.000 21.90519 371 ASN B N 1
ATOM 6987 C CA . ASN B 1 371 ? 113.43948 -24.32317 58.34774 1.000 27.25412 371 ASN B CA 1
ATOM 6988 C C . ASN B 1 371 ? 112.97709 -24.25819 59.79857 1.000 24.65893 371 ASN B C 1
ATOM 6989 O O . ASN B 1 371 ? 112.59518 -25.27714 60.38365 1.000 26.85174 371 ASN B O 1
ATOM 6994 N N . CYS B 1 372 ? 113.00237 -23.06585 60.38117 1.000 22.72996 372 CYS B N 1
ATOM 6995 C CA . CYS B 1 372 ? 112.46502 -22.81575 61.70913 1.000 25.47969 372 CYS B CA 1
ATOM 6996 C C . CYS B 1 372 ? 111.20243 -21.97182 61.59299 1.000 25.69160 372 CYS B C 1
ATOM 6997 O O . CYS B 1 372 ? 110.90635 -21.39585 60.54348 1.000 27.65890 372 CYS B O 1
ATOM 7000 N N . THR B 1 373 ? 110.45048 -21.90711 62.68425 1.000 25.17697 373 THR B N 1
ATOM 7001 C CA . THR B 1 373 ? 109.25257 -21.07907 62.70660 1.000 27.10298 373 THR B CA 1
ATOM 7002 C C . THR B 1 373 ? 109.65777 -19.61616 62.83602 1.000 25.16562 373 THR B C 1
ATOM 7003 O O . THR B 1 373 ? 110.38271 -19.26876 63.77602 1.000 26.47642 373 THR B O 1
ATOM 7007 N N . PRO B 1 374 ? 109.23631 -18.74290 61.92247 1.000 25.70466 374 PRO B N 1
ATOM 7008 C CA . PRO B 1 374 ? 109.68156 -17.34282 61.96560 1.000 27.18533 374 PRO B CA 1
ATOM 7009 C C . PRO B 1 374 ? 109.37465 -16.68919 63.30569 1.000 28.30825 374 PRO B C 1
ATOM 7010 O O . PRO B 1 374 ? 108.27643 -16.82734 63.84920 1.000 29.46091 374 PRO B O 1
ATOM 7014 N N . GLY B 1 375 ? 110.36531 -15.97656 63.83877 1.000 27.92307 375 GLY B N 1
ATOM 7015 C CA . GLY B 1 375 ? 110.23287 -15.32141 65.12221 1.000 32.46332 375 GLY B CA 1
ATOM 7016 C C . GLY B 1 375 ? 110.25782 -16.23698 66.32481 1.000 32.16622 375 GLY B C 1
ATOM 7017 O O . GLY B 1 375 ? 110.11738 -15.74988 67.45237 1.000 41.15616 375 GLY B O 1
ATOM 7018 N N . GLY B 1 376 ? 110.43374 -17.54110 66.13102 1.000 31.42933 376 GLY B N 1
ATOM 7019 C CA . GLY B 1 376 ? 110.43032 -18.47020 67.24316 1.000 29.65260 376 GLY B CA 1
ATOM 7020 C C . GLY B 1 376 ? 111.81472 -18.79963 67.75812 1.000 26.15597 376 GLY B C 1
ATOM 7021 O O . GLY B 1 376 ? 112.69176 -17.93299 67.81397 1.000 32.73045 376 GLY B O 1
ATOM 7022 N N . ARG B 1 377 ? 112.01524 -20.05761 68.14143 1.000 31.77854 377 ARG B N 1
ATOM 7023 C CA . ARG B 1 377 ? 113.28877 -20.55503 68.64054 1.000 27.78510 377 ARG B CA 1
ATOM 7024 C C . ARG B 1 377 ? 113.64616 -21.82704 67.88964 1.000 20.99254 377 ARG B C 1
ATOM 7025 O O . ARG B 1 377 ? 112.76524 -22.62097 67.54646 1.000 21.99824 377 ARG B O 1
ATOM 7033 N N . SER B 1 378 ? 114.93377 -22.01731 67.62576 1.000 22.85569 378 SER B N 1
ATOM 7034 C CA . SER B 1 378 ? 115.35373 -23.26540 67.01529 1.000 22.08761 378 SER B CA 1
ATOM 7035 C C . SER B 1 378 ? 115.45132 -24.35534 68.07826 1.000 24.25436 378 SER B C 1
ATOM 7036 O O . SER B 1 378 ? 115.43805 -24.09139 69.28335 1.000 21.05132 378 SER B O 1
ATOM 7039 N N . LEU B 1 379 ? 115.54958 -25.60235 67.61703 1.000 24.55432 379 LEU B N 1
ATOM 7040 C CA . LEU B 1 379 ? 115.69587 -26.72020 68.53911 1.000 22.47975 379 LEU B CA 1
ATOM 7041 C C . LEU B 1 379 ? 117.04324 -26.72324 69.24821 1.000 28.15275 379 LEU B C 1
ATOM 7042 O O . LEU B 1 379 ? 117.21398 -27.48098 70.20939 1.000 22.73663 379 LEU B O 1
ATOM 7047 N N . ASP B 1 380 ? 117.99524 -25.90321 68.80369 1.000 23.91656 380 ASP B N 1
ATOM 7048 C CA . ASP B 1 380 ? 119.23791 -25.67808 69.52727 1.000 25.40932 380 ASP B CA 1
ATOM 7049 C C . ASP B 1 380 ? 119.18645 -24.42414 70.38983 1.000 24.93679 380 ASP B C 1
ATOM 7050 O O . ASP B 1 380 ? 120.22521 -23.98720 70.89616 1.000 29.45156 380 ASP B O 1
ATOM 7055 N N . GLY B 1 381 ? 118.00549 -23.83615 70.56450 1.000 19.82220 381 GLY B N 1
ATOM 7056 C CA . GLY B 1 381 ? 117.85535 -22.69651 71.44590 1.000 25.63093 381 GLY B CA 1
ATOM 7057 C C . GLY B 1 381 ? 118.27198 -21.37093 70.86010 1.000 27.03804 381 GLY B C 1
ATOM 7058 O O . GLY B 1 381 ? 118.49948 -20.41903 71.61181 1.000 26.04516 381 GLY B O 1
ATOM 7059 N N . MET B 1 382 ? 118.36656 -21.27350 69.56583 1.000 24.46967 382 MET B N 1
ATOM 7060 C CA . MET B 1 382 ? 118.83231 -20.03058 68.98075 1.000 26.70136 382 MET B CA 1
ATOM 7061 C C . MET B 1 382 ? 117.65801 -19.17573 68.52061 1.000 26.82157 382 MET B C 1
ATOM 7062 O O . MET B 1 382 ? 116.59123 -19.70207 68.18883 1.000 26.70068 382 MET B O 1
ATOM 7067 N N . PRO B 1 383 ? 117.82303 -17.85293 68.50524 1.000 26.39659 383 PRO B N 1
ATOM 7068 C CA . PRO B 1 383 ? 116.79258 -16.98837 67.92000 1.000 27.53632 383 PRO B CA 1
ATOM 7069 C C . PRO B 1 383 ? 116.60138 -17.27769 66.43762 1.000 24.72376 383 PRO B C 1
ATOM 7070 O O . PRO B 1 383 ? 117.45814 -17.86208 65.77002 1.000 22.41072 383 PRO B O 1
ATOM 7074 N N . VAL B 1 384 ? 115.44700 -16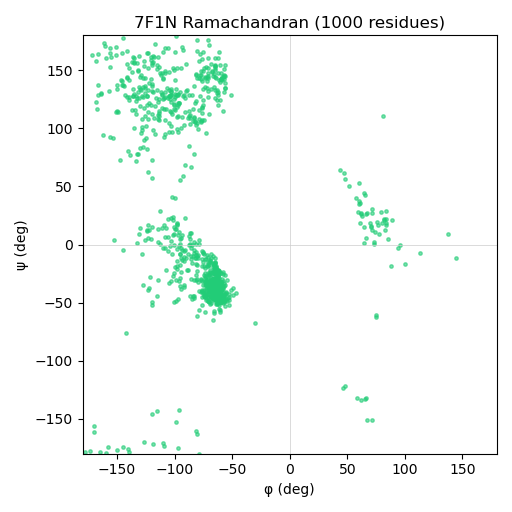.85866 65.92348 1.000 22.07594 384 VAL B N 1
ATOM 7075 C CA . VAL B 1 384 ? 115.03085 -17.16249 64.55951 1.000 24.41719 384 VAL B CA 1
ATOM 7076 C C . VAL B 1 384 ? 114.59747 -15.87146 63.87888 1.000 29.59588 384 VAL B C 1
ATOM 7077 O O . VAL B 1 384 ? 113.83608 -15.08625 64.45461 1.000 22.47606 384 VAL B O 1
ATOM 7081 N N . SER B 1 385 ? 115.07313 -15.66067 62.65272 1.000 23.46728 385 SER B N 1
ATOM 7082 C CA . SER B 1 385 ? 114.77008 -14.44659 61.91164 1.000 23.34778 385 SER B CA 1
ATOM 7083 C C . SER B 1 385 ? 113.30372 -14.42214 61.48046 1.000 19.47714 385 SER B C 1
ATOM 7084 O O . SER B 1 385 ? 112.56615 -15.40159 61.61723 1.000 21.60698 385 SER B O 1
ATOM 7087 N N . ASP B 1 386 ? 112.88597 -13.27217 60.93992 1.000 19.74966 386 ASP B N 1
ATOM 7088 C CA . ASP B 1 386 ? 111.55346 -13.16141 60.35551 1.000 19.69815 386 ASP B CA 1
ATOM 7089 C C . ASP B 1 386 ? 111.38330 -14.07275 59.14892 1.000 24.11538 386 ASP B C 1
ATOM 7090 O O . ASP B 1 386 ? 110.24720 -14.36706 58.76055 1.000 25.27196 386 ASP B O 1
ATOM 7095 N N . PHE B 1 387 ? 112.48597 -14.50897 58.54329 1.000 21.38239 387 PHE B N 1
ATOM 7096 C CA . PHE B 1 387 ? 112.47980 -15.44172 57.42503 1.000 20.18304 387 PHE B CA 1
ATOM 7097 C C . PHE B 1 387 ? 112.37962 -16.89263 57.87552 1.000 21.68686 387 PHE B C 1
ATOM 7098 O O . PHE B 1 387 ? 112.27748 -17.78524 57.02707 1.000 22.73804 387 PHE B O 1
ATOM 7106 N N . GLY B 1 388 ? 112.40313 -17.14893 59.18125 1.000 24.18942 388 GLY B N 1
ATOM 7107 C CA . GLY B 1 388 ? 112.46699 -18.50913 59.67327 1.000 25.28061 388 GLY B CA 1
ATOM 7108 C C . GLY B 1 388 ? 113.85513 -19.10325 59.68131 1.000 21.10116 388 GLY B C 1
ATOM 7109 O O . GLY B 1 388 ? 113.99161 -20.33021 59.68221 1.000 17.69390 388 GLY B O 1
ATOM 7110 N N . TRP B 1 389 ? 114.89293 -18.27037 59.68855 1.000 18.70210 389 TRP B N 1
ATOM 7111 C CA . TRP B 1 389 ? 116.27352 -18.72876 59.60840 1.000 23.14424 389 TRP B CA 1
ATOM 7112 C C . TRP B 1 389 ? 116.89505 -18.74234 60.99738 1.000 22.56813 389 TRP B C 1
ATOM 7113 O O . TRP B 1 389 ? 116.83055 -17.74415 61.72293 1.000 18.73926 389 TRP B O 1
ATOM 7124 N N . GLU B 1 390 ? 117.49950 -19.87112 61.35660 1.000 23.70814 390 GLU B N 1
ATOM 7125 C CA . GLU B 1 390 ? 118.16517 -19.99448 62.64539 1.000 22.22288 390 GLU B CA 1
ATOM 7126 C C . GLU B 1 390 ? 119.40378 -19.10775 62.68899 1.000 22.28898 390 GLU B C 1
ATOM 7127 O O . GLU B 1 390 ? 120.20301 -19.09146 61.74841 1.000 20.57920 390 GLU B O 1
ATOM 7133 N N .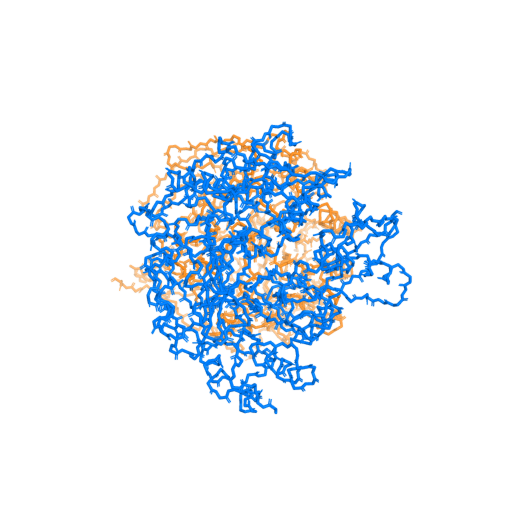 VAL B 1 391 ? 119.55797 -18.36391 63.77913 1.000 22.88483 391 VAL B N 1
ATOM 7134 C CA . VAL B 1 391 ? 120.78424 -17.61319 64.02507 1.000 23.72034 391 VAL B CA 1
ATOM 7135 C C . VAL B 1 391 ? 121.83309 -18.58431 64.55139 1.000 25.30370 391 VAL B C 1
ATOM 7136 O O . VAL B 1 391 ? 121.66884 -19.16510 65.62840 1.000 23.91912 391 VAL B O 1
ATOM 7140 N N . TYR B 1 392 ? 122.90914 -18.77057 63.79064 1.000 26.28730 392 TYR B N 1
ATOM 7141 C CA . TYR B 1 392 ? 123.94209 -19.75530 64.11768 1.000 21.06630 392 TYR B CA 1
ATOM 7142 C C . TYR B 1 392 ? 125.30576 -19.16164 63.79897 1.000 22.77355 392 TYR B C 1
ATOM 7143 O O . TYR B 1 392 ? 125.89850 -19.44460 62.75068 1.000 26.46963 392 TYR B O 1
ATOM 7152 N N . PRO B 1 393 ? 125.84064 -18.32519 64.69400 1.000 24.59417 393 PRO B N 1
ATOM 7153 C CA . PRO B 1 393 ? 127.11301 -17.64448 64.39263 1.000 23.23163 393 PRO B CA 1
ATOM 7154 C C . PRO B 1 393 ? 128.29577 -18.58257 64.21649 1.000 21.77585 393 PRO B C 1
ATOM 7155 O O . PRO B 1 393 ? 129.22693 -18.24548 63.47434 1.000 21.08568 393 PRO B O 1
ATOM 7159 N N . GLN B 1 394 ? 128.29839 -19.74807 64.86886 1.000 23.16218 394 GLN B N 1
ATOM 7160 C CA . GLN B 1 394 ? 129.42275 -20.66401 64.70916 1.000 27.62572 394 GLN B CA 1
ATOM 7161 C C . GLN B 1 394 ? 129.50843 -21.23060 63.29662 1.000 30.86759 394 GLN B C 1
ATOM 7162 O O . GLN B 1 394 ? 130.59836 -21.61952 62.86244 1.000 30.53650 394 GLN B O 1
ATOM 7168 N N . GLY B 1 395 ? 128.39026 -21.28086 62.56926 1.000 27.45578 395 GLY B N 1
ATOM 7169 C CA . GLY B 1 395 ? 128.41940 -21.73656 61.19133 1.000 25.32471 395 GLY B CA 1
ATOM 7170 C C . GLY B 1 395 ? 129.26494 -20.87575 60.27429 1.000 28.42636 395 GLY B C 1
ATOM 7171 O O . GLY B 1 395 ? 129.69865 -21.35150 59.21824 1.000 23.71621 395 GLY B O 1
ATOM 7172 N N . LEU B 1 396 ? 129.51083 -19.61723 60.65133 1.000 20.43496 396 LEU B N 1
ATOM 7173 C CA . LEU B 1 396 ? 130.35989 -18.75511 59.83494 1.000 24.79275 396 LEU B CA 1
ATOM 7174 C C . LEU B 1 396 ? 131.77075 -19.31845 59.72467 1.000 23.53851 396 LEU B C 1
ATOM 7175 O O . LEU B 1 396 ? 132.36180 -19.32392 58.63840 1.000 27.08114 396 LEU B O 1
ATOM 7180 N N . SER B 1 397 ? 132.32599 -19.80065 60.83923 1.000 24.87998 397 SER B N 1
ATOM 7181 C CA . SER B 1 397 ? 133.64895 -20.41625 60.80069 1.000 27.06949 397 SER B CA 1
ATOM 7182 C C . SER B 1 397 ? 133.64175 -21.69771 59.97608 1.000 24.82797 397 SER B C 1
ATOM 7183 O O . SER B 1 397 ? 134.62230 -22.00472 59.28799 1.000 26.04210 397 SER B O 1
ATOM 7186 N N . ASP B 1 398 ? 132.54750 -22.46101 60.03445 1.000 26.14710 398 ASP B N 1
ATOM 7187 C CA . ASP B 1 398 ? 132.47365 -23.69959 59.26565 1.000 29.98877 398 ASP B CA 1
ATOM 7188 C C . ASP B 1 398 ? 132.31718 -23.41849 57.77636 1.000 22.91564 398 ASP B C 1
ATOM 7189 O O . ASP B 1 398 ? 132.86466 -24.14799 56.94126 1.000 22.85354 398 ASP B O 1
ATOM 7194 N N . ALA B 1 399 ? 131.56927 -22.37013 57.42410 1.000 21.10126 399 ALA B N 1
ATOM 7195 C CA . ALA B 1 399 ? 131.42405 -22.00661 56.01841 1.000 24.52241 399 ALA B CA 1
ATOM 7196 C C . ALA B 1 399 ? 132.74719 -21.52847 55.43490 1.000 25.09753 399 ALA B C 1
ATOM 7197 O O . ALA B 1 399 ? 133.07914 -21.84854 54.28749 1.000 24.14273 399 ALA B O 1
ATOM 7199 N N . LEU B 1 400 ? 133.51544 -20.75944 56.20974 1.000 25.16429 400 LEU B N 1
ATOM 7200 C CA . LEU B 1 400 ? 134.82547 -20.32185 55.74318 1.000 25.74059 400 LEU B CA 1
ATOM 7201 C C . LEU B 1 400 ? 135.79990 -21.48797 55.63865 1.000 30.23879 400 LEU B C 1
ATOM 7202 O O . LEU B 1 400 ? 136.71236 -21.45503 54.80525 1.000 23.91977 400 LEU B O 1
ATOM 7207 N N . ASP B 1 401 ? 135.62522 -22.52087 56.46908 1.000 25.88717 401 ASP B N 1
ATOM 7208 C CA . ASP B 1 401 ? 136.45348 -23.71752 56.35076 1.000 22.65245 401 ASP B CA 1
ATOM 7209 C C . ASP B 1 401 ? 136.22070 -24.40816 55.01338 1.000 27.21367 401 ASP B C 1
ATOM 7210 O O . ASP B 1 401 ? 137.17265 -24.78967 54.32285 1.000 25.44754 401 ASP B O 1
ATOM 7215 N N . ILE B 1 402 ? 134.95238 -24.58260 54.63500 1.000 27.66202 402 ILE B N 1
ATOM 7216 C CA . ILE B 1 402 ? 134.63521 -25.14918 53.32698 1.000 26.93479 402 ILE B CA 1
ATOM 7217 C C . ILE B 1 402 ? 135.19372 -24.26595 52.21930 1.000 26.70083 402 ILE B C 1
ATOM 7218 O O . ILE B 1 402 ? 135.76584 -24.75814 51.23902 1.000 23.57466 402 ILE B O 1
ATOM 7223 N N . ALA B 1 403 ? 135.04722 -22.94650 52.36377 1.000 23.66121 403 ALA B N 1
ATOM 7224 C CA . ALA B 1 403 ? 135.60462 -22.02291 51.38034 1.000 27.41860 403 ALA B CA 1
ATOM 7225 C C . ALA B 1 403 ? 137.12008 -22.14824 51.29184 1.000 22.25732 403 ALA B C 1
ATOM 7226 O O . ALA B 1 403 ? 137.69977 -22.00905 50.20824 1.000 29.67063 403 ALA B O 1
ATOM 7228 N N . SER B 1 404 ? 137.77891 -22.41513 52.42198 1.000 22.75799 404 SER B N 1
ATOM 7229 C CA . SER B 1 404 ? 139.23667 -22.37664 52.47280 1.000 27.64087 404 SER B CA 1
ATOM 7230 C C . SER B 1 404 ? 139.89020 -23.52683 51.71713 1.000 21.86862 404 SER B C 1
ATOM 7231 O O . SER B 1 404 ? 141.09349 -23.46137 51.44463 1.000 24.79853 404 SER B O 1
ATOM 7234 N N . GLU B 1 405 ? 139.13433 -24.56996 51.36662 1.000 24.06526 405 GLU B N 1
ATOM 7235 C CA . GLU B 1 405 ? 139.72848 -25.72084 50.69410 1.000 27.29246 405 GLU B CA 1
ATOM 7236 C C . GLU B 1 405 ? 140.28437 -25.37900 49.31969 1.000 30.91284 405 GLU B C 1
ATOM 7237 O O . GLU B 1 405 ? 141.11765 -26.12858 48.80021 1.000 24.15090 405 GLU B O 1
ATOM 7243 N N . TYR B 1 406 ? 139.84824 -24.27556 48.71738 1.000 23.64650 406 TYR B N 1
ATOM 7244 C CA . TYR B 1 406 ? 140.19469 -23.96577 47.33850 1.000 30.08527 406 TYR B CA 1
ATOM 7245 C C . TYR B 1 406 ? 141.30507 -22.92796 47.21996 1.000 29.39853 406 TYR B C 1
ATOM 7246 O O . TYR B 1 406 ? 141.59620 -22.47089 46.11012 1.000 28.52488 406 TYR B O 1
ATOM 7255 N N . GLY B 1 407 ? 141.93413 -22.55781 48.33322 1.000 27.07441 407 GLY B N 1
ATOM 7256 C CA . GLY B 1 407 ? 143.18339 -21.81911 48.29303 1.000 24.55398 407 GLY B CA 1
ATOM 7257 C C . GLY B 1 407 ? 143.10878 -20.41604 47.73658 1.000 30.39756 407 GLY B C 1
ATOM 7258 O O . GLY B 1 407 ? 144.11294 -19.90731 47.23038 1.000 27.95125 407 GLY B O 1
ATOM 7259 N N . LYS B 1 408 ? 141.94846 -19.77101 47.81865 1.000 26.69878 408 LYS B N 1
ATOM 7260 C CA . LYS B 1 408 ? 141.80416 -18.40185 47.35750 1.000 26.19178 408 LYS B CA 1
ATOM 7261 C C . LYS B 1 408 ? 141.48469 -17.48222 48.53115 1.000 26.48566 408 LYS B C 1
ATOM 7262 O O . LYS B 1 408 ? 140.88357 -17.91930 49.51848 1.000 26.90759 408 LYS B O 1
ATOM 7268 N N . PRO B 1 409 ? 141.88286 -16.21091 48.46037 1.000 26.99182 409 PRO B N 1
ATOM 7269 C CA . PRO B 1 409 ? 141.52178 -15.26991 49.52727 1.000 24.73024 409 PRO B CA 1
ATOM 7270 C C . PRO B 1 409 ? 140.01102 -15.16251 49.66359 1.000 25.39412 409 PRO B C 1
ATOM 7271 O O . PRO B 1 409 ? 139.27583 -15.19201 48.67376 1.000 19.18157 409 PRO B O 1
ATOM 7275 N N . LEU B 1 410 ? 139.55220 -15.04050 50.90551 1.000 18.50898 410 LEU B N 1
ATOM 7276 C CA . LEU B 1 410 ? 138.13184 -15.02624 51.22027 1.000 22.93705 410 LEU B CA 1
ATOM 7277 C C . LEU B 1 410 ? 137.69797 -13.64196 51.67926 1.000 20.51841 410 LEU B C 1
ATOM 7278 O O . LEU B 1 410 ? 138.44135 -12.94174 52.37305 1.000 19.53333 410 LEU B O 1
ATOM 7283 N N . ILE B 1 411 ? 136.49068 -13.25570 51.27919 1.000 20.52537 411 ILE B N 1
ATOM 7284 C CA . ILE B 1 411 ? 135.81495 -12.07059 51.78926 1.000 18.81035 411 ILE B CA 1
ATOM 7285 C C . ILE B 1 411 ? 134.37418 -12.45993 52.08071 1.000 22.46037 411 ILE B C 1
ATOM 7286 O O . ILE B 1 411 ? 133.71067 -13.06546 51.23230 1.000 19.44465 411 ILE B O 1
ATOM 7291 N N . VAL B 1 412 ? 133.89795 -12.13753 53.27960 1.000 18.80681 412 VAL B N 1
ATOM 7292 C CA . VAL B 1 412 ? 132.48773 -12.32418 53.60642 1.000 18.14094 412 VAL B CA 1
ATOM 7293 C C . VAL B 1 412 ? 131.70958 -11.21968 52.89814 1.000 21.82778 412 VAL B C 1
ATOM 7294 O O . VAL B 1 412 ? 131.77683 -10.05069 53.28582 1.000 19.64951 412 VAL B O 1
ATOM 7298 N N . THR B 1 413 ? 130.98308 -11.58605 51.84357 1.000 17.49024 413 THR B N 1
ATOM 7299 C CA . THR B 1 413 ? 130.29549 -10.61021 51.01304 1.000 17.39185 413 THR B CA 1
ATOM 7300 C C . THR B 1 413 ? 128.82137 -10.44962 51.36008 1.000 19.12565 413 THR B C 1
ATOM 7301 O O . THR B 1 413 ? 128.20507 -9.47693 50.91373 1.000 19.22159 413 THR B O 1
ATOM 7305 N N . GLU B 1 414 ? 128.24394 -11.36516 52.13663 1.000 16.41017 414 GLU B N 1
ATOM 7306 C CA . GLU B 1 414 ? 126.89532 -11.18548 52.65652 1.000 22.43027 414 GLU B CA 1
ATOM 7307 C C . GLU B 1 414 ? 126.76386 -11.89157 53.99526 1.000 20.52610 414 GLU B C 1
ATOM 7308 O O . GLU B 1 414 ? 127.24119 -13.01662 54.16769 1.000 15.89710 414 GLU B O 1
ATOM 7314 N N . ASN B 1 415 ? 126.10385 -11.21279 54.93076 1.000 18.86404 415 ASN B N 1
ATOM 7315 C CA . ASN B 1 415 ? 125.77070 -11.74737 56.24329 1.000 18.18001 415 ASN B CA 1
ATOM 7316 C C . ASN B 1 415 ? 124.78188 -10.79082 56.89323 1.000 18.06018 415 ASN B C 1
ATOM 7317 O O . ASN B 1 415 ? 125.06832 -9.59742 57.03044 1.000 21.74742 415 ASN B O 1
ATOM 7322 N N . GLY B 1 416 ? 123.60973 -11.28796 57.26346 1.000 18.49698 416 GLY B N 1
ATOM 7323 C CA . GLY B 1 416 ? 122.57820 -10.41403 57.78875 1.000 19.74469 416 GLY B CA 1
ATOM 7324 C C . GLY B 1 416 ? 121.36202 -11.21606 58.18654 1.000 22.15597 416 GLY B C 1
ATOM 7325 O O . GLY B 1 416 ? 121.32929 -12.44516 58.06895 1.000 17.34348 416 GLY B O 1
ATOM 7326 N N . ILE B 1 417 ? 120.34829 -10.49695 58.65511 1.000 20.44221 417 ILE B N 1
ATOM 7327 C CA . ILE B 1 417 ? 119.16146 -11.12030 59.22376 1.000 22.17944 417 ILE B CA 1
ATOM 7328 C C . ILE B 1 417 ? 117.93706 -10.28952 58.86692 1.000 18.45723 417 ILE B C 1
ATOM 7329 O O . ILE B 1 417 ? 117.97303 -9.05475 58.90687 1.000 18.27307 417 ILE B O 1
ATOM 7334 N N . ALA B 1 418 ? 116.85746 -10.97227 58.49377 1.000 18.22144 418 ALA B N 1
ATOM 7335 C CA . ALA B 1 418 ? 115.55951 -10.32795 58.33457 1.000 22.59927 418 ALA B CA 1
ATOM 7336 C C . ALA B 1 418 ? 114.97493 -10.10200 59.72361 1.000 19.54778 418 ALA B C 1
ATOM 7337 O O . ALA B 1 418 ? 114.52314 -11.04904 60.37502 1.000 21.89267 418 ALA B O 1
ATOM 7339 N N . ASP B 1 419 ? 114.99629 -8.85012 60.18529 1.000 24.15188 419 ASP B N 1
ATOM 7340 C CA . ASP B 1 419 ? 114.58054 -8.52031 61.55130 1.000 24.36328 419 ASP B CA 1
ATOM 7341 C C . ASP B 1 419 ? 114.09025 -7.07005 61.54315 1.000 27.99456 419 ASP B C 1
ATOM 7342 O O . ASP B 1 419 ? 114.87185 -6.13456 61.73883 1.000 28.92965 419 ASP B O 1
ATOM 7347 N N . SER B 1 420 ? 112.78563 -6.90234 61.31997 1.000 23.16341 420 SER B N 1
ATOM 7348 C CA . SER B 1 420 ? 112.21314 -5.56662 61.18895 1.000 29.96998 420 SER B CA 1
ATOM 7349 C C . SER B 1 420 ? 112.19108 -4.81865 62.51595 1.000 29.53657 420 SER B C 1
ATOM 7350 O O . SER B 1 420 ? 112.26761 -3.58550 62.52956 1.000 26.96670 420 SER B O 1
ATOM 7353 N N . GLU B 1 421 ? 112.07915 -5.53286 63.63360 1.000 29.24323 421 GLU B N 1
ATOM 7354 C CA . GLU B 1 421 ? 112.06246 -4.88838 64.93912 1.000 36.62210 421 GLU B CA 1
ATOM 7355 C C . GLU B 1 421 ? 113.45767 -4.64288 65.49886 1.000 36.41484 421 GLU B C 1
ATOM 7356 O O . GLU B 1 421 ? 113.58469 -3.94586 66.51154 1.000 37.43019 421 GLU B O 1
ATOM 7362 N N . ASP B 1 422 ? 114.49481 -5.19951 64.86801 1.000 32.82133 422 ASP B N 1
ATOM 7363 C CA . ASP B 1 422 ? 115.88783 -4.99881 65.27582 1.000 27.83089 422 ASP B CA 1
ATOM 7364 C C . ASP B 1 422 ? 116.12091 -5.42567 66.72657 1.000 31.40517 422 ASP B C 1
ATOM 7365 O O . ASP B 1 422 ? 116.84354 -4.76982 67.47951 1.000 34.51766 422 ASP B O 1
ATOM 7370 N N . ASN B 1 423 ? 115.50281 -6.53668 67.12767 1.000 32.52610 423 ASN B N 1
ATOM 7371 C CA . ASN B 1 423 ? 115.73979 -7.09853 68.44889 1.000 32.74066 423 ASN B CA 1
ATOM 7372 C C . ASN B 1 423 ? 116.71925 -8.26178 68.43438 1.000 31.27150 423 ASN B C 1
ATOM 7373 O O . ASN B 1 423 ? 117.28367 -8.59102 69.48450 1.000 28.19017 423 ASN B O 1
ATOM 7378 N N . ILE B 1 424 ? 116.93951 -8.87759 67.27359 1.000 25.92082 424 ILE B N 1
ATOM 7379 C CA . ILE B 1 424 ? 117.93116 -9.93028 67.13473 1.000 26.93384 424 ILE B CA 1
ATOM 7380 C C . ILE B 1 424 ? 119.19083 -9.45429 66.42014 1.000 24.55731 424 ILE B C 1
ATOM 7381 O O . ILE B 1 424 ? 120.28418 -9.93395 66.74217 1.000 25.62183 424 ILE B O 1
ATOM 7386 N N . ARG B 1 425 ? 119.07413 -8.52745 65.47020 1.000 26.78814 425 ARG B N 1
ATOM 7387 C CA . ARG B 1 425 ? 120.23294 -8.07931 64.70190 1.000 26.75339 425 ARG B CA 1
ATOM 7388 C C . ARG B 1 425 ? 121.41687 -7.62754 65.55614 1.000 26.66604 425 ARG B C 1
ATOM 7389 O O . ARG B 1 425 ? 122.55585 -7.98411 65.20805 1.000 25.81512 425 ARG B O 1
ATOM 7397 N N . PRO B 1 426 ? 121.24748 -6.86680 66.64665 1.000 24.75966 426 PRO B N 1
ATOM 7398 C CA . PRO B 1 426 ? 122.42417 -6.53570 67.47352 1.000 24.93217 426 PRO B CA 1
ATOM 7399 C C . PRO B 1 426 ? 123.16726 -7.76117 67.98280 1.000 23.58891 426 PRO B C 1
ATOM 7400 O O . PRO B 1 426 ? 124.39838 -7.82234 67.87265 1.000 26.62589 426 PRO B O 1
ATOM 7404 N N . TYR B 1 427 ? 122.45419 -8.74853 68.53266 1.000 25.70653 427 TYR B N 1
ATOM 7405 C CA . TYR B 1 427 ? 123.11196 -9.99010 68.93248 1.000 24.18712 427 TYR B CA 1
ATOM 7406 C C . TYR B 1 427 ? 123.68472 -10.71987 67.72440 1.000 24.06562 427 TYR B C 1
ATOM 7407 O O . TYR B 1 427 ? 124.79912 -11.25449 67.78094 1.000 23.37064 427 TYR B O 1
ATOM 7416 N N . PHE B 1 428 ? 122.92709 -10.75914 66.62576 1.000 18.12682 428 PHE B N 1
ATOM 7417 C CA . PHE B 1 428 ? 123.41340 -11.34775 65.38145 1.000 25.71549 428 PHE B CA 1
ATOM 7418 C C . PHE B 1 428 ? 124.75209 -10.74064 64.97990 1.000 22.72097 428 PHE B C 1
ATOM 7419 O O . PHE B 1 428 ? 125.69190 -11.45413 64.60976 1.000 22.76540 428 PHE B O 1
ATOM 7427 N N . LEU B 1 429 ? 124.85293 -9.41430 65.06397 1.000 21.36022 429 LEU B N 1
ATOM 7428 C CA . LEU B 1 429 ? 126.05724 -8.71608 64.62996 1.000 20.88584 429 LEU B CA 1
ATOM 7429 C C . LEU B 1 429 ? 127.22454 -8.99788 65.56743 1.000 23.06980 429 LEU B C 1
ATOM 7430 O O . LEU B 1 429 ? 128.32490 -9.34295 65.12160 1.000 20.86830 429 LEU B O 1
ATOM 7435 N N . VAL B 1 430 ? 126.99787 -8.86342 66.87490 1.000 23.11268 430 VAL B N 1
ATOM 7436 C CA . VAL B 1 430 ? 128.06939 -9.06151 67.84612 1.000 26.65375 430 VAL B CA 1
ATOM 7437 C C . VAL B 1 430 ? 128.58737 -10.49510 67.79723 1.000 24.70433 430 VAL B C 1
ATOM 7438 O O . VAL B 1 430 ? 129.80042 -10.73438 67.84699 1.000 26.50423 430 VAL B O 1
ATOM 7442 N N . SER B 1 431 ? 127.68103 -11.46882 67.68454 1.000 25.60942 431 SER B N 1
ATOM 7443 C CA . SER B 1 431 ? 128.08638 -12.86903 67.77818 1.000 24.22294 431 SER B CA 1
ATOM 7444 C C . SER B 1 431 ? 128.81097 -13.33241 66.51953 1.000 23.78897 431 SER B C 1
ATOM 7445 O O . SER B 1 431 ? 129.83722 -14.01700 66.60669 1.000 24.00103 431 SER B O 1
ATOM 7448 N N . HIS B 1 432 ? 128.29076 -12.98339 65.34063 1.000 22.89125 432 HIS B N 1
ATOM 7449 C CA . HIS B 1 432 ? 128.94931 -13.39326 64.10346 1.000 21.99949 432 HIS B CA 1
ATOM 7450 C C . HIS B 1 432 ? 130.33857 -12.78082 63.98470 1.000 20.44520 432 HIS B C 1
ATOM 7451 O O . HIS B 1 432 ? 131.27387 -13.43359 63.50756 1.000 23.34362 432 HIS B O 1
ATOM 7458 N N . LEU B 1 433 ? 130.49812 -11.53280 64.42752 1.000 18.16227 433 LEU B N 1
ATOM 7459 C CA . LEU B 1 433 ? 131.74919 -10.82311 64.18920 1.000 19.30531 433 LEU B CA 1
ATOM 7460 C C . LEU B 1 433 ? 132.83727 -11.19488 65.18922 1.000 24.46079 433 LEU B C 1
ATOM 7461 O O . LEU B 1 433 ? 134.02481 -11.09001 64.86272 1.000 29.84653 433 LEU B O 1
ATOM 7466 N N . LYS B 1 434 ? 132.47515 -11.62939 66.39888 1.000 25.39917 434 LYS B N 1
ATOM 7467 C CA . LYS B 1 434 ? 133.50135 -12.15474 67.29437 1.000 28.42282 434 LYS B CA 1
ATOM 7468 C C . LYS B 1 434 ? 133.96488 -13.53146 66.83167 1.000 27.40583 434 LYS B C 1
ATOM 7469 O O . LYS B 1 434 ? 135.14510 -13.87423 66.96958 1.000 23.41941 434 LYS B O 1
ATOM 7475 N N . VAL B 1 435 ? 133.05032 -14.33045 66.27354 1.000 22.74681 435 VAL B N 1
ATOM 7476 C CA . VAL B 1 435 ? 133.45026 -15.56447 65.60239 1.000 28.48584 435 VAL B CA 1
ATOM 7477 C C . VAL B 1 435 ? 134.36169 -15.24870 64.42389 1.000 25.99192 435 VAL B C 1
ATOM 7478 O O . VAL B 1 435 ? 135.38324 -15.91476 64.21150 1.000 23.37920 435 VAL B O 1
ATOM 7482 N N . LEU B 1 436 ? 134.01484 -14.21759 63.64800 1.000 24.45109 436 LEU B N 1
ATOM 7483 C CA . LEU B 1 436 ? 134.84712 -13.83326 62.51275 1.000 26.70221 436 LEU B CA 1
ATOM 7484 C C . LEU B 1 436 ? 136.20329 -13.31156 62.96983 1.000 29.34985 436 LEU B C 1
ATOM 7485 O O . LEU B 1 436 ? 137.22771 -13.60020 62.34073 1.000 29.11313 436 LEU B O 1
ATOM 7490 N N . GLU B 1 437 ? 136.23068 -12.54071 64.06107 1.000 29.70883 437 GLU B N 1
ATOM 7491 C CA . GLU B 1 437 ? 137.49503 -11.99741 64.54907 1.000 32.01770 437 GLU B CA 1
ATOM 7492 C C . GLU B 1 437 ? 138.43892 -13.10673 64.99196 1.000 29.82406 437 GLU B C 1
ATOM 7493 O O . GLU B 1 437 ? 139.64340 -13.05142 64.71841 1.000 31.22819 437 GLU B O 1
ATOM 7499 N N . GLU B 1 438 ? 137.91209 -14.11881 65.68250 1.000 32.06396 438 GLU B N 1
ATOM 7500 C CA . GLU B 1 438 ? 138.73625 -15.26209 66.05304 1.000 31.55086 438 GLU B CA 1
ATOM 7501 C C . GLU B 1 438 ? 139.25261 -15.98782 64.81810 1.000 33.61744 438 GLU B C 1
ATOM 7502 O O . GLU B 1 438 ? 140.41256 -16.41566 64.77634 1.000 35.24752 438 GLU B O 1
ATOM 7508 N N . TYR B 1 439 ? 138.40505 -16.12791 63.79742 1.000 27.66955 439 TYR B N 1
ATOM 7509 C CA . TYR B 1 439 ? 138.82233 -16.81528 62.58059 1.000 32.09595 439 TYR B CA 1
ATOM 7510 C C . TYR B 1 439 ? 139.91899 -16.04257 61.85938 1.000 30.90468 439 TYR B C 1
ATOM 7511 O O . TYR B 1 439 ? 140.85047 -16.64125 61.30802 1.000 25.05781 439 TYR B O 1
ATOM 7520 N N . VAL B 1 440 ? 139.82912 -14.71098 61.85900 1.000 31.83938 440 VAL B N 1
ATOM 7521 C CA . VAL B 1 440 ? 140.78104 -13.89829 61.10781 1.000 26.99171 440 VAL B CA 1
ATOM 7522 C C . VAL B 1 440 ? 142.18286 -14.02506 61.69202 1.000 26.38440 440 VAL B C 1
ATOM 7523 O O . VAL B 1 440 ? 143.17184 -14.08662 60.95373 1.000 26.80728 440 VAL B O 1
ATOM 7527 N N . GLU B 1 441 ? 142.29999 -14.07666 63.01792 1.000 29.58897 441 GLU B N 1
ATOM 7528 C CA . GLU B 1 441 ? 143.62857 -14.14592 63.61288 1.000 31.66815 441 GLU B CA 1
ATOM 7529 C C . GLU B 1 441 ? 144.20911 -15.55470 63.60338 1.000 22.85127 441 GLU B C 1
ATOM 7530 O O . GLU B 1 441 ? 145.43444 -15.70179 63.65753 1.000 35.36638 441 GLU B O 1
ATOM 7536 N N . LYS B 1 442 ? 143.37124 -16.58905 63.52617 1.000 27.29252 442 LYS B N 1
ATOM 7537 C CA . LYS B 1 442 ? 143.88224 -17.95419 63.47856 1.000 31.11172 442 LYS B CA 1
ATOM 7538 C C . LYS B 1 442 ? 144.09683 -18.45355 62.05407 1.000 33.51715 442 LYS B C 1
ATOM 7539 O O . LYS B 1 442 ? 145.06113 -19.18214 61.79607 1.000 37.78871 442 LYS B O 1
ATOM 7545 N N . LYS B 1 443 ? 143.22315 -18.07719 61.12084 1.000 33.20173 443 LYS B N 1
ATOM 7546 C CA . LYS B 1 443 ? 143.31856 -18.54752 59.74406 1.000 31.32661 443 LYS B CA 1
ATOM 7547 C C . LYS B 1 443 ? 143.89505 -17.51193 58.78769 1.000 31.41790 443 LYS B C 1
ATOM 7548 O O . LYS B 1 443 ? 144.53564 -17.89024 57.80137 1.000 33.69533 443 LYS B O 1
ATOM 7550 N N . LYS B 1 444 ? 143.66580 -16.22196 59.04376 1.000 29.70436 444 LYS B N 1
ATOM 7551 C CA . LYS B 1 444 ? 144.35665 -15.12862 58.35252 1.000 27.00813 444 LYS B CA 1
ATOM 7552 C C . LYS B 1 444 ? 144.09228 -15.11574 56.84866 1.000 30.18306 444 LYS B C 1
ATOM 7553 O O . LYS B 1 444 ? 144.91299 -14.62013 56.07365 1.000 34.41241 444 LYS B O 1
ATOM 7559 N N . ASN B 1 445 ? 142.94761 -15.64124 56.41312 1.000 27.67455 445 ASN B N 1
ATOM 7560 C CA . ASN B 1 445 ? 142.62858 -15.69318 54.99113 1.000 26.68243 445 ASN B CA 1
ATOM 7561 C C . ASN B 1 445 ? 141.30714 -15.01281 54.65027 1.000 22.26944 445 ASN B C 1
ATOM 7562 O O . ASN B 1 445 ? 140.81571 -15.16926 53.52567 1.000 24.62189 445 ASN B O 1
ATOM 7567 N N . VAL B 1 446 ? 140.71694 -14.26992 55.58368 1.000 24.27889 446 VAL B N 1
ATOM 7568 C CA . VAL B 1 446 ? 139.51613 -13.48054 55.33346 1.000 22.85131 446 VAL B CA 1
ATOM 7569 C C . VAL B 1 446 ? 139.90036 -12.01128 55.40716 1.000 22.03508 446 VAL B C 1
ATOM 7570 O O . VAL B 1 446 ? 140.55472 -11.58118 56.36475 1.000 26.81820 446 VAL B O 1
ATOM 7574 N N . TYR B 1 447 ? 139.49384 -11.24285 54.39897 1.000 24.18684 447 TYR B N 1
ATOM 7575 C CA . TYR B 1 447 ? 139.94876 -9.87005 54.24491 1.000 24.93437 447 TYR B CA 1
ATOM 7576 C C . TYR B 1 447 ? 138.82431 -8.84678 54.26400 1.000 26.24058 447 TYR B C 1
ATOM 7577 O O . TYR B 1 447 ? 139.09261 -7.65684 54.06119 1.000 24.12905 447 TYR B O 1
ATOM 7586 N N . GLY B 1 448 ? 137.58476 -9.25910 54.50347 1.000 21.94459 448 GLY B N 1
ATOM 7587 C CA . GLY B 1 448 ? 136.49051 -8.30930 54.50341 1.000 24.46959 448 GLY B CA 1
ATOM 7588 C C . GLY B 1 448 ? 135.22057 -8.90841 55.05937 1.000 23.58798 448 GLY B C 1
ATOM 7589 O O . GLY B 1 448 ? 135.03571 -10.13061 55.07508 1.000 20.37414 448 GLY B O 1
ATOM 7590 N N . TYR B 1 449 ? 134.34376 -8.01878 55.52050 1.000 20.49736 449 TYR B N 1
ATOM 7591 C CA . TYR B 1 449 ? 133.00281 -8.37543 55.96384 1.000 23.16520 449 TYR B CA 1
ATOM 7592 C C . TYR B 1 449 ? 132.02687 -7.37395 55.36967 1.000 24.13352 449 TYR B C 1
ATOM 7593 O O . TYR B 1 449 ? 132.08742 -6.18133 55.68815 1.000 25.45055 449 TYR B O 1
ATOM 7602 N N . LEU B 1 450 ? 131.14056 -7.85304 54.50264 1.000 18.35482 450 LEU B N 1
ATOM 7603 C CA . LEU B 1 450 ? 130.08888 -7.03447 53.91336 1.000 18.61183 450 LEU B CA 1
ATOM 7604 C C . LEU B 1 450 ? 128.75228 -7.49562 54.47429 1.000 24.65466 450 LEU B C 1
ATOM 7605 O O . LEU B 1 450 ? 128.35182 -8.64543 54.26406 1.000 23.29801 450 LEU B O 1
ATOM 7610 N N . HIS B 1 451 ? 128.07228 -6.60559 55.18767 1.000 20.61591 451 HIS B N 1
ATOM 7611 C CA . HIS B 1 451 ? 126.79047 -6.94047 55.78524 1.000 24.35176 451 HIS B CA 1
ATOM 7612 C C . HIS B 1 451 ? 125.67481 -6.83284 54.75331 1.000 19.83104 451 HIS B C 1
ATOM 7613 O O . HIS B 1 451 ? 125.72041 -6.00518 53.84063 1.000 21.66799 451 HIS B O 1
ATOM 7620 N N . TRP B 1 452 ? 124.67069 -7.68886 54.89647 1.000 22.24488 452 TRP B N 1
ATOM 7621 C CA . TRP B 1 452 ? 123.45370 -7.53505 54.11112 1.000 18.23645 452 TRP B CA 1
ATOM 7622 C C . TRP B 1 452 ? 122.28944 -7.18532 55.03437 1.000 21.85797 452 TRP B C 1
ATOM 7623 O O . TRP B 1 452 ? 121.85333 -8.01853 55.82568 1.000 24.56888 452 TRP B O 1
ATOM 7634 N N . ALA B 1 453 ? 121.79034 -5.95500 54.94575 1.000 22.39122 453 ALA B N 1
ATOM 7635 C CA . ALA B 1 453 ? 122.32348 -4.93635 54.04641 1.000 22.55486 453 ALA B CA 1
ATOM 7636 C C . ALA B 1 453 ? 122.34480 -3.59024 54.75942 1.000 18.33418 453 ALA B C 1
ATOM 7637 O O . ALA B 1 453 ? 121.96767 -3.49859 55.92750 1.000 22.88584 453 ALA B O 1
ATOM 7639 N N . LEU B 1 454 ? 122.78379 -2.54458 54.05553 1.000 18.22370 454 LEU B N 1
ATOM 7640 C CA . LEU B 1 454 ? 122.77137 -1.20745 54.64129 1.000 22.70918 454 LEU B CA 1
ATOM 7641 C C . LEU B 1 454 ? 121.34643 -0.75003 54.92763 1.000 19.66844 454 LEU B C 1
ATOM 7642 O O . LEU B 1 454 ? 121.03955 -0.28894 56.03223 1.000 19.86436 454 LEU B O 1
ATOM 7647 N N . THR B 1 455 ? 120.46046 -0.87464 53.94243 1.000 22.16068 455 THR B N 1
ATOM 7648 C CA . THR B 1 455 ? 119.07743 -0.44402 54.07137 1.000 21.40696 455 THR B CA 1
ATOM 7649 C C . THR B 1 455 ? 118.14585 -1.59132 53.71163 1.000 22.13658 455 THR B C 1
ATOM 7650 O O . THR B 1 455 ? 118.52408 -2.52657 53.00085 1.000 20.65586 455 THR B O 1
ATOM 7654 N N . ASP B 1 456 ? 116.91556 -1.50472 54.21598 1.000 22.73303 456 ASP B N 1
ATOM 7655 C CA . ASP B 1 456 ? 115.86488 -2.41430 53.78309 1.000 22.87764 456 ASP B CA 1
ATOM 7656 C C . ASP B 1 456 ? 115.69354 -2.32747 52.27238 1.000 16.39835 456 ASP B C 1
ATOM 7657 O O . ASP B 1 456 ? 115.85324 -1.26431 51.66754 1.000 19.66291 456 ASP B O 1
ATOM 7662 N N . ASN B 1 457 ? 115.36243 -3.45827 51.65728 1.000 17.70835 457 ASN B N 1
ATOM 7663 C CA . ASN B 1 457 ? 115.24427 -3.50517 50.20889 1.000 17.08250 457 ASN B CA 1
ATOM 7664 C C . ASN B 1 457 ? 114.20554 -4.54971 49.81857 1.000 19.41514 457 ASN B C 1
ATOM 7665 O O . ASN B 1 457 ? 113.55990 -5.16955 50.66897 1.000 20.34887 457 ASN B O 1
ATOM 7670 N N . TYR B 1 458 ? 114.04872 -4.72971 48.50941 1.000 19.40380 458 TYR B N 1
ATOM 7671 C CA . TYR B 1 458 ? 113.05425 -5.63117 47.93767 1.000 20.33363 458 TYR B CA 1
ATOM 7672 C C . TYR B 1 458 ? 113.60599 -7.05192 47.95999 1.000 24.36219 458 TYR B C 1
ATOM 7673 O O . TYR B 1 458 ? 114.48620 -7.39287 47.16544 1.000 23.10663 458 TYR B O 1
ATOM 7682 N N . GLU B 1 459 ? 113.09244 -7.88830 48.86248 1.000 18.75102 459 GLU B N 1
ATOM 7683 C CA . GLU B 1 459 ? 113.64209 -9.23316 49.05845 1.000 21.53527 459 GLU B CA 1
ATOM 7684 C C . GLU B 1 459 ? 112.92393 -10.23254 48.14643 1.000 23.17052 459 GLU B C 1
ATOM 7685 O O . GLU B 1 459 ? 112.16967 -11.10747 48.57996 1.000 19.86847 459 GLU B O 1
ATOM 7691 N N . TRP B 1 460 ? 113.18141 -10.06805 46.84535 1.000 17.07673 460 TRP B N 1
ATOM 7692 C CA . TRP B 1 460 ? 112.77475 -10.99420 45.79042 1.000 17.87789 460 TRP B CA 1
ATOM 7693 C C . TRP B 1 460 ? 111.32368 -11.44485 45.92154 1.000 19.67902 460 TRP B C 1
ATOM 7694 O O . TRP B 1 460 ? 110.41346 -10.61041 45.94791 1.000 21.60311 460 TRP B O 1
ATOM 7705 N N . ALA B 1 461 ? 111.09497 -12.75839 46.00226 1.000 18.24237 461 ALA B N 1
ATOM 7706 C CA . ALA B 1 461 ? 109.72970 -13.27110 46.05403 1.000 22.83430 461 ALA B CA 1
ATOM 7707 C C . ALA B 1 461 ? 108.98676 -12.83019 47.30858 1.000 21.28324 461 ALA B C 1
ATOM 7708 O O . ALA B 1 461 ? 107.75142 -12.86495 47.32698 1.000 21.06427 461 ALA B O 1
ATOM 7710 N N . GLN B 1 462 ? 109.70362 -12.41296 48.35050 1.000 22.20525 462 GLN B N 1
ATOM 7711 C CA . GLN B 1 462 ? 109.08183 -11.99896 49.60110 1.000 23.76967 462 GLN B CA 1
ATOM 7712 C C . GLN B 1 462 ? 108.75930 -10.51185 49.64970 1.000 24.86844 462 GLN B C 1
ATOM 7713 O O . GLN B 1 462 ? 108.04363 -10.08074 50.55985 1.000 27.96639 462 GLN B O 1
ATOM 7719 N N . GLY B 1 463 ? 109.26934 -9.71994 48.70821 1.000 22.18123 463 GLY B N 1
ATOM 7720 C CA . GLY B 1 463 ? 108.96665 -8.30279 48.71900 1.000 21.26969 463 GLY B CA 1
ATOM 7721 C C . GLY B 1 463 ? 109.65893 -7.56954 49.85725 1.000 23.89313 463 GLY B C 1
ATOM 7722 O O . GLY B 1 463 ? 110.73866 -7.94911 50.32262 1.000 20.33548 463 GLY B O 1
ATOM 7723 N N . PHE B 1 464 ? 109.01628 -6.49549 50.31440 1.000 22.64674 464 PHE B N 1
ATOM 7724 C CA . PHE B 1 464 ? 109.57160 -5.65794 51.37052 1.000 22.72692 464 PHE B CA 1
ATOM 7725 C C . PHE B 1 464 ? 109.34704 -6.22190 52.77166 1.000 26.94909 464 PHE B C 1
ATOM 7726 O O . PHE B 1 464 ? 109.78571 -5.59871 53.74396 1.000 25.84339 464 PHE B O 1
ATOM 7734 N N . LYS B 1 465 ? 108.69494 -7.38069 52.90268 1.000 26.55323 465 LYS B N 1
ATOM 7735 C CA . LYS B 1 465 ? 108.40246 -7.92629 54.22757 1.000 32.55875 465 LYS B CA 1
ATOM 7736 C C . LYS B 1 465 ? 109.67249 -8.27129 54.99712 1.000 25.63807 465 LYS B C 1
ATOM 7737 O O . LYS B 1 465 ? 109.74182 -8.07328 56.21711 1.000 30.38483 465 LYS B O 1
ATOM 7743 N N . MET B 1 466 ? 110.67369 -8.81382 54.31101 1.000 20.74944 466 MET B N 1
ATOM 7744 C CA . MET B 1 466 ? 111.92920 -9.20516 54.94000 1.000 24.33828 466 MET B CA 1
ATOM 7745 C C . MET B 1 466 ? 112.85648 -7.99585 54.94346 1.000 23.58113 466 MET B C 1
ATOM 7746 O O . MET B 1 466 ? 113.32937 -7.56273 53.88767 1.000 24.12083 466 MET B O 1
ATOM 7751 N N . ARG B 1 467 ? 113.10321 -7.44343 56.12866 1.000 20.51887 467 ARG B N 1
ATOM 7752 C CA . ARG B 1 467 ? 113.88233 -6.22152 56.28578 1.000 23.30459 467 ARG B CA 1
ATOM 7753 C C . ARG B 1 467 ? 115.26345 -6.58011 56.81734 1.000 20.42389 467 ARG B C 1
ATOM 7754 O O . ARG B 1 467 ? 115.42036 -6.88196 58.00509 1.000 20.78976 467 ARG B O 1
ATOM 7762 N N . PHE B 1 468 ? 116.25998 -6.53441 55.93731 1.000 22.84047 468 PHE B N 1
ATOM 7763 C CA . PHE B 1 468 ? 117.62972 -6.90598 56.26018 1.000 22.20232 468 PHE B CA 1
ATOM 7764 C C . PHE B 1 468 ? 118.50338 -5.71763 56.63135 1.000 22.61241 468 PHE B C 1
ATOM 7765 O O . PHE B 1 468 ? 119.67966 -5.90794 56.95693 1.000 17.48427 468 PHE B O 1
ATOM 7773 N N . GLY B 1 469 ? 117.96539 -4.50304 56.59371 1.000 19.77449 469 GLY B N 1
ATOM 7774 C CA . GLY B 1 469 ? 118.80897 -3.32625 56.65584 1.000 20.57487 469 GLY B CA 1
ATOM 7775 C C . GLY B 1 469 ? 119.27862 -3.00418 58.06512 1.000 23.68139 469 GLY B C 1
ATOM 7776 O O . GLY B 1 469 ? 118.55670 -3.18204 59.04657 1.000 23.11612 469 GLY B O 1
ATOM 7777 N N . LEU B 1 470 ? 120.52291 -2.53027 58.15257 1.000 21.46654 470 LEU B N 1
ATOM 7778 C CA . LEU B 1 470 ? 120.93850 -1.75534 59.31219 1.000 24.46478 470 LEU B CA 1
ATOM 7779 C C . LEU B 1 470 ? 120.17350 -0.44449 59.40474 1.000 23.56003 470 LEU B C 1
ATOM 7780 O O . LEU B 1 470 ? 120.19450 0.20299 60.45742 1.000 27.75395 470 LEU B O 1
ATOM 7785 N N . THR B 1 471 ? 119.50065 -0.05304 58.32486 1.000 22.58205 471 THR B N 1
ATOM 7786 C CA . THR B 1 471 ? 118.72868 1.17542 58.24191 1.000 23.46629 471 THR B CA 1
ATOM 7787 C C . THR B 1 471 ? 117.33765 0.83476 57.73415 1.000 25.28995 471 THR B C 1
ATOM 7788 O O . THR B 1 471 ? 117.19638 0.16236 56.70769 1.000 22.32796 471 THR B O 1
ATOM 7792 N N . ASP B 1 472 ? 116.31892 1.27994 58.46033 1.000 25.20459 472 ASP B N 1
ATOM 7793 C CA . ASP B 1 472 ? 114.94746 1.15283 57.99731 1.000 21.97993 472 ASP B CA 1
ATOM 7794 C C . ASP B 1 472 ? 114.66607 2.20824 56.93356 1.000 26.07859 472 ASP B C 1
ATOM 7795 O O . ASP B 1 472 ? 115.25550 3.29256 56.93628 1.000 21.36741 472 ASP B O 1
ATOM 7800 N N . VAL B 1 473 ? 113.77370 1.87728 56.00285 1.000 21.44851 473 VAL B N 1
ATOM 7801 C CA . VAL B 1 473 ? 113.38013 2.80134 54.94659 1.000 26.93346 473 VAL B CA 1
ATOM 7802 C C . VAL B 1 473 ? 111.86570 2.94307 54.95213 1.000 27.73615 473 VAL B C 1
ATOM 7803 O O . VAL B 1 473 ? 111.13542 1.95025 55.04525 1.000 27.37691 473 VAL B O 1
ATOM 7807 N N . ASP B 1 474 ? 111.40095 4.18366 54.85391 1.000 27.49676 474 ASP B N 1
ATOM 7808 C CA . ASP B 1 474 ? 109.98216 4.50931 54.78790 1.000 29.58190 474 ASP B CA 1
ATOM 7809 C C . ASP B 1 474 ? 109.61735 4.68316 53.31831 1.000 28.91921 474 ASP B C 1
ATOM 7810 O O . ASP B 1 474 ? 110.03442 5.65234 52.68040 1.000 29.62638 474 ASP B O 1
ATOM 7815 N N . LEU B 1 475 ? 108.83180 3.74813 52.78411 1.000 27.17667 475 LEU B N 1
ATOM 7816 C CA . LEU B 1 475 ? 108.61156 3.69873 51.34244 1.000 30.67992 475 LEU B CA 1
ATOM 7817 C C . LEU B 1 475 ? 107.75050 4.84481 50.82491 1.000 31.66410 475 LEU B C 1
ATOM 7818 O O . LEU B 1 475 ? 107.74663 5.09725 49.61520 1.000 29.24872 475 LEU B O 1
ATOM 7823 N N . GLU B 1 476 ? 107.02865 5.54657 51.69959 1.000 35.42327 476 GLU B N 1
ATOM 7824 C CA . GLU B 1 476 ? 106.24389 6.68920 51.24304 1.000 26.19724 476 GLU B CA 1
ATOM 7825 C C . GLU B 1 476 ? 107.14284 7.86897 50.89329 1.000 26.23848 476 GLU B C 1
ATOM 7826 O O . GLU B 1 476 ? 106.98258 8.49747 49.84145 1.000 26.89740 476 GLU B O 1
ATOM 7832 N N . THR B 1 477 ? 108.10040 8.18185 51.75741 1.000 29.46108 477 THR B N 1
ATOM 7833 C CA . THR B 1 477 ? 108.96633 9.33440 51.56076 1.000 32.36805 477 THR B CA 1
ATOM 7834 C C . THR B 1 477 ? 110.40299 8.95749 51.22772 1.000 29.05273 477 THR B C 1
ATOM 7835 O O . THR B 1 477 ? 111.22432 9.85314 51.00217 1.000 25.73772 477 THR B O 1
ATOM 7839 N N . LYS B 1 478 ? 110.73032 7.66483 51.21406 1.000 23.50950 478 LYS B N 1
ATOM 7840 C CA . LYS B 1 478 ? 112.07556 7.13968 50.98394 1.000 27.88591 478 LYS B CA 1
ATOM 7841 C C . LYS B 1 478 ? 113.05792 7.54078 52.07803 1.000 29.12642 478 LYS B C 1
ATOM 7842 O O . LYS B 1 478 ? 114.27277 7.40206 51.89108 1.000 25.06867 478 LYS B O 1
ATOM 7848 N N . GLU B 1 479 ? 112.56910 8.02374 53.22176 1.000 26.35135 479 GLU B N 1
ATOM 7849 C CA . GLU B 1 479 ? 113.46419 8.50483 54.26750 1.000 27.53007 479 GLU B CA 1
ATOM 7850 C C . GLU B 1 479 ? 114.17212 7.33284 54.93782 1.000 27.06020 479 GLU B C 1
ATOM 7851 O O . GLU B 1 479 ? 113.55304 6.31122 55.25918 1.000 21.85326 479 GLU B O 1
ATOM 7857 N N . ARG B 1 480 ? 115.47704 7.48402 55.13779 1.000 24.07928 480 ARG B N 1
ATOM 7858 C CA . ARG B 1 480 ? 116.29693 6.47015 55.78287 1.000 24.91626 480 ARG B CA 1
ATOM 7859 C C . ARG B 1 480 ? 116.32942 6.71749 57.28570 1.000 25.63874 480 ARG B C 1
ATOM 7860 O O . ARG B 1 480 ? 116.55501 7.84672 57.73105 1.000 28.13930 480 ARG B O 1
ATOM 7868 N N . LYS B 1 481 ? 116.10643 5.66079 58.06205 1.000 31.82048 481 LYS B N 1
ATOM 7869 C CA . LYS B 1 481 ? 116.08876 5.74516 59.52140 1.000 30.43021 481 LYS B CA 1
ATOM 7870 C C . LYS B 1 481 ? 117.01765 4.68425 60.09346 1.000 25.13957 481 LYS B C 1
ATOM 7871 O O . LYS B 1 481 ? 116.62875 3.50686 60.19750 1.000 25.15065 481 LYS B O 1
ATOM 7877 N N . PRO B 1 482 ? 118.24386 5.05428 60.46518 1.000 25.82411 482 PRO B N 1
ATOM 7878 C CA . PRO B 1 482 ? 119.18587 4.06050 60.99167 1.000 26.38332 482 PRO B CA 1
ATOM 7879 C C . PRO B 1 482 ? 118.62671 3.36378 62.22145 1.000 23.58234 482 PRO B C 1
ATOM 7880 O O . PRO B 1 482 ? 117.91769 3.96354 63.03255 1.000 26.17110 482 PRO B O 1
ATOM 7884 N N . ARG B 1 483 ? 118.94011 2.07970 62.34017 1.000 26.45802 483 ARG B N 1
ATOM 7885 C CA . ARG B 1 483 ? 118.54529 1.29488 63.49521 1.000 30.35692 483 ARG B CA 1
ATOM 7886 C C . ARG B 1 483 ? 119.66004 1.30145 64.53642 1.000 28.79412 483 ARG B C 1
ATOM 7887 O O . ARG B 1 483 ? 120.77712 1.76053 64.28886 1.000 21.33033 483 ARG B O 1
ATOM 7895 N N . GLU B 1 484 ? 119.33495 0.78932 65.72523 1.000 31.46949 484 GLU B N 1
ATOM 7896 C CA . GLU B 1 484 ? 120.34077 0.65722 66.77368 1.000 30.92261 484 GLU B CA 1
ATOM 7897 C C . GLU B 1 484 ? 121.51332 -0.19548 66.30429 1.000 29.64507 484 GLU B C 1
ATOM 7898 O O . GLU B 1 484 ? 122.67178 0.08963 66.63249 1.000 28.62403 484 GLU B O 1
ATOM 7904 N N . SER B 1 485 ? 121.23356 -1.22844 65.50644 1.000 28.75182 485 SER B N 1
ATOM 7905 C CA . SER B 1 485 ? 122.28282 -2.12958 65.04579 1.000 30.92220 485 SER B CA 1
ATOM 7906 C C . SER B 1 485 ? 123.28769 -1.44216 64.13011 1.000 24.90625 485 SER B C 1
ATOM 7907 O O . SER B 1 485 ? 124.41409 -1.93071 63.99269 1.000 29.21431 485 SER B O 1
ATOM 7910 N N . SER B 1 486 ? 122.91385 -0.32839 63.49578 1.000 26.95786 486 SER B N 1
ATOM 7911 C CA . SER B 1 486 ? 123.89441 0.41117 62.70801 1.000 24.58129 486 SER B CA 1
ATOM 7912 C C . SER B 1 486 ? 124.93979 1.06458 63.60257 1.000 30.52033 486 SER B C 1
ATOM 7913 O O . SER B 1 486 ? 126.09369 1.22863 63.18890 1.000 29.20207 486 SER B O 1
ATOM 7916 N N . GLU B 1 487 ? 124.55944 1.43727 64.82773 1.000 30.87672 487 GLU B N 1
ATOM 7917 C CA . GLU B 1 487 ? 125.54398 1.92011 65.79023 1.000 31.11440 487 GLU B CA 1
ATOM 7918 C C . GLU B 1 487 ? 126.45197 0.79130 66.26101 1.000 27.66098 487 GLU B C 1
ATOM 7919 O O . GLU B 1 487 ? 127.64880 1.00394 66.48785 1.000 23.22734 487 GLU B O 1
ATOM 7925 N N . VAL B 1 488 ? 125.90067 -0.41407 66.41904 1.000 28.06221 488 VAL B N 1
ATOM 7926 C CA . VAL B 1 488 ? 126.72282 -1.56408 66.78539 1.000 28.86689 488 VAL B CA 1
ATOM 7927 C C . VAL B 1 488 ? 127.75620 -1.83687 65.70025 1.000 31.70950 488 VAL B C 1
ATOM 7928 O O . VAL B 1 488 ? 128.94319 -2.04078 65.98328 1.000 29.02296 488 VAL B O 1
ATOM 7932 N N . PHE B 1 489 ? 127.31762 -1.83937 64.43760 1.000 25.81654 489 PHE B N 1
ATOM 7933 C CA . PHE B 1 489 ? 128.25230 -2.01816 63.33142 1.000 28.02308 489 PHE B CA 1
ATOM 7934 C C . PHE B 1 489 ? 129.29383 -0.90750 63.31127 1.000 26.49569 489 PHE B C 1
ATOM 7935 O O . PHE B 1 489 ? 130.47670 -1.16243 63.05674 1.000 28.45708 489 PHE B O 1
ATOM 7943 N N . LYS B 1 490 ? 128.87109 0.33347 63.56787 1.000 28.90474 490 LYS B N 1
ATOM 7944 C CA . LYS B 1 490 ? 129.80917 1.45207 63.56202 1.000 29.53039 490 LYS B CA 1
ATOM 7945 C C . LYS B 1 490 ? 130.91328 1.24608 64.58963 1.000 31.73240 490 LYS B C 1
ATOM 7946 O O . LYS B 1 490 ? 132.09957 1.41693 64.28691 1.000 29.59176 490 LYS B O 1
ATOM 7952 N N . ILE B 1 491 ? 130.53785 0.86999 65.81326 1.000 28.69358 491 ILE B N 1
ATOM 7953 C CA . ILE B 1 491 ? 131.52309 0.67918 66.87483 1.000 32.75573 491 ILE B CA 1
ATOM 7954 C C . ILE B 1 491 ? 132.50024 -0.42945 66.50313 1.000 34.93398 491 ILE B C 1
ATOM 7955 O O . ILE B 1 491 ? 133.72281 -0.25400 66.57518 1.000 38.50270 491 ILE B O 1
ATOM 7960 N N . ILE B 1 492 ? 131.97409 -1.58560 66.09188 1.000 29.26567 492 ILE B N 1
ATOM 7961 C CA . ILE B 1 492 ? 132.83035 -2.72813 65.78144 1.000 30.42802 492 ILE B CA 1
ATOM 7962 C C . ILE B 1 492 ? 133.76992 -2.39909 64.62765 1.000 28.09346 492 ILE B C 1
ATOM 7963 O O . ILE B 1 492 ? 134.96328 -2.72308 64.66737 1.000 30.73283 492 ILE B O 1
ATOM 7968 N N . ALA B 1 493 ? 133.25626 -1.73185 63.59290 1.000 31.97013 493 ALA B N 1
ATOM 7969 C CA . ALA B 1 493 ? 134.07988 -1.42619 62.42701 1.000 28.43322 493 ALA B CA 1
ATOM 7970 C C . ALA B 1 493 ? 135.12139 -0.35990 62.74803 1.000 33.79966 493 ALA B C 1
ATOM 7971 O O . ALA B 1 493 ? 136.29412 -0.49265 62.37784 1.000 32.46061 493 ALA B O 1
ATOM 7973 N N . SER B 1 494 ? 134.71335 0.70603 63.44172 1.000 34.19053 494 SER B N 1
ATOM 7974 C CA . SER B 1 494 ? 135.63233 1.81128 63.69936 1.000 33.10502 494 SER B CA 1
ATOM 7975 C C . SER B 1 494 ? 136.69343 1.44291 64.72687 1.000 33.07070 494 SER B C 1
ATOM 7976 O O . SER B 1 494 ? 137.81892 1.94963 64.65915 1.000 43.22049 494 SER B O 1
ATOM 7979 N N . GLU B 1 495 ? 136.36036 0.58241 65.68427 1.000 34.48889 495 GLU B N 1
ATOM 7980 C CA . GLU B 1 495 ? 137.32589 0.13090 66.67594 1.000 36.24069 495 GLU B CA 1
ATOM 7981 C C . GLU B 1 495 ? 138.06456 -1.12928 66.24512 1.000 33.03194 495 GLU B C 1
ATOM 7982 O O . GLU B 1 495 ? 138.97433 -1.56842 66.95637 1.000 33.33091 495 GLU B O 1
ATOM 7988 N N . LYS B 1 496 ? 137.69418 -1.71296 65.10202 1.000 38.24869 496 LYS B N 1
ATOM 7989 C CA . LYS B 1 496 ? 138.40471 -2.84709 64.50649 1.000 35.89968 496 LYS B CA 1
ATOM 7990 C C . LYS B 1 496 ? 138.44224 -4.05497 65.43796 1.000 34.66791 496 LYS B C 1
ATOM 7991 O O . LYS B 1 496 ? 139.36182 -4.87588 65.37384 1.000 31.43271 496 LYS B O 1
ATOM 7997 N N . THR B 1 497 ? 137.43881 -4.17020 66.30240 1.000 33.73806 497 THR B N 1
ATOM 7998 C CA . THR B 1 497 ? 137.31175 -5.29435 67.21872 1.000 32.79033 497 THR B CA 1
ATOM 7999 C C . THR B 1 497 ? 135.90657 -5.26590 67.79844 1.000 33.01042 497 THR B C 1
ATOM 8000 O O . THR B 1 497 ? 135.20187 -4.25649 67.70651 1.000 33.49451 497 THR B O 1
ATOM 8004 N N . VAL B 1 498 ? 135.50620 -6.38744 68.38495 1.000 32.23363 498 VAL B N 1
ATOM 8005 C CA . VAL B 1 498 ? 134.22838 -6.46577 69.08523 1.000 32.87758 498 VAL B CA 1
ATOM 8006 C C . VAL B 1 498 ? 134.48470 -6.13218 70.54796 1.000 32.16513 498 VAL B C 1
ATOM 8007 O O . VAL B 1 498 ? 135.02129 -6.97127 71.28691 1.000 30.74941 498 VAL B O 1
ATOM 8011 N N . PRO B 1 499 ? 134.14810 -4.92768 71.00674 1.000 29.04043 499 PRO B N 1
ATOM 8012 C CA . PRO B 1 499 ? 134.37080 -4.59569 72.41656 1.000 31.76839 499 PRO B CA 1
ATOM 8013 C C . PRO B 1 499 ? 133.54957 -5.51380 73.29890 1.000 34.47971 499 PRO B C 1
ATOM 8014 O O . PRO B 1 499 ? 132.35586 -5.72377 73.07038 1.000 29.64305 499 PRO B O 1
ATOM 8018 N N . GLU B 1 500 ? 134.20726 -6.08109 74.31230 1.000 37.15720 500 GLU B N 1
ATOM 8019 C CA . GLU B 1 500 ? 133.50189 -6.96471 75.23505 1.000 39.01150 500 GLU B CA 1
ATOM 8020 C C . GLU B 1 500 ? 132.33115 -6.24243 75.88836 1.000 40.39063 500 GLU B C 1
ATOM 8021 O O . GLU B 1 500 ? 131.34523 -6.89204 76.24855 1.000 38.97470 500 GLU B O 1
ATOM 8027 N N . GLU B 1 501 ? 132.37687 -4.90667 75.99319 1.000 39.61390 501 GLU B N 1
ATOM 8028 C CA . GLU B 1 501 ? 131.17996 -4.17788 76.39732 1.000 38.44856 501 GLU B CA 1
ATOM 8029 C C . GLU B 1 501 ? 129.98182 -4.58560 75.55188 1.000 39.63563 501 GLU B C 1
ATOM 8030 O O . GLU B 1 501 ? 128.88065 -4.77740 76.08579 1.000 39.43739 501 GLU B O 1
ATOM 8036 N N . LEU B 1 502 ? 130.19101 -4.79982 74.25113 1.000 35.35179 502 LEU B N 1
ATOM 8037 C CA . LEU B 1 502 ? 129.07175 -5.06176 73.35423 1.000 33.28645 502 LEU B CA 1
ATOM 8038 C C . LEU B 1 502 ? 128.53712 -6.48323 73.48642 1.000 27.94682 502 LEU B C 1
ATOM 8039 O O . LEU B 1 502 ? 127.33903 -6.71370 73.27959 1.000 29.87782 502 LEU B O 1
ATOM 8044 N N . VAL B 1 503 ? 129.40069 -7.44832 73.80973 1.000 32.82250 503 VAL B N 1
ATOM 8045 C CA . VAL B 1 503 ? 128.91840 -8.80772 74.03452 1.000 34.31353 503 VAL B CA 1
ATOM 8046 C C . VAL B 1 503 ? 127.99554 -8.84868 75.24154 1.000 34.53338 503 VAL B C 1
ATOM 8047 O O . VAL B 1 503 ? 127.01173 -9.59886 75.25517 1.000 33.22852 503 VAL B O 1
ATOM 8051 N N . GLU B 1 504 ? 128.25885 -8.02169 76.25623 1.000 35.83160 504 GLU B N 1
ATOM 8052 C CA . GLU B 1 504 ? 127.39023 -7.99506 77.42993 1.000 37.70501 504 GLU B CA 1
ATOM 8053 C C . GLU B 1 504 ? 126.06754 -7.30605 77.11562 1.000 41.45862 504 GLU B C 1
ATOM 8054 O O . GLU B 1 504 ? 124.99545 -7.80012 77.48906 1.000 43.73455 504 GLU B O 1
ATOM 8060 N N . LYS B 1 505 ? 126.13043 -6.16880 76.41469 1.000 36.40477 505 LYS B N 1
ATOM 8061 C CA . LYS B 1 505 ? 124.92162 -5.43005 76.05456 1.000 39.61475 505 LYS B CA 1
ATOM 8062 C C . LYS B 1 505 ? 123.94458 -6.26854 75.23573 1.000 37.91294 505 LYS B C 1
ATOM 8063 O O . LYS B 1 505 ? 122.72883 -6.07921 75.33936 1.000 35.08292 505 LYS B O 1
ATOM 8069 N N . TYR B 1 506 ? 124.45148 -7.20343 74.43569 1.000 37.62441 506 TYR B N 1
ATOM 8070 C CA . TYR B 1 506 ? 123.64128 -7.92284 73.45213 1.000 33.55879 506 TYR B CA 1
ATOM 8071 C C . TYR B 1 506 ? 123.92437 -9.41825 73.53722 1.000 35.36603 506 TYR B C 1
ATOM 8072 O O . TYR B 1 506 ? 124.57668 -9.99691 72.65752 1.000 31.05148 506 TYR B O 1
ATOM 8081 N N . PRO B 1 507 ? 123.46202 -10.07457 74.59468 1.000 30.76016 507 PRO B N 1
ATOM 8082 C CA . PRO B 1 507 ? 123.54965 -11.53253 74.66811 1.000 31.43881 507 PRO B CA 1
ATOM 8083 C C . PRO B 1 507 ? 122.40798 -12.14254 73.86486 1.000 29.66404 507 PRO B C 1
ATOM 8084 O O . PRO B 1 507 ? 121.55012 -11.44085 73.33183 1.000 31.71250 507 PRO B O 1
ATOM 8088 N N . LYS B 1 508 ? 122.41458 -13.46456 73.77979 1.000 30.48214 508 LYS B N 1
ATOM 8089 C CA . LYS B 1 508 ? 121.34235 -14.17255 73.09975 1.000 34.56220 508 LYS B CA 1
ATOM 8090 C C . LYS B 1 508 ? 120.02464 -13.91709 73.82311 1.000 33.25470 508 LYS B C 1
ATOM 8091 O O . LYS B 1 508 ? 119.91160 -14.23475 75.01703 1.000 42.55981 508 LYS B O 1
ATOM 8097 N N . PRO B 1 509 ? 119.02225 -13.34178 73.15912 1.000 34.42594 509 PRO B N 1
ATOM 8098 C CA . PRO B 1 509 ? 117.77187 -13.00973 73.85170 1.000 38.41720 509 PRO B CA 1
ATOM 8099 C C . PRO B 1 509 ? 117.05104 -14.25877 74.33362 1.000 40.32019 509 PRO B C 1
ATOM 8100 O O . PRO B 1 509 ? 117.20353 -15.34640 73.77406 1.000 39.21731 509 PRO B O 1
ATOM 8104 N N . ILE B 1 510 ? 116.25086 -14.08969 75.39013 1.000 41.92416 510 ILE B N 1
ATOM 8105 C CA . ILE B 1 510 ? 115.48457 -15.20640 75.93176 1.000 44.78386 510 ILE B CA 1
ATOM 8106 C C . ILE B 1 510 ? 114.35086 -15.62705 75.00863 1.000 42.09042 510 ILE B C 1
ATOM 8107 O O . ILE B 1 510 ? 113.74153 -16.68045 75.22848 1.000 48.18320 510 ILE B O 1
ATOM 8112 N N . PHE B 1 511 ? 114.05445 -14.83202 73.98318 1.000 41.83335 511 PHE B N 1
ATOM 8113 C CA . PHE B 1 511 ? 113.23947 -15.28455 72.85740 1.000 52.09203 511 PHE B CA 1
ATOM 8114 C C . PHE B 1 511 ? 113.44854 -14.37983 71.64896 1.000 39.26203 511 PHE B C 1
ATOM 8115 O O . PHE B 1 511 ? 113.95449 -14.82003 70.61690 1.000 52.44438 511 PHE B O 1
#